Protein 4US5 (pdb70)

Solvent-accessible surface area: 48741 Å² total

Sequence (1299 aa):
HVKLSVVEQAPVVEGLTPAHSLQHSIELARLADRLGYERFWVAEHHAEIFNAVPAPEILIARIAAETSGIRVGSGGVLLSLYSPLKVAEVFRTLHALYPDRIDLGIGRANRVKLPVFAALRDDSSDDLWRRLEQLRAYLDPDSGLPFTVSPRPGGPALWLLGASVSSAEAAARRLGLPYAYAHFITPQFTREADTYRAAFVPGPDTPSPRPILSVVVCCAETDDAEAQRVYATHRLFHRRSQGDVRLLPPADLAVAEDKPGPDPLAEESFEWPRYVVGSPDRVRDQLTKADATGAEELGVVSIHDQRDRLRSYRLLAEAFELTPRHHHVKLSVVEQAPVVEGLTPAHSLQHSIELARRLADRLGYERFWVAEHHAEIFNAVPAPEILIARIAAETSGIRVGSGGVLLSLYSPLKVAEVFRTLHALYPDRIDLGIGRANRVKLPVFAALRDDSSDDLWRRLEQLRAYLDPDSGLPFTVSPRPGGPALWLLGASVSSAEAAARLGLPYAYAHFITPQFTREADTYRAAFVPGPDTPSPRPILSVVVCCAETDAEAQRVYATHRLFHRRSQGDVRLLPPADLAVAEDKPGPDPLAEESFEWPRYVVGSPDRVRDQLTKADATGAEELGVVSIHDQRDRLRSYRRLLAEAFELTPRHVKLSVVEQAPVVEGLTPAHSLQHSIELARRLADRLGYERFWVAEHHAEIFNAVPAPEILIARIAAETSGIRVGSGGVLLSLYSPLKVAEVFRTLHALYPDRIDLGIGRANRRVKLPVFAALRDDKEPSSDDLWRRLEQQLRAYLDPDSGLPFTVSPRPGGPALWLLGASVSSAEAAARLGLPYAYAHFITPQFTREADTYRAAFVPGPDTPSPRPILSVVVCCAETDAEAQRVYATHRLFHRRSQGDVRLLPPADLAVAEDKPGPDPLAEESFEWPRYVVGSPDRVRDQLTKADATGAEELGVVSIHDQRDRLRSYRRLLAEAFELTPRHHHHVKLSVVEQAPVVEGLTPAHSLQHSIELARLADRLGYERFWVAEHHAEIFNAVPAPEILIARIAAETSGIRVGSGGVLLSLYSPLKVAEVFRTLHALYPDRIDLGIGRANRVKLPVFAALRDSSDDLWRRLEQQLRAYLDPDSGLPFTVSPRPGGPALWLLGASVSSADAAARLGLPYAYAHFITPDFTREADTYRAAFVPGPDTPSPRPILSVVVCCAETDAEAQRVYATHRLFHRRSQGDVRLLPPADLAVAEDKPGPDPLAEESFEWPRYVVGSPDRVRDQLTKADATGAEELGVVSIHDQRDRLRSYRLLAEAFELTPR

Radius of gyration: 34.64 Å; Cα contacts (8 Å, |Δi|>4): 2895; chains: 4; bounding box: 90×73×79 Å

Organism: NCBI:txid42235

Secondary structure (DSSP, 8-state):
--EEEEEE--B-BTTS-HHHHHHHHHHHHHHHHHHT-SEEEE----S-TTB--S-HHHHHHHHHHT-SSSEEEEEEEEGGGS-HHHHHHHHHHHHHHSTT-EEEEEE--TTS-HHHHHHHH---HHHHHHHHHHHHHHT-TTS--SS--S-----PEEEEEESSHHHHHHHHHHT--EEEETTT-GGGTTT--HHHHH---BTTBSS--EEEEEEEEE-SSHHHHHHHHHHHHHHHH---S---SBPPHHHHHH---SS--TTTS---SS-SEEEE-HHHHHHHHH--TTTT-SEEEEE---SHHHHHHHHHHHHHHTTPPP-/--PPEEEEEE--B-BTT--HHHHHHHHHHHHHHHHHHT-SEEEE----S-TTB--S-HHHHHHHHHHT-SSSEEEEEEEEGGGS-HHHHHHHHHHHHHHSTT-EEEEEE--TTS-HHHHHHHH---HHHHHHHHHHHHHHT-TTS--SS--S-----PEEEEEESSHHHHHHHHHHT--EEEETTT-GGGTTT--HHHHH---BTTBSS--EEEEEEEEE-SSHHHHHHHHHHHHHHHH---S---SBPPHHHHHH---SS--TTTS---SS-SEEEE-HHHHHHHHH--TTTT-SEEEEE----HHHHHHHHHHHHHHTTPPP-/--EEEEEE--B-BTT--HHHHHHHHHHHHHHHHHHT-SEEEE----S-TTB--S-HHHHHHHHHHS-SSSEEEEEEEEGGGS-HHHHHHHHHHHHHHSTT-EEEEEE--TTS-HHHHHHHHT-----HHHHHHHHHHHHHHT-TTS--SS--S-----PEEEEEESSHHHHHHHHHHT--EEEETTT-GGGTTT--HHHHH----SS--S--EEEEEEEEE-SSHHHHHHHHHHHHHHHH---S---SBPPHHHHHH---SS--TTTS---SS-SEEEE-HHHHHHHHH--TTTT-SEEEEE---SHHHHHHHHHHHHHHTTPPP-/---PPEEEEEE--B-BTTS-HHHHHHHHHHHHHHHHHHT-SEEEE----S-TTB--S-HHHHHHHHHHT-SSSEEEEEEEEGGGS-HHHHHHHHHHHHHHSTT-EEEEEE--TTS-HHHHHHHH-----HHHHHHHHHHHT-TTS--SS--S-----PEEEEEESSHHHHHHHHHHT--EEEETTT-GGGTTT--HHHHH----SS--S--EEEEEEEEE-SSHHHHHHHHHHHHHHHH---S---PBPPHHHHHH---SS--HHHH---SS-SEEEE-HHHHHHHHH--TTTT-SEEEEE---SHHHHHHHHHHHHHHTTPPP-

CATH classification: 3.20.20.30

Nearest PDB structures (foldseek):
  8cbb-assembly1_A  TM=7.358E-01  e=5.057E-17  Enhygromyxa salina
  8cbb-assembly2_D  TM=7.488E-01  e=1.595E-16  Enhygromyxa salina
  8cbb-assembly1_B  TM=7.468E-01  e=2.749E-16  Enhygromyxa salina
  4uwm-assembly1_B  TM=7.286E-01  e=1.687E-15  Pseudomonas putida
  1xkj-assembly1_A  TM=7.117E-01  e=2.907E-15  Vibrio harveyi

Foldseek 3Di:
DFAAEAEAQQFDFPPGALVVSLVLLLVLLLLCLQLFHAAYAYEADPPARGGNHNDRLVSQLVSLVSHDHHAYEHLAAALVLDQLLVLLLSQQVSCVVRPPRYAHEYEHCVPPDDVVSVVSNVVDPVVSLVSVVVNVLLNDQPNPDPDHRPPDPDTHAYEYEDADLVSLLSCQVAQHAYEYECLVRVACLLVVCSNQVSHDHHVVRRHHAYEYEAEEQEAAFFVVQVLQCLQVQVCVQCVVVNRDGRYASVVSVVCVDDGDRPQVVDDHPARSHHTGYLVRSLVRVVVVVSNVHNYYHYYYGRDSVSVSNRVSSNSVSVVRDGD/DLAFAAEAEQQQFFFPPGALVVSLVLLLVLLLLCQQLFHAAYAYEADPPARGGNHNDRLVSQLVSLVSHDHHAYEHPAAQLVLDQLLVVLLSQQVSCVVRPPRYAHEYEHCVPPDDVVSCVSNVPDDVVVLVSVVVNVLLNDQPNPDPDHRPPDPDTHAYEYEDADLSSLLSCQVAQHAYEYECLVRVQCLLVVCSNQVSHDHHDVHRHHAYEYEAEEQEDAFFVVQVLQCLQVQVCVQCCVVNRDYRYASVVSVVCVDDGDRPQVPDDHPARSHHTGYLVRSSVRVSVVVSNVHNYYHYYYGNDSVSVSNRVSSNSVSSVRDGD/DFAAEAEQQQFFFPPGALVVSLVLLLVLLLLCQQLFHAAYAYEADPPARGGNHNDRLVSQLVNLVSHDHHAYEHLAAALLLDQLLVVLLSFQVSCVVRPPRYAHEYEHCQPPDDVVSCVSNPPDDGDPVVVLVSVVVNVLLNDQPNPDPDHRPPDPDGHAYEYEDADLVSLLSCQVQQHAYEYECLVRVQCLLVVCSNQVSHDHHDPNRHHAYEYEAEEQEDAFLVVQVLQCLQVQVCVQCVVVNRDGRYARVVSVVCVDDGDRPQVVDDGPARSHHTGYLVRSLVRVVVVVSNVHNYYHYYYGNDSVSVSNRVVSNSVSVVRDGD/DLQAFAAEAEQQQFDFPPGALVVSLVLLLVLLQLCLQLFHAAYAYEADPPARGGNHNDRLVSQLVSLVSHDHHAYEHLAAALQLDQLLVVLLSQQVSCVVRPPRYAHEYEHCVPPDDVVSVVSNCPDDCVLVSVVVNVLLNDQPNPDPDHRPPDPDGHAYEYEDADLVSLLSCQVQQHAYEYECLVRVACLLVVCSNQVSHDHDPVRRHHAYEYEAEEQEDAFFVVQVLQCLQVQVCVQCVVVNRDGRYASVVSVVCVDDGDRPQVVDDHPARSHHTGYLVRSSVRVSVVVSNVHNYYHYYYGRDSVSVSNRVVSNSVSSVRDGD

InterPro domains:
  IPR011251 Luciferase-like domain [PF00296] (13-301)
  IPR019949 N-acetyl-S-alkylcysteine monooxygenase-like [TIGR03558] (3-328)
  IPR036661 Luciferase-like domain superfamily [G3DSA:3.20.20.30] (1-334)
  IPR036661 Luciferase-like domain superfamily [SSF51679] (1-327)
  IPR050766 Bacterial Luciferase Oxidoreductase [PTHR30137] (1-329)

B-factor: mean 32.46, std 13.6, range [13.82, 97.77]

Structure (mmCIF, N/CA/C/O backbone):
data_4US5
#
_entry.id   4US5
#
_cell.length_a   85.005
_cell.length_b   102.902
_cell.length_c   160.697
_cell.angle_alpha   90.00
_cell.angle_beta   90.00
_cell.angle_gamma   90.00
#
_symmetry.space_group_name_H-M   'P 21 21 21'
#
loop_
_entity.id
_entity.type
_entity.pdbx_description
1 polymer 'LUCIFERASE-LIKE MONOOXYGENASE'
2 polymer 'LUCIFERASE-LIKE MONOOXYGENASE'
3 non-polymer 'SODIUM ION'
4 non-polymer '4-(2-HYDROXYETHYL)-1-PIPERAZINE ETHANESULFONIC ACID'
5 non-polymer 'CHLORIDE ION'
6 non-polymer beta-D-glucopyranose
7 non-polymer 1-ETHOXY-2-(2-ETHOXYETHOXY)ETHANE
8 water water
#
loop_
_atom_site.group_PDB
_atom_site.id
_atom_site.type_symbol
_atom_site.label_atom_id
_atom_site.label_alt_id
_atom_site.label_comp_id
_atom_site.label_asym_id
_atom_site.label_entity_id
_atom_site.label_seq_id
_atom_site.pdbx_PDB_ins_code
_atom_site.Cartn_x
_atom_site.Cartn_y
_atom_site.Cartn_z
_atom_site.occupancy
_atom_site.B_iso_or_equiv
_atom_site.auth_seq_id
_atom_site.auth_comp_id
_atom_site.auth_asym_id
_atom_site.auth_atom_id
_atom_site.pdbx_PDB_model_num
ATOM 1 N N . HIS A 1 4 ? -14.049 -4.630 -73.323 1.00 45.84 0 HIS A N 1
ATOM 2 C CA . HIS A 1 4 ? -13.293 -3.346 -73.094 1.00 47.69 0 HIS A CA 1
ATOM 3 C C . HIS A 1 4 ? -12.398 -3.445 -71.851 1.00 39.96 0 HIS A C 1
ATOM 4 O O . HIS A 1 4 ? -12.641 -4.223 -70.919 1.00 35.49 0 HIS A O 1
ATOM 11 N N . VAL A 1 5 ? -11.434 -2.542 -71.811 1.00 34.58 1 VAL A N 1
ATOM 12 C CA . VAL A 1 5 ? -10.668 -2.326 -70.636 1.00 33.21 1 VAL A CA 1
ATOM 13 C C . VAL A 1 5 ? -11.612 -1.802 -69.503 1.00 27.12 1 VAL A C 1
ATOM 14 O O . VAL A 1 5 ? -12.523 -1.018 -69.765 1.00 28.18 1 VAL A O 1
ATOM 18 N N . LYS A 1 6 ? -11.323 -2.195 -68.273 1.00 23.27 2 LYS A N 1
ATOM 19 C CA . LYS A 1 6 ? -11.933 -1.602 -67.091 1.00 22.88 2 LYS A CA 1
ATOM 20 C C . LYS A 1 6 ? -11.367 -0.214 -66.762 1.00 22.72 2 LYS A C 1
ATOM 21 O O . LYS A 1 6 ? -10.283 0.155 -67.210 1.00 22.24 2 LYS A O 1
ATOM 27 N N . LEU A 1 7 ? -12.139 0.572 -66.012 1.00 21.27 3 LEU A N 1
ATOM 28 C CA . LEU A 1 7 ? -11.743 1.936 -65.643 1.00 19.86 3 LEU A CA 1
ATOM 29 C C . LEU A 1 7 ? -11.707 2.066 -64.140 1.00 20.76 3 LEU A C 1
ATOM 30 O O . LEU A 1 7 ? -12.606 1.563 -63.443 1.00 21.83 3 LEU A O 1
ATOM 35 N N . SER A 1 8 ? -10.724 2.822 -63.667 1.00 17.56 4 SER A N 1
ATOM 36 C CA . SER A 1 8 ? -10.594 3.164 -62.269 1.00 16.50 4 SER A CA 1
ATOM 37 C C . SER A 1 8 ? -10.243 4.645 -62.140 1.00 18.66 4 SER A C 1
ATOM 38 O O . SER A 1 8 ? -10.044 5.340 -63.155 1.00 17.08 4 SER A O 1
ATOM 41 N N . VAL A 1 9 ? -10.215 5.139 -60.899 1.00 17.40 5 VAL A N 1
ATOM 42 C CA . VAL A 1 9 ? -9.950 6.549 -60.644 1.00 17.45 5 VAL A CA 1
ATOM 43 C C . VAL A 1 9 ? -8.700 6.634 -59.761 1.00 16.22 5 VAL A C 1
ATOM 44 O O . VAL A 1 9 ? -8.560 5.878 -58.821 1.00 17.36 5 VAL A O 1
ATOM 48 N N . VAL A 1 10 ? -7.806 7.540 -60.105 1.00 16.45 6 VAL A N 1
ATOM 49 C CA . VAL A 1 10 ? -6.653 7.854 -59.294 1.00 16.96 6 VAL A CA 1
ATOM 50 C C . VAL A 1 10 ? -6.785 9.346 -58.995 1.00 17.68 6 VAL A C 1
ATOM 51 O O . VAL A 1 10 ? -6.819 10.192 -59.908 1.00 19.83 6 VAL A O 1
ATOM 55 N N . GLU A 1 11 ? -6.927 9.654 -57.717 1.00 17.96 7 GLU A N 1
ATOM 56 C CA . GLU A 1 11 ? -7.300 10.999 -57.241 1.00 19.00 7 GLU A CA 1
ATOM 57 C C . GLU A 1 11 ? -6.190 11.640 -56.428 1.00 21.01 7 GLU A C 1
ATOM 58 O O . GLU A 1 11 ? -5.844 11.156 -55.341 1.00 20.47 7 GLU A O 1
ATOM 64 N N . GLN A 1 12 ? -5.626 12.730 -56.941 1.00 21.28 8 GLN A N 1
ATOM 65 C CA . GLN A 1 12 ? -4.621 13.473 -56.224 1.00 22.50 8 GLN A CA 1
ATOM 66 C C . GLN A 1 12 ? -5.219 14.673 -55.508 1.00 23.23 8 GLN A C 1
ATOM 67 O O . GLN A 1 12 ? -4.526 15.369 -54.751 1.00 25.41 8 GLN A O 1
ATOM 73 N N . ALA A 1 13 ? -6.491 14.928 -55.755 1.00 21.65 9 ALA A N 1
ATOM 74 C CA . ALA A 1 13 ? -7.222 15.990 -55.087 1.00 20.86 9 ALA A CA 1
ATOM 75 C C . ALA A 1 13 ? -6.615 17.369 -55.334 1.00 20.92 9 ALA A C 1
ATOM 76 O O . ALA A 1 13 ? -6.188 18.081 -54.416 1.00 18.98 9 ALA A O 1
ATOM 78 N N . PRO A 1 14 ? -6.594 17.770 -56.592 1.00 21.71 10 PRO A N 1
ATOM 79 C CA . PRO A 1 14 ? -6.100 19.098 -56.880 1.00 21.76 10 PRO A CA 1
ATOM 80 C C . PRO A 1 14 ? -6.912 20.229 -56.230 1.00 20.38 10 PRO A C 1
ATOM 81 O O . PRO A 1 14 ? -8.109 20.094 -55.994 1.00 21.29 10 PRO A O 1
ATOM 85 N N . VAL A 1 15 ? -6.215 21.312 -55.901 1.00 20.96 11 VAL A N 1
ATOM 86 C CA . VAL A 1 15 ? -6.837 22.508 -55.349 1.00 20.66 11 VAL A CA 1
ATOM 87 C C . VAL A 1 15 ? -6.892 23.557 -56.447 1.00 19.22 11 VAL A C 1
ATOM 88 O O . VAL A 1 15 ? -5.884 23.817 -57.114 1.00 18.16 11 VAL A O 1
ATOM 92 N N . VAL A 1 16 ? -8.071 24.089 -56.655 1.00 21.14 12 VAL A N 1
ATOM 93 C CA . VAL A 1 16 ? -8.340 24.854 -57.851 1.00 22.92 12 VAL A CA 1
ATOM 94 C C . VAL A 1 16 ? -8.603 26.312 -57.491 1.00 22.22 12 VAL A C 1
ATOM 95 O O . VAL A 1 16 ? -9.083 26.645 -56.385 1.00 21.74 12 VAL A O 1
ATOM 99 N N . GLU A 1 17 ? -8.287 27.189 -58.434 1.00 22.83 13 GLU A N 1
ATOM 100 C CA . GLU A 1 17 ? -8.407 28.629 -58.192 1.00 24.07 13 GLU A CA 1
ATOM 101 C C . GLU A 1 17 ? -9.811 28.987 -57.781 1.00 21.23 13 GLU A C 1
ATOM 102 O O . GLU A 1 17 ? -10.775 28.611 -58.430 1.00 25.21 13 GLU A O 1
ATOM 108 N N . GLY A 1 18 ? -9.925 29.752 -56.706 1.00 23.25 14 GLY A N 1
ATOM 109 C CA . GLY A 1 18 ? -11.203 30.150 -56.182 1.00 23.65 14 GLY A CA 1
ATOM 110 C C . GLY A 1 18 ? -11.678 29.334 -54.989 1.00 25.88 14 GLY A C 1
ATOM 111 O O . GLY A 1 18 ? -12.580 29.755 -54.265 1.00 26.92 14 GLY A O 1
ATOM 112 N N . LEU A 1 19 ? -11.128 28.139 -54.821 1.00 24.42 15 LEU A N 1
ATOM 113 C CA . LEU A 1 19 ? -11.604 27.212 -53.809 1.00 25.21 15 LEU A CA 1
ATOM 114 C C . LEU A 1 19 ? -10.479 26.880 -52.869 1.00 23.44 15 LEU A C 1
ATOM 115 O O . LEU A 1 19 ? -9.403 27.465 -52.954 1.00 25.21 15 LEU A O 1
ATOM 120 N N . THR A 1 20 ? -10.715 25.927 -51.982 1.00 25.25 16 THR A N 1
ATOM 121 C CA . THR A 1 20 ? -9.799 25.599 -50.899 1.00 24.22 16 THR A CA 1
ATOM 122 C C . THR A 1 20 ? -9.554 24.083 -50.869 1.00 23.90 16 THR A C 1
ATOM 123 O O . THR A 1 20 ? -10.279 23.315 -51.492 1.00 21.28 16 THR A O 1
ATOM 127 N N . PRO A 1 21 ? -8.559 23.657 -50.102 1.00 23.10 17 PRO A N 1
ATOM 128 C CA . PRO A 1 21 ? -8.327 22.202 -49.954 1.00 22.28 17 PRO A CA 1
ATOM 129 C C . PRO A 1 21 ? -9.522 21.448 -49.444 1.00 20.11 17 PRO A C 1
ATOM 130 O O . PRO A 1 21 ? -9.741 20.280 -49.826 1.00 19.38 17 PRO A O 1
ATOM 134 N N . ALA A 1 22 ? -10.336 22.062 -48.590 1.00 21.19 18 ALA A N 1
ATOM 135 C CA . ALA A 1 22 ? -11.550 21.395 -48.110 1.00 19.83 18 ALA A CA 1
ATOM 136 C C . ALA A 1 22 ? -12.548 21.089 -49.239 1.00 20.09 18 ALA A C 1
ATOM 137 O O . ALA A 1 22 ? -13.243 20.063 -49.222 1.00 18.10 18 ALA A O 1
ATOM 139 N N . HIS A 1 23 ? -12.666 22.016 -50.202 1.00 19.87 19 HIS A N 1
ATOM 140 C CA . HIS A 1 23 ? -13.483 21.762 -51.372 1.00 20.13 19 HIS A CA 1
ATOM 141 C C . HIS A 1 23 ? -12.957 20.530 -52.127 1.00 18.43 19 HIS A C 1
ATOM 142 O O . HIS A 1 23 ? -13.732 19.710 -52.590 1.00 22.05 19 HIS A O 1
ATOM 149 N N . SER A 1 24 ? -11.648 20.439 -52.254 1.00 19.90 20 SER A N 1
ATOM 150 C CA . SER A 1 24 ? -11.024 19.377 -52.989 1.00 20.25 20 SER A CA 1
ATOM 151 C C . SER A 1 24 ? -11.437 18.026 -52.396 1.00 18.92 20 SER A C 1
ATOM 152 O O . SER A 1 24 ? -11.740 17.076 -53.118 1.00 19.45 20 SER A O 1
ATOM 155 N N . LEU A 1 25 ? -11.392 17.934 -51.063 1.00 19.75 21 LEU A N 1
ATOM 156 C CA . LEU A 1 25 ? -11.690 16.697 -50.398 1.00 18.53 21 LEU A CA 1
ATOM 157 C C . LEU A 1 25 ? -13.145 16.322 -50.599 1.00 19.46 21 LEU A C 1
ATOM 158 O O . LEU A 1 25 ? -13.465 15.154 -50.817 1.00 17.45 21 LEU A O 1
ATOM 163 N N . GLN A 1 26 ? -14.042 17.302 -50.471 1.00 18.77 22 GLN A N 1
ATOM 164 C CA . GLN A 1 26 ? -15.424 17.063 -50.695 1.00 20.13 22 GLN A CA 1
ATOM 165 C C . GLN A 1 26 ? -15.669 16.610 -52.154 1.00 19.00 22 GLN A C 1
ATOM 166 O O . GLN A 1 26 ? -16.444 15.679 -52.421 1.00 18.42 22 GLN A O 1
ATOM 172 N N . HIS A 1 27 ? -14.983 17.261 -53.078 1.00 17.88 23 HIS A N 1
ATOM 173 C CA . HIS A 1 27 ? -15.107 16.884 -54.474 1.00 18.13 23 HIS A CA 1
ATOM 174 C C . HIS A 1 27 ? -14.564 15.453 -54.739 1.00 17.92 23 HIS A C 1
ATOM 175 O O . HIS A 1 27 ? -15.105 14.745 -55.588 1.00 18.77 23 HIS A O 1
ATOM 182 N N . SER A 1 28 ? -13.563 15.013 -53.974 1.00 17.28 24 SER A N 1
ATOM 183 C CA . SER A 1 28 ? -13.096 13.621 -54.033 1.00 17.93 24 SER A CA 1
ATOM 184 C C . SER A 1 28 ? -14.179 12.645 -53.666 1.00 17.85 24 SER A C 1
ATOM 185 O O . SER A 1 28 ? -14.362 11.601 -54.302 1.00 16.32 24 SER A O 1
ATOM 188 N N . ILE A 1 29 ? -14.881 12.952 -52.573 1.00 17.90 25 ILE A N 1
ATOM 189 C CA . ILE A 1 29 ? -15.927 12.096 -52.114 1.00 18.39 25 ILE A CA 1
ATOM 190 C C . ILE A 1 29 ? -17.022 11.993 -53.170 1.00 17.17 25 ILE A C 1
ATOM 191 O O . ILE A 1 29 ? -17.554 10.901 -53.440 1.00 17.51 25 ILE A O 1
ATOM 196 N N . GLU A 1 30 ? -17.407 13.146 -53.702 1.00 17.64 26 GLU A N 1
ATOM 197 C CA . GLU A 1 30 ? -18.436 13.199 -54.767 1.00 20.40 26 GLU A CA 1
ATOM 198 C C . GLU A 1 30 ? -18.065 12.367 -55.976 1.00 19.35 26 GLU A C 1
ATOM 199 O O . GLU A 1 30 ? -18.891 11.617 -56.509 1.00 18.63 26 GLU A O 1
ATOM 205 N N . LEU A 1 31 ? -16.791 12.445 -56.370 1.00 18.40 27 LEU A N 1
ATOM 206 C CA . LEU A 1 31 ? -16.313 11.669 -57.501 1.00 18.06 27 LEU A CA 1
ATOM 207 C C . LEU A 1 31 ? -16.325 10.176 -57.192 1.00 17.08 27 LEU A C 1
ATOM 208 O O . LEU A 1 31 ? -16.675 9.375 -58.040 1.00 17.45 27 LEU A O 1
ATOM 213 N N . ALA A 1 32 ? -15.944 9.797 -55.978 1.00 16.68 28 ALA A N 1
ATOM 214 C CA . ALA A 1 32 ? -15.912 8.426 -55.583 1.00 16.63 28 ALA A CA 1
ATOM 215 C C . ALA A 1 32 ? -17.306 7.811 -55.568 1.00 16.08 28 ALA A C 1
ATOM 216 O O . ALA A 1 32 ? -17.479 6.710 -56.018 1.00 16.11 28 ALA A O 1
ATOM 218 N N . ARG A 1 33 ? -18.309 8.577 -55.110 1.00 17.76 29 ARG A N 1
ATOM 219 C CA . ARG A 1 33 ? -19.684 8.103 -55.118 1.00 19.51 29 ARG A CA 1
ATOM 220 C C . ARG A 1 33 ? -20.174 7.899 -56.556 1.00 18.44 29 ARG A C 1
ATOM 221 O O . ARG A 1 33 ? -20.759 6.866 -56.877 1.00 19.41 29 ARG A O 1
ATOM 229 N N . LEU A 1 34 ? -19.861 8.848 -57.413 1.00 19.54 30 LEU A N 1
ATOM 230 C CA . LEU A 1 34 ? -20.221 8.725 -58.844 1.00 20.61 30 LEU A CA 1
ATOM 231 C C . LEU A 1 34 ? -19.527 7.519 -59.470 1.00 19.95 30 LEU A C 1
ATOM 232 O O . LEU A 1 34 ? -20.164 6.699 -60.134 1.00 20.13 30 LEU A O 1
ATOM 237 N N . ALA A 1 35 ? -18.224 7.388 -59.234 1.00 18.52 31 ALA A N 1
ATOM 238 C CA . ALA A 1 35 ? -17.463 6.282 -59.747 1.00 17.82 31 ALA A CA 1
ATOM 239 C C . ALA A 1 35 ? -17.975 4.931 -59.252 1.00 18.07 31 ALA A C 1
ATOM 240 O O . ALA A 1 35 ? -18.005 3.925 -59.995 1.00 19.82 31 ALA A O 1
ATOM 242 N N . ASP A 1 36 ? -18.369 4.874 -57.991 1.00 16.09 32 ASP A N 1
ATOM 243 C CA . ASP A 1 36 ? -18.982 3.677 -57.440 1.00 17.89 32 ASP A CA 1
ATOM 244 C C . ASP A 1 36 ? -20.254 3.337 -58.243 1.00 17.95 32 ASP A C 1
ATOM 245 O O . ASP A 1 36 ? -20.420 2.195 -58.710 1.00 18.58 32 ASP A O 1
ATOM 250 N N . ARG A 1 37 ? -21.139 4.316 -58.397 1.00 20.85 33 ARG A N 1
ATOM 251 C CA . ARG A 1 37 ? -22.421 4.119 -59.118 1.00 23.92 33 ARG A CA 1
ATOM 252 C C . ARG A 1 37 ? -22.209 3.730 -60.552 1.00 22.26 33 ARG A C 1
ATOM 253 O O . ARG A 1 37 ? -22.937 2.909 -61.085 1.00 22.00 33 ARG A O 1
ATOM 261 N N . LEU A 1 38 ? -21.188 4.311 -61.188 1.00 20.40 34 LEU A N 1
ATOM 262 C CA . LEU A 1 38 ? -20.974 4.081 -62.623 1.00 20.34 34 LEU A CA 1
ATOM 263 C C . LEU A 1 38 ? -20.285 2.795 -62.978 1.00 20.24 34 LEU A C 1
ATOM 264 O O . LEU A 1 38 ? -20.276 2.399 -64.138 1.00 22.82 34 LEU A O 1
ATOM 269 N N . GLY A 1 39 ? -19.681 2.120 -62.009 1.00 19.79 35 GLY A N 1
ATOM 270 C CA . GLY A 1 39 ? -19.025 0.855 -62.247 1.00 20.28 35 GLY A CA 1
ATOM 271 C C . GLY A 1 39 ? -17.499 0.882 -62.419 1.00 19.51 35 GLY A C 1
ATOM 272 O O . GLY A 1 39 ? -16.923 -0.031 -62.967 1.00 18.79 35 GLY A O 1
ATOM 273 N N . TYR A 1 40 ? -16.833 1.931 -61.939 1.00 17.94 36 TYR A N 1
ATOM 274 C CA . TYR A 1 40 ? -15.370 1.942 -61.889 1.00 18.14 36 TYR A CA 1
ATOM 275 C C . TYR A 1 40 ? -14.896 0.877 -60.917 1.00 20.71 36 TYR A C 1
ATOM 276 O O . TYR A 1 40 ? -15.590 0.549 -59.947 1.00 19.91 36 TYR A O 1
ATOM 285 N N . GLU A 1 41 ? -13.732 0.297 -61.192 1.00 18.67 37 GLU A N 1
ATOM 286 C CA . GLU A 1 41 ? -13.231 -0.836 -60.447 1.00 19.69 37 GLU A CA 1
ATOM 287 C C . GLU A 1 41 ? -12.661 -0.472 -59.062 1.00 20.00 37 GLU A C 1
ATOM 288 O O . GLU A 1 41 ? -12.971 -1.138 -58.064 1.00 16.72 37 GLU A O 1
ATOM 294 N N . ARG A 1 42 ? -11.782 0.530 -59.039 1.00 18.28 38 ARG A N 1
ATOM 295 C CA . ARG A 1 42 ? -11.146 1.017 -57.809 1.00 17.13 38 ARG A CA 1
ATOM 296 C C . ARG A 1 42 ? -10.975 2.524 -57.828 1.00 17.42 38 ARG A C 1
ATOM 297 O O . ARG A 1 42 ? -10.957 3.170 -58.881 1.00 16.96 38 ARG A O 1
ATOM 305 N N . PHE A 1 43 ? -10.845 3.090 -56.623 1.00 16.79 39 PHE A N 1
ATOM 306 C CA . PHE A 1 43 ? -10.663 4.518 -56.446 1.00 15.91 39 PHE A CA 1
ATOM 307 C C . PHE A 1 43 ? -9.439 4.663 -55.573 1.00 15.45 39 PHE A C 1
ATOM 308 O O . PHE A 1 43 ? -9.408 4.190 -54.426 1.00 15.59 39 PHE A O 1
ATOM 316 N N . TRP A 1 44 ? -8.371 5.185 -56.139 1.00 15.51 40 TRP A N 1
ATOM 317 C CA . TRP A 1 44 ? -7.137 5.342 -55.414 1.00 17.65 40 TRP A CA 1
ATOM 318 C C . TRP A 1 44 ? -6.875 6.794 -55.066 1.00 17.25 40 TRP A C 1
ATOM 319 O O . TRP A 1 44 ? -7.189 7.690 -55.842 1.00 18.91 40 TRP A O 1
ATOM 330 N N . VAL A 1 45 ? -6.264 7.004 -53.899 1.00 17.53 41 VAL A N 1
ATOM 331 C CA . VAL A 1 45 ? -5.930 8.352 -53.430 1.00 17.23 41 VAL A CA 1
ATOM 332 C C . VAL A 1 45 ? -4.406 8.455 -53.368 1.00 16.11 41 VAL A C 1
ATOM 333 O O . VAL A 1 45 ? -3.747 7.626 -52.734 1.00 15.60 41 VAL A O 1
ATOM 337 N N . ALA A 1 46 ? -3.858 9.508 -53.982 1.00 17.90 42 ALA A N 1
ATOM 338 C CA . ALA A 1 46 ? -2.421 9.712 -54.065 1.00 18.77 42 ALA A CA 1
ATOM 339 C C . ALA A 1 46 ? -1.923 10.523 -52.866 1.00 21.39 42 ALA A C 1
ATOM 340 O O . ALA A 1 46 ? -2.692 11.121 -52.165 1.00 27.42 42 ALA A O 1
ATOM 342 N N . GLU A 1 47 ? -0.638 10.441 -52.603 1.00 19.43 43 GLU A N 1
ATOM 343 C CA . GLU A 1 47 ? -0.032 11.159 -51.494 1.00 18.11 43 GLU A CA 1
ATOM 344 C C . GLU A 1 47 ? 0.874 12.273 -52.069 1.00 19.36 43 GLU A C 1
ATOM 345 O O . GLU A 1 47 ? 1.784 11.986 -52.825 1.00 18.89 43 GLU A O 1
ATOM 351 N N . HIS A 1 48 ? 0.574 13.513 -51.717 1.00 18.73 44 HIS A N 1
ATOM 352 C CA . HIS A 1 48 ? 1.367 14.682 -52.112 1.00 19.35 44 HIS A CA 1
ATOM 353 C C . HIS A 1 48 ? 1.564 15.614 -50.913 1.00 19.49 44 HIS A C 1
ATOM 354 O O . HIS A 1 48 ? 0.598 15.965 -50.231 1.00 17.42 44 HIS A O 1
ATOM 361 N N . HIS A 1 49 ? 2.824 15.983 -50.664 1.00 20.03 45 HIS A N 1
ATOM 362 C CA . HIS A 1 49 ? 3.201 16.757 -49.506 1.00 20.55 45 HIS A CA 1
ATOM 363 C C . HIS A 1 49 ? 3.607 18.192 -49.895 1.00 22.04 45 HIS A C 1
ATOM 364 O O . HIS A 1 49 ? 4.306 18.398 -50.872 1.00 23.28 45 HIS A O 1
ATOM 371 N N . ALA A 1 50 ? 3.170 19.149 -49.092 1.00 22.39 46 ALA A N 1
ATOM 372 C CA . ALA A 1 50 ? 3.654 20.532 -49.143 1.00 24.11 46 ALA A CA 1
ATOM 373 C C . ALA A 1 50 ? 3.460 21.201 -50.507 1.00 24.55 46 ALA A C 1
ATOM 374 O O . ALA A 1 50 ? 4.294 21.981 -50.961 1.00 26.58 46 ALA A O 1
ATOM 376 N N . GLU A 1 51 ? 2.365 20.862 -51.164 1.00 25.08 47 GLU A N 1
ATOM 377 C CA . GLU A 1 51 ? 1.994 21.426 -52.463 1.00 27.60 47 GLU A CA 1
ATOM 378 C C . GLU A 1 51 ? 0.667 22.114 -52.257 1.00 27.89 47 GLU A C 1
ATOM 379 O O . GLU A 1 51 ? -0.313 21.465 -51.864 1.00 29.45 47 GLU A O 1
ATOM 385 N N . ILE A 1 52 ? 0.612 23.430 -52.505 1.00 25.57 48 ILE A N 1
ATOM 386 C CA . ILE A 1 52 ? -0.649 24.138 -52.337 1.00 24.34 48 ILE A CA 1
ATOM 387 C C . ILE A 1 52 ? -1.694 23.644 -53.318 1.00 22.31 48 ILE A C 1
ATOM 388 O O . ILE A 1 52 ? -2.881 23.798 -53.087 1.00 23.88 48 ILE A O 1
ATOM 393 N N . PHE A 1 53 ? -1.253 23.024 -54.411 1.00 24.42 49 PHE A N 1
ATOM 394 C CA . PHE A 1 53 ? -2.198 22.604 -55.445 1.00 23.37 49 PHE A CA 1
ATOM 395 C C . PHE A 1 53 ? -2.687 21.150 -55.336 1.00 22.64 49 PHE A C 1
ATOM 396 O O . PHE A 1 53 ? -3.440 20.749 -56.182 1.00 21.71 49 PHE A O 1
ATOM 404 N N . ASN A 1 54 ? -2.256 20.394 -54.317 1.00 20.69 50 ASN A N 1
ATOM 405 C CA . ASN A 1 54 ? -2.757 19.041 -54.058 1.00 20.22 50 ASN A CA 1
ATOM 406 C C . ASN A 1 54 ? -3.127 18.930 -52.566 1.00 21.70 50 ASN A C 1
ATOM 407 O O . ASN A 1 54 ? -2.321 19.274 -51.700 1.00 21.26 50 ASN A O 1
ATOM 412 N N . ALA A 1 55 ? -4.329 18.451 -52.284 1.00 20.12 51 ALA A N 1
ATOM 413 C CA . ALA A 1 55 ? -4.918 18.549 -50.955 1.00 22.00 51 ALA A CA 1
ATOM 414 C C . ALA A 1 55 ? -4.647 17.390 -49.985 1.00 21.49 51 ALA A C 1
ATOM 415 O O . ALA A 1 55 ? -5.017 17.491 -48.817 1.00 22.19 51 ALA A O 1
ATOM 417 N N . VAL A 1 56 ? -4.081 16.282 -50.460 1.00 20.78 52 VAL A N 1
ATOM 418 C CA . VAL A 1 56 ? -4.012 15.064 -49.629 1.00 21.09 52 VAL A CA 1
ATOM 419 C C . VAL A 1 56 ? -2.600 14.555 -49.401 1.00 19.75 52 VAL A C 1
ATOM 420 O O . VAL A 1 56 ? -2.034 13.863 -50.264 1.00 20.54 52 VAL A O 1
ATOM 424 N N . PRO A 1 57 ? -2.039 14.844 -48.217 1.00 19.35 53 PRO A N 1
ATOM 425 C CA . PRO A 1 57 ? -0.778 14.295 -47.831 1.00 20.99 53 PRO A CA 1
ATOM 426 C C . PRO A 1 57 ? -0.930 12.951 -47.130 1.00 19.40 53 PRO A C 1
ATOM 427 O O . PRO A 1 57 ? 0.065 12.256 -46.946 1.00 21.25 53 PRO A O 1
ATOM 431 N N . ALA A 1 58 ? -2.162 12.594 -46.757 1.00 18.19 54 ALA A N 1
ATOM 432 C CA . ALA A 1 58 ? -2.444 11.416 -45.925 1.00 18.04 54 ALA A CA 1
ATOM 433 C C . ALA A 1 58 ? -3.612 10.632 -46.549 1.00 17.56 54 ALA A C 1
ATOM 434 O O . ALA A 1 58 ? -4.762 10.763 -46.122 1.00 15.34 54 ALA A O 1
ATOM 436 N N . PRO A 1 59 ? -3.320 9.879 -47.601 1.00 17.03 55 PRO A N 1
ATOM 437 C CA . PRO A 1 59 ? -4.358 9.166 -48.321 1.00 17.98 55 PRO A CA 1
ATOM 438 C C . PRO A 1 59 ? -5.180 8.244 -47.452 1.00 16.60 55 PRO A C 1
ATOM 439 O O . PRO A 1 59 ? -6.388 8.131 -47.670 1.00 15.68 55 PRO A O 1
ATOM 443 N N . GLU A 1 60 ? -4.554 7.678 -46.426 1.00 15.08 56 GLU A N 1
ATOM 444 C CA . GLU A 1 60 ? -5.224 6.797 -45.507 1.00 15.38 56 GLU A CA 1
ATOM 445 C C . GLU A 1 60 ? -6.466 7.401 -44.818 1.00 15.84 56 GLU A C 1
ATOM 446 O O . GLU A 1 60 ? -7.469 6.703 -44.577 1.00 16.00 56 GLU A O 1
ATOM 452 N N . ILE A 1 61 ? -6.433 8.704 -44.603 1.00 16.25 57 ILE A N 1
ATOM 453 C CA . ILE A 1 61 ? -7.590 9.414 -44.006 1.00 15.24 57 ILE A CA 1
ATOM 454 C C . ILE A 1 61 ? -8.748 9.533 -44.989 1.00 15.63 57 ILE A C 1
ATOM 455 O O . ILE A 1 61 ? -9.908 9.209 -44.653 1.00 14.80 57 ILE A O 1
ATOM 460 N N . LEU A 1 62 ? -8.454 9.897 -46.220 1.00 15.22 58 LEU A N 1
ATOM 461 C CA . LEU A 1 62 ? -9.500 9.986 -47.240 1.00 17.06 58 LEU A CA 1
ATOM 462 C C . LEU A 1 62 ? -10.022 8.606 -47.618 1.00 17.18 58 LEU A C 1
ATOM 463 O O . LEU A 1 62 ? -11.224 8.446 -47.865 1.00 15.63 58 LEU A O 1
ATOM 468 N N . ILE A 1 63 ? -9.144 7.600 -47.638 1.00 16.29 59 ILE A N 1
ATOM 469 C CA . ILE A 1 63 ? -9.568 6.215 -47.872 1.00 15.86 59 ILE A CA 1
ATOM 470 C C . ILE A 1 63 ? -10.596 5.769 -46.803 1.00 16.45 59 ILE A C 1
ATOM 471 O O . ILE A 1 63 ? -11.646 5.184 -47.113 1.00 15.65 59 ILE A O 1
ATOM 476 N N . ALA A 1 64 ? -10.310 6.055 -45.554 1.00 15.06 60 ALA A N 1
ATOM 477 C CA . ALA A 1 64 ? -11.177 5.676 -44.464 1.00 16.02 60 ALA A CA 1
ATOM 478 C C . ALA A 1 64 ? -12.588 6.267 -44.630 1.00 17.14 60 ALA A C 1
ATOM 479 O O . ALA A 1 64 ? -13.593 5.609 -44.362 1.00 15.41 60 ALA A O 1
ATOM 481 N N . ARG A 1 65 ? -12.641 7.519 -45.091 1.00 17.53 61 ARG A N 1
ATOM 482 C CA . ARG A 1 65 ? -13.913 8.177 -45.368 1.00 18.09 61 ARG A CA 1
ATOM 483 C C . ARG A 1 65 ? -14.617 7.658 -46.624 1.00 18.25 61 ARG A C 1
ATOM 484 O O . ARG A 1 65 ? -15.804 7.301 -46.578 1.00 18.77 61 ARG A O 1
ATOM 492 N N . ILE A 1 66 ? -13.878 7.572 -47.727 1.00 16.59 62 ILE A N 1
ATOM 493 C CA . ILE A 1 66 ? -14.468 7.171 -48.999 1.00 16.46 62 ILE A CA 1
ATOM 494 C C . ILE A 1 66 ? -14.985 5.762 -49.005 1.00 16.33 62 ILE A C 1
ATOM 495 O O . ILE A 1 66 ? -16.038 5.510 -49.614 1.00 17.07 62 ILE A O 1
ATOM 500 N N . ALA A 1 67 ? -14.314 4.840 -48.308 1.00 15.71 63 ALA A N 1
ATOM 501 C CA . ALA A 1 67 ? -14.803 3.464 -48.214 1.00 17.71 63 ALA A CA 1
ATOM 502 C C . ALA A 1 67 ? -16.152 3.375 -47.466 1.00 18.14 63 ALA A C 1
ATOM 503 O O . ALA A 1 67 ? -16.952 2.513 -47.760 1.00 17.71 63 ALA A O 1
ATOM 505 N N . ALA A 1 68 ? -16.398 4.296 -46.542 1.00 19.73 64 ALA A N 1
ATOM 506 C CA . ALA A 1 68 ? -17.713 4.390 -45.853 1.00 20.57 64 ALA A CA 1
ATOM 507 C C . ALA A 1 68 ? -18.805 4.955 -46.726 1.00 23.01 64 ALA A C 1
ATOM 508 O O . ALA A 1 68 ? -19.994 4.739 -46.442 1.00 23.44 64 ALA A O 1
ATOM 510 N N . GLU A 1 69 ? -18.422 5.697 -47.770 1.00 20.04 65 GLU A N 1
ATOM 511 C CA . GLU A 1 69 ? -19.363 6.399 -48.669 1.00 19.86 65 GLU A CA 1
ATOM 512 C C . GLU A 1 69 ? -19.723 5.606 -49.918 1.00 19.70 65 GLU A C 1
ATOM 513 O O . GLU A 1 69 ? -20.482 6.097 -50.744 1.00 21.41 65 GLU A O 1
ATOM 519 N N . THR A 1 70 ? -19.117 4.433 -50.072 1.00 19.52 66 THR A N 1
ATOM 520 C CA . THR A 1 70 ? -19.249 3.637 -51.266 1.00 19.33 66 THR A CA 1
ATOM 521 C C . THR A 1 70 ? -19.422 2.194 -50.879 1.00 19.79 66 THR A C 1
ATOM 522 O O . THR A 1 70 ? -19.104 1.779 -49.753 1.00 21.42 66 THR A O 1
ATOM 526 N N . SER A 1 71 ? -19.928 1.378 -51.800 1.00 23.76 67 SER A N 1
ATOM 527 C CA . SER A 1 71 ? -20.236 -0.009 -51.470 1.00 23.59 67 SER A CA 1
ATOM 528 C C . SER A 1 71 ? -19.582 -1.057 -52.380 1.00 22.44 67 SER A C 1
ATOM 529 O O . SER A 1 71 ? -19.179 -2.120 -51.897 1.00 23.31 67 SER A O 1
ATOM 532 N N . GLY A 1 72 ? -19.379 -0.762 -53.667 1.00 20.90 68 GLY A N 1
ATOM 533 C CA . GLY A 1 72 ? -18.793 -1.771 -54.574 1.00 21.71 68 GLY A CA 1
ATOM 534 C C . GLY A 1 72 ? -17.351 -1.519 -55.047 1.00 19.78 68 GLY A C 1
ATOM 535 O O . GLY A 1 72 ? -16.581 -2.427 -55.162 1.00 18.51 68 GLY A O 1
ATOM 536 N N . ILE A 1 73 ? -17.037 -0.277 -55.324 1.00 19.54 69 ILE A N 1
ATOM 537 C CA . ILE A 1 73 ? -15.699 0.122 -55.769 1.00 18.77 69 ILE A CA 1
ATOM 538 C C . ILE A 1 73 ? -14.634 -0.223 -54.689 1.00 18.20 69 ILE A C 1
ATOM 539 O O . ILE A 1 73 ? -14.889 -0.095 -53.509 1.00 19.31 69 ILE A O 1
ATOM 544 N N . ARG A 1 74 ? -13.471 -0.722 -55.104 1.00 16.52 70 ARG A N 1
ATOM 545 C CA . ARG A 1 74 ? -12.382 -0.904 -54.195 1.00 16.52 70 ARG A CA 1
ATOM 546 C C . ARG A 1 74 ? -11.859 0.500 -53.879 1.00 16.68 70 ARG A C 1
ATOM 547 O O . ARG A 1 74 ? -12.032 1.424 -54.682 1.00 17.18 70 ARG A O 1
ATOM 555 N N . VAL A 1 75 ? -11.251 0.658 -52.709 1.00 17.82 71 VAL A N 1
ATOM 556 C CA . VAL A 1 75 ? -10.706 1.941 -52.298 1.00 17.12 71 VAL A CA 1
ATOM 557 C C . VAL A 1 75 ? -9.321 1.714 -51.753 1.00 16.35 71 VAL A C 1
ATOM 558 O O . VAL A 1 75 ? -9.088 0.774 -50.991 1.00 17.53 71 VAL A O 1
ATOM 562 N N . GLY A 1 76 ? -8.396 2.614 -52.087 1.00 16.87 72 GLY A N 1
ATOM 563 C CA . GLY A 1 76 ? -7.067 2.455 -51.588 1.00 16.65 72 GLY A CA 1
ATOM 564 C C . GLY A 1 76 ? -6.108 3.563 -51.901 1.00 15.67 72 GLY A C 1
ATOM 565 O O . GLY A 1 76 ? -6.510 4.640 -52.382 1.00 15.39 72 GLY A O 1
ATOM 566 N N . SER A 1 77 ? -4.833 3.299 -51.599 1.00 15.94 73 SER A N 1
ATOM 567 C CA . SER A 1 77 ? -3.766 4.276 -51.831 1.00 16.61 73 SER A CA 1
ATOM 568 C C . SER A 1 77 ? -3.150 4.074 -53.205 1.00 19.56 73 SER A C 1
ATOM 569 O O . SER A 1 77 ? -2.933 2.913 -53.633 1.00 17.09 73 SER A O 1
ATOM 572 N N . GLY A 1 78 ? -2.875 5.192 -53.879 1.00 18.03 74 GLY A N 1
ATOM 573 C CA . GLY A 1 78 ? -2.146 5.197 -55.158 1.00 19.07 74 GLY A CA 1
ATOM 574 C C . GLY A 1 78 ? -1.234 6.412 -55.279 1.00 20.39 74 GLY A C 1
ATOM 575 O O . GLY A 1 78 ? -1.469 7.258 -56.127 1.00 21.76 74 GLY A O 1
ATOM 576 N N . GLY A 1 79 ? -0.187 6.501 -54.463 1.00 20.77 75 GLY A N 1
ATOM 577 C CA . GLY A 1 79 ? 0.255 5.455 -53.565 1.00 21.84 75 GLY A CA 1
ATOM 578 C C . GLY A 1 79 ? 0.834 6.021 -52.262 1.00 23.49 75 GLY A C 1
ATOM 579 O O . GLY A 1 79 ? 1.208 7.184 -52.200 1.00 28.80 75 GLY A O 1
ATOM 580 N N . VAL A 1 80 ? 0.859 5.210 -51.225 1.00 20.34 76 VAL A N 1
ATOM 581 C CA . VAL A 1 80 ? 1.575 5.536 -50.017 1.00 21.29 76 VAL A CA 1
ATOM 582 C C . VAL A 1 80 ? 3.088 5.575 -50.297 1.00 22.39 76 VAL A C 1
ATOM 583 O O . VAL A 1 80 ? 3.666 4.655 -50.876 1.00 20.71 76 VAL A O 1
ATOM 587 N N . LEU A 1 81 ? 3.727 6.617 -49.798 1.00 20.69 77 LEU A N 1
ATOM 588 C CA . LEU A 1 81 ? 5.186 6.811 -49.999 1.00 20.67 77 LEU A CA 1
ATOM 589 C C . LEU A 1 81 ? 5.939 6.088 -48.917 1.00 18.54 77 LEU A C 1
ATOM 590 O O . LEU A 1 81 ? 6.377 6.654 -47.892 1.00 21.38 77 LEU A O 1
ATOM 595 N N . LEU A 1 82 ? 6.088 4.789 -49.133 1.00 20.55 78 LEU A N 1
ATOM 596 C CA . LEU A 1 82 ? 6.566 3.879 -48.114 1.00 19.30 78 LEU A CA 1
ATOM 597 C C . LEU A 1 82 ? 7.968 4.219 -47.597 1.00 21.49 78 LEU A C 1
ATOM 598 O O . LEU A 1 82 ? 8.301 3.886 -46.450 1.00 21.35 78 LEU A O 1
ATOM 603 N N . SER A 1 83 ? 8.792 4.866 -48.422 1.00 24.02 79 SER A N 1
ATOM 604 C CA . SER A 1 83 ? 10.150 5.251 -47.949 1.00 25.59 79 SER A CA 1
ATOM 605 C C . SER A 1 83 ? 10.115 6.199 -46.784 1.00 25.54 79 SER A C 1
ATOM 606 O O . SER A 1 83 ? 11.124 6.364 -46.117 1.00 25.46 79 SER A O 1
ATOM 609 N N . LEU A 1 84 ? 8.976 6.872 -46.569 1.00 23.16 80 LEU A N 1
ATOM 610 C CA . LEU A 1 84 ? 8.837 7.833 -45.471 1.00 23.74 80 LEU A CA 1
ATOM 611 C C . LEU A 1 84 ? 8.393 7.236 -44.166 1.00 24.11 80 LEU A C 1
ATOM 612 O O . LEU A 1 84 ? 8.384 7.932 -43.142 1.00 23.88 80 LEU A O 1
ATOM 617 N N . TYR A 1 85 ? 7.995 5.971 -44.164 1.00 21.36 81 TYR A N 1
ATOM 618 C CA . TYR A 1 85 ? 7.297 5.406 -43.011 1.00 21.00 81 TYR A CA 1
ATOM 619 C C . TYR A 1 85 ? 7.861 4.054 -42.569 1.00 19.95 81 TYR A C 1
ATOM 620 O O . TYR A 1 85 ? 8.388 3.329 -43.367 1.00 22.14 81 TYR A O 1
ATOM 629 N N . SER A 1 86 ? 7.670 3.725 -41.304 1.00 19.75 82 SER A N 1
ATOM 630 C CA . SER A 1 86 ? 7.857 2.377 -40.814 1.00 21.43 82 SER A CA 1
ATOM 631 C C . SER A 1 86 ? 6.896 1.422 -41.530 1.00 22.87 82 SER A C 1
ATOM 632 O O . SER A 1 86 ? 5.700 1.714 -41.600 1.00 18.00 82 SER A O 1
ATOM 635 N N . PRO A 1 87 ? 7.414 0.336 -42.147 1.00 22.33 83 PRO A N 1
ATOM 636 C CA . PRO A 1 87 ? 6.509 -0.614 -42.771 1.00 22.52 83 PRO A CA 1
ATOM 637 C C . PRO A 1 87 ? 5.508 -1.255 -41.808 1.00 19.31 83 PRO A C 1
ATOM 638 O O . PRO A 1 87 ? 4.426 -1.581 -42.230 1.00 20.29 83 PRO A O 1
ATOM 642 N N . LEU A 1 88 ? 5.835 -1.367 -40.529 1.00 18.59 84 LEU A N 1
ATOM 643 C CA . LEU A 1 88 ? 4.899 -1.830 -39.554 1.00 19.13 84 LEU A CA 1
ATOM 644 C C . LEU A 1 88 ? 3.744 -0.865 -39.377 1.00 17.28 84 LEU A C 1
ATOM 645 O O . LEU A 1 88 ? 2.562 -1.285 -39.299 1.00 17.83 84 LEU A O 1
ATOM 650 N N . LYS A 1 89 ? 4.045 0.412 -39.308 1.00 17.21 85 LYS A N 1
ATOM 651 C CA . LYS A 1 89 ? 2.958 1.430 -39.193 1.00 16.24 85 LYS A CA 1
ATOM 652 C C . LYS A 1 89 ? 2.028 1.388 -40.385 1.00 17.53 85 LYS A C 1
ATOM 653 O O . LYS A 1 89 ? 0.827 1.364 -40.222 1.00 18.20 85 LYS A O 1
ATOM 659 N N . VAL A 1 90 ? 2.581 1.356 -41.588 1.00 18.01 86 VAL A N 1
ATOM 660 C CA . VAL A 1 90 ? 1.766 1.216 -42.788 1.00 17.27 86 VAL A CA 1
ATOM 661 C C . VAL A 1 90 ? 0.876 -0.056 -42.760 1.00 17.64 86 VAL A C 1
ATOM 662 O O . VAL A 1 90 ? -0.314 0.005 -43.055 1.00 16.02 86 VAL A O 1
ATOM 666 N N . ALA A 1 91 ? 1.467 -1.189 -42.377 1.00 17.34 87 ALA A N 1
ATOM 667 C CA . ALA A 1 91 ? 0.725 -2.424 -42.222 1.00 18.45 87 ALA A CA 1
ATOM 668 C C . ALA A 1 91 ? -0.434 -2.294 -41.223 1.00 16.84 87 ALA A C 1
ATOM 669 O O . ALA A 1 91 ? -1.537 -2.725 -41.499 1.00 18.75 87 ALA A O 1
ATOM 671 N N . GLU A 1 92 ? -0.185 -1.671 -40.075 1.00 16.61 88 GLU A N 1
ATOM 672 C CA . GLU A 1 92 ? -1.232 -1.460 -39.095 1.00 16.88 88 GLU A CA 1
ATOM 673 C C . GLU A 1 92 ? -2.371 -0.588 -39.640 1.00 15.79 88 GLU A C 1
ATOM 674 O O . GLU A 1 92 ? -3.538 -0.862 -39.401 1.00 15.60 88 GLU A O 1
ATOM 680 N N . VAL A 1 93 ? -2.004 0.502 -40.283 1.00 15.88 89 VAL A N 1
ATOM 681 C CA . VAL A 1 93 ? -2.983 1.444 -40.824 1.00 15.57 89 VAL A CA 1
ATOM 682 C C . VAL A 1 93 ? -3.884 0.686 -41.804 1.00 18.06 89 VAL A C 1
ATOM 683 O O . VAL A 1 93 ? -5.123 0.783 -41.731 1.00 14.94 89 VAL A O 1
ATOM 687 N N . PHE A 1 94 ? -3.267 -0.093 -42.714 1.00 16.63 90 PHE A N 1
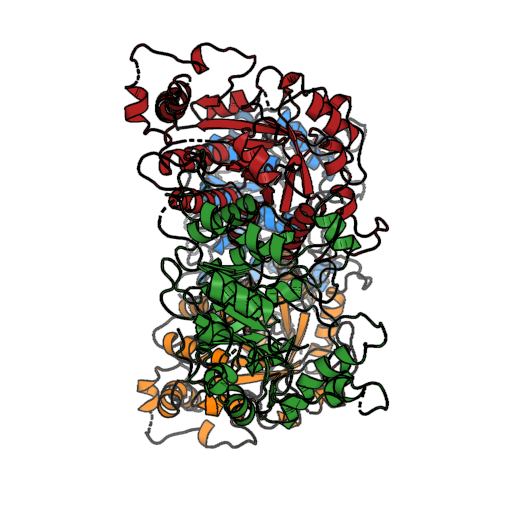ATOM 688 C CA . PHE A 1 94 ? -4.062 -0.747 -43.726 1.00 16.71 90 PHE A CA 1
ATOM 689 C C . PHE A 1 94 ? -4.763 -2.011 -43.237 1.00 16.17 90 PHE A C 1
ATOM 690 O O . PHE A 1 94 ? -5.804 -2.348 -43.761 1.00 16.19 90 PHE A O 1
ATOM 698 N N . ARG A 1 95 ? -4.223 -2.655 -42.201 1.00 16.86 91 ARG A N 1
ATOM 699 C CA . ARG A 1 95 ? -4.992 -3.699 -41.490 1.00 17.92 91 ARG A CA 1
ATOM 700 C C . ARG A 1 95 ? -6.251 -3.118 -40.822 1.00 16.82 91 ARG A C 1
ATOM 701 O O . ARG A 1 95 ? -7.283 -3.762 -40.761 1.00 16.22 91 ARG A O 1
ATOM 709 N N . THR A 1 96 ? -6.128 -1.899 -40.269 1.00 18.12 92 THR A N 1
ATOM 710 C CA . THR A 1 96 ? -7.268 -1.257 -39.634 1.00 16.70 92 THR A CA 1
ATOM 711 C C . THR A 1 96 ? -8.332 -0.969 -40.722 1.00 16.14 92 THR A C 1
ATOM 712 O O . THR A 1 96 ? -9.530 -1.258 -40.539 1.00 18.53 92 THR A O 1
ATOM 716 N N . LEU A 1 97 ? -7.905 -0.438 -41.860 1.00 15.61 93 LEU A N 1
ATOM 717 C CA . LEU A 1 97 ? -8.834 -0.191 -42.979 1.00 14.65 93 LEU A CA 1
ATOM 718 C C . LEU A 1 97 ? -9.511 -1.496 -43.433 1.00 16.56 93 LEU A C 1
ATOM 719 O O . LEU A 1 97 ? -10.713 -1.540 -43.627 1.00 15.68 93 LEU A O 1
ATOM 724 N N . HIS A 1 98 ? -8.713 -2.542 -43.576 1.00 17.07 94 HIS A N 1
ATOM 725 C CA . HIS A 1 98 ? -9.236 -3.869 -43.956 1.00 17.93 94 HIS A CA 1
ATOM 726 C C . HIS A 1 98 ? -10.248 -4.397 -42.924 1.00 18.95 94 HIS A C 1
ATOM 727 O O . HIS A 1 98 ? -11.244 -4.996 -43.310 1.00 18.75 94 HIS A O 1
ATOM 734 N N . ALA A 1 99 ? -10.021 -4.132 -41.637 1.00 18.81 95 ALA A N 1
ATOM 735 C CA . ALA A 1 99 ? -10.946 -4.560 -40.600 1.00 18.59 95 ALA A CA 1
ATOM 736 C C . ALA A 1 99 ? -12.259 -3.822 -40.654 1.00 19.53 95 ALA A C 1
ATOM 737 O O . ALA A 1 99 ? -13.308 -4.400 -40.332 1.00 19.00 95 ALA A O 1
ATOM 739 N N . LEU A 1 100 ? -12.230 -2.544 -41.062 1.00 16.82 96 LEU A N 1
ATOM 740 C CA . LEU A 1 100 ? -13.430 -1.765 -41.290 1.00 17.13 96 LEU A CA 1
ATOM 741 C C . LEU A 1 100 ? -14.149 -2.117 -42.610 1.00 16.57 96 LEU A C 1
ATOM 742 O O . LEU A 1 100 ? -15.384 -2.091 -42.672 1.00 16.87 96 LEU A O 1
ATOM 747 N N . TYR A 1 101 ? -13.366 -2.459 -43.645 1.00 16.15 97 TYR A N 1
ATOM 748 C CA . TYR A 1 101 ? -13.864 -2.567 -45.015 1.00 17.29 97 TYR A CA 1
ATOM 749 C C . TYR A 1 101 ? -13.329 -3.861 -45.646 1.00 18.69 97 TYR A C 1
ATOM 750 O O . TYR A 1 101 ? -12.422 -3.848 -46.521 1.00 18.11 97 TYR A O 1
ATOM 759 N N . PRO A 1 102 ? -13.807 -5.015 -45.142 1.00 18.55 98 PRO A N 1
ATOM 760 C CA . PRO A 1 102 ? -13.179 -6.292 -45.464 1.00 18.95 98 PRO A CA 1
ATOM 761 C C . PRO A 1 102 ? -13.079 -6.580 -46.955 1.00 18.79 98 PRO A C 1
ATOM 762 O O . PRO A 1 102 ? -14.049 -6.454 -47.690 1.00 19.65 98 PRO A O 1
ATOM 766 N N . ASP A 1 103 ? -11.865 -6.853 -47.371 1.00 20.90 99 ASP A N 1
ATOM 767 C CA . ASP A 1 103 ? -11.529 -7.238 -48.746 1.00 23.01 99 ASP A CA 1
ATOM 768 C C . ASP A 1 103 ? -11.833 -6.172 -49.791 1.00 22.77 99 ASP A C 1
ATOM 769 O O . ASP A 1 103 ? -11.992 -6.493 -50.971 1.00 21.64 99 ASP A O 1
ATOM 774 N N . ARG A 1 104 ? -11.859 -4.888 -49.381 1.00 18.47 100 ARG A N 1
ATOM 775 C CA . ARG A 1 104 ? -12.124 -3.783 -50.331 1.00 18.63 100 ARG A CA 1
ATOM 776 C C . ARG A 1 104 ? -10.921 -2.840 -50.513 1.00 18.30 100 ARG A C 1
ATOM 777 O O . ARG A 1 104 ? -10.992 -1.932 -51.333 1.00 18.64 100 ARG A O 1
ATOM 785 N N . ILE A 1 105 ? -9.857 -3.056 -49.729 1.00 17.09 101 ILE A N 1
ATOM 786 C CA . ILE A 1 105 ? -8.761 -2.064 -49.611 1.00 18.33 101 ILE A CA 1
ATOM 787 C C . ILE A 1 105 ? -7.551 -2.470 -50.441 1.00 17.42 101 ILE A C 1
ATOM 788 O O . ILE A 1 105 ? -7.042 -3.608 -50.355 1.00 17.64 101 ILE A O 1
ATOM 793 N N . ASP A 1 106 ? -7.088 -1.512 -51.234 1.00 17.09 102 ASP A N 1
ATOM 794 C CA . ASP A 1 106 ? -5.814 -1.585 -51.926 1.00 17.67 102 ASP A CA 1
ATOM 795 C C . ASP A 1 106 ? -4.751 -0.808 -51.178 1.00 16.78 102 ASP A C 1
ATOM 796 O O . ASP A 1 106 ? -4.955 0.364 -50.838 1.00 20.62 102 ASP A O 1
ATOM 801 N N . LEU A 1 107 ? -3.585 -1.414 -51.020 1.00 16.31 103 LEU A N 1
ATOM 802 C CA . LEU A 1 107 ? -2.412 -0.728 -50.505 1.00 16.05 103 LEU A CA 1
ATOM 803 C C . LEU A 1 107 ? -1.403 -0.520 -51.647 1.00 18.65 103 LEU A C 1
ATOM 804 O O . LEU A 1 107 ? -0.523 -1.352 -51.865 1.00 18.62 103 LEU A O 1
ATOM 809 N N . GLY A 1 108 ? -1.632 0.510 -52.436 1.00 16.06 104 GLY A N 1
ATOM 810 C CA . GLY A 1 108 ? -0.695 0.905 -53.501 1.00 16.78 104 GLY A CA 1
ATOM 811 C C . GLY A 1 108 ? 0.470 1.668 -52.869 1.00 18.00 104 GLY A C 1
ATOM 812 O O . GLY A 1 108 ? 0.269 2.548 -52.033 1.00 18.94 104 GLY A O 1
ATOM 813 N N . ILE A 1 109 ? 1.692 1.323 -53.298 1.00 20.13 105 ILE A N 1
ATOM 814 C CA . ILE A 1 109 ? 2.919 1.855 -52.748 1.00 21.26 105 ILE A CA 1
ATOM 815 C C . ILE A 1 109 ? 3.618 2.572 -53.893 1.00 23.33 105 ILE A C 1
ATOM 816 O O . ILE A 1 109 ? 3.733 2.025 -54.987 1.00 19.69 105 ILE A O 1
ATOM 821 N N . GLY A 1 110 ? 4.039 3.812 -53.657 1.00 25.50 106 GLY A N 1
ATOM 822 C CA . GLY A 1 110 ? 4.746 4.607 -54.673 1.00 26.74 106 GLY A CA 1
ATOM 823 C C . GLY A 1 110 ? 6.070 5.173 -54.177 1.00 26.99 106 GLY A C 1
ATOM 824 O O . GLY A 1 110 ? 6.366 5.151 -52.981 1.00 23.39 106 GLY A O 1
ATOM 825 N N . ARG A 1 111 ? 6.865 5.668 -55.121 1.00 32.70 107 ARG A N 1
ATOM 826 C CA . ARG A 1 111 ? 8.201 6.183 -54.830 1.00 35.35 107 ARG A CA 1
ATOM 827 C C . ARG A 1 111 ? 8.201 7.608 -54.297 1.00 35.44 107 ARG A C 1
ATOM 828 O O . ARG A 1 111 ? 7.421 8.442 -54.747 1.00 32.63 107 ARG A O 1
ATOM 836 N N . ALA A 1 112 ? 9.127 7.893 -53.360 1.00 36.96 108 ALA A N 1
ATOM 837 C CA . ALA A 1 112 ? 9.240 9.221 -52.756 1.00 40.68 108 ALA A CA 1
ATOM 838 C C . ALA A 1 112 ? 10.325 10.097 -53.434 1.00 50.09 108 ALA A C 1
ATOM 839 O O . ALA A 1 112 ? 10.757 11.119 -52.867 1.00 48.29 108 ALA A O 1
ATOM 841 N N . ASN A 1 113 ? 10.748 9.695 -54.631 1.00 50.79 109 ASN A N 1
ATOM 842 C CA . ASN A 1 113 ? 11.832 10.360 -55.345 1.00 54.84 109 ASN A CA 1
ATOM 843 C C . ASN A 1 113 ? 11.488 11.767 -55.833 1.00 61.23 109 ASN A C 1
ATOM 844 O O . ASN A 1 113 ? 12.394 12.522 -56.180 1.00 69.34 109 ASN A O 1
ATOM 849 N N . ARG A 1 114 ? 10.201 12.129 -55.851 1.00 58.66 110 ARG A N 1
ATOM 850 C CA . ARG A 1 114 ? 9.797 13.478 -56.246 1.00 58.78 110 ARG A CA 1
ATOM 851 C C . ARG A 1 114 ? 9.367 14.362 -55.053 1.00 57.28 110 ARG A C 1
ATOM 852 O O . ARG A 1 114 ? 8.977 15.511 -55.240 1.00 58.83 110 ARG A O 1
ATOM 860 N N . VAL A 1 115 ? 9.482 13.836 -53.830 1.00 52.60 111 VAL A N 1
ATOM 861 C CA . VAL A 1 115 ? 9.291 14.651 -52.603 1.00 51.89 111 VAL A CA 1
ATOM 862 C C . VAL A 1 115 ? 10.467 15.663 -52.489 1.00 51.58 111 VAL A C 1
ATOM 863 O O . VAL A 1 115 ? 11.615 15.268 -52.653 1.00 53.16 111 VAL A O 1
ATOM 867 N N . LYS A 1 116 ? 10.179 16.939 -52.208 1.00 45.94 112 LYS A N 1
ATOM 868 C CA . LYS A 1 116 ? 11.242 17.951 -52.003 1.00 48.37 112 LYS A CA 1
ATOM 869 C C . LYS A 1 116 ? 12.099 17.603 -50.781 1.00 43.56 112 LYS A C 1
ATOM 870 O O . LYS A 1 116 ? 11.590 17.082 -49.793 1.00 37.33 112 LYS A O 1
ATOM 876 N N . LEU A 1 117 ? 13.404 17.875 -50.855 1.00 40.34 113 LEU A N 1
ATOM 877 C CA . LEU A 1 117 ? 14.363 17.326 -49.871 1.00 40.87 113 LEU A CA 1
ATOM 878 C C . LEU A 1 117 ? 14.134 17.766 -48.406 1.00 37.46 113 LEU A C 1
ATOM 879 O O . LEU A 1 117 ? 14.138 16.936 -47.514 1.00 37.57 113 LEU A O 1
ATOM 884 N N . PRO A 1 118 ? 13.885 19.059 -48.165 1.00 35.36 114 PRO A N 1
ATOM 885 C CA . PRO A 1 118 ? 13.608 19.478 -46.796 1.00 35.37 114 PRO A CA 1
ATOM 886 C C . PRO A 1 118 ? 12.322 18.845 -46.216 1.00 33.90 114 PRO A C 1
ATOM 887 O O . PRO A 1 118 ? 12.260 18.518 -45.016 1.00 29.92 114 PRO A O 1
ATOM 891 N N . VAL A 1 119 ? 11.315 18.671 -47.071 1.00 31.75 115 VAL A N 1
ATOM 892 C CA . VAL A 1 119 ? 10.081 18.021 -46.663 1.00 29.88 115 VAL A CA 1
ATOM 893 C C . VAL A 1 119 ? 10.318 16.558 -46.356 1.00 26.45 115 VAL A C 1
ATOM 894 O O . VAL A 1 119 ? 9.902 16.066 -45.312 1.00 29.35 115 VAL A O 1
ATOM 898 N N . PHE A 1 120 ? 10.987 15.859 -47.260 1.00 26.66 116 PHE A N 1
ATOM 899 C CA . PHE A 1 120 ? 11.385 14.473 -47.061 1.00 31.45 116 PHE A CA 1
ATOM 900 C C . PHE A 1 120 ? 12.121 14.307 -45.746 1.00 31.94 116 PHE A C 1
ATOM 901 O O . PHE A 1 120 ? 11.852 13.386 -44.983 1.00 27.81 116 PHE A O 1
ATOM 909 N N . ALA A 1 121 ? 13.100 15.175 -45.493 1.00 32.77 117 ALA A N 1
ATOM 910 C CA . ALA A 1 121 ? 13.871 15.089 -44.256 1.00 30.55 117 ALA A CA 1
ATOM 911 C C . ALA A 1 121 ? 12.948 15.218 -43.020 1.00 30.40 117 ALA A C 1
ATOM 912 O O . ALA A 1 121 ? 13.084 14.465 -42.046 1.00 30.42 117 ALA A O 1
ATOM 914 N N . ALA A 1 122 ? 12.041 16.206 -43.054 1.00 26.63 118 ALA A N 1
ATOM 915 C CA . ALA A 1 122 ? 11.093 16.432 -41.935 1.00 26.63 118 ALA A CA 1
ATOM 916 C C . ALA A 1 122 ? 10.110 15.253 -41.734 1.00 28.13 118 ALA A C 1
ATOM 917 O O . ALA A 1 122 ? 9.712 14.925 -40.600 1.00 27.29 118 ALA A O 1
ATOM 919 N N . LEU A 1 123 ? 9.739 14.589 -42.825 1.00 27.01 119 LEU A N 1
ATOM 920 C CA . LEU A 1 123 ? 8.830 13.429 -42.719 1.00 27.42 119 LEU A CA 1
ATOM 921 C C . LEU A 1 123 ? 9.559 12.221 -42.172 1.00 31.75 119 LEU A C 1
ATOM 922 O O . LEU A 1 123 ? 9.009 11.457 -41.391 1.00 32.81 119 LEU A O 1
ATOM 927 N N . ARG A 1 124 ? 10.818 12.074 -42.558 1.00 32.27 120 ARG A N 1
ATOM 928 C CA . ARG A 1 124 ? 11.636 10.988 -42.065 1.00 40.01 120 ARG A CA 1
ATOM 929 C C . ARG A 1 124 ? 11.947 11.045 -40.578 1.00 44.36 120 ARG A C 1
ATOM 930 O O . ARG A 1 124 ? 12.049 10.004 -39.960 1.00 46.45 120 ARG A O 1
ATOM 938 N N . ASP A 1 125 ? 12.138 12.241 -40.017 1.00 48.93 121 ASP A N 1
ATOM 939 C CA . ASP A 1 125 ? 12.312 12.398 -38.555 1.00 57.45 121 ASP A CA 1
ATOM 940 C C . ASP A 1 125 ? 13.568 11.683 -37.991 1.00 66.66 121 ASP A C 1
ATOM 941 O O . ASP A 1 125 ? 13.454 10.624 -37.373 1.00 64.81 121 ASP A O 1
ATOM 946 N N . ASP A 1 126 ? 14.752 12.256 -38.238 1.00 79.86 122 ASP A N 1
ATOM 947 C CA . ASP A 1 126 ? 15.999 11.878 -37.508 1.00 87.36 122 ASP A CA 1
ATOM 948 C C . ASP A 1 126 ? 17.090 12.935 -37.727 1.00 85.94 122 ASP A C 1
ATOM 949 O O . ASP A 1 126 ? 18.251 12.609 -37.953 1.00 80.23 122 ASP A O 1
ATOM 954 N N . SER A 1 133 ? 17.748 5.061 -51.296 1.00 85.89 129 SER A N 1
ATOM 955 C CA . SER A 1 133 ? 18.174 4.291 -52.448 1.00 81.80 129 SER A CA 1
ATOM 956 C C . SER A 1 133 ? 16.979 3.564 -53.084 1.00 83.26 129 SER A C 1
ATOM 957 O O . SER A 1 133 ? 15.985 3.239 -52.411 1.00 88.12 129 SER A O 1
ATOM 960 N N . SER A 1 134 ? 17.049 3.342 -54.394 1.00 79.52 130 SER A N 1
ATOM 961 C CA . SER A 1 134 ? 15.971 2.610 -55.080 1.00 70.71 130 SER A CA 1
ATOM 962 C C . SER A 1 134 ? 15.746 1.258 -54.417 1.00 65.52 130 SER A C 1
ATOM 963 O O . SER A 1 134 ? 14.630 0.810 -54.352 1.00 64.11 130 SER A O 1
ATOM 966 N N . ASP A 1 135 ? 16.817 0.625 -53.930 1.00 61.73 131 ASP A N 1
ATOM 967 C CA . ASP A 1 135 ? 16.737 -0.705 -53.304 1.00 58.25 131 ASP A CA 1
ATOM 968 C C . ASP A 1 13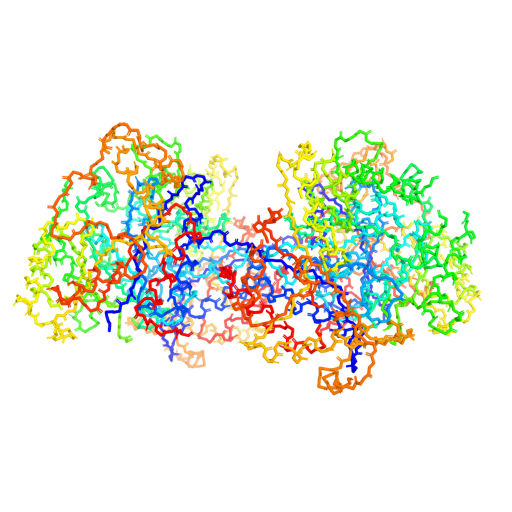5 ? 16.138 -0.694 -51.892 1.00 49.21 131 ASP A C 1
ATOM 969 O O . ASP A 1 135 ? 15.604 -1.694 -51.451 1.00 50.40 131 ASP A O 1
ATOM 974 N N . ASP A 1 136 ? 16.263 0.418 -51.172 1.00 42.23 132 ASP A N 1
ATOM 975 C CA . ASP A 1 136 ? 15.654 0.550 -49.851 1.00 40.35 132 ASP A CA 1
ATOM 976 C C . ASP A 1 136 ? 14.119 0.375 -49.930 1.00 36.48 132 ASP A C 1
ATOM 977 O O . ASP A 1 136 ? 13.505 -0.252 -49.063 1.00 36.85 132 ASP A O 1
ATOM 982 N N . LEU A 1 137 ? 13.502 0.950 -50.947 1.00 32.47 133 LEU A N 1
ATOM 983 C CA . LEU A 1 137 ? 12.047 0.809 -51.111 1.00 32.07 133 LEU A CA 1
ATOM 984 C C . LEU A 1 137 ? 11.648 -0.649 -51.260 1.00 34.99 133 LEU A C 1
ATOM 985 O O . LEU A 1 137 ? 10.721 -1.110 -50.581 1.00 28.83 133 LEU A O 1
ATOM 990 N N . TRP A 1 138 ? 12.382 -1.410 -52.078 1.00 37.45 134 TRP A N 1
ATOM 991 C CA . TRP A 1 138 ? 12.026 -2.825 -52.304 1.00 39.07 134 TRP A CA 1
ATOM 992 C C . TRP A 1 138 ? 12.207 -3.642 -51.041 1.00 36.81 134 TRP A C 1
ATOM 993 O O . TRP A 1 138 ? 11.444 -4.566 -50.786 1.00 38.55 134 TRP A O 1
ATOM 1004 N N . ARG A 1 139 ? 13.207 -3.297 -50.250 1.00 35.55 135 ARG A N 1
ATOM 1005 C CA . ARG A 1 139 ? 13.381 -3.896 -48.932 1.00 38.43 135 ARG A CA 1
ATOM 1006 C C . ARG A 1 139 ? 12.212 -3.573 -47.989 1.00 38.20 135 ARG A C 1
ATOM 1007 O O . ARG A 1 139 ? 11.736 -4.452 -47.263 1.00 33.95 135 ARG A O 1
ATOM 1015 N N . ARG A 1 140 ? 11.813 -2.304 -47.937 1.00 32.10 136 ARG A N 1
ATOM 1016 C CA . ARG A 1 140 ? 10.649 -1.910 -47.128 1.00 29.83 136 ARG A CA 1
ATOM 1017 C C . ARG A 1 140 ? 9.416 -2.660 -47.579 1.00 27.07 136 ARG A C 1
ATOM 1018 O O . ARG A 1 140 ? 8.584 -3.066 -46.771 1.00 28.96 136 ARG A O 1
ATOM 1026 N N . LEU A 1 141 ? 9.290 -2.823 -48.874 1.00 28.14 137 LEU A N 1
ATOM 1027 C CA . LEU A 1 141 ? 8.142 -3.487 -49.475 1.00 31.30 137 LEU A CA 1
ATOM 1028 C C . LEU A 1 141 ? 8.071 -4.958 -49.076 1.00 32.64 137 LEU A C 1
ATOM 1029 O O . LEU A 1 141 ? 7.009 -5.485 -48.771 1.00 28.36 137 LEU A O 1
ATOM 1034 N N . GLU A 1 142 ? 9.225 -5.600 -48.996 1.00 34.39 138 GLU A N 1
ATOM 1035 C CA . GLU A 1 142 ? 9.291 -6.955 -48.496 1.00 35.08 138 GLU A CA 1
ATOM 1036 C C . GLU A 1 142 ? 9.026 -7.030 -46.992 1.00 31.73 138 GLU A C 1
ATOM 1037 O O . GLU A 1 142 ? 8.303 -7.917 -46.530 1.00 33.22 138 GLU A O 1
ATOM 1043 N N . GLN A 1 143 ? 9.514 -6.068 -46.231 1.00 27.87 139 GLN A N 1
ATOM 1044 C CA . GLN A 1 143 ? 9.160 -5.975 -44.814 1.00 29.41 139 GLN A CA 1
ATOM 1045 C C . GLN A 1 143 ? 7.625 -5.799 -44.636 1.00 24.71 139 GLN A C 1
ATOM 1046 O O . GLN A 1 143 ? 7.026 -6.390 -43.737 1.00 22.93 139 GLN A O 1
ATOM 1052 N N . LEU A 1 144 ? 7.041 -4.923 -45.431 1.00 24.97 140 LEU A N 1
ATOM 1053 C CA . LEU A 1 144 ? 5.591 -4.658 -45.367 1.00 23.23 140 LEU A CA 1
ATOM 1054 C C . LEU A 1 144 ? 4.818 -5.937 -45.649 1.00 24.81 140 LEU A C 1
ATOM 1055 O O . LEU A 1 144 ? 3.921 -6.307 -44.919 1.00 23.31 140 LEU A O 1
ATOM 1060 N N . ARG A 1 145 ? 5.224 -6.650 -46.691 1.00 25.51 141 ARG A N 1
ATOM 1061 C CA . ARG A 1 145 ? 4.578 -7.904 -47.018 1.00 27.87 141 ARG A CA 1
ATOM 1062 C C . ARG A 1 145 ? 4.683 -8.915 -45.874 1.00 26.77 141 ARG A C 1
ATOM 1063 O O . ARG A 1 145 ? 3.712 -9.618 -45.568 1.00 28.25 141 ARG A O 1
ATOM 1071 N N . ALA A 1 146 ? 5.828 -8.951 -45.199 1.00 27.48 142 ALA A N 1
ATOM 1072 C CA . ALA A 1 146 ? 6.024 -9.827 -44.071 1.00 27.47 142 ALA A CA 1
ATOM 1073 C C . ALA A 1 146 ? 5.131 -9.423 -42.895 1.00 30.34 142 ALA A C 1
ATOM 1074 O O . ALA A 1 146 ? 4.562 -10.270 -42.210 1.00 29.80 142 ALA A O 1
ATOM 1076 N N . TYR A 1 147 ? 4.973 -8.131 -42.666 1.00 26.02 143 TYR A N 1
ATOM 1077 C CA . TYR A 1 147 ? 4.103 -7.706 -41.559 1.00 26.03 143 TYR A CA 1
ATOM 1078 C C . TYR A 1 147 ? 2.639 -8.047 -41.859 1.00 25.22 143 TYR A C 1
ATOM 1079 O O . TYR A 1 147 ? 1.872 -8.338 -40.941 1.00 29.36 143 TYR A O 1
ATOM 1088 N N . LEU A 1 148 ? 2.274 -8.030 -43.128 1.00 22.75 144 LEU A N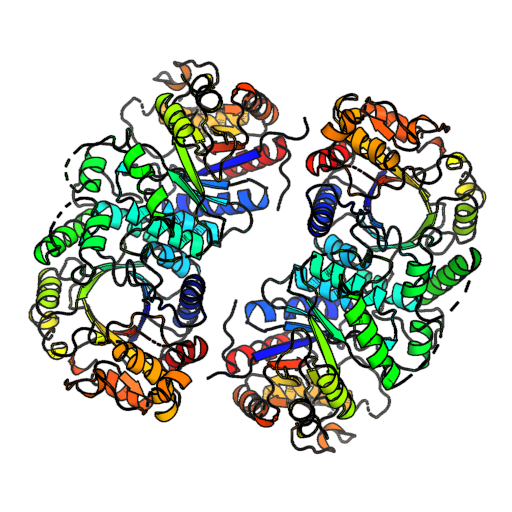 1
ATOM 1089 C CA . LEU A 1 148 ? 0.926 -8.388 -43.559 1.00 22.64 144 LEU A CA 1
ATOM 1090 C C . LEU A 1 148 ? 0.688 -9.913 -43.594 1.00 27.61 144 LEU A C 1
ATOM 1091 O O . LEU A 1 148 ? -0.422 -10.348 -43.838 1.00 26.52 144 LEU A O 1
ATOM 1096 N N . ASP A 1 149 ? 1.727 -10.700 -43.317 1.00 28.15 145 ASP A N 1
ATOM 1097 C CA . ASP A 1 149 ? 1.602 -12.172 -43.198 1.00 29.63 145 ASP A CA 1
ATOM 1098 C C . ASP A 1 149 ? 1.677 -12.599 -41.728 1.00 29.75 145 ASP A C 1
ATOM 1099 O O . ASP A 1 149 ? 2.750 -12.569 -41.110 1.00 34.29 145 ASP A O 1
ATOM 1104 N N . PRO A 1 150 ? 0.542 -12.981 -41.132 1.00 37.12 146 PRO A N 1
ATOM 1105 C CA . PRO A 1 150 ? 0.548 -13.312 -39.701 1.00 36.18 146 PRO A CA 1
ATOM 1106 C C . PRO A 1 150 ? 1.280 -14.633 -39.353 1.00 41.12 146 PRO A C 1
ATOM 1107 O O . PRO A 1 150 ? 1.472 -14.932 -38.175 1.00 42.31 146 PRO A O 1
ATOM 1111 N N . ASP A 1 151 ? 1.699 -15.392 -40.366 1.00 42.14 147 ASP A N 1
ATOM 1112 C CA . ASP A 1 151 ? 2.501 -16.626 -40.142 1.00 46.73 147 ASP A CA 1
ATOM 1113 C C . ASP A 1 151 ? 3.992 -16.418 -40.338 1.00 47.94 147 ASP A C 1
ATOM 1114 O O . ASP A 1 151 ? 4.711 -17.382 -40.535 1.00 46.30 147 ASP A O 1
ATOM 1119 N N . SER A 1 152 ? 4.453 -15.180 -40.356 1.00 45.69 148 SER A N 1
ATOM 1120 C CA . SER A 1 152 ? 5.830 -14.924 -40.764 1.00 49.60 148 SER A CA 1
ATOM 1121 C C . SER A 1 152 ? 6.843 -15.139 -39.608 1.00 50.57 148 SER A C 1
ATOM 1122 O O . SER A 1 152 ? 8.037 -14.980 -39.805 1.00 47.32 148 SER A O 1
ATOM 1125 N N . GLY A 1 153 ? 6.353 -15.500 -38.417 1.00 47.21 149 GLY A N 1
ATOM 1126 C CA . GLY A 1 153 ? 7.224 -15.859 -37.292 1.00 44.99 149 GLY A CA 1
ATOM 1127 C C . GLY A 1 153 ? 7.797 -14.672 -36.534 1.00 45.48 149 GLY A C 1
ATOM 1128 O O . GLY A 1 153 ? 8.833 -14.778 -35.908 1.00 46.46 149 GLY A O 1
ATOM 1129 N N . LEU A 1 154 ? 7.107 -13.539 -36.581 1.00 44.28 150 LEU A N 1
ATOM 1130 C CA . LEU A 1 154 ? 7.538 -12.354 -35.852 1.00 41.42 150 LEU A CA 1
ATOM 1131 C C . LEU A 1 154 ? 7.284 -12.541 -34.361 1.00 38.95 150 LEU A C 1
ATOM 1132 O O . LEU A 1 154 ? 6.351 -13.220 -33.982 1.00 38.99 150 LEU A O 1
ATOM 1137 N N . PRO A 1 155 ? 8.104 -11.925 -33.516 1.00 39.04 151 PRO A N 1
ATOM 1138 C CA . PRO A 1 155 ? 7.883 -12.037 -32.074 1.00 44.03 151 PRO A CA 1
ATOM 1139 C C . PRO A 1 155 ? 6.616 -11.310 -31.534 1.00 44.97 151 PRO A C 1
ATOM 1140 O O . PRO A 1 155 ? 6.333 -11.392 -30.341 1.00 47.24 151 PRO A O 1
ATOM 1144 N N . PHE A 1 156 ? 5.871 -10.613 -32.390 1.00 39.74 152 PHE A N 1
ATOM 1145 C CA . PHE A 1 156 ? 4.656 -9.917 -31.939 1.00 36.58 152 PHE A CA 1
ATOM 1146 C C . PHE A 1 156 ? 3.593 -9.940 -33.041 1.00 36.30 152 PHE A C 1
ATOM 1147 O O . PHE A 1 156 ? 3.894 -10.271 -34.176 1.00 32.69 152 PHE A O 1
ATOM 1155 N N . THR A 1 157 ? 2.353 -9.594 -32.683 1.00 33.83 153 THR A N 1
ATOM 1156 C CA . THR A 1 157 ? 1.233 -9.561 -33.641 1.00 34.40 153 THR A CA 1
ATOM 1157 C C . THR A 1 157 ? 1.021 -8.183 -34.250 1.00 31.39 153 THR A C 1
ATOM 1158 O O . THR A 1 157 ? 1.356 -7.158 -33.658 1.00 31.77 153 THR A O 1
ATOM 1162 N N . VAL A 1 158 ? 0.545 -8.169 -35.487 1.00 27.32 154 VAL A N 1
ATOM 1163 C CA . VAL A 1 158 ? 0.245 -6.937 -36.164 1.00 27.45 154 VAL A CA 1
ATOM 1164 C C . VAL A 1 158 ? -1.266 -6.705 -36.053 1.00 27.35 154 VAL A C 1
ATOM 1165 O O . VAL A 1 158 ? -2.067 -7.333 -36.753 1.00 27.53 154 VAL A O 1
ATOM 1169 N N . SER A 1 159 ? -1.649 -5.794 -35.160 1.00 24.91 155 SER A N 1
ATOM 1170 C CA . SER A 1 159 ? -3.065 -5.481 -34.944 1.00 25.09 155 SER A CA 1
ATOM 1171 C C . SER A 1 159 ? -3.648 -4.593 -36.009 1.00 22.61 155 SER A C 1
ATOM 1172 O O . SER A 1 159 ? -2.939 -3.806 -36.630 1.00 26.30 155 SER A O 1
ATOM 1175 N N . PRO A 1 160 ? -4.958 -4.704 -36.252 1.00 19.39 156 PRO A N 1
ATOM 1176 C CA . PRO A 1 160 ? -5.902 -5.741 -35.810 1.00 18.22 156 PRO A CA 1
ATOM 1177 C C . PRO A 1 160 ? -5.831 -6.946 -36.753 1.00 20.18 156 PRO A C 1
ATOM 1178 O O . PRO A 1 160 ? -5.809 -6.772 -37.977 1.00 21.01 156 PRO A O 1
ATOM 1182 N N . ARG A 1 161 ? -5.758 -8.144 -36.182 1.00 20.25 157 ARG A N 1
ATOM 1183 C CA . ARG A 1 161 ? -5.710 -9.359 -36.976 1.00 23.07 157 ARG A CA 1
ATOM 1184 C C . ARG A 1 161 ? -7.110 -9.689 -37.496 1.00 20.40 157 ARG A C 1
ATOM 1185 O O . ARG A 1 161 ? -8.054 -9.692 -36.744 1.00 20.47 157 ARG A O 1
ATOM 1201 N N . PR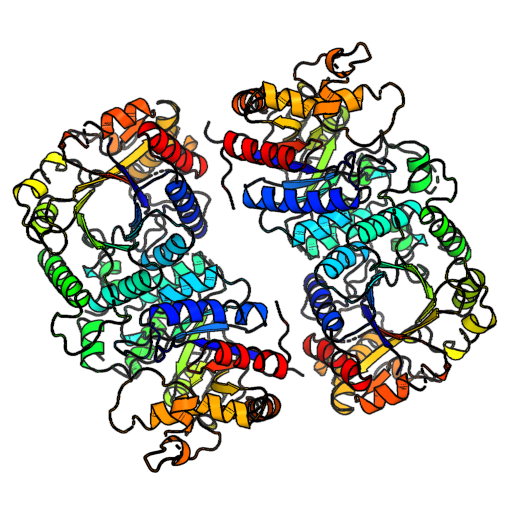O A 1 163 ? -8.818 -12.322 -40.968 1.00 20.42 159 PRO A N 1
ATOM 1202 C CA . PRO A 1 163 ? -8.477 -13.074 -42.181 1.00 22.93 159 PRO A CA 1
ATOM 1203 C C . PRO A 1 163 ? -8.261 -12.168 -43.407 1.00 23.41 159 PRO A C 1
ATOM 1204 O O . PRO A 1 163 ? -8.981 -11.183 -43.582 1.00 24.39 159 PRO A O 1
ATOM 1208 N N . GLY A 1 164 ? -7.318 -12.557 -44.257 1.00 22.96 160 GLY A N 1
ATOM 1209 C CA . GLY A 1 164 ? -7.023 -11.821 -45.495 1.00 23.17 160 GLY A CA 1
ATOM 1210 C C . GLY A 1 164 ? -6.331 -10.507 -45.171 1.00 23.26 160 GLY A C 1
ATOM 1211 O O . GLY A 1 164 ? -5.781 -10.310 -44.063 1.00 21.12 160 GLY A O 1
ATOM 1212 N N . GLY A 1 165 ? -6.359 -9.586 -46.120 1.00 21.63 161 GLY A N 1
ATOM 1213 C CA . GLY A 1 165 ? -5.626 -8.332 -45.909 1.00 21.52 161 GLY A CA 1
ATOM 1214 C C . GLY A 1 165 ? -5.756 -7.438 -47.126 1.00 20.25 161 GLY A C 1
ATOM 1215 O O . GLY A 1 165 ? -6.417 -7.797 -48.095 1.00 18.70 161 GLY A O 1
ATOM 1216 N N . PRO A 1 166 ? -5.215 -6.219 -47.028 1.00 20.57 162 PRO A N 1
ATOM 1217 C CA . PRO A 1 166 ? -5.241 -5.315 -48.147 1.00 19.68 162 PRO A CA 1
ATOM 1218 C C . PRO A 1 166 ? -4.429 -5.859 -49.310 1.00 21.49 162 PRO A C 1
ATOM 1219 O O . PRO A 1 166 ? -3.437 -6.539 -49.077 1.00 22.27 162 PRO A O 1
ATOM 1223 N N . ALA A 1 167 ? -4.816 -5.499 -50.531 1.00 21.88 163 ALA A N 1
ATOM 1224 C CA . ALA A 1 167 ? -4.138 -5.927 -51.745 1.00 21.88 163 ALA A CA 1
ATOM 1225 C C . ALA A 1 167 ? -2.974 -4.972 -52.052 1.00 23.21 163 ALA A C 1
ATOM 1226 O O . ALA A 1 167 ? -3.184 -3.785 -52.310 1.00 22.63 163 ALA A O 1
ATOM 1228 N N . LEU A 1 168 ? -1.763 -5.532 -52.078 1.00 21.98 164 LEU A N 1
ATOM 1229 C CA . LEU A 1 168 ? -0.571 -4.777 -52.314 1.00 22.63 164 LEU A CA 1
ATOM 1230 C C . LEU A 1 168 ? -0.389 -4.491 -53.812 1.00 20.89 164 LEU A C 1
ATOM 1231 O O . LEU A 1 168 ? -0.471 -5.410 -54.645 1.00 21.89 164 LEU A O 1
ATOM 1236 N N . TRP A 1 169 ? -0.177 -3.227 -54.159 1.00 17.62 165 TRP A N 1
ATOM 1237 C CA . TRP A 1 169 ? 0.129 -2.804 -55.524 1.00 18.43 165 TRP A CA 1
ATOM 1238 C C . TRP A 1 169 ? 1.408 -1.966 -55.536 1.00 20.67 165 TRP A C 1
ATOM 1239 O O . TRP A 1 169 ? 1.647 -1.158 -54.621 1.00 19.92 165 TRP A O 1
ATOM 1250 N N . LEU A 1 170 ? 2.189 -2.081 -56.605 1.00 21.02 166 LEU A N 1
ATOM 1251 C CA . LEU A 1 170 ? 3.328 -1.199 -56.808 1.00 19.91 166 LEU A CA 1
ATOM 1252 C C . LEU A 1 170 ? 3.048 -0.241 -57.928 1.00 19.61 166 LEU A C 1
ATOM 1253 O O . LEU A 1 170 ? 2.633 -0.646 -59.049 1.00 20.87 166 LEU A O 1
ATOM 1258 N N . LEU A 1 171 ? 3.216 1.042 -57.645 1.00 19.07 167 LEU A N 1
ATOM 1259 C CA . LEU A 1 171 ? 3.035 2.082 -58.634 1.00 19.45 167 LEU A CA 1
ATOM 1260 C C . LEU A 1 171 ? 4.403 2.522 -59.062 1.00 19.26 167 LEU A C 1
ATOM 1261 O O . LEU A 1 171 ? 5.274 2.733 -58.228 1.00 20.68 167 LEU A O 1
ATOM 1266 N N . GLY A 1 172 ? 4.597 2.642 -60.359 1.00 22.06 168 GLY A N 1
ATOM 1267 C CA . GLY A 1 172 ? 5.892 3.105 -60.886 1.00 23.46 168 GLY A CA 1
ATOM 1268 C C . GLY A 1 172 ? 5.767 3.990 -62.094 1.00 23.51 168 GLY A C 1
ATOM 1269 O O . GLY A 1 172 ? 4.710 4.101 -62.720 1.00 21.96 168 GLY A O 1
ATOM 1270 N N . ALA A 1 173 ? 6.878 4.647 -62.417 1.00 24.43 169 ALA A N 1
ATOM 1271 C CA . ALA A 1 173 ? 6.980 5.486 -63.582 1.00 24.63 169 ALA A CA 1
ATOM 1272 C C . ALA A 1 173 ? 8.385 5.330 -64.203 1.00 27.73 169 ALA A C 1
ATOM 1273 O O . ALA A 1 173 ? 8.974 6.309 -64.657 1.00 26.17 169 ALA A O 1
ATOM 1275 N N . SER A 1 174 ? 8.866 4.089 -64.218 1.00 27.46 170 SER A N 1
ATOM 1276 C CA . SER A 1 174 ? 10.207 3.746 -64.694 1.00 28.54 170 SER A CA 1
ATOM 1277 C C . SER A 1 174 ? 10.259 2.290 -65.088 1.00 27.98 170 SER A C 1
ATOM 1278 O O . SER A 1 174 ? 9.505 1.457 -64.579 1.00 24.46 170 SER A O 1
ATOM 1281 N N . VAL A 1 175 ? 11.165 1.961 -65.997 1.00 27.85 171 VAL A N 1
ATOM 1282 C CA . VAL A 1 175 ? 11.398 0.550 -66.347 1.00 28.91 171 VAL A CA 1
ATOM 1283 C C . VAL A 1 175 ? 11.906 -0.238 -65.149 1.00 26.54 171 VAL A C 1
ATOM 1284 O O . VAL A 1 175 ? 11.519 -1.392 -64.941 1.00 30.36 171 VAL A O 1
ATOM 1288 N N . SER A 1 176 ? 12.760 0.372 -64.336 1.00 28.58 172 SER A N 1
ATOM 1289 C CA . SER A 1 176 ? 13.289 -0.335 -63.160 1.00 28.63 172 SER A CA 1
ATOM 1290 C C . SER A 1 176 ? 12.176 -0.731 -62.157 1.00 29.56 172 SER A C 1
ATOM 1291 O O . SER A 1 176 ? 12.207 -1.815 -61.595 1.00 30.19 172 SER A O 1
ATOM 1294 N N . SER A 1 177 ? 11.157 0.117 -61.987 1.00 28.63 173 SER A N 1
ATOM 1295 C CA . SER A 1 177 ? 10.027 -0.237 -61.113 1.00 25.41 173 SER A CA 1
ATOM 1296 C C . SER A 1 177 ? 9.245 -1.413 -61.668 1.00 22.43 173 SER A C 1
ATOM 1297 O O . SER A 1 177 ? 8.795 -2.279 -60.909 1.00 24.48 173 SER A O 1
ATOM 1300 N N . ALA A 1 178 ? 9.122 -1.472 -62.986 1.00 22.29 174 ALA A N 1
ATOM 1301 C CA . ALA A 1 178 ? 8.437 -2.563 -63.652 1.00 24.60 174 ALA A CA 1
ATOM 1302 C C . ALA A 1 178 ? 9.190 -3.883 -63.463 1.00 26.74 174 ALA A C 1
ATOM 1303 O O . ALA A 1 178 ? 8.577 -4.939 -63.247 1.00 26.68 174 ALA A O 1
ATOM 1305 N N . GLU A 1 179 ? 10.525 -3.812 -63.508 1.00 32.31 175 GLU A N 1
ATOM 1306 C CA . GLU A 1 179 ? 11.391 -4.979 -63.186 1.00 33.71 175 GLU A CA 1
ATOM 1307 C C . GLU A 1 179 ? 11.213 -5.457 -61.749 1.00 31.77 175 GLU A C 1
ATOM 1308 O O . GLU A 1 179 ? 11.133 -6.667 -61.488 1.00 31.19 175 GLU A O 1
ATOM 1314 N N . ALA A 1 180 ? 11.142 -4.516 -60.816 1.00 31.29 176 ALA A N 1
ATOM 1315 C CA . ALA A 1 180 ? 10.944 -4.844 -59.414 1.00 26.81 176 ALA A CA 1
ATOM 1316 C C . ALA A 1 180 ? 9.591 -5.483 -59.185 1.00 28.92 176 ALA A C 1
ATOM 1317 O O . ALA A 1 180 ? 9.491 -6.508 -58.484 1.00 29.26 176 ALA A O 1
ATOM 1319 N N . ALA A 1 181 ? 8.546 -4.905 -59.771 1.00 28.53 177 ALA A N 1
ATOM 1320 C CA . ALA A 1 181 ? 7.201 -5.463 -59.636 1.00 28.38 177 ALA A CA 1
ATOM 1321 C C . ALA A 1 181 ? 7.146 -6.880 -60.200 1.00 27.13 177 ALA A C 1
ATOM 1322 O O . ALA A 1 181 ? 6.515 -7.766 -59.629 1.00 27.33 177 ALA A O 1
ATOM 1324 N N . ALA A 1 182 ? 7.787 -7.068 -61.342 1.00 28.61 178 ALA A N 1
ATOM 1325 C CA . ALA A 1 182 ? 7.870 -8.406 -61.969 1.00 29.38 178 ALA A CA 1
ATOM 1326 C C . ALA A 1 182 ? 8.574 -9.390 -61.071 1.00 27.17 178 ALA A C 1
ATOM 1327 O O . ALA A 1 182 ? 8.054 -10.479 -60.793 1.00 29.52 178 ALA A O 1
ATOM 1329 N N . ARG A 1 183 ? 9.730 -8.981 -60.575 1.00 32.49 179 ARG A N 1
ATOM 1330 C CA A ARG A 1 183 ? 10.556 -9.816 -59.707 0.50 36.16 179 ARG A CA 1
ATOM 1331 C CA B ARG A 1 183 ? 10.559 -9.816 -59.702 0.50 35.91 179 ARG A CA 1
ATOM 1332 C C . ARG A 1 183 ? 9.781 -10.242 -58.459 1.00 38.04 179 ARG A C 1
ATOM 1333 O O . ARG A 1 183 ? 9.854 -11.398 -58.031 1.00 35.78 179 ARG A O 1
ATOM 1348 N N . LEU A 1 184 ? 9.023 -9.308 -57.886 1.00 32.18 180 LEU A N 1
ATOM 1349 C CA . LEU A 1 184 ? 8.296 -9.560 -56.633 1.00 32.62 180 LEU A CA 1
ATOM 1350 C C . LEU A 1 184 ? 6.898 -10.165 -56.834 1.00 32.28 180 LEU A C 1
ATOM 1351 O O . LEU A 1 184 ? 6.223 -10.514 -55.867 1.00 34.16 180 LEU A O 1
ATOM 1356 N N . GLY A 1 185 ? 6.465 -10.308 -58.086 1.00 32.15 181 GLY A N 1
ATOM 1357 C CA . GLY A 1 185 ? 5.142 -10.880 -58.373 1.00 29.80 181 GLY A CA 1
ATOM 1358 C C . GLY A 1 185 ? 4.008 -9.973 -57.902 1.00 30.67 181 GLY A C 1
ATOM 1359 O O . GLY A 1 185 ? 2.983 -10.443 -57.442 1.00 31.29 181 GLY A O 1
ATOM 1360 N N . LEU A 1 186 ? 4.202 -8.666 -58.049 1.00 28.84 182 LEU A N 1
ATOM 1361 C CA . LEU A 1 186 ? 3.190 -7.702 -57.609 1.00 26.61 182 LEU A CA 1
ATOM 1362 C C . LEU A 1 186 ? 2.360 -7.182 -58.754 1.00 23.41 182 LEU A C 1
ATOM 1363 O O . LEU A 1 186 ? 2.888 -6.921 -59.835 1.00 23.25 182 LEU A O 1
ATOM 1368 N N . PRO A 1 187 ? 1.069 -6.938 -58.505 1.00 21.39 183 PRO A N 1
ATOM 1369 C CA . PRO A 1 187 ? 0.315 -6.081 -59.402 1.00 22.58 183 PRO A CA 1
ATOM 1370 C C . PRO A 1 187 ? 0.992 -4.729 -59.557 1.00 21.27 183 PRO A C 1
ATOM 1371 O O . PRO A 1 187 ? 1.624 -4.249 -58.621 1.00 20.42 183 PRO A O 1
ATOM 1375 N N . TYR A 1 188 ? 0.863 -4.130 -60.736 1.00 22.56 184 TYR A N 1
ATOM 1376 C CA . TYR A 1 188 ? 1.700 -3.007 -61.116 1.00 22.05 184 TYR A CA 1
ATOM 1377 C C . TYR A 1 188 ? 0.885 -1.993 -61.851 1.00 19.67 184 TYR A C 1
ATOM 1378 O O . TYR A 1 188 ? 0.156 -2.351 -62.774 1.00 19.74 184 TYR A O 1
ATOM 1387 N N . ALA A 1 189 ? 1.027 -0.733 -61.451 1.00 20.78 185 ALA A N 1
ATOM 1388 C CA . ALA A 1 189 ? 0.376 0.380 -62.121 1.00 20.77 185 ALA A CA 1
ATOM 1389 C C . ALA A 1 189 ? 1.420 1.396 -62.624 1.00 19.11 185 ALA A C 1
ATOM 1390 O O . ALA A 1 189 ? 2.172 1.933 -61.833 1.00 21.81 185 ALA A O 1
ATOM 1392 N N . TYR A 1 190 ? 1.488 1.574 -63.945 1.00 20.78 186 TYR A N 1
ATOM 1393 C CA . TYR A 1 190 ? 2.457 2.439 -64.583 1.00 20.01 186 TYR A CA 1
ATOM 1394 C C . TYR A 1 190 ? 1.871 3.789 -64.909 1.00 18.53 186 TYR A C 1
ATOM 1395 O O . TYR A 1 190 ? 0.854 3.883 -65.594 1.00 19.16 186 TYR A O 1
ATOM 1404 N N . ALA A 1 191 ? 2.536 4.835 -64.417 1.00 20.05 187 ALA A N 1
ATOM 1405 C CA . ALA A 1 191 ? 2.106 6.223 -64.637 1.00 20.51 187 ALA A CA 1
ATOM 1406 C C . ALA A 1 191 ? 2.544 6.761 -65.975 1.00 22.44 187 ALA A C 1
ATOM 1407 O O . ALA A 1 191 ? 3.582 7.443 -66.093 1.00 22.00 187 ALA A O 1
ATOM 1409 N N . HIS A 1 192 ? 1.779 6.426 -67.017 1.00 19.94 188 HIS A N 1
ATOM 1410 C CA . HIS A 1 192 ? 2.060 6.883 -68.353 1.00 20.30 188 HIS A CA 1
ATOM 1411 C C . HIS A 1 192 ? 2.161 8.432 -68.397 1.00 20.94 188 HIS A C 1
ATOM 1412 O O . HIS A 1 192 ? 2.996 8.993 -69.122 1.00 23.37 188 HIS A O 1
ATOM 1419 N N . PHE A 1 193 ? 1.304 9.104 -67.617 1.00 22.13 189 PHE A N 1
ATOM 1420 C CA . PHE A 1 193 ? 1.234 10.554 -67.642 1.00 21.72 189 PHE A CA 1
ATOM 1421 C C . PHE A 1 193 ? 2.476 11.190 -67.021 1.00 21.66 189 PHE A C 1
ATOM 1422 O O . PHE A 1 193 ? 2.693 12.382 -67.196 1.00 22.46 189 PHE A O 1
ATOM 1430 N N . ILE A 1 194 ? 3.229 10.406 -66.266 1.00 22.10 190 ILE A N 1
ATOM 1431 C CA . ILE A 1 194 ? 4.467 10.876 -65.658 1.00 24.10 190 ILE A CA 1
ATOM 1432 C C . ILE A 1 194 ? 5.652 10.615 -66.600 1.00 24.68 190 ILE A C 1
ATOM 1433 O O . ILE A 1 194 ? 6.487 11.513 -66.821 1.00 21.69 190 ILE A O 1
ATOM 1438 N N . THR A 1 195 ? 5.748 9.391 -67.122 1.00 22.94 191 THR A N 1
ATOM 1439 C CA . THR A 1 195 ? 6.908 8.981 -67.921 1.00 24.52 191 THR A CA 1
ATOM 1440 C C . THR A 1 195 ? 6.456 8.331 -69.237 1.00 20.98 191 THR A C 1
ATOM 1441 O O . THR A 1 195 ? 6.587 7.123 -69.424 1.00 25.03 191 THR A O 1
ATOM 1445 N N . PRO A 1 196 ? 5.860 9.124 -70.114 1.00 23.07 192 PRO A N 1
ATOM 1446 C CA . PRO A 1 196 ? 5.288 8.585 -71.347 1.00 24.29 192 PRO A CA 1
ATOM 1447 C C . PRO A 1 196 ? 6.359 8.071 -72.327 1.00 27.16 192 PRO A C 1
ATOM 1448 O O . PRO A 1 196 ? 6.037 7.343 -73.236 1.00 29.54 192 PRO A O 1
ATOM 1452 N N . GLN A 1 197 ? 7.613 8.434 -72.112 1.00 27.67 193 GLN A N 1
ATOM 1453 C CA . GLN A 1 197 ? 8.680 7.983 -73.005 1.00 31.26 193 GLN A CA 1
ATOM 1454 C C . GLN A 1 197 ? 8.975 6.478 -72.865 1.00 32.35 193 GLN A C 1
ATOM 1455 O O . GLN A 1 197 ? 9.448 5.873 -73.804 1.00 32.35 193 GLN A O 1
ATOM 146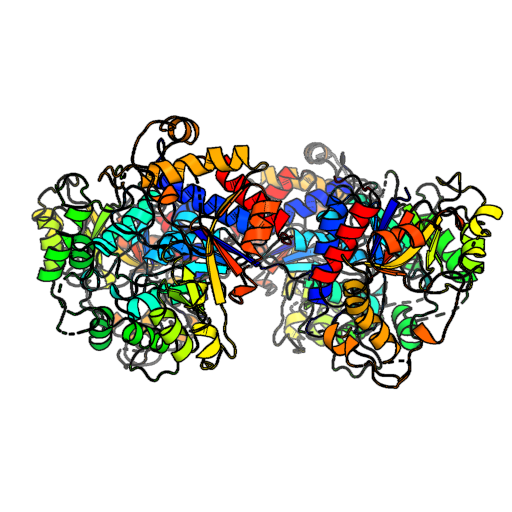1 N N . PHE A 1 198 ? 8.638 5.868 -71.717 1.00 30.17 194 PHE A N 1
ATOM 1462 C CA . PHE A 1 198 ? 8.950 4.471 -71.478 1.00 29.57 194 PHE A CA 1
ATOM 1463 C C . PHE A 1 198 ? 7.740 3.545 -71.238 1.00 26.99 194 PHE A C 1
ATOM 1464 O O . PHE A 1 198 ? 7.922 2.413 -70.837 1.00 28.32 194 PHE A O 1
ATOM 1472 N N . THR A 1 199 ? 6.535 4.029 -71.511 1.00 27.09 195 THR A N 1
ATOM 1473 C CA . THR A 1 199 ? 5.329 3.269 -71.216 1.00 26.08 195 THR A CA 1
ATOM 1474 C C . THR A 1 199 ? 5.342 1.873 -71.872 1.00 26.26 195 THR A C 1
ATOM 1475 O O . THR A 1 199 ? 5.184 0.872 -71.217 1.00 25.25 195 THR A O 1
ATOM 1479 N N . ARG A 1 200 ? 5.564 1.828 -73.176 1.00 28.37 196 ARG A N 1
ATOM 1480 C CA . ARG A 1 200 ? 5.585 0.549 -73.876 1.00 28.05 196 ARG A CA 1
ATOM 1481 C C . ARG A 1 200 ? 6.648 -0.392 -73.300 1.00 26.42 196 ARG A C 1
ATOM 1482 O O . ARG A 1 200 ? 6.363 -1.550 -73.000 1.00 31.99 196 ARG A O 1
ATOM 1490 N N . GLU A 1 201 ? 7.874 0.089 -73.146 1.00 29.26 197 GLU A N 1
ATOM 1491 C CA . GLU A 1 201 ? 8.970 -0.775 -72.660 1.00 30.11 197 GLU A CA 1
ATOM 1492 C C . GLU A 1 201 ? 8.695 -1.266 -71.240 1.00 32.82 197 GLU A C 1
ATOM 1493 O O . GLU A 1 201 ? 8.891 -2.452 -70.925 1.00 29.97 197 GLU A O 1
ATOM 1499 N N . ALA A 1 202 ? 8.243 -0.355 -70.377 1.00 30.58 198 ALA A N 1
ATOM 1500 C CA . ALA A 1 202 ? 7.942 -0.719 -68.986 1.00 27.75 198 ALA A CA 1
ATOM 1501 C C . ALA A 1 202 ? 6.879 -1.811 -68.897 1.00 25.04 198 ALA A C 1
ATOM 1502 O O . ALA A 1 202 ? 7.047 -2.762 -68.171 1.00 25.18 198 ALA A O 1
ATOM 1512 N N . ASP A 1 204 ? 5.881 -3.867 -71.294 1.00 29.69 200 ASP A N 1
ATOM 1513 C CA . ASP A 1 204 ? 6.473 -5.103 -71.897 1.00 34.67 200 ASP A CA 1
ATOM 1514 C C . ASP A 1 204 ? 7.359 -5.848 -70.908 1.00 31.19 200 ASP A C 1
ATOM 1515 O O . ASP A 1 204 ? 7.219 -7.054 -70.713 1.00 33.04 200 ASP A O 1
ATOM 1520 N N . THR A 1 205 ? 8.243 -5.103 -70.246 1.00 32.47 201 THR A N 1
ATOM 1521 C CA . THR A 1 205 ? 9.175 -5.646 -69.267 1.00 30.78 201 THR A CA 1
ATOM 1522 C C . THR A 1 205 ? 8.471 -6.295 -68.074 1.00 32.41 201 THR A C 1
ATOM 1523 O O . THR A 1 205 ? 8.860 -7.389 -67.623 1.00 32.22 201 THR A O 1
ATOM 1527 N N . TYR A 1 206 ? 7.449 -5.613 -67.546 1.00 28.68 202 TYR A N 1
ATOM 1528 C CA . TYR A 1 206 ? 6.668 -6.160 -66.430 1.00 26.93 202 TYR A CA 1
ATOM 1529 C C . TYR A 1 206 ? 6.134 -7.556 -66.777 1.00 27.50 202 TYR A C 1
ATOM 1530 O O . TYR A 1 206 ? 6.275 -8.497 -65.995 1.00 29.78 202 TYR A O 1
ATOM 1539 N N . ARG A 1 207 ? 5.507 -7.657 -67.947 1.00 31.46 203 ARG A N 1
ATOM 1540 C CA . ARG A 1 207 ? 4.911 -8.904 -68.394 1.00 33.10 203 ARG A CA 1
ATOM 1541 C C . ARG A 1 207 ? 5.963 -9.977 -68.692 1.00 33.63 203 ARG A C 1
ATOM 1542 O O . ARG A 1 207 ? 5.820 -11.104 -68.258 1.00 33.36 203 ARG A O 1
ATOM 1550 N N . ALA A 1 208 ? 7.026 -9.598 -69.381 1.00 35.50 204 ALA A N 1
ATOM 1551 C CA . ALA A 1 208 ? 8.081 -10.555 -69.770 1.00 37.42 204 ALA A CA 1
ATOM 1552 C C . ALA A 1 208 ? 8.829 -11.127 -68.568 1.00 36.74 204 ALA A C 1
ATOM 1553 O O . ALA A 1 208 ? 9.052 -12.337 -68.487 1.00 38.22 204 ALA A O 1
ATOM 1555 N N . ALA A 1 209 ? 9.196 -10.266 -67.623 1.00 35.13 205 ALA A N 1
ATOM 1556 C CA . ALA A 1 209 ? 9.979 -10.674 -66.454 1.00 32.97 205 ALA A CA 1
ATOM 1557 C C . ALA A 1 209 ? 9.134 -11.223 -65.273 1.00 33.85 205 ALA A C 1
ATOM 1558 O O . ALA A 1 209 ? 9.678 -11.644 -64.251 1.00 31.08 205 ALA A O 1
ATOM 1560 N N . PHE A 1 210 ? 7.814 -11.242 -65.415 1.00 32.15 206 PHE A N 1
ATOM 1561 C CA . PHE A 1 210 ? 6.945 -11.540 -64.277 1.00 31.71 206 PHE A CA 1
ATOM 1562 C C . PHE A 1 210 ? 7.216 -12.893 -63.640 1.00 33.81 206 PHE A C 1
ATOM 1563 O O . PHE A 1 210 ? 7.246 -13.922 -64.327 1.00 34.63 206 PHE A O 1
ATOM 1571 N N . VAL A 1 211 ? 7.399 -12.889 -62.328 1.00 32.05 207 VAL A N 1
ATOM 1572 C CA . VAL A 1 211 ? 7.514 -14.111 -61.530 1.00 35.17 207 VAL A CA 1
ATOM 1573 C C . VAL A 1 211 ? 6.334 -14.175 -60.569 1.00 34.24 207 VAL A C 1
ATOM 1574 O O . VAL A 1 211 ? 6.225 -13.327 -59.705 1.00 36.91 207 VAL A O 1
ATOM 1578 N N . PRO A 1 212 ? 5.467 -15.190 -60.704 1.00 34.80 208 PRO A N 1
ATOM 1579 C CA . PRO A 1 212 ? 4.296 -15.322 -59.843 1.00 34.21 208 PRO A CA 1
ATOM 1580 C C . PRO A 1 212 ? 4.595 -15.170 -58.362 1.00 39.41 208 PRO A C 1
ATOM 1581 O O . PRO A 1 212 ? 5.623 -15.654 -57.884 1.00 42.38 208 PRO A O 1
ATOM 1585 N N . GLY A 1 213 ? 3.752 -14.400 -57.674 1.00 39.08 209 GLY A N 1
ATOM 1586 C CA . GLY A 1 213 ? 3.889 -14.180 -56.248 1.00 41.27 209 GLY A CA 1
ATOM 1587 C C . GLY A 1 213 ? 2.679 -14.623 -55.489 1.00 44.10 209 GLY A C 1
ATOM 1588 O O . GLY A 1 213 ? 1.703 -15.081 -56.091 1.00 41.53 209 GLY A O 1
ATOM 1589 N N . PRO A 1 214 ? 2.718 -14.462 -54.147 1.00 51.39 210 PRO A N 1
ATOM 1590 C CA . PRO A 1 214 ? 1.540 -14.670 -53.287 1.00 51.00 210 PRO A CA 1
ATOM 1591 C C . PRO A 1 214 ? 0.309 -13.999 -53.881 1.00 47.48 210 PRO A C 1
ATOM 1592 O O . PRO A 1 214 ? 0.334 -12.806 -54.191 1.00 43.60 210 PRO A O 1
ATOM 1596 N N . ASP A 1 215 ? -0.736 -14.791 -54.077 1.00 50.11 211 ASP A N 1
ATOM 1597 C CA . ASP A 1 215 ? -2.009 -14.346 -54.577 1.00 51.73 211 ASP A CA 1
ATOM 1598 C C . ASP A 1 215 ? -1.972 -13.701 -55.950 1.00 50.06 211 ASP A C 1
ATOM 1599 O O . ASP A 1 215 ? -3.001 -13.221 -56.411 1.00 50.07 211 ASP A O 1
ATOM 1604 N N . THR A 1 216 ? -0.810 -13.687 -56.613 1.00 45.02 212 THR A N 1
ATOM 1605 C CA . THR A 1 216 ? -0.720 -13.112 -57.949 1.00 41.36 212 THR A CA 1
ATOM 1606 C C . THR A 1 216 ? -0.056 -14.050 -58.970 1.00 38.28 212 THR A C 1
ATOM 1607 O O . THR A 1 216 ? 1.148 -13.954 -59.222 1.00 39.87 212 THR A O 1
ATOM 1611 N N . PRO A 1 217 ? -0.842 -14.983 -59.542 1.00 39.54 213 PRO A N 1
ATOM 1612 C CA . PRO A 1 217 ? -0.262 -16.002 -60.422 1.00 39.00 213 PRO A CA 1
ATOM 1613 C C . PRO A 1 217 ? 0.115 -15.482 -61.791 1.00 38.21 213 PRO A C 1
ATOM 1614 O O . PRO A 1 217 ? 0.952 -16.090 -62.466 1.00 39.44 213 PRO A O 1
ATOM 1618 N N . SER A 1 218 ? -0.478 -14.361 -62.193 1.00 37.57 214 SER A N 1
ATOM 1619 C CA . SER A 1 218 ? -0.227 -13.752 -63.512 1.00 37.03 214 SER A CA 1
ATOM 1620 C C . SER A 1 218 ? 0.003 -12.247 -63.382 1.00 34.05 214 SER A C 1
ATOM 1621 O O . SER A 1 218 ? -0.420 -11.666 -62.387 1.00 31.97 214 SER A O 1
ATOM 1624 N N . PRO A 1 219 ? 0.668 -11.627 -64.386 1.00 31.58 215 PRO A N 1
ATOM 1625 C CA . PRO A 1 219 ? 0.810 -10.172 -64.368 1.00 32.23 215 PRO A CA 1
ATOM 1626 C C . PRO A 1 219 ? -0.543 -9.502 -64.226 1.00 32.71 215 PRO A C 1
ATOM 1627 O O . PRO A 1 219 ? -1.532 -9.972 -64.779 1.00 29.41 215 PRO A O 1
ATOM 1631 N N . ARG A 1 220 ? -0.591 -8.419 -63.454 1.00 31.45 216 ARG A N 1
ATOM 1632 C CA . ARG A 1 220 ? -1.808 -7.662 -63.301 1.00 29.30 216 ARG A CA 1
ATOM 1633 C C . ARG A 1 220 ? -1.489 -6.188 -63.561 1.00 27.59 216 ARG A C 1
ATOM 1634 O O . ARG A 1 220 ? -1.186 -5.457 -62.625 1.00 28.05 216 ARG A O 1
ATOM 1642 N N . PRO A 1 221 ? -1.431 -5.790 -64.833 1.00 30.06 217 PRO A N 1
ATOM 1643 C CA . PRO A 1 221 ? -1.020 -4.429 -65.177 1.00 27.93 217 PRO A CA 1
ATOM 1644 C C . PRO A 1 221 ? -2.176 -3.443 -65.252 1.00 26.06 217 PRO A C 1
ATOM 1645 O O . PRO A 1 221 ? -3.223 -3.724 -65.866 1.00 26.31 217 PRO A O 1
ATOM 1649 N N . ILE A 1 222 ? -1.950 -2.255 -64.681 1.00 24.33 218 ILE A N 1
ATOM 1650 C CA . ILE A 1 222 ? -2.833 -1.113 -64.815 1.00 22.92 218 ILE A CA 1
ATOM 1651 C C . ILE A 1 222 ? -2.039 -0.014 -65.461 1.00 20.76 218 ILE A C 1
ATOM 1652 O O . ILE A 1 222 ? -0.837 0.168 -65.148 1.00 20.48 218 ILE A O 1
ATOM 1657 N N . LEU A 1 223 ? -2.677 0.726 -66.340 1.00 18.66 219 LEU A N 1
ATOM 1658 C CA . LEU A 1 223 ? -2.063 1.910 -66.913 1.00 22.73 219 LEU A CA 1
ATOM 1659 C C . LEU A 1 223 ? -2.730 3.153 -66.328 1.00 21.53 219 LEU A C 1
ATOM 1660 O O . LEU A 1 223 ? -3.933 3.357 -66.528 1.00 22.92 219 LEU A O 1
ATOM 1665 N N . SER A 1 224 ? -1.948 3.997 -65.622 1.00 21.86 220 SER A N 1
ATOM 1666 C CA . SER A 1 224 ? -2.477 5.270 -65.151 1.00 21.20 220 SER A CA 1
ATOM 1667 C C . SER A 1 224 ? -2.287 6.369 -66.189 1.00 20.14 220 SER A C 1
ATOM 1668 O O . SER A 1 224 ? -1.180 6.592 -66.648 1.00 19.48 220 SER A O 1
ATOM 1671 N N . VAL A 1 225 ? -3.374 7.088 -66.475 1.00 19.36 221 VAL A N 1
ATOM 1672 C CA . VAL A 1 225 ? -3.447 8.037 -67.537 1.00 17.90 221 VAL A CA 1
ATOM 1673 C C . VAL A 1 225 ? -4.242 9.247 -67.073 1.00 16.69 221 VAL A C 1
ATOM 1674 O O . VAL A 1 225 ? -5.231 9.109 -66.360 1.00 19.62 221 VAL A O 1
ATOM 1678 N N . VAL A 1 226 ? -3.824 10.412 -67.512 1.00 16.74 222 VAL A N 1
ATOM 1679 C CA . VAL A 1 226 ? -4.621 11.617 -67.445 1.00 17.65 222 VAL A CA 1
ATOM 1680 C C . VAL A 1 226 ? -5.543 11.639 -68.629 1.00 20.51 222 VAL A C 1
ATOM 1681 O O . VAL A 1 226 ? -5.122 11.441 -69.780 1.00 20.49 222 VAL A O 1
ATOM 1685 N N . VAL A 1 227 ? -6.817 11.863 -68.351 1.00 19.69 223 VAL A N 1
ATOM 1686 C CA . VAL A 1 227 ? -7.801 12.040 -69.398 1.00 20.06 223 VAL A CA 1
ATOM 1687 C C . VAL A 1 227 ? -8.581 13.299 -69.157 1.00 21.06 223 VAL A C 1
ATOM 1688 O O . VAL A 1 227 ? -8.990 13.586 -68.026 1.00 19.14 223 VAL A O 1
ATOM 1692 N N . CYS A 1 228 ? -8.836 14.037 -70.239 1.00 20.75 224 CYS A N 1
ATOM 1693 C CA . CYS A 1 228 ? -9.715 15.168 -70.241 1.00 22.23 224 CYS A CA 1
ATOM 1694 C C . CYS A 1 228 ? -10.753 14.993 -71.357 1.00 24.52 224 CYS A C 1
ATOM 1695 O O . CYS A 1 228 ? -10.451 15.213 -72.542 1.00 22.25 224 CYS A O 1
ATOM 1698 N N . CYS A 1 229 ? -11.937 14.521 -70.984 1.00 22.65 225 CYS A N 1
ATOM 1699 C CA . CYS A 1 229 ? -12.980 14.154 -71.932 1.00 21.77 225 CYS A CA 1
ATOM 1700 C C . CYS A 1 229 ? -14.187 15.088 -71.793 1.00 25.02 225 CYS A C 1
ATOM 1701 O O . CYS A 1 229 ? -14.579 15.469 -70.680 1.00 25.40 225 CYS A O 1
ATOM 1704 N N . ALA A 1 230 ? -14.757 15.494 -72.918 1.00 23.58 226 ALA A N 1
ATOM 1705 C CA . ALA A 1 230 ? -15.977 16.296 -72.919 1.00 24.53 226 ALA A CA 1
ATOM 1706 C C . ALA A 1 230 ? -16.767 15.880 -74.135 1.00 25.95 226 ALA A C 1
ATOM 1707 O O . ALA A 1 230 ? -16.269 15.088 -74.944 1.00 24.78 226 ALA A O 1
ATOM 1709 N N . GLU A 1 231 ? -17.975 16.401 -74.274 1.00 27.26 227 GLU A N 1
ATOM 1710 C CA . GLU A 1 231 ? -18.890 15.932 -75.331 1.00 30.33 227 GLU A CA 1
ATOM 1711 C C . GLU A 1 231 ? -18.321 16.126 -76.737 1.00 29.68 227 GLU A C 1
ATOM 1712 O O . GLU A 1 231 ? -18.521 15.292 -77.593 1.00 28.19 227 GLU A O 1
ATOM 1718 N N . THR A 1 232 ? -17.602 17.227 -76.951 1.00 27.26 228 THR A N 1
ATOM 1719 C CA . THR A 1 232 ? -16.982 17.514 -78.269 1.00 29.05 228 THR A CA 1
ATOM 1720 C C . THR A 1 232 ? -15.492 17.807 -78.076 1.00 28.16 228 THR A C 1
ATOM 1721 O O . THR A 1 232 ? -15.070 18.136 -76.971 1.00 24.94 228 THR A O 1
ATOM 1725 N N A ASP A 1 233 ? -14.704 17.636 -79.139 0.50 27.36 229 ASP A N 1
ATOM 1726 N N B ASP A 1 233 ? -14.701 17.657 -79.143 0.50 28.19 229 ASP A N 1
ATOM 1727 C CA A ASP A 1 233 ? -13.271 17.947 -79.092 0.50 27.35 229 ASP A CA 1
ATOM 1728 C CA B ASP A 1 233 ? -13.262 17.997 -79.094 0.50 28.70 229 ASP A CA 1
ATOM 1729 C C A ASP A 1 233 ? -13.052 19.405 -78.646 0.50 27.53 229 ASP A C 1
ATOM 1730 C C B ASP A 1 233 ? -13.062 19.414 -78.622 0.50 28.30 229 ASP A C 1
ATOM 1731 O O A ASP A 1 233 ? -12.112 19.680 -77.903 0.50 28.10 229 ASP A O 1
ATOM 1732 O O B ASP A 1 233 ? -12.113 19.686 -77.896 0.50 28.80 229 ASP A O 1
ATOM 1741 N N . ALA A 1 234 ? -13.912 20.333 -79.091 1.00 27.31 230 ALA A N 1
ATOM 1742 C CA . ALA A 1 234 ? -13.739 21.761 -78.773 1.00 26.58 230 ALA A CA 1
ATOM 1743 C C . ALA A 1 234 ? -13.943 21.998 -77.276 1.00 26.65 230 ALA A C 1
ATOM 1744 O O . ALA A 1 234 ? -13.199 22.740 -76.656 1.00 25.02 230 ALA A O 1
ATOM 1746 N N . GLU A 1 235 ? -14.953 21.358 -76.713 1.00 28.43 231 GLU A N 1
ATOM 1747 C CA . GLU A 1 235 ? -15.178 21.509 -75.275 1.00 31.34 231 GLU A CA 1
ATOM 1748 C C . GLU A 1 235 ? -14.036 20.844 -74.502 1.00 25.87 231 GLU A C 1
ATOM 1749 O O . GLU A 1 235 ? -13.570 21.383 -73.487 1.00 27.27 231 GLU A O 1
ATOM 1755 N N . ALA A 1 236 ? -13.548 19.709 -74.981 1.00 24.44 232 ALA A N 1
ATOM 1756 C CA . ALA A 1 236 ? -12.436 19.028 -74.309 1.00 23.94 232 ALA A CA 1
ATOM 1757 C C . ALA A 1 236 ? -11.206 19.925 -74.273 1.00 25.37 232 ALA A C 1
ATOM 1758 O O . ALA A 1 236 ? -10.492 19.961 -73.286 1.00 23.89 232 ALA A O 1
ATOM 1760 N N . GLN A 1 237 ? -10.941 20.617 -75.383 1.00 24.13 233 GLN A N 1
ATOM 1761 C CA . GLN A 1 237 ? -9.753 21.463 -75.466 1.00 25.17 233 GLN A CA 1
ATOM 1762 C C . GLN A 1 237 ? -9.856 22.607 -74.504 1.00 23.13 233 GLN A C 1
ATOM 1763 O O . GLN A 1 237 ? -8.844 23.013 -73.924 1.00 26.64 233 GLN A O 1
ATOM 1769 N N . ARG A 1 238 ? -11.056 23.133 -74.334 1.00 21.67 234 ARG A N 1
ATOM 1770 C CA . ARG A 1 238 ? -11.271 24.236 -73.408 1.00 24.75 234 ARG A CA 1
ATOM 1771 C C . ARG A 1 238 ? -10.947 23.770 -71.968 1.00 23.76 234 ARG A C 1
ATOM 1772 O O . ARG A 1 238 ? -10.202 24.422 -71.252 1.00 24.60 234 ARG A O 1
ATOM 1780 N N . VAL A 1 239 ? -11.463 22.616 -71.602 1.00 23.80 235 VAL A N 1
ATOM 1781 C CA . VAL A 1 239 ? -11.241 22.072 -70.248 1.00 22.62 235 VAL A CA 1
ATOM 1782 C C . VAL A 1 239 ? -9.744 21.772 -70.038 1.00 23.72 235 VAL A C 1
ATOM 1783 O O . VAL A 1 239 ? -9.204 22.003 -68.966 1.00 24.99 235 VAL A O 1
ATOM 1787 N N . TYR A 1 240 ? -9.067 21.333 -71.104 1.00 21.04 236 TYR A N 1
ATOM 1788 C CA . TYR A 1 240 ? -7.653 20.950 -71.080 1.00 20.93 236 TYR A CA 1
ATOM 1789 C C . TYR A 1 240 ? -6.724 22.161 -70.923 1.00 20.49 236 TYR A C 1
ATOM 1790 O O . TYR A 1 240 ? -5.603 22.012 -70.459 1.00 21.64 236 TYR A O 1
ATOM 1799 N N . ALA A 1 241 ? -7.211 23.339 -71.259 1.00 22.26 237 ALA A N 1
ATOM 1800 C CA . ALA A 1 241 ? -6.380 24.551 -71.213 1.00 22.02 237 ALA A CA 1
ATOM 1801 C C . ALA A 1 241 ? -5.842 24.815 -69.795 1.00 21.30 237 ALA A C 1
ATOM 1802 O O . ALA A 1 241 ? -4.737 25.295 -69.626 1.00 23.32 237 ALA A O 1
ATOM 1804 N N . THR A 1 242 ? -6.645 24.503 -68.803 1.00 22.52 238 THR A N 1
ATOM 1805 C CA . THR A 1 242 ? -6.212 24.558 -67.385 1.00 24.48 238 THR A CA 1
ATOM 1806 C C . THR A 1 242 ? -4.896 23.861 -67.205 1.00 21.83 238 THR A C 1
ATOM 1807 O O . THR A 1 242 ? -3.951 24.399 -66.597 1.00 20.28 238 THR A O 1
ATOM 1811 N N . HIS A 1 243 ? -4.833 22.632 -67.683 1.00 21.48 239 HIS A N 1
ATOM 1812 C CA . HIS A 1 243 ? -3.642 21.834 -67.502 1.00 23.09 239 HIS A CA 1
ATOM 1813 C C . HIS A 1 243 ? -2.460 22.410 -68.281 1.00 21.41 239 HIS A C 1
ATOM 1814 O O . HIS A 1 243 ? -1.296 22.385 -67.827 1.00 24.16 239 HIS A O 1
ATOM 1821 N N . ARG A 1 244 ? -2.738 22.825 -69.498 1.00 21.73 240 ARG A N 1
ATOM 1822 C CA . ARG A 1 244 ? -1.711 23.398 -70.336 1.00 21.42 240 ARG A CA 1
ATOM 1823 C C . ARG A 1 244 ? -1.067 24.613 -69.644 1.00 20.09 240 ARG A C 1
ATOM 1824 O O . ARG A 1 244 ? 0.174 24.762 -69.625 1.00 24.66 240 ARG A O 1
ATOM 1832 N N . LEU A 1 245 ? -1.910 25.476 -69.093 1.00 22.01 241 LEU A N 1
ATOM 1833 C CA . LEU A 1 245 ? -1.443 26.712 -68.453 1.00 22.08 241 LEU A CA 1
ATOM 1834 C C . LEU A 1 245 ? -0.710 26.386 -67.165 1.00 24.66 241 LEU A C 1
ATOM 1835 O O . LEU A 1 245 ? 0.268 27.054 -66.799 1.00 24.35 241 LEU A O 1
ATOM 1840 N N . PHE A 1 246 ? -1.152 25.346 -66.479 1.00 23.44 242 PHE A N 1
ATOM 1841 C CA . PHE A 1 246 ? -0.493 24.940 -65.250 1.00 24.22 242 PHE A CA 1
ATOM 1842 C C . PHE A 1 246 ? 0.938 24.580 -65.556 1.00 24.80 242 PHE A C 1
ATOM 1843 O O . PHE A 1 246 ? 1.848 24.981 -64.843 1.00 24.29 242 PHE A O 1
ATOM 1851 N N . HIS A 1 247 ? 1.159 23.897 -66.687 1.00 22.86 243 HIS A N 1
ATOM 1852 C CA . HIS A 1 247 ? 2.490 23.557 -67.072 1.00 23.69 243 HIS A CA 1
ATOM 1853 C C . HIS A 1 247 ? 3.329 24.766 -67.525 1.00 23.62 243 HIS A C 1
ATOM 1854 O O . HIS A 1 247 ? 4.493 24.856 -67.174 1.00 25.72 243 HIS A O 1
ATOM 1861 N N . ARG A 1 248 ? 2.724 25.678 -68.273 1.00 24.47 244 ARG A N 1
ATOM 1862 C CA . ARG A 1 248 ? 3.418 26.935 -68.624 1.00 26.17 244 ARG A CA 1
ATOM 1863 C C . ARG A 1 248 ? 3.894 27.660 -67.362 1.00 27.01 244 ARG A C 1
ATOM 1864 O O . ARG A 1 248 ? 5.093 28.057 -67.246 1.00 27.78 244 ARG A O 1
ATOM 1872 N N . ARG A 1 249 ? 2.974 27.809 -66.409 1.00 25.70 245 ARG A N 1
ATOM 1873 C CA . ARG A 1 249 ? 3.270 28.528 -65.171 1.00 26.36 245 ARG A CA 1
ATOM 1874 C C . ARG A 1 249 ? 4.358 27.846 -64.368 1.00 25.93 245 ARG A C 1
ATOM 1875 O O . ARG A 1 249 ? 5.287 28.496 -63.895 1.00 25.30 245 ARG A O 1
ATOM 1891 N N . SER A 1 251 ? 6.711 25.924 -65.415 1.00 26.11 247 SER A N 1
ATOM 1892 C CA . SER A 1 251 ? 8.001 26.039 -66.078 1.00 27.09 247 SER A CA 1
ATOM 1893 C C . SER A 1 251 ? 8.658 27.403 -65.809 1.00 26.08 247 SER A C 1
ATOM 1894 O O . SER A 1 251 ? 9.859 27.544 -65.971 1.00 28.27 247 SER A O 1
ATOM 1897 N N . GLN A 1 252 ? 7.859 28.383 -65.404 1.00 28.05 248 GLN A N 1
ATOM 1898 C CA . GLN A 1 252 ? 8.341 29.743 -65.100 1.00 28.61 248 GLN A CA 1
ATOM 1899 C C . GLN A 1 252 ? 8.508 29.998 -63.581 1.00 28.27 248 GLN A C 1
ATOM 1900 O O . GLN A 1 252 ? 8.786 31.133 -63.158 1.00 28.30 248 GLN A O 1
ATOM 1906 N N . GLY A 1 253 ? 8.320 28.960 -62.778 1.00 26.24 249 GLY A N 1
ATOM 1907 C CA . GLY A 1 253 ? 8.379 29.068 -61.327 1.00 25.40 249 GLY A CA 1
ATOM 1908 C C . GLY A 1 253 ? 7.181 29.759 -60.718 1.00 25.16 249 GLY A C 1
ATOM 1909 O O . GLY A 1 253 ? 7.227 30.211 -59.557 1.00 24.78 249 GLY A O 1
ATOM 1910 N N . ASP A 1 254 ? 6.079 29.777 -61.454 1.00 23.98 250 ASP A N 1
ATOM 1911 C CA . ASP A 1 254 ? 4.842 30.380 -61.020 1.00 23.16 250 ASP A CA 1
ATOM 1912 C C . ASP A 1 254 ? 3.954 29.254 -60.468 1.00 25.18 250 ASP A C 1
ATOM 1913 O O . ASP A 1 254 ? 3.320 28.526 -61.234 1.00 24.33 250 ASP A O 1
ATOM 1918 N N . VAL A 1 255 ? 3.928 29.123 -59.142 1.00 24.69 251 VAL A N 1
ATOM 1919 C CA . VAL A 1 255 ? 3.240 28.018 -58.453 1.00 26.21 251 VAL A CA 1
ATOM 1920 C C . VAL A 1 255 ? 1.924 28.485 -57.877 1.00 25.24 251 VAL A C 1
ATOM 1921 O O . VAL A 1 255 ? 1.875 29.182 -56.854 1.00 26.12 251 VAL A O 1
ATOM 1925 N N . ARG A 1 256 ? 0.844 28.117 -58.538 1.00 23.98 252 ARG A N 1
ATOM 1926 C CA . ARG A 1 256 ? -0.474 28.508 -58.106 1.00 24.99 252 ARG A CA 1
ATOM 1927 C C . ARG A 1 256 ? -1.456 27.391 -58.244 1.00 24.49 252 ARG A C 1
ATOM 1928 O O . ARG A 1 256 ? -1.132 26.327 -58.794 1.00 27.24 252 ARG A O 1
ATOM 1936 N N . LEU A 1 257 ? -2.673 27.633 -57.766 1.00 24.07 253 LEU A N 1
ATOM 1937 C CA . LEU A 1 257 ? -3.752 26.675 -57.867 1.00 24.50 253 LEU A CA 1
ATOM 1938 C C . LEU A 1 257 ? -4.142 26.479 -59.339 1.00 26.75 253 LEU A C 1
ATOM 1939 O O . LEU A 1 257 ? -3.784 27.295 -60.211 1.00 24.67 253 LEU A O 1
ATOM 1944 N N . LEU A 1 258 ? -4.842 25.383 -59.640 1.00 26.17 254 LEU A N 1
ATOM 1945 C CA . LEU A 1 258 ? -5.258 25.123 -61.037 1.00 24.58 254 LEU A CA 1
ATOM 1946 C C . LEU A 1 258 ? -6.096 26.274 -61.557 1.00 22.47 254 LEU A C 1
ATOM 1947 O O . LEU A 1 258 ? -7.083 26.673 -60.917 1.00 22.29 254 LEU A O 1
ATOM 1952 N N . PRO A 1 259 ? -5.744 26.809 -62.740 1.00 22.60 255 PRO A N 1
ATOM 1953 C CA . PRO A 1 259 ? -6.494 27.968 -63.226 1.00 23.25 255 PRO A CA 1
ATOM 1954 C C . PRO A 1 259 ? -7.832 27.619 -63.902 1.00 24.34 255 PRO A C 1
ATOM 1955 O O . PRO A 1 259 ? -7.979 26.531 -64.466 1.00 25.61 255 PRO A O 1
ATOM 1959 N N . PRO A 1 260 ? -8.763 28.591 -63.941 1.00 26.82 256 PRO A N 1
ATOM 1960 C CA . PRO A 1 260 ? -10.039 28.349 -64.609 1.00 26.85 256 PRO A CA 1
ATOM 1961 C C . PRO A 1 260 ? -9.854 28.199 -66.118 1.00 25.00 256 PRO A C 1
ATOM 1962 O O . PRO A 1 260 ? -8.931 28.777 -66.691 1.00 24.77 256 PRO A O 1
ATOM 1966 N N . ALA A 1 261 ? -10.744 27.442 -66.738 1.00 26.12 257 ALA A N 1
ATOM 1967 C CA . ALA A 1 261 ? -10.572 27.012 -68.135 1.00 27.48 257 ALA A CA 1
ATOM 1968 C C . ALA A 1 261 ? -10.576 28.199 -69.124 1.00 28.09 257 ALA A C 1
ATOM 1969 O O . ALA A 1 261 ? -9.696 28.310 -69.959 1.00 29.48 257 ALA A O 1
ATOM 1971 N N . ASP A 1 262 ? -11.541 29.088 -68.986 1.00 30.97 258 ASP A N 1
ATOM 1972 C CA . ASP A 1 262 ? -11.664 30.222 -69.926 1.00 34.98 258 ASP A CA 1
ATOM 1973 C C . ASP A 1 262 ? -10.474 31.175 -69.856 1.00 34.47 258 ASP A C 1
ATOM 1974 O O . ASP A 1 262 ? -9.906 31.545 -70.883 1.00 29.71 258 ASP A O 1
ATOM 1979 N N . LEU A 1 263 ? -10.041 31.513 -68.649 1.00 34.15 259 LEU A N 1
ATOM 1980 C CA . LEU A 1 263 ? -8.797 32.258 -68.460 1.00 31.75 259 LEU A CA 1
ATOM 1981 C C . LEU A 1 263 ? -7.623 31.537 -69.098 1.00 31.97 259 LEU A C 1
ATOM 1982 O O . LEU A 1 263 ? -6.779 32.154 -69.741 1.00 31.52 259 LEU A O 1
ATOM 1987 N N . ALA A 1 264 ? -7.540 30.225 -68.884 1.00 26.61 260 ALA A N 1
ATOM 1988 C CA . ALA A 1 264 ? -6.444 29.453 -69.429 1.00 26.51 260 ALA A CA 1
ATOM 1989 C C . ALA A 1 264 ? -6.455 29.439 -70.943 1.00 25.76 260 ALA A C 1
ATOM 1990 O O . ALA A 1 264 ? -5.410 29.507 -71.570 1.00 27.29 260 ALA A O 1
ATOM 1992 N N . VAL A 1 265 ? -7.639 29.341 -71.539 1.00 27.99 261 VAL A N 1
ATOM 1993 C CA . VAL A 1 265 ? -7.727 29.348 -73.007 1.00 30.82 261 VAL A CA 1
ATOM 1994 C C . VAL A 1 265 ? -7.074 30.664 -73.520 1.00 31.46 261 VAL A C 1
ATOM 1995 O O . VAL A 1 265 ? -6.209 30.636 -74.404 1.00 32.95 261 VAL A O 1
ATOM 1999 N N . ALA A 1 266 ? -7.480 31.785 -72.925 1.00 30.71 262 ALA A N 1
ATOM 2000 C CA . ALA A 1 266 ? -6.966 33.123 -73.300 1.00 33.91 262 ALA A CA 1
ATOM 2001 C C . ALA A 1 266 ? -5.462 33.217 -73.148 1.00 34.73 262 ALA A C 1
ATOM 2002 O O . ALA A 1 266 ? -4.779 33.658 -74.063 1.00 33.85 262 ALA A O 1
ATOM 2004 N N . GLU A 1 267 ? -4.939 32.745 -72.012 1.00 31.79 263 GLU A N 1
ATOM 2005 C CA . GLU A 1 267 ? -3.502 32.763 -71.776 1.00 33.11 263 GLU A CA 1
ATOM 2006 C C . GLU A 1 267 ? -2.716 31.914 -72.774 1.00 32.41 263 GLU A C 1
ATOM 2007 O O . GLU A 1 267 ? -1.659 32.340 -73.251 1.00 33.89 263 GLU A O 1
ATOM 2021 N N . ASP A 1 269 ? -3.429 31.170 -75.769 1.00 36.81 265 ASP A N 1
ATOM 2022 C CA . ASP A 1 269 ? -3.433 31.804 -77.113 1.00 41.83 265 ASP A CA 1
ATOM 2023 C C . ASP A 1 269 ? -2.342 32.877 -77.250 1.00 44.67 265 ASP A C 1
ATOM 2024 O O . ASP A 1 269 ? -2.044 33.300 -78.363 1.00 45.92 265 ASP A O 1
ATOM 2029 N N . LYS A 1 270 ? -1.754 33.311 -76.133 1.00 41.59 266 LYS A N 1
ATOM 2030 C CA . LYS A 1 270 ? -0.657 34.261 -76.180 1.00 42.99 266 LYS A CA 1
ATOM 2031 C C . LYS A 1 270 ? 0.677 33.528 -76.263 1.00 45.60 266 LYS A C 1
ATOM 2032 O O . LYS A 1 270 ? 0.787 32.375 -75.826 1.00 40.96 266 LYS A O 1
ATOM 2038 N N . PRO A 1 271 ? 1.699 34.187 -76.836 1.00 45.02 267 PRO A N 1
ATOM 2039 C CA . PRO A 1 271 ? 3.025 33.595 -76.930 1.00 43.37 267 PRO A CA 1
ATOM 2040 C C . PRO A 1 271 ? 3.555 33.231 -75.560 1.00 42.33 267 PRO A C 1
ATOM 2041 O O . PRO A 1 271 ? 3.231 33.891 -74.566 1.00 42.00 267 PRO A O 1
ATOM 2045 N N . GLY A 1 272 ? 4.354 32.181 -75.493 1.00 40.35 268 GLY A N 1
ATOM 2046 C CA . GLY A 1 272 ? 4.895 31.751 -74.222 1.00 40.06 268 GLY A CA 1
ATOM 2047 C C . GLY A 1 272 ? 5.201 30.279 -74.183 1.00 38.29 268 GLY A C 1
ATOM 2048 O O . GLY A 1 272 ? 4.951 29.558 -75.151 1.00 37.90 268 GLY A O 1
ATOM 2049 N N . PRO A 1 273 ? 5.798 29.827 -73.083 1.00 38.17 269 PRO A N 1
ATOM 2050 C CA . PRO A 1 273 ? 6.137 28.426 -72.965 1.00 37.38 269 PRO A CA 1
ATOM 2051 C C . PRO A 1 273 ? 4.883 27.558 -73.115 1.00 33.86 269 PRO A C 1
ATOM 2052 O O . PRO A 1 273 ? 3.800 27.932 -72.667 1.00 30.91 269 PRO A O 1
ATOM 2056 N N . ASP A 1 274 ? 5.039 26.461 -73.838 1.00 36.25 270 ASP A N 1
ATOM 2057 C CA . ASP A 1 274 ? 4.029 25.431 -73.897 1.00 32.55 270 ASP A CA 1
ATOM 2058 C C . ASP A 1 274 ? 4.766 24.085 -73.832 1.00 28.98 270 ASP A C 1
ATOM 2059 O O . ASP A 1 274 ? 4.966 23.419 -74.857 1.00 28.88 270 ASP A O 1
ATOM 2064 N N . PRO A 1 275 ? 5.199 23.696 -72.623 1.00 28.76 271 PRO A N 1
ATOM 2065 C CA . PRO A 1 275 ? 5.953 22.473 -72.443 1.00 29.53 271 PRO A CA 1
ATOM 2066 C C . PRO A 1 275 ? 5.246 21.239 -73.037 1.00 28.16 271 PRO A C 1
ATOM 2067 O O . PRO A 1 275 ? 5.899 20.347 -73.559 1.00 28.83 271 PRO A O 1
ATOM 2071 N N . LEU A 1 276 ? 3.924 21.206 -72.956 1.00 28.56 272 LEU A N 1
ATOM 2072 C CA . LEU A 1 276 ? 3.192 20.026 -73.432 1.00 27.79 272 LEU A CA 1
ATOM 2073 C C . LEU A 1 276 ? 3.224 19.940 -74.962 1.00 29.69 272 LEU A C 1
ATOM 2074 O O . LEU A 1 276 ? 3.153 18.854 -75.530 1.00 30.70 272 LEU A O 1
ATOM 2079 N N . ALA A 1 277 ? 3.275 21.096 -75.621 1.00 30.63 273 ALA A N 1
ATOM 2080 C CA . ALA A 1 277 ? 3.364 21.158 -77.105 1.00 30.77 273 ALA A CA 1
ATOM 2081 C C . ALA A 1 277 ? 4.782 20.894 -77.594 1.00 32.38 273 ALA A C 1
ATOM 2082 O O . ALA A 1 277 ? 4.978 20.425 -78.698 1.00 28.75 273 ALA A O 1
ATOM 2084 N N . GLU A 1 278 ? 5.763 21.137 -76.737 1.00 34.92 274 GLU A N 1
ATOM 2085 C CA . GLU A 1 278 ? 7.189 21.089 -77.098 1.00 38.00 274 GLU A CA 1
ATOM 2086 C C . GLU A 1 278 ? 7.780 19.694 -76.902 1.00 39.63 274 GLU A C 1
ATOM 2087 O O . GLU A 1 278 ? 8.968 19.509 -77.095 1.00 44.21 274 GLU A O 1
ATOM 2093 N N . GLU A 1 279 ? 6.950 18.710 -76.521 1.00 36.52 275 GLU A N 1
ATOM 2094 C CA . GLU A 1 279 ? 7.398 17.348 -76.379 1.00 33.06 275 GLU A CA 1
ATOM 2095 C C . GLU A 1 279 ? 6.579 16.400 -77.265 1.00 32.25 275 GLU A C 1
ATOM 2096 O O . GLU A 1 279 ? 5.470 16.715 -77.678 1.00 31.19 275 GLU A O 1
ATOM 2102 N N . SER A 1 280 ? 7.136 15.227 -77.522 1.00 34.73 276 SER A N 1
ATOM 2103 C CA . SER A 1 280 ? 6.488 14.244 -78.373 1.00 35.77 276 SER A CA 1
ATOM 2104 C C . SER A 1 280 ? 6.814 12.819 -77.960 1.00 36.86 276 SER A C 1
ATOM 2105 O O . SER A 1 280 ? 7.979 12.484 -77.719 1.00 39.49 276 SER A O 1
ATOM 2108 N N . PHE A 1 281 ? 5.776 11.981 -77.852 1.00 33.55 277 PHE A N 1
ATOM 2109 C CA . PHE A 1 281 ? 5.939 10.574 -77.476 1.00 29.75 277 PHE A CA 1
ATOM 2110 C C . PHE A 1 281 ? 5.072 9.710 -78.399 1.00 27.08 277 PHE A C 1
ATOM 2111 O O . PHE A 1 281 ? 4.273 10.212 -79.184 1.00 29.63 277 PHE A O 1
ATOM 2119 N N . GLU A 1 282 ? 5.190 8.410 -78.267 1.00 29.33 278 GLU A N 1
ATOM 2120 C CA . GLU A 1 282 ? 4.333 7.504 -79.030 1.00 28.00 278 GLU A CA 1
ATOM 2121 C C . GLU A 1 282 ? 2.871 7.811 -78.766 1.00 27.68 278 GLU A C 1
ATOM 2122 O O . GLU A 1 282 ? 2.057 7.932 -79.699 1.00 26.07 278 GLU A O 1
ATOM 2128 N N . TRP A 1 283 ? 2.525 7.947 -77.482 1.00 28.21 279 TRP A N 1
ATOM 2129 C CA . TRP A 1 283 ? 1.176 8.280 -77.098 1.00 26.20 279 TRP A CA 1
ATOM 2130 C C . TRP A 1 283 ? 1.187 9.639 -76.358 1.00 26.11 279 TRP A C 1
ATOM 2131 O O . TRP A 1 283 ? 2.143 9.954 -75.666 1.00 30.07 279 TRP A O 1
ATOM 2142 N N . PRO A 1 284 ? 0.122 10.408 -76.477 1.00 25.67 280 PRO A N 1
ATOM 2143 C CA . PRO A 1 284 ? 0.118 11.725 -75.844 1.00 25.65 280 PRO A CA 1
ATOM 2144 C C . PRO A 1 284 ? 0.225 11.592 -74.331 1.00 24.10 280 PRO A C 1
ATOM 2145 O O . PRO A 1 284 ? -0.331 10.651 -73.758 1.00 26.37 280 PRO A O 1
ATOM 2149 N N . ARG A 1 285 ? 0.980 12.478 -73.704 1.00 21.35 281 ARG A N 1
ATOM 2150 C CA . ARG A 1 285 ? 1.162 12.421 -72.265 1.00 22.18 281 ARG A CA 1
ATOM 2151 C C . ARG A 1 285 ? -0.214 12.461 -71.577 1.00 19.59 281 ARG A C 1
ATOM 2152 O O . ARG A 1 285 ? -0.472 11.698 -70.651 1.00 23.21 281 ARG A O 1
ATOM 2160 N N . TYR A 1 286 ? -1.036 13.402 -72.003 1.00 21.14 282 TYR A N 1
ATOM 2161 C CA . TYR A 1 286 ? -2.370 13.577 -71.502 1.00 21.60 282 TYR A CA 1
ATOM 2162 C C . TYR A 1 286 ? -3.303 13.297 -72.667 1.00 22.71 282 TYR A C 1
ATOM 2163 O O . TYR A 1 286 ? -3.164 13.900 -73.767 1.00 20.45 282 TYR A O 1
ATOM 2172 N N . VAL A 1 287 ? -4.326 12.488 -72.410 1.00 22.15 283 VAL A N 1
ATOM 2173 C CA . VAL A 1 287 ? -5.291 12.137 -73.424 1.00 21.13 283 VAL A CA 1
ATOM 2174 C C . VAL A 1 287 ? -6.511 13.034 -73.365 1.00 20.95 283 VAL A C 1
ATOM 2175 O O . VAL A 1 287 ? -7.239 13.065 -72.357 1.00 20.98 283 VAL A O 1
ATOM 2179 N N . VAL A 1 288 ? -6.786 13.721 -74.476 1.00 20.78 284 VAL A N 1
ATOM 2180 C CA . VAL A 1 288 ? -7.825 14.755 -74.540 1.00 20.30 284 VAL A CA 1
ATOM 2181 C C . VAL A 1 288 ? -8.741 14.538 -75.726 1.00 22.85 284 VAL A C 1
ATOM 2182 O O . VAL A 1 288 ? -8.264 14.225 -76.825 1.00 20.64 284 VAL A O 1
ATOM 2186 N N . GLY A 1 289 ? -10.034 14.770 -75.541 1.00 22.18 285 GLY A N 1
ATOM 2187 C CA . GLY A 1 289 ? -10.979 14.812 -76.685 1.00 24.20 285 GLY A CA 1
ATOM 2188 C C . GLY A 1 289 ? -12.396 14.384 -76.385 1.00 24.42 285 GLY A C 1
ATOM 2189 O O . GLY A 1 289 ? -12.810 14.233 -75.216 1.00 21.09 285 GLY A O 1
ATOM 2190 N N . SER A 1 290 ? -13.165 14.221 -77.453 1.00 25.04 286 SER A N 1
ATOM 2191 C CA . SER A 1 290 ? -14.508 13.665 -77.382 1.00 26.67 286 SER A CA 1
ATOM 2192 C C . SER A 1 290 ? -14.477 12.241 -76.859 1.00 25.43 286 SER A C 1
ATOM 2193 O O . SER A 1 290 ? -13.418 11.588 -76.849 1.00 24.74 286 SER A O 1
ATOM 2196 N N . PRO A 1 291 ? -15.655 11.695 -76.489 1.00 25.95 287 PRO A N 1
ATOM 2197 C CA . PRO A 1 291 ? -15.674 10.315 -76.000 1.00 25.56 287 PRO A CA 1
ATOM 2198 C C . PRO A 1 291 ? -15.096 9.308 -76.972 1.00 23.67 287 PRO A C 1
ATOM 2199 O O . PRO A 1 291 ? -14.262 8.472 -76.582 1.00 23.36 287 PRO A O 1
ATOM 2203 N N . ASP A 1 292 ? -15.493 9.407 -78.247 1.00 25.49 288 ASP A N 1
ATOM 2204 C CA . ASP A 1 292 ? -14.969 8.497 -79.248 1.00 26.26 288 ASP A CA 1
ATOM 2205 C C . ASP A 1 292 ? -13.458 8.627 -79.428 1.00 23.37 288 ASP A C 1
ATOM 2206 O O . ASP A 1 292 ? -12.787 7.627 -79.517 1.00 24.52 288 ASP A O 1
ATOM 2211 N N . ARG A 1 293 ? -12.938 9.845 -79.477 1.00 24.74 289 ARG A N 1
ATOM 2212 C CA . ARG A 1 293 ? -11.500 10.063 -79.682 1.00 26.98 289 ARG A CA 1
ATOM 2213 C C . ARG A 1 293 ? -10.678 9.505 -78.529 1.00 25.04 289 ARG A C 1
ATOM 2214 O O . ARG A 1 293 ? -9.738 8.750 -78.720 1.00 22.92 289 ARG A O 1
ATOM 2222 N N . VAL A 1 294 ? -11.107 9.813 -77.309 1.00 26.40 290 VAL A N 1
ATOM 2223 C CA . VAL A 1 294 ? -10.417 9.313 -76.148 1.00 27.66 290 VAL A CA 1
ATOM 2224 C C . VAL A 1 294 ? -10.528 7.792 -76.018 1.00 23.06 290 VAL A C 1
ATOM 2225 O O . VAL A 1 294 ? -9.559 7.114 -75.701 1.00 23.05 290 VAL A O 1
ATOM 2229 N N . ARG A 1 295 ? -11.698 7.244 -76.315 1.00 25.27 291 ARG A N 1
ATOM 2230 C CA . ARG A 1 295 ? -11.879 5.807 -76.231 1.00 24.08 291 ARG A CA 1
ATOM 2231 C C . ARG A 1 295 ? -10.914 5.118 -77.161 1.00 23.77 291 ARG A C 1
ATOM 2232 O O . ARG A 1 295 ? -10.232 4.139 -76.793 1.00 24.33 291 ARG A O 1
ATOM 2240 N N . ASP A 1 296 ? -10.865 5.595 -78.410 1.00 26.90 292 ASP A N 1
ATOM 2241 C CA . ASP A 1 296 ? -10.017 4.941 -79.408 1.00 26.81 292 ASP A CA 1
ATOM 2242 C C . ASP A 1 296 ? -8.532 5.019 -79.030 1.00 23.44 292 ASP A C 1
ATOM 2243 O O . ASP A 1 296 ? -7.794 4.025 -79.145 1.00 23.37 292 ASP A O 1
ATOM 2248 N N . GLN A 1 297 ? -8.087 6.198 -78.592 1.00 23.65 293 GLN A N 1
ATOM 2249 C CA . GLN A 1 297 ? -6.695 6.380 -78.180 1.00 22.89 293 GLN A CA 1
ATOM 2250 C C . GLN A 1 297 ? -6.340 5.477 -77.002 1.00 23.26 293 GLN A C 1
ATOM 2251 O O . GLN A 1 297 ? -5.303 4.800 -76.995 1.00 25.05 293 GLN A O 1
ATOM 2257 N N . LEU A 1 298 ? -7.206 5.470 -75.978 1.00 23.41 294 LEU A N 1
ATOM 2258 C CA . LEU A 1 298 ? -6.926 4.684 -74.778 1.00 22.85 294 LEU A CA 1
ATOM 2259 C C . LEU A 1 298 ? -6.951 3.181 -75.065 1.00 25.40 294 LEU A C 1
ATOM 2260 O O . LEU A 1 298 ? -6.157 2.431 -74.507 1.00 26.18 294 LEU A O 1
ATOM 2265 N N . THR A 1 299 ? -7.863 2.749 -75.934 1.00 25.04 295 THR A N 1
ATOM 2266 C CA . THR A 1 299 ? -7.951 1.352 -76.291 1.00 26.56 295 THR A CA 1
ATOM 2267 C C . THR A 1 299 ? -6.665 0.857 -76.997 1.00 25.44 295 THR A C 1
ATOM 2268 O O . THR A 1 299 ? -6.170 -0.222 -76.687 1.00 29.84 295 THR A O 1
ATOM 2272 N N . LYS A 1 300 ? -6.116 1.669 -77.897 1.00 30.22 296 LYS A N 1
ATOM 2273 C CA . LYS A 1 300 ? -4.832 1.358 -78.538 1.00 29.63 296 LYS A CA 1
ATOM 2274 C C . LYS A 1 300 ? -3.747 1.165 -77.491 1.00 29.86 296 LYS A C 1
ATOM 2275 O O . LYS A 1 300 ? -2.951 0.206 -77.542 1.00 30.66 296 LYS A O 1
ATOM 2289 N N . ALA A 1 302 ? -4.140 0.520 -74.222 1.00 25.18 298 ALA A N 1
ATOM 2290 C CA . ALA A 1 302 ? -4.411 -0.690 -73.412 1.00 27.01 298 ALA A CA 1
ATOM 2291 C C . ALA A 1 302 ? -4.052 -1.998 -74.146 1.00 28.17 298 ALA A C 1
ATOM 2292 O O . ALA A 1 302 ? -3.435 -2.898 -73.561 1.00 30.73 298 ALA A O 1
ATOM 2294 N N . ASP A 1 303 ? -4.417 -2.085 -75.421 1.00 31.32 299 ASP A N 1
ATOM 2295 C CA . ASP A 1 303 ? -4.066 -3.259 -76.243 1.00 35.48 299 ASP A CA 1
ATOM 2296 C C . ASP A 1 303 ? -2.544 -3.458 -76.287 1.00 33.85 299 ASP A C 1
ATOM 2297 O O . ASP A 1 303 ? -2.051 -4.573 -76.075 1.00 31.70 299 ASP A O 1
ATOM 2302 N N . ALA A 1 304 ? -1.806 -2.388 -76.560 1.00 33.63 300 ALA A N 1
ATOM 2303 C CA . ALA A 1 304 ? -0.325 -2.464 -76.679 1.00 31.56 300 ALA A CA 1
ATOM 2304 C C . ALA A 1 304 ? 0.384 -2.830 -75.390 1.00 33.48 300 ALA A C 1
ATOM 2305 O O . ALA A 1 304 ? 1.386 -3.572 -75.403 1.00 33.78 300 ALA A O 1
ATOM 2307 N N . THR A 1 305 ? -0.141 -2.357 -74.255 1.00 29.50 301 THR A N 1
ATOM 2308 C CA . THR A 1 305 ? 0.510 -2.567 -72.970 1.00 28.99 301 THR A CA 1
ATOM 2309 C C . THR A 1 305 ? 0.000 -3.797 -72.185 1.00 29.73 301 THR A C 1
ATOM 2310 O O . THR A 1 305 ? 0.563 -4.143 -71.139 1.00 33.68 301 THR A O 1
ATOM 2314 N N . GLY A 1 306 ? -1.091 -4.400 -72.649 1.00 30.88 302 GLY A N 1
ATOM 2315 C CA . GLY A 1 306 ? -1.744 -5.479 -71.904 1.00 34.01 302 GLY A CA 1
ATOM 2316 C C . GLY A 1 306 ? -2.478 -5.018 -70.653 1.00 33.33 302 GLY A C 1
ATOM 2317 O O . GLY A 1 306 ? -2.731 -5.810 -69.742 1.00 34.81 302 GLY A O 1
ATOM 2318 N N . ALA A 1 307 ? -2.826 -3.733 -70.597 1.00 31.38 303 ALA A N 1
ATOM 2319 C CA . ALA A 1 307 ? -3.434 -3.179 -69.388 1.00 31.10 303 ALA A CA 1
ATOM 2320 C C . ALA A 1 307 ? -4.830 -3.752 -69.252 1.00 31.60 303 ALA A C 1
ATOM 2321 O O . ALA A 1 307 ? -5.594 -3.746 -70.203 1.00 30.30 303 ALA A O 1
ATOM 2323 N N . GLU A 1 308 ? -5.162 -4.223 -68.056 1.00 33.21 304 GLU A N 1
ATOM 2324 C CA . GLU A 1 308 ? -6.507 -4.718 -67.749 1.00 36.56 304 GLU A CA 1
ATOM 2325 C C . GLU A 1 308 ? -7.445 -3.556 -67.420 1.00 31.14 304 GLU A C 1
ATOM 2326 O O . GLU A 1 308 ? -8.703 -3.652 -67.486 1.00 26.42 304 GLU A O 1
ATOM 2332 N N . GLU A 1 309 ? -6.847 -2.467 -66.958 1.00 26.51 305 GLU A N 1
ATOM 2333 C CA . GLU A 1 309 ? -7.598 -1.422 -66.356 1.00 23.67 305 GLU A CA 1
ATOM 2334 C C . GLU A 1 309 ? -6.837 -0.097 -66.590 1.00 19.72 305 GLU A C 1
ATOM 2335 O O . GLU A 1 309 ? -5.626 -0.103 -66.674 1.00 20.91 305 GLU A O 1
ATOM 2341 N N . LEU A 1 310 ? -7.569 0.999 -66.746 1.00 20.52 306 LEU A N 1
ATOM 2342 C CA . LEU A 1 310 ? -6.980 2.330 -66.846 1.00 18.97 306 LEU A CA 1
ATOM 2343 C C . LEU A 1 310 ? -7.292 3.050 -65.559 1.00 20.02 306 LEU A C 1
ATOM 2344 O O . LEU A 1 310 ? -8.474 3.196 -65.187 1.00 23.22 306 LEU A O 1
ATOM 2349 N N . GLY A 1 311 ? -6.257 3.563 -64.910 1.00 20.43 307 GLY A N 1
ATOM 2350 C CA . GLY A 1 311 ? -6.406 4.434 -63.727 1.00 19.25 307 GLY A CA 1
ATOM 2351 C C . GLY A 1 311 ? -6.480 5.887 -64.185 1.00 18.33 307 GLY A C 1
ATOM 2352 O O . GLY A 1 311 ? -5.476 6.469 -64.585 1.00 18.26 307 GLY A O 1
ATOM 2353 N N . VAL A 1 312 ? -7.653 6.477 -64.105 1.00 18.00 308 VAL A N 1
ATOM 2354 C CA . VAL A 1 312 ? -7.922 7.732 -64.752 1.00 17.83 308 VAL A CA 1
ATOM 2355 C C . VAL A 1 312 ? -7.729 8.899 -63.807 1.00 18.73 308 VAL A C 1
ATOM 2356 O O . VAL A 1 312 ? -8.476 9.069 -62.824 1.00 18.73 308 VAL A O 1
ATOM 2360 N N . VAL A 1 313 ? -6.725 9.714 -64.145 1.00 17.61 309 VAL A N 1
ATOM 2361 C CA . VAL A 1 313 ? -6.323 10.885 -63.389 1.00 19.48 309 VAL A CA 1
ATOM 2362 C C . VAL A 1 313 ? -6.864 12.104 -64.123 1.00 20.67 309 VAL A C 1
ATOM 2363 O O . VAL A 1 313 ? -7.024 12.070 -65.352 1.00 20.65 309 VAL A O 1
ATOM 2367 N N . SER A 1 314 ? -7.156 13.172 -63.382 1.00 19.99 310 SER A N 1
ATOM 2368 C CA . SER A 1 314 ? -7.626 14.393 -63.983 1.00 21.66 310 SER A CA 1
ATOM 2369 C C . SER A 1 314 ? -7.055 15.640 -63.309 1.00 21.60 310 SER A C 1
ATOM 2370 O O . SER A 1 314 ? -6.769 15.636 -62.094 1.00 19.11 310 SER A O 1
ATOM 2389 N N . ILE A 1 316 ? -8.587 19.025 -63.655 1.00 21.95 312 ILE A N 1
ATOM 2390 C CA . ILE A 1 316 ? -9.683 19.812 -64.214 1.00 20.63 312 ILE A CA 1
ATOM 2391 C C . ILE A 1 316 ? -10.147 20.826 -63.158 1.00 23.63 312 ILE A C 1
ATOM 2392 O O . ILE A 1 316 ? -10.355 20.476 -61.982 1.00 23.05 312 ILE A O 1
ATOM 2397 N N . HIS A 1 317 ? -10.342 22.071 -63.579 1.00 21.78 313 HIS A N 1
ATOM 2398 C CA . HIS A 1 317 ? -10.656 23.151 -62.629 1.00 23.22 313 HIS A CA 1
ATOM 2399 C C . HIS A 1 317 ? -12.031 23.056 -62.025 1.00 23.50 313 HIS A C 1
ATOM 2400 O O . HIS A 1 317 ? -12.215 23.232 -60.811 1.00 24.16 313 HIS A O 1
ATOM 2407 N N . ASP A 1 318 ? -13.023 22.814 -62.863 1.00 24.20 314 ASP A N 1
ATOM 2408 C CA . ASP A 1 318 ? -14.438 22.897 -62.453 1.00 24.45 314 ASP A CA 1
ATOM 2409 C C . ASP A 1 318 ? -15.024 21.524 -62.219 1.00 24.86 314 ASP A C 1
ATOM 2410 O O . ASP A 1 318 ? -14.951 20.663 -63.079 1.00 24.86 314 ASP A O 1
ATOM 2415 N N . GLN A 1 319 ? -15.628 21.328 -61.050 1.00 25.30 315 GLN A N 1
ATOM 2416 C CA . GLN A 1 319 ? -16.140 20.021 -60.664 1.00 23.84 315 GLN A CA 1
ATOM 2417 C C . GLN A 1 319 ? -17.165 19.472 -61.627 1.00 24.52 315 GLN A C 1
ATOM 2418 O O . GLN A 1 319 ? -17.210 18.277 -61.869 1.00 23.50 315 GLN A O 1
ATOM 2424 N N . ARG A 1 320 ? -17.995 20.327 -62.213 1.00 23.32 316 ARG A N 1
ATOM 2425 C CA . ARG A 1 320 ? -18.986 19.799 -63.144 1.00 25.08 316 ARG A CA 1
ATOM 2426 C C . ARG A 1 320 ? -18.343 19.321 -64.443 1.00 23.91 316 ARG A C 1
ATOM 2427 O O . ARG A 1 320 ? -18.783 18.365 -65.008 1.00 21.97 316 ARG A O 1
ATOM 2435 N N . ASP A 1 321 ? -17.298 20.016 -64.892 1.00 24.94 317 ASP A N 1
ATOM 2436 C CA . ASP A 1 321 ? -16.505 19.537 -66.040 1.00 20.81 317 ASP A CA 1
ATOM 2437 C C . ASP A 1 321 ? -15.824 18.199 -65.711 1.00 18.85 317 ASP A C 1
ATOM 2438 O O . ASP A 1 321 ? -15.776 17.283 -66.527 1.00 19.16 317 ASP A O 1
ATOM 2443 N N . ARG A 1 322 ? -15.300 18.095 -64.495 1.00 18.80 318 ARG A N 1
ATOM 2444 C CA . ARG A 1 322 ? -14.633 16.899 -64.077 1.00 18.87 318 ARG A CA 1
ATOM 2445 C C . ARG A 1 322 ? -15.564 15.680 -63.996 1.00 19.85 318 ARG A C 1
ATOM 2446 O O . ARG A 1 322 ? -15.256 14.603 -64.549 1.00 19.13 318 ARG A O 1
ATOM 2454 N N . LEU A 1 323 ? -16.677 15.818 -63.307 1.00 19.98 319 LEU A N 1
ATOM 2455 C CA . LEU A 1 323 ? -17.644 14.725 -63.232 1.00 21.23 319 LEU A CA 1
ATOM 2456 C C . LEU A 1 323 ? -18.106 14.295 -64.628 1.00 20.55 319 LEU A C 1
ATOM 2457 O O . LEU A 1 323 ? -18.257 13.135 -64.898 1.00 21.48 319 LEU A O 1
ATOM 2462 N N . ARG A 1 324 ? -18.351 15.272 -65.482 1.00 23.95 320 ARG A N 1
ATOM 2463 C CA . ARG A 1 324 ? -18.746 15.011 -66.845 1.00 24.73 320 ARG A CA 1
ATOM 2464 C C . ARG A 1 324 ? -17.748 14.109 -67.571 1.00 22.96 320 ARG A C 1
ATOM 2465 O O . ARG A 1 324 ? -18.146 13.165 -68.259 1.00 22.70 320 ARG A O 1
ATOM 2473 N N . SER A 1 325 ? -16.465 14.415 -67.431 1.00 21.40 321 SER A N 1
ATOM 2474 C CA . SER A 1 325 ? -15.413 13.649 -68.044 1.00 20.25 321 SER A CA 1
ATOM 2475 C C . SER A 1 325 ? -15.522 12.188 -67.628 1.00 22.47 321 SER A C 1
ATOM 2476 O O . SER A 1 325 ? -15.528 11.281 -68.472 1.00 20.96 321 SER A O 1
ATOM 2479 N N . TYR A 1 326 ? -15.650 11.940 -66.326 1.00 19.36 322 TYR A N 1
ATOM 2480 C CA . TYR A 1 326 ? -15.731 10.580 -65.838 1.00 18.74 322 TYR A CA 1
ATOM 2481 C C . TYR A 1 326 ? -17.041 9.877 -66.240 1.00 18.48 322 TYR A C 1
ATOM 2482 O O . TYR A 1 326 ? -17.056 8.681 -66.454 1.00 17.51 322 TYR A O 1
ATOM 2491 N N . ARG A 1 327 ? -18.141 10.641 -66.331 1.00 19.80 323 ARG A N 1
ATOM 2492 C CA . ARG A 1 327 ? -19.421 10.095 -66.775 1.00 22.00 323 ARG A CA 1
ATOM 2493 C C . ARG A 1 327 ? -19.347 9.672 -68.245 1.00 21.81 323 ARG A C 1
ATOM 2494 O O . ARG A 1 327 ? -19.734 8.568 -68.618 1.00 22.39 323 ARG A O 1
ATOM 2502 N N . LEU A 1 328 ? -18.784 10.537 -69.060 1.00 19.84 324 LEU A N 1
ATOM 2503 C CA . LEU A 1 328 ? -18.624 10.224 -70.498 1.00 21.31 324 LEU A CA 1
ATOM 2504 C C . LEU A 1 328 ? -17.734 9.021 -70.721 1.00 21.30 324 LEU A C 1
ATOM 2505 O O . LEU A 1 328 ? -17.996 8.195 -71.607 1.00 23.51 324 LEU A O 1
ATOM 2510 N N . LEU A 1 329 ? -16.676 8.886 -69.910 1.00 21.35 325 LEU A N 1
ATOM 2511 C CA . LEU A 1 329 ? -15.756 7.775 -70.060 1.00 21.05 325 LEU A CA 1
ATOM 2512 C C . LEU A 1 329 ? -16.439 6.434 -69.718 1.00 20.71 325 LEU A C 1
ATOM 2513 O O . LEU A 1 329 ? -16.219 5.439 -70.383 1.00 21.44 325 LEU A O 1
ATOM 2518 N N . ALA A 1 330 ? -17.231 6.426 -68.638 1.00 20.61 326 ALA A N 1
ATOM 2519 C CA . ALA A 1 330 ? -17.931 5.218 -68.230 1.00 20.73 326 ALA A CA 1
ATOM 2520 C C . ALA A 1 330 ? -18.843 4.732 -69.377 1.00 21.75 326 ALA A C 1
ATOM 2521 O O . ALA A 1 330 ? -18.930 3.547 -69.637 1.00 23.86 326 ALA A O 1
ATOM 2523 N N . GLU A 1 331 ? -19.555 5.660 -69.982 1.00 23.67 327 GLU A N 1
ATOM 2524 C CA . GLU A 1 331 ? -20.440 5.360 -71.134 1.00 26.58 327 GLU A CA 1
ATOM 2525 C C . GLU A 1 331 ? -19.621 4.855 -72.331 1.00 25.09 327 GLU A C 1
ATOM 2526 O O . GLU A 1 331 ? -19.929 3.829 -72.930 1.00 24.11 327 GLU A O 1
ATOM 2532 N N . ALA A 1 332 ? -18.521 5.540 -72.630 1.00 23.74 328 ALA A N 1
ATOM 2533 C CA . ALA A 1 332 ? -17.681 5.144 -73.765 1.00 24.97 328 ALA A CA 1
ATOM 2534 C C . ALA A 1 332 ? -17.079 3.761 -73.600 1.00 24.93 328 ALA A C 1
ATOM 2535 O O . ALA A 1 332 ? -16.930 3.019 -74.581 1.00 24.69 328 ALA A O 1
ATOM 2537 N N . PHE A 1 333 ? -16.761 3.376 -72.365 1.00 24.04 329 PHE A N 1
ATOM 2538 C CA . PHE A 1 333 ? -16.199 2.083 -72.103 1.00 23.42 329 PHE A CA 1
ATOM 2539 C C . PHE A 1 333 ? -17.241 1.032 -71.662 1.00 22.69 329 PHE A C 1
ATOM 2540 O O . PHE A 1 333 ? -16.881 -0.052 -71.212 1.00 26.97 329 PHE A O 1
ATOM 2548 N N . GLU A 1 334 ? -18.504 1.380 -71.781 1.00 26.27 330 GLU A N 1
ATOM 2549 C CA . GLU A 1 334 ? -19.605 0.447 -71.538 1.00 29.84 330 GLU A CA 1
ATOM 2550 C C . GLU A 1 334 ? -19.560 -0.133 -70.132 1.00 28.53 330 GLU A C 1
ATOM 2551 O O . GLU A 1 334 ? -19.796 -1.329 -69.920 1.00 24.55 330 GLU A O 1
ATOM 2557 N N . LEU A 1 335 ? -19.227 0.706 -69.160 1.00 27.24 331 LEU A N 1
ATOM 2558 C CA . LEU A 1 335 ? -19.209 0.242 -67.780 1.00 26.20 331 LEU A CA 1
ATOM 2559 C C . LEU A 1 335 ? -20.630 -0.128 -67.356 1.00 22.99 331 LEU A C 1
ATOM 2560 O O . LEU A 1 335 ? -21.571 0.592 -67.651 1.00 23.43 331 LEU A O 1
ATOM 2565 N N . THR A 1 336 ? -20.749 -1.194 -66.586 1.00 25.59 332 THR A N 1
ATOM 2566 C CA . THR A 1 336 ? -22.041 -1.568 -66.017 1.00 27.41 332 THR A CA 1
ATOM 2567 C C . THR A 1 336 ? -22.267 -0.844 -64.682 1.00 25.18 332 THR A C 1
ATOM 2568 O O . THR A 1 336 ? -21.499 -1.032 -63.754 1.00 26.00 332 THR A O 1
ATOM 2572 N N . PRO A 1 337 ? -23.303 -0.025 -64.605 1.00 25.36 333 PRO A N 1
ATOM 2573 C CA . PRO A 1 337 ? -23.527 0.667 -63.333 1.00 27.07 333 PRO A CA 1
ATOM 2574 C C . PRO A 1 337 ? -23.875 -0.289 -62.217 1.00 28.40 333 PRO A C 1
ATOM 2575 O O . PRO A 1 337 ? -24.385 -1.373 -62.463 1.00 27.24 333 PRO A O 1
ATOM 2579 N N . ARG A 1 338 ? -23.599 0.119 -60.993 1.00 27.29 334 ARG A N 1
ATOM 2580 C CA . ARG A 1 338 ? -23.887 -0.721 -59.848 1.00 29.80 334 ARG A CA 1
ATOM 2581 C C . ARG A 1 338 ? -25.314 -0.446 -59.409 1.00 33.85 334 ARG A C 1
ATOM 2582 O O . ARG A 1 338 ? -25.874 -1.288 -58.730 1.00 41.54 334 ARG A O 1
ATOM 2590 N N . HIS B 1 2 ? -27.327 22.216 -11.574 1.00 59.68 -2 HIS B N 1
ATOM 2591 C CA . HIS B 1 2 ? -25.950 22.684 -11.317 1.00 54.46 -2 HIS B CA 1
ATOM 2592 C C . HIS B 1 2 ? -25.061 22.336 -12.502 1.00 51.69 -2 HIS B C 1
ATOM 2593 O O . HIS B 1 2 ? -25.401 21.517 -13.362 1.00 39.43 -2 HIS B O 1
ATOM 2600 N N . HIS B 1 3 ? -23.922 23.006 -12.536 1.00 47.05 -1 HIS B N 1
ATOM 2601 C CA . HIS B 1 3 ? -22.887 22.717 -13.483 1.00 42.70 -1 HIS B CA 1
ATOM 2602 C C . HIS B 1 3 ? -22.202 21.401 -13.151 1.00 37.12 -1 HIS B C 1
ATOM 2603 O O . HIS B 1 3 ? -21.114 21.408 -12.614 1.00 40.85 -1 HIS B O 1
ATOM 2610 N N . HIS B 1 4 ? -22.910 20.278 -13.396 1.00 31.01 0 HIS B N 1
ATOM 2611 C CA . HIS B 1 4 ? -22.347 18.934 -13.242 1.00 34.04 0 HIS B CA 1
ATOM 2612 C C . HIS B 1 4 ? -21.127 18.895 -14.120 1.00 30.36 0 HIS B C 1
ATOM 2613 O O . HIS B 1 4 ? -20.962 19.679 -15.064 1.00 27.00 0 HIS B O 1
ATOM 2620 N N . VAL B 1 5 ? -20.288 17.934 -13.840 1.00 33.90 1 VAL B N 1
ATOM 2621 C CA . VAL B 1 5 ? -19.229 17.675 -14.750 1.00 30.12 1 VAL B CA 1
ATOM 2622 C C . VAL B 1 5 ? -19.795 17.168 -16.109 1.00 26.44 1 VAL B C 1
ATOM 2623 O O . VAL B 1 5 ? -20.794 16.470 -16.161 1.00 27.42 1 VAL B O 1
ATOM 2627 N N . LYS B 1 6 ? -19.159 17.577 -17.199 1.00 23.47 2 LYS B N 1
ATOM 2628 C CA . LYS B 1 6 ? -19.462 17.079 -18.521 1.00 23.08 2 LYS B CA 1
ATOM 2629 C C . LYS B 1 6 ? -18.877 15.666 -18.699 1.00 18.30 2 LYS B C 1
ATOM 2630 O O . LYS B 1 6 ? -17.971 15.270 -17.975 1.00 18.84 2 LYS B O 1
ATOM 2636 N N . LEU B 1 7 ? -19.415 14.923 -19.655 1.00 17.57 3 LEU B N 1
ATOM 2637 C CA . LEU B 1 7 ? -18.963 13.553 -19.924 1.00 17.23 3 LEU B CA 1
ATOM 2638 C C . LEU B 1 7 ? -18.466 13.412 -21.345 1.00 18.20 3 LEU B C 1
ATOM 2639 O O . LEU B 1 7 ? -19.026 14.001 -22.272 1.00 18.23 3 LEU B O 1
ATOM 2644 N N . SER B 1 8 ? -17.394 12.643 -21.494 1.00 16.89 4 SER B N 1
ATOM 2645 C CA . SER B 1 8 ? -16.795 12.336 -22.771 1.00 17.61 4 SER B CA 1
ATOM 2646 C C . SER B 1 8 ? -16.441 10.834 -22.780 1.00 17.22 4 SER B C 1
ATOM 2647 O O . SER B 1 8 ? -16.616 10.124 -21.764 1.00 16.38 4 SER B O 1
ATOM 2650 N N . VAL B 1 9 ? -16.050 10.323 -23.947 1.00 16.33 5 VAL B N 1
ATOM 2651 C CA . VAL B 1 9 ? -15.765 8.879 -24.117 1.00 16.21 5 VAL B CA 1
ATOM 2652 C C . VAL B 1 9 ? -14.311 8.737 -24.572 1.00 15.95 5 VAL B C 1
ATOM 2653 O O . VAL B 1 9 ? -13.860 9.495 -25.411 1.00 17.71 5 VAL B O 1
ATOM 2657 N N . VAL B 1 10 ? -13.583 7.821 -23.936 1.00 15.62 6 VAL B N 1
ATOM 2658 C CA . VAL B 1 10 ? -12.257 7.411 -24.370 1.00 16.40 6 VAL B CA 1
ATOM 2659 C C . VAL B 1 10 ? -12.353 5.938 -24.704 1.00 16.32 6 VAL B C 1
ATOM 2660 O O . VAL B 1 10 ? -12.688 5.108 -23.837 1.00 16.76 6 VAL B O 1
ATOM 2664 N N . GLU B 1 11 ? -12.088 5.615 -25.968 1.00 14.93 7 GLU B N 1
ATOM 2665 C CA . GLU B 1 11 ? -12.347 4.329 -26.530 1.00 17.23 7 GLU B CA 1
ATOM 2666 C C . GLU B 1 11 ? -11.030 3.656 -26.940 1.00 16.55 7 GLU B C 1
ATOM 2667 O O . GLU B 1 11 ? -10.360 4.098 -27.867 1.00 18.68 7 GLU B O 1
ATOM 2673 N N . GLN B 1 12 ? -10.681 2.578 -26.251 1.00 17.38 8 GLN B N 1
ATOM 2674 C CA . GLN B 1 12 ? -9.524 1.772 -26.638 1.00 19.38 8 GLN B CA 1
ATOM 2675 C C . GLN B 1 12 ? -9.906 0.565 -27.514 1.00 20.47 8 GLN B C 1
ATOM 2676 O O . GLN B 1 12 ? -9.049 -0.123 -28.042 1.00 21.12 8 GLN B O 1
ATOM 2682 N N . ALA B 1 13 ? -11.212 0.384 -27.720 1.00 18.21 9 ALA B N 1
ATOM 2683 C CA . ALA B 1 13 ? -11.733 -0.679 -28.600 1.00 18.30 9 ALA B CA 1
ATOM 2684 C C . ALA B 1 13 ? -11.288 -2.076 -28.164 1.00 17.31 9 ALA B C 1
ATOM 2685 O O . ALA B 1 13 ? -10.601 -2.787 -28.895 1.00 17.90 9 ALA B O 1
ATOM 2687 N N . PRO B 1 14 ? -11.710 -2.476 -26.969 1.00 17.67 10 PRO B N 1
ATOM 2688 C CA . PRO B 1 14 ? -11.304 -3.794 -26.515 1.00 17.45 10 PRO B CA 1
ATOM 2689 C C . PRO B 1 14 ? -11.883 -4.896 -27.397 1.00 16.79 10 PRO B C 1
ATOM 2690 O O . PRO B 1 14 ? -12.949 -4.741 -27.980 1.00 16.45 10 PRO B O 1
ATOM 2694 N N . VAL B 1 15 ? -11.146 -5.989 -27.505 1.00 17.50 11 VAL B N 1
ATOM 2695 C CA . VAL B 1 15 ? -11.618 -7.170 -28.226 1.00 16.52 11 VAL B CA 1
ATOM 2696 C C . VAL B 1 15 ? -12.072 -8.170 -27.180 1.00 16.94 11 VAL B C 1
ATOM 2697 O O . VAL B 1 15 ? -11.335 -8.475 -26.213 1.00 18.57 11 VAL B O 1
ATOM 2701 N N . VAL B 1 16 ? -13.289 -8.663 -27.343 1.00 16.43 12 VAL B N 1
ATOM 2702 C CA . VAL B 1 16 ? -13.946 -9.403 -26.267 1.00 17.55 12 VAL B CA 1
ATOM 2703 C C . VAL B 1 16 ? -14.162 -10.883 -26.703 1.00 18.75 12 VAL B C 1
ATOM 2704 O O . VAL B 1 16 ? -14.274 -11.195 -27.878 1.00 20.45 12 VAL B O 1
ATOM 2708 N N . GLU B 1 17 ? -14.137 -11.762 -25.720 1.00 20.65 13 GLU B N 1
ATOM 2709 C CA . GLU B 1 17 ? -14.254 -13.199 -25.973 1.00 20.49 13 GLU B CA 1
ATOM 2710 C C . GLU B 1 17 ? -15.496 -13.525 -26.770 1.00 20.31 13 GLU B C 1
ATOM 2711 O O . GLU B 1 17 ? -16.600 -13.085 -26.454 1.00 20.76 13 GLU B O 1
ATOM 2717 N N . GLY B 1 18 ? -15.300 -14.274 -27.847 1.00 21.74 14 GLY B N 1
ATOM 2718 C CA . GLY B 1 18 ? -16.372 -14.602 -28.751 1.00 23.05 14 GLY B CA 1
ATOM 2719 C C . GLY B 1 18 ? -16.449 -13.765 -30.000 1.00 22.60 14 GLY B C 1
ATOM 2720 O O . GLY B 1 18 ? -17.098 -14.159 -30.958 1.00 21.56 14 GLY B O 1
ATOM 2721 N N . LEU B 1 19 ? -15.813 -12.575 -29.982 1.00 21.87 15 LEU B N 1
ATOM 2722 C CA . LEU B 1 19 ? -15.885 -11.653 -31.096 1.00 20.26 15 LEU B CA 1
ATOM 2723 C C . LEU B 1 19 ? -14.494 -11.425 -31.659 1.00 20.29 15 LEU B C 1
ATOM 2724 O O . LEU B 1 19 ? -13.533 -12.049 -31.234 1.00 22.42 15 LEU B O 1
ATOM 2729 N N . THR B 1 20 ? -14.407 -10.512 -32.620 1.00 22.27 16 THR B N 1
ATOM 2730 C CA . THR B 1 20 ? -13.194 -10.228 -33.356 1.00 21.50 16 THR B CA 1
ATOM 2731 C C . THR B 1 20 ? -12.891 -8.739 -33.309 1.00 19.51 16 THR B C 1
ATOM 2732 O O . THR B 1 20 ? -13.753 -7.918 -32.957 1.00 16.74 16 THR B O 1
ATOM 2736 N N . PRO B 1 21 ? -11.670 -8.367 -33.694 1.00 19.88 17 PRO B N 1
ATOM 2737 C CA . PRO B 1 21 ? -11.353 -6.919 -33.785 1.00 19.35 17 PRO B CA 1
ATOM 2738 C C . PRO B 1 21 ? -12.308 -6.105 -34.684 1.00 20.15 17 PRO B C 1
ATOM 2739 O O . PRO B 1 21 ? -12.598 -4.945 -34.383 1.00 18.35 17 PRO B O 1
ATOM 2743 N N . ALA B 1 22 ? -12.844 -6.720 -35.748 1.00 18.86 18 ALA B N 1
ATOM 2744 C CA . ALA B 1 22 ? -13.801 -6.025 -36.592 1.00 19.74 18 ALA B CA 1
ATOM 2745 C C . ALA B 1 22 ? -15.102 -5.676 -35.839 1.00 18.83 18 ALA B C 1
ATOM 2746 O O . ALA B 1 22 ? -15.695 -4.629 -36.056 1.00 16.93 18 ALA B O 1
ATOM 2748 N N . HIS B 1 23 ? -15.520 -6.544 -34.936 1.00 17.95 19 HIS B N 1
ATOM 2749 C CA . HIS B 1 23 ? -16.688 -6.238 -34.087 1.00 18.25 19 HIS B CA 1
ATOM 2750 C C . HIS B 1 23 ? -16.398 -5.053 -33.193 1.00 16.31 19 HIS B C 1
ATOM 2751 O O . HIS B 1 23 ? -17.263 -4.196 -33.005 1.00 17.23 19 HIS B O 1
ATOM 2758 N N . SER B 1 24 ? -15.187 -5.018 -32.631 1.00 15.70 20 SER B N 1
ATOM 2759 C CA . SER B 1 24 ? -14.776 -3.939 -31.754 1.00 16.53 20 SER B CA 1
ATOM 2760 C C . SER B 1 24 ? -14.893 -2.621 -32.460 1.00 16.40 20 SER B C 1
ATOM 2761 O O . SER B 1 24 ? -15.420 -1.627 -31.900 1.00 16.02 20 SER B O 1
ATOM 2764 N N . LEU B 1 25 ? -14.403 -2.562 -33.706 1.00 17.58 21 LEU B N 1
ATOM 2765 C CA . LEU B 1 25 ? -14.496 -1.321 -34.471 1.00 16.32 21 LEU B CA 1
ATOM 2766 C C . LEU B 1 25 ? -15.937 -0.891 -34.733 1.00 15.98 21 LEU B C 1
ATOM 2767 O O . LEU B 1 25 ? -16.282 0.289 -34.624 1.00 15.36 21 LEU B O 1
ATOM 2772 N N . GLN B 1 26 ? -16.780 -1.840 -35.131 1.00 17.50 22 GLN B N 1
ATOM 2773 C CA . GLN B 1 26 ? -18.184 -1.554 -35.366 1.00 18.90 22 GLN B CA 1
ATOM 2774 C C . GLN B 1 26 ? -18.843 -1.070 -34.072 1.00 16.52 22 GLN B C 1
ATOM 2775 O O . GLN B 1 26 ? -19.634 -0.123 -34.065 1.00 17.19 22 GLN B O 1
ATOM 2781 N N . HIS B 1 27 ? -18.496 -1.710 -32.976 1.00 17.58 23 HIS B N 1
ATOM 2782 C CA . HIS B 1 27 ? -19.031 -1.275 -31.677 1.00 17.58 23 HIS B CA 1
ATOM 2783 C C . HIS B 1 27 ? -18.586 0.108 -31.280 1.00 16.93 23 HIS B C 1
ATOM 2784 O O . HIS B 1 27 ? -19.344 0.838 -30.603 1.00 18.33 23 HIS B O 1
ATOM 2791 N N . SER B 1 28 ? -17.396 0.516 -31.720 1.00 17.50 24 SER B N 1
ATOM 2792 C CA . SER B 1 28 ? -16.889 1.887 -31.450 1.00 16.02 24 SER B CA 1
ATOM 2793 C C . SER B 1 28 ? -17.714 2.887 -32.128 1.00 15.81 24 SER B C 1
ATOM 2794 O O . SER B 1 28 ? -18.103 3.919 -31.559 1.00 14.58 24 SER B O 1
ATOM 2797 N N . ILE B 1 29 ? -18.047 2.598 -33.373 1.00 16.11 25 ILE B N 1
ATOM 2798 C CA . ILE B 1 29 ? -18.917 3.489 -34.133 1.00 17.19 25 ILE B CA 1
ATOM 2799 C C . ILE B 1 29 ? -20.311 3.633 -33.517 1.00 16.58 25 ILE B C 1
ATOM 2800 O O . ILE B 1 29 ? -20.834 4.750 -33.386 1.00 16.88 25 ILE B O 1
ATOM 2805 N N . GLU B 1 30 ? -20.887 2.507 -33.103 1.00 17.45 26 GLU B N 1
ATOM 2806 C CA . GLU B 1 30 ? -22.168 2.498 -32.443 1.00 19.17 26 GLU B CA 1
ATOM 2807 C C . GLU B 1 30 ? -22.154 3.316 -31.141 1.00 17.11 26 GLU B C 1
ATOM 2808 O O . GLU B 1 30 ? -23.061 4.143 -30.874 1.00 16.39 26 GLU B O 1
ATOM 2814 N N . LEU B 1 31 ? -21.101 3.158 -30.377 1.00 16.36 27 LEU B N 1
ATOM 2815 C CA . LEU B 1 31 ? -20.960 3.923 -29.131 1.00 15.69 27 LEU B CA 1
ATOM 2816 C C . LEU B 1 31 ? -20.804 5.399 -29.413 1.00 15.90 27 LEU B C 1
ATOM 2817 O O . LEU B 1 31 ? -21.395 6.240 -28.722 1.00 16.88 27 LEU B O 1
ATOM 2822 N N . ALA B 1 32 ? -20.034 5.752 -30.437 1.00 15.34 28 ALA B N 1
ATOM 2823 C CA . ALA B 1 32 ? -19.862 7.146 -30.796 1.00 16.32 28 ALA B CA 1
ATOM 2824 C C . ALA B 1 32 ? -21.180 7.816 -31.247 1.00 18.14 28 ALA B C 1
ATOM 2825 O O . ALA B 1 32 ? -21.444 8.932 -30.886 1.00 17.66 28 ALA B O 1
ATOM 2827 N N A ARG B 1 33 ? -21.973 7.108 -32.042 0.50 19.74 29 ARG B N 1
ATOM 2828 N N B ARG B 1 33 ? -21.975 7.104 -32.043 0.50 18.86 29 ARG B N 1
ATOM 2829 C CA A ARG B 1 33 ? -23.288 7.619 -32.452 0.50 20.23 29 ARG B CA 1
ATOM 2830 C CA B ARG B 1 33 ? -23.302 7.605 -32.460 0.50 18.77 29 ARG B CA 1
ATOM 2831 C C A ARG B 1 33 ? -24.188 7.847 -31.222 0.50 19.39 29 ARG B C 1
ATOM 2832 C C B ARG B 1 33 ? -24.199 7.840 -31.225 0.50 18.54 29 ARG B C 1
ATOM 2833 O O A ARG B 1 33 ? -24.827 8.897 -31.086 0.50 18.47 29 ARG B O 1
ATOM 2834 O O B ARG B 1 33 ? -24.828 8.898 -31.080 0.50 17.68 29 ARG B O 1
ATOM 2849 N N . LEU B 1 34 ? -24.161 6.903 -30.292 1.00 18.71 30 LEU B N 1
ATOM 2850 C CA . LEU B 1 34 ? -24.924 7.060 -29.033 1.00 20.69 30 LEU B CA 1
ATOM 2851 C C . LEU B 1 34 ? -24.443 8.255 -28.243 1.00 19.69 30 LEU B C 1
ATOM 2852 O O . LEU B 1 34 ? -25.245 9.103 -27.812 1.00 19.16 30 LEU B O 1
ATOM 2857 N N . ALA B 1 35 ? -23.125 8.345 -28.075 1.00 19.55 31 ALA B N 1
ATOM 2858 C CA . ALA B 1 35 ? -22.534 9.435 -27.335 1.00 19.73 31 ALA B CA 1
ATOM 2859 C C . ALA B 1 35 ? -22.833 10.777 -27.970 1.00 18.46 31 ALA B C 1
ATOM 2860 O O . ALA B 1 35 ? -23.089 11.781 -27.274 1.00 18.20 31 ALA B O 1
ATOM 2862 N N . ASP B 1 36 ? -22.842 10.820 -29.302 1.00 18.35 32 ASP B N 1
ATOM 2863 C CA . ASP B 1 36 ? -23.208 12.028 -30.008 1.00 18.37 32 ASP B CA 1
ATOM 2864 C C . ASP B 1 36 ? -24.656 12.422 -29.647 1.00 18.51 32 ASP B C 1
ATOM 2865 O O . ASP B 1 36 ? -24.907 13.576 -29.230 1.00 19.97 32 ASP B O 1
ATOM 2870 N N . ARG B 1 37 ? -25.572 11.495 -29.787 1.00 19.81 33 ARG B N 1
ATOM 2871 C CA . ARG B 1 37 ? -27.013 11.755 -29.510 1.00 21.73 33 ARG B CA 1
ATOM 2872 C C . ARG B 1 37 ? -27.254 12.152 -28.060 1.00 22.72 33 ARG B C 1
ATOM 2873 O O . ARG B 1 37 ? -28.092 12.991 -27.793 1.00 21.97 33 ARG B O 1
ATOM 2881 N N . LEU B 1 38 ? -26.530 11.537 -27.136 1.00 21.81 34 LEU B N 1
ATOM 2882 C CA . LEU B 1 38 ? -26.763 11.764 -25.700 1.00 21.19 34 LEU B CA 1
ATOM 2883 C C . LEU B 1 38 ? -26.165 13.039 -25.138 1.00 21.38 34 LEU B C 1
ATOM 2884 O O . LEU B 1 38 ? -26.519 13.434 -24.034 1.00 24.67 34 LEU B O 1
ATOM 2889 N N . GLY B 1 39 ? -25.263 13.665 -25.853 1.00 17.83 35 GLY B N 1
ATOM 2890 C CA . GLY B 1 39 ? -24.659 14.920 -25.438 1.00 19.38 35 GLY B CA 1
ATOM 2891 C C . GLY B 1 39 ? -23.300 14.817 -24.791 1.00 18.88 35 GLY B C 1
ATOM 2892 O O . GLY B 1 39 ? -22.881 15.713 -24.076 1.00 19.61 35 GLY B O 1
ATOM 2893 N N . TYR B 1 40 ? -22.580 13.716 -25.033 1.00 19.93 36 TYR B N 1
ATOM 2894 C CA . TYR B 1 40 ? -21.163 13.682 -24.633 1.00 17.56 36 TYR B CA 1
ATOM 2895 C C . TYR B 1 40 ? -20.375 14.753 -25.394 1.00 18.32 36 TYR B C 1
ATOM 2896 O O . TYR B 1 40 ? -20.697 15.087 -26.546 1.00 17.73 36 TYR B O 1
ATOM 2905 N N . GLU B 1 41 ? -19.341 15.289 -24.770 1.00 18.07 37 GLU B N 1
ATOM 2906 C CA . GLU B 1 41 ? -18.561 16.395 -25.335 1.00 19.41 37 GLU B CA 1
ATOM 2907 C C . GLU B 1 41 ? -17.620 15.977 -26.456 1.00 19.45 37 GLU B C 1
ATOM 2908 O O . GLU B 1 41 ? -17.556 16.644 -27.491 1.00 16.37 37 GLU B O 1
ATOM 2914 N N . ARG B 1 42 ? -16.852 14.901 -26.219 1.00 17.60 38 ARG B N 1
ATOM 2915 C CA . ARG B 1 42 ? -15.855 14.406 -27.180 1.00 17.35 38 ARG B CA 1
ATOM 2916 C C . ARG B 1 42 ? -15.743 12.893 -27.109 1.00 15.71 38 ARG B C 1
ATOM 2917 O O . ARG B 1 42 ? -16.078 12.271 -26.097 1.00 16.22 38 ARG B O 1
ATOM 2925 N N . PHE B 1 43 ? -15.245 12.321 -28.189 1.00 15.86 39 PHE B N 1
ATOM 2926 C CA . PHE B 1 43 ? -15.051 10.889 -28.312 1.00 15.24 39 PHE B CA 1
ATOM 2927 C C . PHE B 1 43 ? -13.598 10.721 -28.746 1.00 15.44 39 PHE B C 1
ATOM 2928 O O . PHE B 1 43 ? -13.221 11.134 -29.852 1.00 15.09 39 PHE B O 1
ATOM 2936 N N . TRP B 1 44 ? -12.781 10.148 -27.875 1.00 14.36 40 TRP B N 1
ATOM 2937 C CA . TRP B 1 44 ? -11.401 9.927 -28.191 1.00 14.55 40 TRP B CA 1
ATOM 2938 C C . TRP B 1 44 ? -11.118 8.474 -28.471 1.00 13.82 40 TRP B C 1
ATOM 2939 O O . TRP B 1 44 ? -11.671 7.588 -27.815 1.00 14.70 40 TRP B O 1
ATOM 2950 N N . VAL B 1 45 ? -10.196 8.229 -29.387 1.00 14.68 41 VAL B N 1
ATOM 2951 C CA . VAL B 1 45 ? -9.763 6.878 -29.733 1.00 14.77 41 VAL B CA 1
ATOM 2952 C C . VAL B 1 45 ? -8.289 6.726 -29.309 1.00 14.06 41 VAL B C 1
ATOM 2953 O O . VAL B 1 45 ? -7.445 7.539 -29.723 1.00 15.15 41 VAL B O 1
ATOM 2957 N N . ALA B 1 46 ? -7.986 5.667 -28.557 1.00 16.05 42 ALA B N 1
ATOM 2958 C CA . ALA B 1 46 ? -6.649 5.415 -28.017 1.00 17.35 42 ALA B CA 1
ATOM 2959 C C . ALA B 1 46 ? -5.827 4.589 -29.012 1.00 19.54 42 ALA B C 1
ATOM 2960 O O . ALA B 1 46 ? -6.369 3.990 -29.935 1.00 26.90 42 ALA B O 1
ATOM 2962 N N . GLU B 1 47 ? -4.519 4.625 -28.874 1.00 16.75 43 GLU B N 1
ATOM 2963 C CA . GLU B 1 47 ? -3.620 3.895 -29.734 1.00 17.35 43 GLU B CA 1
ATOM 2964 C C . GLU B 1 47 ? -3.002 2.773 -28.937 1.00 18.52 43 GLU B C 1
ATOM 2965 O O . GLU B 1 47 ? -2.316 3.024 -27.927 1.00 18.16 43 GLU B O 1
ATOM 2971 N N . HIS B 1 48 ? -3.188 1.547 -29.403 1.00 20.19 44 HIS B N 1
ATOM 2972 C CA . HIS B 1 48 ? -2.567 0.341 -28.785 1.00 20.26 44 HIS B CA 1
ATOM 2973 C C . HIS B 1 48 ? -2.014 -0.555 -29.868 1.00 19.28 44 HIS B C 1
ATOM 2974 O O . HIS B 1 48 ? -2.736 -0.918 -30.812 1.00 19.95 44 HIS B O 1
ATOM 2981 N N . HIS B 1 49 ? -0.769 -0.990 -29.689 1.00 19.64 45 HIS B N 1
ATOM 2982 C CA . HIS B 1 49 ? -0.067 -1.796 -30.689 1.00 19.21 45 HIS B CA 1
ATOM 2983 C C . HIS B 1 49 ? 0.154 -3.247 -30.190 1.00 20.85 45 HIS B C 1
ATOM 2984 O O . HIS B 1 49 ? 0.479 -3.479 -29.023 1.00 22.38 45 HIS B O 1
ATOM 2991 N N . ALA B 1 50 ? -0.034 -4.197 -31.091 1.00 23.19 46 ALA B N 1
ATOM 2992 C CA . ALA B 1 50 ? 0.352 -5.599 -30.853 1.00 24.45 46 ALA B CA 1
ATOM 2993 C C . ALA B 1 50 ? -0.276 -6.222 -29.591 1.00 26.43 46 ALA B C 1
ATOM 2994 O O . ALA B 1 50 ? 0.338 -7.028 -28.908 1.00 27.26 46 ALA B O 1
ATOM 2996 N N . GLU B 1 51 ? -1.525 -5.850 -29.295 1.00 26.31 47 GLU B N 1
ATOM 2997 C CA . GLU B 1 51 ? -2.286 -6.408 -28.184 1.00 27.68 47 GLU B CA 1
ATOM 2998 C C . GLU B 1 51 ? -3.527 -7.070 -28.781 1.00 29.01 47 GLU B C 1
ATOM 2999 O O . GLU B 1 51 ? -4.301 -6.409 -29.494 1.00 27.09 47 GLU B O 1
ATOM 3005 N N . ILE B 1 52 ? -3.712 -8.372 -28.539 1.00 28.26 48 ILE B N 1
ATOM 3006 C CA . ILE B 1 52 ? -4.871 -9.054 -29.094 1.00 25.59 48 ILE B CA 1
ATOM 3007 C C . ILE B 1 52 ? -6.150 -8.484 -28.505 1.00 23.18 48 ILE B C 1
ATOM 3008 O O . ILE B 1 52 ? -7.221 -8.645 -29.087 1.00 19.73 48 ILE B O 1
ATOM 3013 N N . PHE B 1 53 ? -6.054 -7.836 -27.350 1.00 21.01 49 PHE B N 1
ATOM 3014 C CA . PHE B 1 53 ? -7.270 -7.423 -26.655 1.00 20.08 49 PHE B CA 1
ATOM 3015 C C . PHE B 1 53 ? -7.626 -5.946 -26.911 1.00 20.14 49 PHE B C 1
ATOM 3016 O O . PHE B 1 53 ? -8.610 -5.492 -26.361 1.00 16.74 49 PHE B O 1
ATOM 3024 N N . ASN B 1 54 ? -6.866 -5.247 -27.753 1.00 18.06 50 ASN B N 1
ATOM 3025 C CA . ASN B 1 54 ? -7.244 -3.884 -28.181 1.00 20.08 50 ASN B CA 1
ATOM 3026 C C . ASN B 1 54 ? -7.132 -3.800 -29.698 1.00 20.05 50 ASN B C 1
ATOM 3027 O O . ASN B 1 54 ? -6.097 -4.170 -30.274 1.00 19.45 50 ASN B O 1
ATOM 3032 N N . ALA B 1 55 ? -8.153 -3.246 -30.342 1.00 18.35 51 ALA B N 1
ATOM 3033 C CA . ALA B 1 55 ? -8.308 -3.344 -31.815 1.00 17.67 51 ALA B CA 1
ATOM 3034 C C . ALA B 1 55 ? -7.723 -2.195 -32.668 1.00 18.60 51 ALA B C 1
ATOM 3035 O O . ALA B 1 55 ? -7.715 -2.300 -33.883 1.00 20.07 51 ALA B O 1
ATOM 3037 N N . VAL B 1 56 ? -7.288 -1.102 -32.051 1.00 17.07 52 VAL B N 1
ATOM 3038 C CA . VAL B 1 56 ? -6.938 0.092 -32.802 1.00 16.95 52 VAL B CA 1
ATOM 3039 C C . VAL B 1 56 ? -5.507 0.555 -32.554 1.00 16.75 52 VAL B C 1
ATOM 3040 O O . VAL B 1 56 ? -5.221 1.252 -31.564 1.00 17.67 52 VAL B O 1
ATOM 3044 N N . PRO B 1 57 ? -4.612 0.213 -33.480 1.00 19.02 53 PRO B N 1
ATOM 3045 C CA . PRO B 1 57 ? -3.263 0.751 -33.457 1.00 19.61 53 PRO B CA 1
ATOM 3046 C C . PRO B 1 57 ? -3.161 2.101 -34.165 1.00 18.76 53 PRO B C 1
ATOM 3047 O O . PRO B 1 57 ? -2.104 2.776 -34.046 1.00 18.66 53 PRO B O 1
ATOM 3051 N N . ALA B 1 58 ? -4.186 2.457 -34.958 1.00 17.64 54 ALA B N 1
ATOM 3052 C CA . ALA B 1 58 ? -4.177 3.648 -35.820 1.00 18.31 54 ALA B CA 1
ATOM 3053 C C . ALA B 1 58 ? -5.454 4.469 -35.588 1.00 17.38 54 ALA B C 1
ATOM 3054 O O . ALA B 1 58 ? -6.412 4.385 -36.352 1.00 16.42 54 ALA B O 1
ATOM 3056 N N . PRO B 1 59 ? -5.492 5.214 -34.476 1.00 15.65 55 PRO B N 1
ATOM 3057 C CA . PRO B 1 59 ? -6.694 5.952 -34.120 1.00 16.60 55 PRO B CA 1
ATOM 3058 C C . PRO B 1 59 ? -7.159 6.866 -35.205 1.00 15.40 55 PRO B C 1
ATOM 3059 O O . PRO B 1 59 ? -8.373 7.065 -35.368 1.00 15.37 55 PRO B O 1
ATOM 3063 N N . GLU B 1 60 ? -6.239 7.430 -35.968 1.00 15.42 56 GLU B N 1
ATOM 3064 C CA . GLU B 1 60 ? -6.580 8.381 -37.031 1.00 15.68 56 GLU B CA 1
ATOM 3065 C C . GLU B 1 60 ? -7.548 7.800 -38.057 1.00 16.14 56 GLU B C 1
ATOM 3066 O O . GLU B 1 60 ? -8.394 8.515 -38.629 1.00 14.43 56 GLU B O 1
ATOM 3072 N N . ILE B 1 61 ? -7.469 6.491 -38.269 1.00 15.00 57 ILE B N 1
ATOM 3073 C CA . ILE B 1 61 ? -8.378 5.819 -39.229 1.00 16.06 57 ILE B CA 1
ATOM 3074 C C . ILE B 1 61 ? -9.789 5.727 -38.658 1.00 16.04 57 ILE B C 1
ATOM 3075 O O . ILE B 1 61 ? -10.781 6.066 -39.351 1.00 15.64 57 ILE B O 1
ATOM 3080 N N . LEU B 1 62 ? -9.908 5.350 -37.391 1.00 16.03 58 LEU B N 1
ATOM 3081 C CA . LEU B 1 62 ? -11.215 5.314 -36.761 1.00 16.37 58 LEU B CA 1
ATOM 3082 C C . LEU B 1 62 ? -11.816 6.730 -36.552 1.00 15.97 58 LEU B C 1
ATOM 3083 O O . LEU B 1 62 ? -13.003 6.915 -36.685 1.00 15.26 58 LEU B O 1
ATOM 3088 N N . ILE B 1 63 ? -10.965 7.721 -36.262 1.00 15.44 59 ILE B N 1
ATOM 3089 C CA . ILE B 1 63 ? -11.393 9.102 -36.185 1.00 14.86 59 ILE B CA 1
ATOM 3090 C C . ILE B 1 63 ? -12.002 9.561 -37.504 1.00 16.19 59 ILE B C 1
ATOM 3091 O O . ILE B 1 63 ? -13.092 10.171 -37.539 1.00 16.52 59 ILE B O 1
ATOM 3096 N N . ALA B 1 64 ? -11.341 9.263 -38.593 1.00 14.65 60 ALA B N 1
ATOM 3097 C CA . ALA B 1 64 ? -11.829 9.666 -39.911 1.00 16.25 60 ALA B CA 1
ATOM 3098 C C . ALA B 1 64 ? -13.231 9.106 -40.176 1.00 16.17 60 ALA B C 1
ATOM 3099 O O . ALA B 1 64 ? -14.085 9.774 -40.777 1.00 18.94 60 ALA B O 1
ATOM 3101 N N . ARG B 1 65 ? -13.470 7.884 -39.734 1.00 16.22 61 ARG B N 1
ATOM 3102 C CA . ARG B 1 65 ? -14.777 7.266 -39.905 1.00 15.00 61 ARG B CA 1
ATOM 3103 C C . ARG B 1 65 ? -15.811 7.827 -38.942 1.00 16.38 61 ARG B C 1
ATOM 3104 O O . ARG B 1 65 ? -16.916 8.178 -39.335 1.00 16.74 61 ARG B O 1
ATOM 3112 N N . ILE B 1 66 ? -15.459 7.868 -37.664 1.00 14.73 62 ILE B N 1
ATOM 3113 C CA . ILE B 1 66 ? -16.425 8.267 -36.640 1.00 15.21 62 ILE B CA 1
ATOM 3114 C C . ILE B 1 66 ? -16.877 9.711 -36.786 1.00 15.62 62 ILE B C 1
ATOM 3115 O O . ILE B 1 66 ? -18.044 10.005 -36.541 1.00 16.33 62 ILE B O 1
ATOM 3120 N N . ALA B 1 67 ? -15.988 10.598 -37.229 1.00 15.95 63 ALA B N 1
ATOM 3121 C CA . ALA B 1 67 ? -16.388 11.992 -37.489 1.00 13.97 63 ALA B CA 1
ATOM 3122 C C . ALA B 1 67 ? -17.418 12.093 -38.604 1.00 17.54 63 ALA B C 1
ATOM 3123 O O . ALA B 1 67 ? -18.273 12.996 -38.591 1.00 15.84 63 ALA B O 1
ATOM 3125 N N . ALA B 1 68 ? -17.373 11.177 -39.556 1.00 16.82 64 ALA B N 1
ATOM 3126 C CA . ALA B 1 68 ? -18.409 11.123 -40.626 1.00 18.77 64 ALA B CA 1
ATOM 3127 C C . ALA B 1 68 ? -19.751 10.578 -40.154 1.00 20.95 64 ALA B C 1
ATOM 3128 O O . ALA B 1 68 ? -20.769 10.775 -40.812 1.00 21.74 64 ALA B O 1
ATOM 3130 N N . GLU B 1 69 ? -19.742 9.848 -39.036 1.00 19.81 65 GLU B N 1
ATOM 3131 C CA . GLU B 1 69 ? -20.937 9.181 -38.491 1.00 20.25 65 GLU B CA 1
ATOM 3132 C C . GLU B 1 69 ? -21.631 10.006 -37.397 1.00 19.14 65 GLU B C 1
ATOM 3133 O O . GLU B 1 69 ? -22.644 9.569 -36.868 1.00 20.66 65 GLU B O 1
ATOM 3139 N N . THR B 1 70 ? -21.072 11.168 -37.064 1.00 20.37 66 THR B N 1
ATOM 3140 C CA . THR B 1 70 ? -21.525 11.985 -35.955 1.00 20.06 66 THR B CA 1
ATOM 3141 C C . THR B 1 70 ? -21.539 13.436 -36.375 1.00 20.69 66 THR B C 1
ATOM 3142 O O . THR B 1 70 ? -20.916 13.817 -37.355 1.00 19.63 66 THR B O 1
ATOM 3146 N N . SER B 1 71 ? -22.271 14.263 -35.632 1.00 22.96 67 SER B N 1
ATOM 3147 C CA . SER B 1 71 ? -22.428 15.657 -36.011 1.00 24.57 67 SER B CA 1
ATOM 3148 C C . SER B 1 71 ? -21.961 16.646 -35.007 1.00 22.55 67 SER B C 1
ATOM 3149 O O . SER B 1 71 ? -21.442 17.688 -35.383 1.00 27.11 67 SER B O 1
ATOM 3152 N N . GLY B 1 72 ? -22.239 16.405 -33.732 1.00 21.36 68 GLY B N 1
ATOM 3153 C CA . GLY B 1 72 ? -21.955 17.427 -32.703 1.00 20.98 68 GLY B CA 1
ATOM 3154 C C . GLY B 1 72 ? -20.757 17.147 -31.798 1.00 19.42 68 GLY B C 1
ATOM 3155 O O . GLY B 1 72 ? -20.036 18.039 -31.425 1.00 20.58 68 GLY B O 1
ATOM 3156 N N . ILE B 1 73 ? -20.590 15.901 -31.432 1.00 19.95 69 ILE B N 1
ATOM 3157 C CA . ILE B 1 73 ? -19.467 15.485 -30.570 1.00 18.01 69 ILE B CA 1
ATOM 3158 C C . ILE B 1 73 ? -18.148 15.795 -31.247 1.00 18.62 69 ILE B C 1
ATOM 3159 O O . ILE B 1 73 ? -17.995 15.609 -32.455 1.00 20.93 69 ILE B O 1
ATOM 3164 N N . ARG B 1 74 ? -17.167 16.246 -30.479 1.00 18.10 70 ARG B N 1
ATOM 3165 C CA . ARG B 1 74 ? -15.815 16.349 -30.981 1.00 16.70 70 ARG B CA 1
ATOM 3166 C C . ARG B 1 74 ? -15.230 14.919 -31.089 1.00 16.76 70 ARG B C 1
ATOM 3167 O O . ARG B 1 74 ? -15.696 14.007 -30.408 1.00 15.97 70 ARG B O 1
ATOM 3175 N N . VAL B 1 75 ? -14.331 14.726 -32.037 1.00 16.59 71 VAL B N 1
ATOM 3176 C CA . VAL B 1 75 ? -13.713 13.401 -32.267 1.00 16.05 71 VAL B CA 1
ATOM 3177 C C . VAL B 1 75 ? -12.253 13.576 -32.388 1.00 16.42 71 VAL B C 1
ATOM 3178 O O . VAL B 1 75 ? -11.754 14.543 -33.015 1.00 16.03 71 VAL B O 1
ATOM 3182 N N . GLY B 1 76 ? -11.486 12.680 -31.769 1.00 16.27 72 GLY B N 1
ATOM 3183 C CA . GLY B 1 76 ? -10.057 12.806 -31.824 1.00 15.76 72 GLY B CA 1
ATOM 3184 C C . GLY B 1 76 ? -9.295 11.652 -31.223 1.00 16.20 72 GLY B C 1
ATOM 3185 O O . GLY B 1 76 ? -9.879 10.594 -30.903 1.00 14.95 72 GLY B O 1
ATOM 3186 N N . SER B 1 77 ? -7.992 11.850 -31.109 1.00 15.78 73 SER B N 1
ATOM 3187 C CA . SER B 1 77 ? -7.086 10.878 -30.553 1.00 16.42 73 SER B CA 1
ATOM 3188 C C . SER B 1 77 ? -6.886 11.064 -29.070 1.00 18.02 73 SER B C 1
ATOM 3189 O O . SER B 1 77 ? -6.798 12.202 -28.586 1.00 16.74 73 SER B O 1
ATOM 3192 N N . GLY B 1 78 ? -6.878 9.946 -28.345 1.00 17.90 74 GLY B N 1
ATOM 3193 C CA . GLY B 1 78 ? -6.612 9.932 -26.888 1.00 17.43 74 GLY B CA 1
ATOM 3194 C C . GLY B 1 78 ? -5.801 8.709 -26.474 1.00 19.49 74 GLY B C 1
ATOM 3195 O O . GLY B 1 78 ? -6.322 7.846 -25.776 1.00 21.40 74 GLY B O 1
ATOM 3196 N N . GLY B 1 79 ? -4.563 8.580 -26.931 1.00 18.57 75 GLY B N 1
ATOM 3197 C CA . GLY B 1 79 ? -3.846 9.611 -27.676 1.00 18.32 75 GLY B CA 1
ATOM 3198 C C . GLY B 1 79 ? -2.919 9.026 -28.739 1.00 21.43 75 GLY B C 1
ATOM 3199 O O . GLY B 1 79 ? -2.556 7.840 -28.683 1.00 26.13 75 GLY B O 1
ATOM 3200 N N . VAL B 1 80 ? -2.498 9.852 -29.686 1.00 20.12 76 VAL B N 1
ATOM 3201 C CA . VAL B 1 80 ? -1.460 9.474 -30.619 1.00 18.32 76 VAL B CA 1
ATOM 3202 C C . VAL B 1 80 ? -0.106 9.389 -29.905 1.00 19.93 76 VAL B C 1
ATOM 3203 O O . VAL B 1 80 ? 0.283 10.286 -29.187 1.00 18.94 76 VAL B O 1
ATOM 3207 N N . LEU B 1 81 ? 0.607 8.300 -30.141 1.00 19.45 77 LEU B N 1
ATOM 3208 C CA . LEU B 1 81 ? 1.931 8.078 -29.511 1.00 19.30 77 LEU B CA 1
ATOM 3209 C C . LEU B 1 81 ? 3.039 8.792 -30.306 1.00 18.38 77 LEU B C 1
ATOM 3210 O O . LEU B 1 81 ? 3.727 8.215 -31.159 1.00 18.43 77 LEU B O 1
ATOM 3215 N N . LEU B 1 82 ? 3.151 10.085 -30.047 1.00 20.80 78 LEU B N 1
ATOM 3216 C CA . LEU B 1 82 ? 3.912 10.994 -30.880 1.00 20.65 78 LEU B CA 1
ATOM 3217 C C . LEU B 1 82 ? 5.400 10.631 -30.938 1.00 21.63 78 LEU B C 1
ATOM 3218 O O . LEU B 1 82 ? 6.063 10.937 -31.926 1.00 22.14 78 LEU B O 1
ATOM 3223 N N . SER B 1 83 ? 5.897 9.933 -29.918 1.00 22.47 79 SER B N 1
ATOM 3224 C CA . SER B 1 83 ? 7.300 9.527 -29.920 1.00 25.87 79 SER B CA 1
ATOM 3225 C C . SER B 1 83 ? 7.626 8.588 -31.042 1.00 25.73 79 SER B C 1
ATOM 3226 O O . SER B 1 83 ? 8.785 8.396 -31.349 1.00 25.07 79 SER B O 1
ATOM 3229 N N . LEU B 1 84 ? 6.592 7.976 -31.643 1.00 22.60 80 LEU B N 1
ATOM 3230 C CA . LEU B 1 84 ? 6.796 6.998 -32.689 1.00 21.05 80 LEU B CA 1
ATOM 3231 C C . LEU B 1 84 ? 6.818 7.593 -34.084 1.00 20.78 80 LEU B C 1
ATOM 3232 O O . LEU B 1 84 ? 7.117 6.885 -35.033 1.00 20.23 80 LEU B O 1
ATOM 3237 N N . TYR B 1 85 ? 6.423 8.860 -34.217 1.00 18.40 81 TYR B N 1
ATOM 3238 C CA . TYR B 1 85 ? 6.140 9.440 -35.498 1.00 20.32 81 TYR B CA 1
ATOM 3239 C C . TYR B 1 85 ? 6.850 10.764 -35.731 1.00 20.13 81 TYR B C 1
ATOM 3240 O O . TYR B 1 85 ? 7.127 11.486 -34.809 1.00 22.96 81 TYR B O 1
ATOM 3249 N N . SER B 1 86 ? 7.042 11.098 -37.000 1.00 19.31 82 SER B N 1
ATOM 3250 C CA . SER B 1 86 ? 7.404 12.463 -37.374 1.00 21.57 82 SER B CA 1
ATOM 3251 C C . SER B 1 86 ? 6.302 13.410 -36.949 1.00 20.44 82 SER B C 1
ATOM 3252 O O . SER B 1 86 ? 5.160 13.193 -37.289 1.00 18.86 82 SER B O 1
ATOM 3255 N N . PRO B 1 87 ? 6.649 14.502 -36.226 1.00 20.68 83 PRO B N 1
ATOM 3256 C CA . PRO B 1 87 ? 5.631 15.491 -35.924 1.00 19.82 83 PRO B CA 1
ATOM 3257 C C . PRO B 1 87 ? 4.981 16.134 -37.154 1.00 19.19 83 PRO B C 1
ATOM 3258 O O . PRO B 1 87 ? 3.830 16.510 -37.091 1.00 20.82 83 PRO B O 1
ATOM 3262 N N . LEU B 1 88 ? 5.690 16.206 -38.282 1.00 19.09 84 LEU B N 1
ATOM 3263 C CA . LEU B 1 88 ? 5.101 16.735 -39.489 1.00 18.11 84 LEU B CA 1
ATOM 3264 C C . LEU B 1 88 ? 4.018 15.796 -40.032 1.00 17.67 84 LEU B C 1
ATOM 3265 O O . LEU B 1 88 ? 2.965 16.231 -40.452 1.00 17.94 84 LEU B O 1
ATOM 3270 N N . LYS B 1 89 ? 4.321 14.517 -40.043 1.00 19.21 85 LYS B N 1
ATOM 3271 C CA . LYS B 1 89 ? 3.326 13.519 -40.459 1.00 18.21 85 LYS B CA 1
ATOM 3272 C C . LYS B 1 89 ? 2.083 13.615 -39.621 1.00 16.71 85 LYS B C 1
ATOM 3273 O O . LYS B 1 89 ? 0.974 13.642 -40.142 1.00 18.68 85 LYS B O 1
ATOM 3279 N N . VAL B 1 90 ? 2.228 13.640 -38.313 1.00 17.93 86 VAL B N 1
ATOM 3280 C CA . VAL B 1 90 ? 1.068 13.783 -37.451 1.00 17.02 86 VAL B CA 1
ATOM 3281 C C . VAL B 1 90 ? 0.266 15.061 -37.755 1.00 18.78 86 VAL B C 1
ATOM 3282 O O . VAL B 1 90 ? -0.970 15.043 -37.796 1.00 16.29 86 VAL B O 1
ATOM 3286 N N . ALA B 1 91 ? 0.974 16.174 -37.919 1.00 19.37 87 ALA B N 1
ATOM 3287 C CA . ALA B 1 91 ? 0.342 17.436 -38.260 1.00 18.52 87 ALA B CA 1
ATOM 3288 C C . ALA B 1 91 ? -0.456 17.335 -39.557 1.00 18.65 87 ALA B C 1
ATOM 3289 O O . ALA B 1 91 ? -1.584 17.795 -39.626 1.00 16.98 87 ALA B O 1
ATOM 3291 N N . GLU B 1 92 ? 0.132 16.729 -40.569 1.00 17.33 88 GLU B N 1
ATOM 3292 C CA . GLU B 1 92 ? -0.547 16.540 -41.852 1.00 18.62 88 GLU B CA 1
ATOM 3293 C C . GLU B 1 92 ? -1.819 15.685 -41.712 1.00 18.24 88 GLU B C 1
ATOM 3294 O O . GLU B 1 92 ? -2.862 16.006 -42.253 1.00 17.86 88 GLU B O 1
ATOM 3300 N N . VAL B 1 93 ? -1.697 14.587 -40.987 1.00 17.08 89 VAL B N 1
ATOM 3301 C CA . VAL B 1 93 ? -2.846 13.696 -40.767 1.00 17.54 89 VAL B CA 1
ATOM 3302 C C . VAL B 1 93 ? -3.998 14.472 -40.119 1.00 18.65 89 VAL B C 1
ATOM 3303 O O . VAL B 1 93 ? -5.146 14.389 -40.552 1.00 16.48 89 VAL B O 1
ATOM 3307 N N . PHE B 1 94 ? -3.691 15.226 -39.076 1.00 16.59 90 PHE B N 1
ATOM 3308 C CA . PHE B 1 94 ? -4.728 15.881 -38.336 1.00 16.12 90 PHE B CA 1
ATOM 3309 C C . PHE B 1 94 ? -5.220 17.142 -39.017 1.00 18.20 90 PHE B C 1
ATOM 3310 O O . PHE B 1 94 ? -6.364 17.511 -38.836 1.00 21.52 90 PHE B O 1
ATOM 3318 N N . ARG B 1 95 ? -4.371 17.784 -39.833 1.00 19.05 91 ARG B N 1
ATOM 3319 C CA . ARG B 1 95 ? -4.851 18.831 -40.716 1.00 19.41 91 ARG B CA 1
ATOM 3320 C C . ARG B 1 95 ? -5.841 18.292 -41.761 1.00 19.64 91 ARG B C 1
ATOM 3321 O O . ARG B 1 95 ? -6.783 18.985 -42.132 1.00 19.19 91 ARG B O 1
ATOM 3329 N N . THR B 1 96 ? -5.579 17.100 -42.271 1.00 18.09 92 THR B N 1
ATOM 3330 C CA . THR B 1 96 ? -6.489 16.467 -43.229 1.00 17.99 92 THR B CA 1
ATOM 3331 C C . THR B 1 96 ? -7.840 16.188 -42.544 1.00 16.94 92 THR B C 1
ATOM 3332 O O . THR B 1 96 ? -8.906 16.532 -43.069 1.00 15.95 92 THR B O 1
ATOM 3336 N N . LEU B 1 97 ? -7.807 15.692 -41.308 1.00 16.25 93 LEU B N 1
ATOM 3337 C CA . LEU B 1 97 ? -9.032 15.490 -40.548 1.00 17.09 93 LEU B CA 1
ATOM 3338 C C . LEU B 1 97 ? -9.768 16.793 -40.347 1.00 17.10 93 LEU B C 1
ATOM 3339 O O . LEU B 1 97 ? -10.980 16.858 -40.524 1.00 17.02 93 LEU B O 1
ATOM 3344 N N . HIS B 1 98 ? -9.019 17.836 -39.976 1.00 17.11 94 HIS B N 1
ATOM 3345 C CA . HIS B 1 98 ? -9.617 19.159 -39.750 1.00 17.58 94 HIS B CA 1
ATOM 3346 C C . HIS B 1 98 ? -10.248 19.689 -41.037 1.00 17.97 94 HIS B C 1
ATOM 3347 O O . HIS B 1 98 ? -11.302 20.314 -40.992 1.00 18.63 94 HIS B O 1
ATOM 3354 N N . ALA B 1 99 ? -9.632 19.410 -42.180 1.00 17.70 95 ALA B N 1
ATOM 3355 C CA . ALA B 1 99 ? -10.163 19.894 -43.458 1.00 19.25 95 ALA B CA 1
ATOM 3356 C C . ALA B 1 99 ? -11.452 19.167 -43.839 1.00 18.78 95 ALA B C 1
ATOM 3357 O O . ALA B 1 99 ? -12.349 19.764 -44.441 1.00 18.28 95 ALA B O 1
ATOM 3359 N N . LEU B 1 100 ? -11.596 17.903 -43.403 1.00 18.26 96 LEU B N 1
ATOM 3360 C CA . LEU B 1 100 ? -12.827 17.145 -43.568 1.00 16.48 96 LEU B CA 1
ATOM 3361 C C . LEU B 1 100 ? -13.901 17.537 -42.538 1.00 19.01 96 LEU B C 1
ATOM 3362 O O . LEU B 1 100 ? -15.093 17.510 -42.852 1.00 16.36 96 LEU B O 1
ATOM 3367 N N . TYR B 1 101 ? -13.472 17.885 -41.306 1.00 17.32 97 TYR B N 1
ATOM 3368 C CA . TYR B 1 101 ? -14.376 17.994 -40.162 1.00 18.85 97 TYR B CA 1
ATOM 3369 C C . TYR B 1 101 ? -14.030 19.279 -39.387 1.00 20.92 97 TYR B C 1
ATOM 3370 O O . TYR B 1 101 ? -13.435 19.242 -38.305 1.00 20.74 97 TYR B O 1
ATOM 3379 N N . PRO B 1 102 ? -14.301 20.435 -40.010 1.00 20.53 98 PRO B N 1
ATOM 3380 C CA . PRO B 1 102 ? -13.787 21.669 -39.512 1.00 21.01 98 PRO B CA 1
ATOM 3381 C C . PRO B 1 102 ? -14.127 21.936 -38.052 1.00 19.10 98 PRO B C 1
ATOM 3382 O O . PRO B 1 102 ? -15.268 21.897 -37.653 1.00 18.83 98 PRO B O 1
ATOM 3386 N N . ASP B 1 103 ? -13.081 22.214 -37.307 1.00 20.28 99 ASP B N 1
ATOM 3387 C CA . ASP B 1 103 ? -13.136 22.605 -35.899 1.00 22.62 99 ASP B CA 1
ATOM 3388 C C . ASP B 1 103 ? -13.795 21.541 -35.008 1.00 21.56 99 ASP B C 1
ATOM 3389 O O . ASP B 1 103 ? -14.290 21.869 -33.914 1.00 22.29 99 ASP B O 1
ATOM 3394 N N . ARG B 1 104 ? -13.772 20.275 -35.430 1.00 20.35 100 ARG B N 1
ATOM 3395 C CA . ARG B 1 104 ? -14.297 19.191 -34.609 1.00 19.53 100 ARG B CA 1
ATOM 3396 C C . ARG B 1 104 ? -13.227 18.237 -34.043 1.00 18.13 100 ARG B C 1
ATOM 3397 O O . ARG B 1 104 ? -13.575 17.300 -33.284 1.00 18.67 100 ARG B O 1
ATOM 3405 N N . ILE B 1 105 ? -11.970 18.427 -34.416 1.00 17.74 101 ILE B N 1
ATOM 3406 C CA . ILE B 1 105 ? -10.949 17.383 -34.216 1.00 17.12 101 ILE B CA 1
ATOM 3407 C C . ILE B 1 105 ? -10.032 17.724 -33.042 1.00 17.57 101 ILE B C 1
ATOM 3408 O O . ILE B 1 105 ? -9.488 18.841 -32.947 1.00 18.31 101 ILE B O 1
ATOM 3413 N N . ASP B 1 106 ? -9.858 16.753 -32.154 1.00 17.50 102 ASP B N 1
ATOM 3414 C CA . ASP B 1 106 ? -8.884 16.819 -31.079 1.00 17.59 102 ASP B CA 1
ATOM 3415 C C . ASP B 1 106 ? -7.657 15.974 -31.452 1.00 16.78 102 ASP B C 1
ATOM 3416 O O . ASP B 1 106 ? -7.783 14.821 -31.841 1.00 17.96 102 ASP B O 1
ATOM 3421 N N . LEU B 1 107 ? -6.471 16.543 -31.265 1.00 16.84 103 LEU B N 1
ATOM 3422 C CA . LEU B 1 107 ? -5.254 15.818 -31.347 1.00 17.97 103 LEU B CA 1
ATOM 3423 C C . LEU B 1 107 ? -4.683 15.619 -29.938 1.00 18.98 103 LEU B C 1
ATOM 3424 O O . LEU B 1 107 ? -3.854 16.422 -29.467 1.00 18.99 103 LEU B O 1
ATOM 3429 N N . GLY B 1 108 ? -5.152 14.584 -29.262 1.00 16.45 104 GLY B N 1
ATOM 3430 C CA . GLY B 1 108 ? -4.588 14.172 -27.996 1.00 16.92 104 GLY B CA 1
ATOM 3431 C C . GLY B 1 108 ? -3.320 13.367 -28.221 1.00 18.21 104 GLY B C 1
ATOM 3432 O O . GLY B 1 108 ? -3.274 12.504 -29.107 1.00 19.01 104 GLY B O 1
ATOM 3433 N N . ILE B 1 109 ? -2.300 13.675 -27.434 1.00 16.71 105 ILE B N 1
ATOM 3434 C CA . ILE B 1 109 ? -0.958 13.088 -27.557 1.00 18.99 105 ILE B CA 1
ATOM 3435 C C . ILE B 1 109 ? -0.669 12.358 -26.273 1.00 21.07 105 ILE B C 1
ATOM 3436 O O . ILE B 1 109 ? -0.888 12.902 -25.203 1.00 21.49 105 ILE B O 1
ATOM 3441 N N . GLY B 1 110 ? -0.217 11.123 -26.387 1.00 21.99 106 GLY B N 1
ATOM 3442 C CA . GLY B 1 110 ? 0.101 10.304 -25.227 1.00 25.70 106 GLY B CA 1
ATOM 3443 C C . GLY B 1 110 ? 1.499 9.714 -25.276 1.00 25.66 106 GLY B C 1
ATOM 3444 O O . GLY B 1 110 ? 2.142 9.712 -26.328 1.00 23.28 106 GLY B O 1
ATOM 3445 N N . ARG B 1 111 ? 1.950 9.212 -24.126 1.00 28.99 107 ARG B N 1
ATOM 3446 C CA . ARG B 1 111 ? 3.297 8.618 -23.991 1.00 32.84 107 ARG B CA 1
ATOM 3447 C C . ARG B 1 111 ? 3.382 7.204 -24.540 1.00 33.34 107 ARG B C 1
ATOM 3448 O O . ARG B 1 111 ? 2.486 6.403 -24.333 1.00 33.52 107 ARG B O 1
ATOM 3456 N N . ALA B 1 112 ? 4.558 6.874 -25.108 1.00 37.50 108 ALA B N 1
ATOM 3457 C CA . ALA B 1 112 ? 4.825 5.558 -25.661 1.00 36.54 108 ALA B CA 1
ATOM 3458 C C . ALA B 1 112 ? 5.620 4.659 -24.681 1.00 43.10 108 ALA B C 1
ATOM 3459 O O . ALA B 1 112 ? 6.167 3.616 -25.086 1.00 40.68 108 ALA B O 1
ATOM 3461 N N . ASN B 1 113 ? 5.642 5.046 -23.403 1.00 42.07 109 ASN B N 1
ATOM 3462 C CA . ASN B 1 113 ? 6.396 4.321 -22.374 1.00 49.39 109 ASN B CA 1
ATOM 3463 C C . ASN B 1 113 ? 5.866 2.919 -22.057 1.00 53.36 109 ASN B C 1
ATOM 3464 O O . ASN B 1 113 ? 6.568 2.134 -21.424 1.00 62.47 109 ASN B O 1
ATOM 3469 N N . ARG B 1 114 ? 4.635 2.607 -22.468 1.00 51.01 110 ARG B N 1
ATOM 3470 C CA . ARG B 1 114 ? 4.067 1.276 -22.233 1.00 52.42 110 ARG B CA 1
ATOM 3471 C C . ARG B 1 114 ? 4.028 0.412 -23.505 1.00 51.51 110 ARG B C 1
ATOM 3472 O O . ARG B 1 114 ? 3.575 -0.722 -23.462 1.00 46.09 110 ARG B O 1
ATOM 3480 N N . VAL B 1 115 ? 4.557 0.937 -24.618 1.00 48.28 111 VAL B N 1
ATOM 3481 C CA . VAL B 1 115 ? 4.738 0.134 -25.850 1.00 44.37 111 VAL B CA 1
ATOM 3482 C C . VAL B 1 115 ? 5.856 -0.902 -25.595 1.00 44.10 111 VAL B C 1
ATOM 3483 O O . VAL B 1 115 ? 6.897 -0.546 -25.048 1.00 44.93 111 VAL B O 1
ATOM 3487 N N . LYS B 1 116 ? 5.634 -2.174 -25.961 1.00 43.29 112 LYS B N 1
ATOM 3488 C CA . LYS B 1 116 ? 6.670 -3.213 -25.800 1.00 42.15 112 LYS B CA 1
ATOM 3489 C C . LYS B 1 116 ? 7.890 -2.887 -26.664 1.00 38.93 112 LYS B C 1
ATOM 3490 O O . LYS B 1 116 ? 7.757 -2.357 -27.771 1.00 37.19 112 LYS B O 1
ATOM 3496 N N . LEU B 1 117 ? 9.095 -3.199 -26.171 1.00 39.30 113 LEU B N 1
ATOM 3497 C CA . LEU B 1 117 ? 10.332 -2.683 -26.798 1.00 37.71 113 LEU B CA 1
ATOM 3498 C C . LEU B 1 117 ? 10.564 -3.118 -28.257 1.00 32.93 113 LEU B C 1
ATOM 3499 O O . LEU B 1 117 ? 10.898 -2.292 -29.098 1.00 33.34 113 LEU B O 1
ATOM 3504 N N . PRO B 1 118 ? 10.365 -4.404 -28.577 1.00 31.20 114 PRO B N 1
ATOM 3505 C CA . PRO B 1 118 ? 10.544 -4.807 -29.969 1.00 30.14 114 PRO B CA 1
ATOM 3506 C C . PRO B 1 118 ? 9.548 -4.119 -30.916 1.00 27.15 114 PRO B C 1
ATOM 3507 O O . PRO B 1 118 ? 9.875 -3.816 -32.078 1.00 30.15 114 PRO B O 1
ATOM 3511 N N . VAL B 1 119 ? 8.332 -3.902 -30.425 1.00 27.51 115 VAL B N 1
ATOM 3512 C CA . VAL B 1 119 ? 7.305 -3.249 -31.209 1.00 28.60 115 VAL B CA 1
ATOM 3513 C C . VAL B 1 119 ? 7.672 -1.795 -31.418 1.00 25.22 115 VAL B C 1
ATOM 3514 O O . VAL B 1 119 ? 7.616 -1.296 -32.529 1.00 27.69 115 VAL B O 1
ATOM 3518 N N . PHE B 1 120 ? 8.053 -1.120 -30.333 1.00 26.88 116 PHE B N 1
ATOM 3519 C CA . PHE B 1 120 ? 8.520 0.257 -30.389 1.00 29.85 116 PHE B CA 1
ATOM 3520 C C . PHE B 1 120 ? 9.640 0.392 -31.418 1.00 30.79 116 PHE B C 1
ATOM 3521 O O . PHE B 1 120 ? 9.651 1.321 -32.221 1.00 28.40 116 PHE B O 1
ATOM 3529 N N . ALA B 1 121 ? 10.620 -0.513 -31.360 1.00 29.21 117 ALA B N 1
ATOM 3530 C CA . ALA B 1 121 ? 11.771 -0.436 -32.261 1.00 26.38 117 ALA B CA 1
ATOM 3531 C C . ALA B 1 121 ? 11.325 -0.568 -33.726 1.00 26.97 117 ALA B C 1
ATOM 3532 O O . ALA B 1 121 ? 11.778 0.179 -34.585 1.00 28.21 117 ALA B O 1
ATOM 3534 N N . ALA B 1 122 ? 10.407 -1.508 -33.992 1.00 25.63 118 ALA B N 1
ATOM 3535 C CA . ALA B 1 122 ? 9.842 -1.700 -35.337 1.00 25.23 118 ALA B CA 1
ATOM 3536 C C . ALA B 1 122 ? 9.011 -0.473 -35.830 1.00 25.40 118 ALA B C 1
ATOM 3537 O O . ALA B 1 122 ? 9.028 -0.141 -37.010 1.00 25.98 118 ALA B O 1
ATOM 3539 N N . LEU B 1 123 ? 8.285 0.176 -34.917 1.00 25.97 119 LEU B N 1
ATOM 3540 C CA . LEU B 1 123 ? 7.475 1.341 -35.311 1.00 25.80 119 LEU B CA 1
ATOM 3541 C C . LEU B 1 123 ? 8.386 2.514 -35.598 1.00 28.57 119 LEU B C 1
ATOM 3542 O O . LEU B 1 123 ? 8.140 3.287 -36.539 1.00 29.99 119 LEU B O 1
ATOM 3547 N N . ARG B 1 124 ? 9.468 2.624 -34.830 1.00 29.47 120 ARG B N 1
ATOM 3548 C CA . ARG B 1 124 ? 10.429 3.699 -35.036 1.00 36.47 120 ARG B CA 1
ATOM 3549 C C . ARG B 1 124 ? 11.209 3.569 -36.307 1.00 36.22 120 ARG B C 1
ATOM 3550 O O . ARG B 1 124 ? 11.489 4.577 -36.970 1.00 39.02 120 ARG B O 1
ATOM 3558 N N . ASP B 1 125 ? 11.641 2.353 -36.602 1.00 37.66 121 ASP B N 1
ATOM 3559 C CA . ASP B 1 125 ? 12.330 2.064 -37.854 1.00 45.51 121 ASP B CA 1
ATOM 3560 C C . ASP B 1 125 ? 13.569 2.977 -37.958 1.00 52.69 121 ASP B C 1
ATOM 3561 O O . ASP B 1 125 ? 13.671 3.800 -38.888 1.00 56.19 121 ASP B O 1
ATOM 3566 N N . ASP B 1 126 ? 14.505 2.805 -37.009 1.00 61.46 122 ASP B N 1
ATOM 3567 C CA . ASP B 1 126 ? 15.412 3.893 -36.533 1.00 64.68 122 ASP B CA 1
ATOM 3568 C C . ASP B 1 126 ? 14.658 4.989 -35.722 1.00 65.11 122 ASP B C 1
ATOM 3569 O O . ASP B 1 126 ? 15.016 6.181 -35.696 1.00 60.20 122 ASP B O 1
ATOM 3574 N N . SER B 1 133 ? 12.412 8.730 -24.398 1.00 79.55 129 SER B N 1
ATOM 3575 C CA . SER B 1 133 ? 12.982 9.749 -23.508 1.00 82.38 129 SER B CA 1
ATOM 3576 C C . SER B 1 133 ? 11.925 10.717 -23.009 1.00 85.01 129 SER B C 1
ATOM 3577 O O . SER B 1 133 ? 11.040 11.106 -23.757 1.00 83.95 129 SER B O 1
ATOM 3580 N N . SER B 1 134 ? 12.068 11.156 -21.763 1.00 84.39 130 SER B N 1
ATOM 3581 C CA . SER B 1 134 ? 11.109 12.064 -21.154 1.00 82.19 130 SER B CA 1
ATOM 3582 C C . SER B 1 134 ? 10.964 13.387 -21.922 1.00 74.60 130 SER B C 1
ATOM 3583 O O . SER B 1 134 ? 9.854 13.816 -22.300 1.00 65.87 130 SER B O 1
ATOM 3586 N N . ASP B 1 135 ? 12.107 14.027 -22.121 1.00 69.81 131 ASP B N 1
ATOM 3587 C CA . ASP B 1 135 ? 12.181 15.332 -22.761 1.00 62.36 131 ASP B CA 1
ATOM 3588 C C . ASP B 1 135 ? 11.990 15.284 -24.278 1.00 51.51 131 ASP B C 1
ATOM 3589 O O . ASP B 1 135 ? 11.595 16.280 -24.869 1.00 41.89 131 ASP B O 1
ATOM 3594 N N . ASP B 1 136 ? 12.282 14.149 -24.908 1.00 45.01 132 ASP B N 1
ATOM 3595 C CA . ASP B 1 136 ? 12.081 14.034 -26.354 1.00 41.41 132 ASP B CA 1
ATOM 3596 C C . ASP B 1 136 ? 10.600 14.289 -26.742 1.00 34.06 132 ASP B C 1
ATOM 3597 O O . ASP B 1 136 ? 10.303 14.923 -27.765 1.00 33.54 132 ASP B O 1
ATOM 3602 N N . LEU B 1 137 ? 9.677 13.746 -25.963 1.00 33.90 133 LEU B N 1
ATOM 3603 C CA . LEU B 1 137 ? 8.249 13.914 -26.279 1.00 31.90 133 LEU B CA 1
ATOM 3604 C C . LEU B 1 137 ? 7.892 15.380 -26.261 1.00 34.21 133 LEU B C 1
ATOM 3605 O O . LEU B 1 137 ? 7.224 15.870 -27.179 1.00 31.68 133 LEU B O 1
ATOM 3610 N N . TRP B 1 138 ? 8.375 16.110 -25.248 1.00 34.68 134 TRP B N 1
ATOM 3611 C CA . TRP B 1 138 ? 8.009 17.526 -25.122 1.00 39.94 134 TRP B CA 1
ATOM 3612 C C . TRP B 1 138 ? 8.601 18.359 -26.248 1.00 36.51 134 TRP B C 1
ATOM 3613 O O . TRP B 1 138 ? 7.955 19.297 -26.737 1.00 37.65 134 TRP B O 1
ATOM 3624 N N . ARG B 1 139 ? 9.777 17.972 -26.720 1.00 33.54 135 ARG B N 1
ATOM 3625 C CA . ARG B 1 139 ? 10.359 18.563 -27.914 1.00 36.36 135 ARG B CA 1
ATOM 3626 C C . ARG B 1 139 ? 9.524 18.290 -29.183 1.00 35.50 135 ARG B C 1
ATOM 3627 O O . ARG B 1 139 ? 9.308 19.182 -30.000 1.00 30.56 135 ARG B O 1
ATOM 3635 N N . ARG B 1 140 ? 9.101 17.050 -29.350 1.00 28.33 136 ARG B N 1
ATOM 3636 C CA . ARG B 1 140 ? 8.230 16.678 -30.492 1.00 28.02 136 ARG B CA 1
ATOM 3637 C C . ARG B 1 140 ? 6.925 17.437 -30.447 1.00 25.28 136 ARG B C 1
ATOM 3638 O O . ARG B 1 140 ? 6.405 17.883 -31.458 1.00 26.14 136 ARG B O 1
ATOM 3646 N N . LEU B 1 141 ? 6.415 17.611 -29.250 1.00 25.88 137 LEU B N 1
ATOM 3647 C CA . LEU B 1 141 ? 5.184 18.314 -29.042 1.00 29.04 137 LEU B CA 1
ATOM 3648 C C . LEU B 1 141 ? 5.306 19.801 -29.444 1.00 32.45 137 LEU B C 1
ATOM 3649 O O . LEU B 1 141 ? 4.390 20.367 -30.036 1.00 28.75 137 LEU B O 1
ATOM 3654 N N . GLU B 1 142 ? 6.445 20.407 -29.153 1.00 32.98 138 GLU B N 1
ATOM 3655 C CA . GLU B 1 142 ? 6.736 21.768 -29.628 1.00 35.82 138 GLU B CA 1
ATOM 3656 C C . GLU B 1 142 ? 6.849 21.816 -31.138 1.00 31.54 138 GLU B C 1
ATOM 3657 O O . GLU B 1 142 ? 6.378 22.745 -31.776 1.00 30.44 138 GLU B O 1
ATOM 3663 N N . GLN B 1 143 ? 7.535 20.836 -31.707 1.00 28.61 139 GLN B N 1
ATOM 3664 C CA . GLN B 1 143 ? 7.651 20.749 -33.158 1.00 29.26 139 GLN B CA 1
ATOM 3665 C C . GLN B 1 143 ? 6.271 20.618 -33.812 1.00 26.42 139 GLN B C 1
ATOM 3666 O O . GLN B 1 143 ? 5.985 21.238 -34.828 1.00 25.77 139 GLN B O 1
ATOM 3672 N N . LEU B 1 144 ? 5.429 19.778 -33.229 1.00 24.82 140 LEU B N 1
ATOM 3673 C CA . LEU B 1 144 ? 4.058 19.577 -33.738 1.00 23.51 140 LEU B CA 1
ATOM 3674 C C . LEU B 1 144 ? 3.306 20.892 -33.713 1.00 23.54 140 LEU B C 1
ATOM 3675 O O . LEU B 1 144 ? 2.651 21.254 -34.665 1.00 23.43 140 LEU B O 1
ATOM 3680 N N . ARG B 1 145 ? 3.357 21.587 -32.578 1.00 27.00 141 ARG B N 1
ATOM 3681 C CA . ARG B 1 145 ? 2.652 22.873 -32.434 1.00 30.23 141 ARG B CA 1
ATOM 3682 C C . ARG B 1 145 ? 3.144 23.870 -33.490 1.00 26.90 141 ARG B C 1
ATOM 3683 O O . ARG B 1 145 ? 2.340 24.575 -34.086 1.00 30.41 141 ARG B O 1
ATOM 3691 N N . ALA B 1 146 ? 4.441 23.859 -33.786 1.00 27.36 142 ALA B N 1
ATOM 3692 C CA . ALA B 1 146 ? 5.014 24.722 -34.803 1.00 28.94 142 ALA B CA 1
ATOM 3693 C C . ALA B 1 146 ? 4.528 24.344 -36.198 1.00 29.13 142 ALA B C 1
ATOM 3694 O O . ALA B 1 146 ? 4.205 25.202 -37.008 1.00 28.52 142 ALA B O 1
ATOM 3696 N N . TYR B 1 147 ? 4.437 23.047 -36.484 1.00 26.72 143 TYR B N 1
ATOM 3697 C CA . TYR B 1 147 ? 3.919 22.640 -37.793 1.00 26.11 143 TYR B CA 1
ATOM 3698 C C . TYR B 1 147 ? 2.459 23.013 -37.957 1.00 22.85 143 TYR B C 1
ATOM 3699 O O . TYR B 1 147 ? 2.006 23.312 -39.058 1.00 27.98 143 TYR B O 1
ATOM 3708 N N . LEU B 1 148 ? 1.719 23.022 -36.872 1.00 23.43 144 LEU B N 1
ATOM 3709 C CA . LEU B 1 148 ? 0.320 23.416 -36.897 1.00 23.12 144 LEU B CA 1
ATOM 3710 C C . LEU B 1 148 ? 0.116 24.948 -36.941 1.00 26.56 144 LEU B C 1
ATOM 3711 O O . LEU B 1 148 ? -1.001 25.413 -37.035 1.00 26.15 144 LEU B O 1
ATOM 3716 N N . ASP B 1 149 ? 1.198 25.709 -36.840 1.00 27.39 145 ASP B N 1
ATOM 3717 C CA . ASP B 1 149 ? 1.125 27.194 -36.950 1.00 30.24 145 ASP B CA 1
ATOM 3718 C C . ASP B 1 149 ? 1.626 27.605 -38.311 1.00 28.63 145 ASP B C 1
ATOM 3719 O O . ASP B 1 149 ? 2.835 27.538 -38.587 1.00 33.63 145 ASP B O 1
ATOM 3724 N N . PRO B 1 150 ? 0.708 28.010 -39.206 1.00 31.18 146 PRO B N 1
ATOM 3725 C CA . PRO B 1 150 ? 1.134 28.307 -40.581 1.00 35.82 146 PRO B CA 1
ATOM 3726 C C . PRO B 1 150 ? 2.009 29.582 -40.721 1.00 40.29 146 PRO B C 1
ATOM 3727 O O . PRO B 1 150 ? 2.564 29.833 -41.799 1.00 42.17 146 PRO B O 1
ATOM 3731 N N . ASP B 1 151 ? 2.137 30.363 -39.649 1.00 41.64 147 ASP B N 1
ATOM 3732 C CA . ASP B 1 151 ? 3.003 31.559 -39.679 1.00 48.11 147 ASP B CA 1
ATOM 3733 C C . ASP B 1 151 ? 4.349 31.333 -39.001 1.00 48.28 147 ASP B C 1
ATOM 3734 O O . ASP B 1 151 ? 5.021 32.290 -38.635 1.00 58.80 147 ASP B O 1
ATOM 3739 N N . SER B 1 152 ? 4.759 30.083 -38.832 1.00 45.08 148 SER B N 1
ATOM 3740 C CA . SER B 1 152 ? 5.947 29.794 -38.025 1.00 46.83 148 SER B CA 1
ATOM 3741 C C . SER B 1 152 ? 7.257 29.956 -38.809 1.00 49.21 148 SER B C 1
ATOM 3742 O O . SER B 1 152 ? 8.336 29.788 -38.252 1.00 49.49 148 SER B O 1
ATOM 3745 N N . GLY B 1 153 ? 7.161 30.322 -40.087 1.00 56.02 149 GLY B N 1
ATOM 3746 C CA . GLY B 1 153 ? 8.338 30.667 -40.886 1.00 54.86 149 GLY B CA 1
ATOM 3747 C C . GLY B 1 153 ? 9.096 29.466 -41.415 1.00 55.07 149 GLY B C 1
ATOM 3748 O O . GLY B 1 153 ? 10.288 29.560 -41.712 1.00 56.28 149 GLY B O 1
ATOM 3749 N N . LEU B 1 154 ? 8.403 28.343 -41.578 1.00 50.41 150 LEU B N 1
ATOM 3750 C CA . LEU B 1 154 ? 9.031 27.145 -42.137 1.00 51.86 150 LEU B CA 1
ATOM 3751 C C . LEU B 1 154 ? 9.255 27.315 -43.630 1.00 49.12 150 LEU B C 1
ATOM 3752 O O . LEU B 1 154 ? 8.500 28.013 -44.288 1.00 47.57 150 LEU B O 1
ATOM 3757 N N . PRO B 1 155 ? 10.286 26.656 -44.180 1.00 47.54 151 PRO B N 1
ATOM 3758 C CA . PRO B 1 155 ? 10.530 26.767 -45.621 1.00 47.98 151 PRO B CA 1
ATOM 3759 C C . PRO B 1 155 ? 9.481 26.066 -46.537 1.00 50.51 151 PRO B C 1
ATOM 3760 O O . PRO B 1 155 ? 9.591 26.155 -47.756 1.00 45.94 151 PRO B O 1
ATOM 3764 N N . PHE B 1 156 ? 8.485 25.395 -45.961 1.00 42.78 152 PHE B N 1
ATOM 3765 C CA . PHE B 1 156 ? 7.460 24.723 -46.759 1.00 38.28 152 PHE B CA 1
ATOM 3766 C C . PHE B 1 156 ? 6.116 24.804 -46.055 1.00 39.39 152 PHE B C 1
ATOM 3767 O O . PHE B 1 156 ? 6.059 25.118 -44.867 1.00 44.94 152 PHE B O 1
ATOM 3775 N N . THR B 1 157 ? 5.047 24.506 -46.779 1.00 37.60 153 THR B N 1
ATOM 3776 C CA . THR B 1 157 ? 3.691 24.501 -46.205 1.00 38.55 153 THR B CA 1
ATOM 3777 C C . THR B 1 157 ? 3.283 23.128 -45.674 1.00 36.56 153 THR B C 1
ATOM 3778 O O . THR B 1 157 ? 3.733 22.087 -46.160 1.00 35.43 153 THR B O 1
ATOM 3782 N N . VAL B 1 158 ? 2.409 23.134 -44.683 1.00 34.20 154 VAL B N 1
ATOM 3783 C CA . VAL B 1 158 ? 1.870 21.924 -44.126 1.00 33.25 154 VAL B CA 1
ATOM 3784 C C . VAL B 1 158 ? 0.468 21.736 -44.699 1.00 34.26 154 VAL B C 1
ATOM 3785 O O . VAL B 1 158 ? -0.494 22.402 -44.279 1.00 32.09 154 VAL B O 1
ATOM 3789 N N . SER B 1 159 ? 0.358 20.841 -45.669 1.00 31.48 155 SER B N 1
ATOM 3790 C CA . SER B 1 159 ? -0.906 20.577 -46.318 1.00 28.35 155 SER B CA 1
ATOM 3791 C C . SER B 1 159 ? -1.812 19.718 -45.484 1.00 27.29 155 SER B C 1
ATOM 3792 O O . SER B 1 159 ? -1.354 18.905 -44.684 1.00 31.01 155 SER B O 1
ATOM 3795 N N . PRO B 1 160 ? -3.117 19.861 -45.659 1.00 25.23 156 PRO B N 1
ATOM 3796 C CA . PRO B 1 160 ? -3.823 20.909 -46.355 1.00 23.99 156 PRO B CA 1
ATOM 3797 C C . PRO B 1 160 ? -4.003 22.105 -45.436 1.00 26.13 156 PRO B C 1
ATOM 3798 O O . PRO B 1 160 ? -4.412 21.930 -44.276 1.00 26.54 156 PRO B O 1
ATOM 3802 N N . ARG B 1 161 ? -3.725 23.299 -45.942 1.00 23.98 157 ARG B N 1
ATOM 3803 C CA . ARG B 1 161 ? -3.942 24.532 -45.179 1.00 25.77 157 ARG B CA 1
ATOM 3804 C C . ARG B 1 161 ? -5.403 24.907 -45.126 1.00 23.50 157 ARG B C 1
ATOM 3805 O O . ARG B 1 161 ? -6.082 24.913 -46.140 1.00 23.99 157 ARG B O 1
ATOM 3821 N N . PRO B 1 163 ? -8.020 27.599 -42.347 1.00 24.91 159 PRO B N 1
ATOM 3822 C CA . PRO B 1 163 ? -8.091 28.331 -41.078 1.00 26.24 159 PRO B CA 1
ATOM 3823 C C . PRO B 1 163 ? -8.308 27.389 -39.875 1.00 24.90 159 PRO B C 1
ATOM 3824 O O . PRO B 1 163 ? -9.102 26.449 -39.959 1.00 25.53 159 PRO B O 1
ATOM 3828 N N . GLY B 1 164 ? -7.687 27.738 -38.754 1.00 23.82 160 GLY B N 1
ATOM 3829 C CA . GLY B 1 164 ? -7.842 27.001 -37.526 1.00 22.83 160 GLY B CA 1
ATOM 3830 C C . GLY B 1 164 ? -7.110 25.656 -37.632 1.00 23.20 160 GLY B C 1
ATOM 3831 O O . GLY B 1 164 ? -6.219 25.471 -38.456 1.00 20.48 160 GLY B O 1
ATOM 3832 N N . GLY B 1 165 ? -7.460 24.737 -36.751 1.00 23.43 161 GLY B N 1
ATOM 3833 C CA . GLY B 1 165 ? -6.723 23.485 -36.713 1.00 21.05 161 GLY B CA 1
ATOM 3834 C C . GLY B 1 165 ? -7.254 22.593 -35.634 1.00 19.84 161 GLY B C 1
ATOM 3835 O O . GLY B 1 165 ? -8.156 22.987 -34.885 1.00 19.93 161 GLY B O 1
ATOM 3836 N N . PRO B 1 166 ? -6.685 21.388 -35.528 1.00 19.21 162 PRO B N 1
ATOM 3837 C CA . PRO B 1 166 ? -7.077 20.500 -34.461 1.00 19.66 162 PRO B CA 1
ATOM 3838 C C . PRO B 1 166 ? -6.653 21.040 -33.100 1.00 20.15 162 PRO B C 1
ATOM 3839 O O . PRO B 1 166 ? -5.622 21.674 -33.005 1.00 23.00 162 PRO B O 1
ATOM 3843 N N . ALA B 1 167 ? -7.410 20.699 -32.066 1.00 21.99 163 ALA B N 1
ATOM 3844 C CA . ALA B 1 167 ? -7.106 21.094 -30.702 1.00 20.44 163 ALA B CA 1
ATOM 3845 C C . ALA B 1 167 ? -6.110 20.109 -30.068 1.00 20.94 163 ALA B C 1
ATOM 3846 O O . ALA B 1 167 ? -6.420 18.923 -29.884 1.00 22.47 163 ALA B O 1
ATOM 3848 N N . LEU B 1 168 ? -4.955 20.630 -29.658 1.00 20.98 164 LEU B N 1
ATOM 3849 C CA . LEU B 1 168 ? -3.910 19.831 -29.013 1.00 21.71 164 LEU B CA 1
ATOM 3850 C C . LEU B 1 168 ? -4.231 19.548 -27.547 1.00 22.57 164 LEU B C 1
ATOM 3851 O O . LEU B 1 168 ? -4.474 20.491 -26.760 1.00 21.71 164 LEU B O 1
ATOM 3856 N N . TRP B 1 169 ? -4.159 18.286 -27.148 1.00 17.52 165 TRP B N 1
ATOM 3857 C CA . TRP B 1 169 ? -4.326 17.862 -25.762 1.00 19.42 165 TRP B CA 1
ATOM 3858 C C . TRP B 1 169 ? -3.163 16.963 -25.364 1.00 20.67 165 TRP B C 1
ATOM 3859 O O . TRP B 1 169 ? -2.677 16.154 -26.176 1.00 21.45 165 TRP B O 1
ATOM 3870 N N . LEU B 1 170 ? -2.735 17.056 -24.111 1.00 19.43 166 LEU B N 1
ATOM 3871 C CA . LEU B 1 170 ? -1.736 16.130 -23.587 1.00 18.59 166 LEU B CA 1
ATOM 3872 C C . LEU B 1 170 ? -2.409 15.180 -22.619 1.00 20.67 166 LEU B C 1
ATOM 3873 O O . LEU B 1 170 ? -3.119 15.608 -21.700 1.00 20.64 166 LEU B O 1
ATOM 3878 N N . LEU B 1 171 ? -2.187 13.896 -22.849 1.00 19.31 167 LEU B N 1
ATOM 3879 C CA . LEU B 1 171 ? -2.677 12.853 -21.966 1.00 19.92 167 LEU B CA 1
ATOM 3880 C C . LEU B 1 171 ? -1.527 12.396 -21.129 1.00 19.67 167 LEU B C 1
ATOM 3881 O O . LEU B 1 171 ? -0.430 12.139 -21.648 1.00 20.62 167 LEU B O 1
ATOM 3886 N N . GLY B 1 172 ? -1.769 12.257 -19.837 1.00 19.14 168 GLY B N 1
ATOM 3887 C CA . GLY B 1 172 ? -0.710 11.726 -18.940 1.00 22.00 168 GLY B CA 1
ATOM 3888 C C . GLY B 1 172 ? -1.228 10.839 -17.839 1.00 20.57 168 GLY B C 1
ATOM 3889 O O . GLY B 1 172 ? -2.456 10.781 -17.559 1.00 20.00 168 GLY B O 1
ATOM 3890 N N . ALA B 1 173 ? -0.295 10.170 -17.170 1.00 19.20 169 ALA B N 1
ATOM 3891 C CA . ALA B 1 173 ? -0.598 9.325 -16.039 1.00 20.63 169 ALA B CA 1
ATOM 3892 C C . ALA B 1 173 ? 0.543 9.424 -15.016 1.00 20.23 169 ALA B C 1
ATOM 3893 O O . ALA B 1 173 ? 0.930 8.426 -14.416 1.00 20.48 169 ALA B O 1
ATOM 3895 N N . SER B 1 174 ? 1.027 10.642 -14.837 1.00 20.90 170 SER B N 1
ATOM 3896 C CA . SER B 1 174 ? 2.181 10.934 -13.982 1.00 22.08 170 SER B CA 1
ATOM 3897 C C . SER B 1 174 ? 2.168 12.394 -13.585 1.00 22.85 170 SER B C 1
ATOM 3898 O O . SER B 1 174 ? 1.648 13.246 -14.299 1.00 20.68 170 SER B O 1
ATOM 3901 N N . VAL B 1 175 ? 2.782 12.692 -12.439 1.00 22.00 171 VAL B N 1
ATOM 3902 C CA . VAL B 1 175 ? 2.943 14.085 -12.016 1.00 24.65 171 VAL B CA 1
ATOM 3903 C C . VAL B 1 175 ? 3.827 14.849 -12.992 1.00 22.48 171 VAL B C 1
ATOM 3904 O O . VAL B 1 175 ? 3.559 16.008 -13.314 1.00 22.59 171 VAL B O 1
ATOM 3908 N N . SER B 1 176 ? 4.837 14.178 -13.524 1.00 25.38 172 SER B N 1
ATOM 3909 C CA . SER B 1 176 ? 5.721 14.789 -14.496 1.00 28.24 172 SER B CA 1
ATOM 3910 C C . SER B 1 176 ? 4.973 15.287 -15.749 1.00 25.80 172 SER B C 1
ATOM 3911 O O . SER B 1 176 ? 5.229 16.383 -16.257 1.00 25.37 172 SER B O 1
ATOM 3914 N N . SER B 1 177 ? 4.012 14.505 -16.229 1.00 22.93 173 SER B N 1
ATOM 3915 C CA . SER B 1 177 ? 3.251 14.924 -17.421 1.00 22.13 173 SER B CA 1
ATOM 3916 C C . SER B 1 177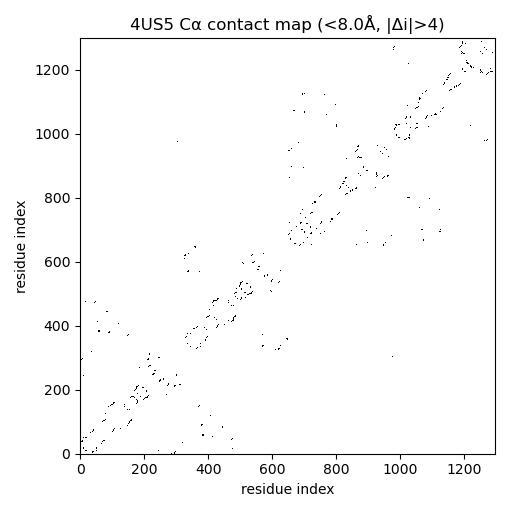 ? 2.422 16.147 -17.127 1.00 19.71 173 SER B C 1
ATOM 3917 O O . SER B 1 177 ? 2.230 17.000 -17.979 1.00 20.90 173 SER B O 1
ATOM 3920 N N . ALA B 1 178 ? 1.882 16.206 -15.916 1.00 22.81 174 ALA B N 1
ATOM 3921 C CA . ALA B 1 178 ? 1.062 17.302 -15.506 1.00 21.40 174 ALA B CA 1
ATOM 3922 C C . ALA B 1 178 ? 1.912 18.610 -15.451 1.00 23.48 174 ALA B C 1
ATOM 3923 O O . ALA B 1 178 ? 1.426 19.671 -15.801 1.00 23.01 174 ALA B O 1
ATOM 3925 N N . GLU B 1 179 ? 3.162 18.488 -14.988 1.00 27.46 175 GLU B N 1
ATOM 3926 C CA . GLU B 1 179 ? 4.129 19.614 -15.000 1.00 28.91 175 GLU B CA 1
ATOM 3927 C C . GLU B 1 179 ? 4.399 20.085 -16.403 1.00 25.85 175 GLU B C 1
ATOM 3928 O O . GLU B 1 179 ? 4.444 21.275 -16.675 1.00 30.04 175 GLU B O 1
ATOM 3934 N N . ALA B 1 180 ? 4.559 19.136 -17.323 1.00 26.83 176 ALA B N 1
ATOM 3935 C CA . ALA B 1 180 ? 4.822 19.480 -18.724 1.00 28.58 176 ALA B CA 1
ATOM 3936 C C . ALA B 1 180 ? 3.630 20.174 -19.373 1.00 26.16 176 ALA B C 1
ATOM 3937 O O . ALA B 1 180 ? 3.779 21.207 -20.016 1.00 29.54 176 ALA B O 1
ATOM 3939 N N . ALA B 1 181 ? 2.425 19.642 -19.138 1.00 24.67 177 ALA B N 1
ATOM 3940 C CA . ALA B 1 181 ? 1.229 20.252 -19.666 1.00 22.23 177 ALA B CA 1
ATOM 3941 C C . ALA B 1 181 ? 1.051 21.650 -19.130 1.00 23.97 177 ALA B C 1
ATOM 3942 O O . ALA B 1 181 ? 0.651 22.572 -19.852 1.00 23.20 177 ALA B O 1
ATOM 3944 N N . ALA B 1 182 ? 1.335 21.819 -17.833 1.00 24.29 178 ALA B N 1
ATOM 3945 C CA . ALA B 1 182 ? 1.277 23.145 -17.203 1.00 23.64 178 ALA B CA 1
ATOM 3946 C C . ALA B 1 182 ? 2.270 24.122 -17.834 1.00 25.30 178 ALA B C 1
ATOM 3947 O O . ALA B 1 182 ? 1.906 25.224 -18.226 1.00 27.15 178 ALA B O 1
ATOM 3949 N N . ARG B 1 183 ? 3.505 23.671 -17.962 1.00 29.43 179 ARG B N 1
ATOM 3950 C CA . ARG B 1 183 ? 4.570 24.464 -18.527 1.00 30.47 179 ARG B CA 1
ATOM 3951 C C . ARG B 1 183 ? 4.208 24.951 -19.924 1.00 32.99 179 ARG B C 1
ATOM 3952 O O . ARG B 1 183 ? 4.496 26.093 -20.301 1.00 28.98 179 ARG B O 1
ATOM 3960 N N . LEU B 1 184 ? 3.588 24.078 -20.704 1.00 29.92 180 LEU B N 1
ATOM 3961 C CA . LEU B 1 184 ? 3.323 24.339 -22.120 1.00 29.24 180 LEU B CA 1
ATOM 3962 C C . LEU B 1 184 ? 1.970 24.986 -22.366 1.00 25.77 180 LEU B C 1
ATOM 3963 O O . LEU B 1 184 ? 1.639 25.342 -23.498 1.00 27.63 180 LEU B O 1
ATOM 3968 N N . GLY B 1 185 ? 1.179 25.123 -21.318 1.00 23.27 181 GLY B N 1
ATOM 3969 C CA . GLY B 1 185 ? -0.126 25.735 -21.422 1.00 23.65 181 GLY B CA 1
ATOM 3970 C C . GLY B 1 185 ? -1.094 24.889 -22.227 1.00 25.44 181 GLY B C 1
ATOM 3971 O O . GLY B 1 185 ? -1.903 25.412 -22.969 1.00 26.60 181 GLY B O 1
ATOM 3972 N N . LEU B 1 186 ? -1.015 23.578 -22.051 1.00 22.89 182 LEU B N 1
ATOM 3973 C CA . LEU B 1 186 ? -1.886 22.673 -22.792 1.00 23.12 182 LEU B CA 1
ATOM 3974 C C . LEU B 1 186 ? -3.043 22.163 -21.980 1.00 20.12 182 LEU B C 1
ATOM 3975 O O . LEU B 1 186 ? -2.886 21.899 -20.781 1.00 19.31 182 LEU B O 1
ATOM 3980 N N . PRO B 1 187 ? -4.188 21.914 -22.645 1.00 19.61 183 PRO B N 1
ATOM 3981 C CA . PRO B 1 187 ? -5.239 21.143 -22.027 1.00 20.70 183 PRO B CA 1
ATOM 3982 C C . PRO B 1 187 ? -4.674 19.752 -21.671 1.00 18.67 183 PRO B C 1
ATOM 3983 O O . PRO B 1 187 ? -3.805 19.254 -22.368 1.00 18.76 183 PRO B O 1
ATOM 3987 N N . TYR B 1 188 ? -5.161 19.167 -20.575 1.00 20.24 184 TYR B N 1
ATOM 3988 C CA . TYR B 1 188 ? -4.550 18.022 -19.988 1.00 18.44 184 TYR B CA 1
ATOM 3989 C C . TYR B 1 188 ? -5.590 17.017 -19.559 1.00 17.43 184 TYR B C 1
ATOM 3990 O O . TYR B 1 188 ? -6.545 17.379 -18.915 1.00 17.38 184 TYR B O 1
ATOM 3999 N N . ALA B 1 189 ? -5.372 15.750 -19.913 1.00 18.12 185 ALA B N 1
ATOM 4000 C CA . ALA B 1 189 ? -6.246 14.680 -19.478 1.00 17.63 185 ALA B CA 1
ATOM 4001 C C . ALA B 1 189 ? -5.438 13.671 -18.685 1.00 16.88 185 ALA B C 1
ATOM 4002 O O . ALA B 1 189 ? -4.496 13.066 -19.198 1.00 18.95 185 ALA B O 1
ATOM 4004 N N . TYR B 1 190 ? -5.794 13.502 -17.418 1.00 16.71 186 TYR B N 1
ATOM 4005 C CA . TYR B 1 190 ? -5.096 12.570 -16.525 1.00 17.45 186 TYR B CA 1
ATOM 4006 C C . TYR B 1 190 ? -5.794 11.239 -16.422 1.00 15.58 186 TYR B C 1
ATOM 4007 O O . TYR B 1 190 ? -6.978 11.164 -16.055 1.00 18.35 186 TYR B O 1
ATOM 4016 N N . ALA B 1 191 ? -5.040 10.175 -16.645 1.00 16.14 187 ALA B N 1
ATOM 4017 C CA . ALA B 1 191 ? -5.563 8.808 -16.523 1.00 17.30 187 ALA B CA 1
ATOM 4018 C C . ALA B 1 191 ? -5.564 8.275 -15.091 1.00 17.11 187 ALA B C 1
ATOM 4019 O O . ALA B 1 191 ? -4.683 7.505 -14.695 1.00 17.71 187 ALA B O 1
ATOM 4021 N N . HIS B 1 192 ? -6.630 8.581 -14.374 1.00 15.30 188 HIS B N 1
ATOM 4022 C CA . HIS B 1 192 ? -6.796 8.123 -13.015 1.00 15.91 188 HIS B CA 1
ATOM 4023 C C . HIS B 1 192 ? -6.778 6.597 -12.937 1.00 17.55 188 HIS B C 1
ATOM 4024 O O . HIS B 1 192 ? -6.205 6.011 -11.989 1.00 18.17 188 HIS B O 1
ATOM 4031 N N . PHE B 1 193 ? -7.363 5.954 -13.943 1.00 17.08 189 PHE B N 1
ATOM 4032 C CA . PHE B 1 193 ? -7.500 4.518 -13.929 1.00 18.31 189 PHE B CA 1
ATOM 4033 C C . PHE B 1 193 ? -6.165 3.824 -14.137 1.00 18.39 189 PHE B C 1
ATOM 4034 O O . PHE B 1 193 ? -6.046 2.627 -13.902 1.00 20.20 189 PHE B O 1
ATOM 4042 N N . ILE B 1 194 ? -5.178 4.567 -14.615 1.00 19.60 190 ILE B N 1
ATOM 4043 C CA . ILE B 1 194 ? -3.820 4.027 -14.823 1.00 20.32 190 ILE B CA 1
ATOM 4044 C C . ILE B 1 194 ? -2.944 4.267 -13.586 1.00 20.53 190 ILE B C 1
ATOM 4045 O O . ILE B 1 194 ? -2.276 3.346 -13.104 1.00 20.39 190 ILE B O 1
ATOM 4050 N N . THR B 1 195 ? -2.963 5.487 -13.063 1.00 20.06 191 THR B N 1
ATOM 4051 C CA . THR B 1 195 ? -2.125 5.869 -11.930 1.00 20.45 191 THR B CA 1
ATOM 4052 C C . THR B 1 195 ? -2.945 6.556 -10.824 1.00 19.81 191 THR B C 1
ATOM 4053 O O . THR B 1 195 ? -2.821 7.762 -10.591 1.00 19.62 191 THR B O 1
ATOM 4057 N N . PRO B 1 196 ? -3.800 5.791 -10.148 1.00 20.69 192 PRO B N 1
ATOM 4058 C CA . PRO B 1 196 ? -4.700 6.362 -9.164 1.00 20.36 192 PRO B CA 1
ATOM 4059 C C . PRO B 1 196 ? -3.963 6.823 -7.895 1.00 21.21 192 PRO B C 1
ATOM 4060 O O . PRO B 1 196 ? -4.508 7.620 -7.148 1.00 23.53 192 PRO B O 1
ATOM 4064 N N . GLN B 1 197 ? -2.730 6.374 -7.697 1.00 23.59 193 GLN B N 1
ATOM 4065 C CA . GLN B 1 197 ? -1.960 6.839 -6.523 1.00 26.24 193 GLN B CA 1
ATOM 4066 C C . GLN B 1 197 ? -1.603 8.333 -6.584 1.00 26.85 193 GLN B C 1
ATOM 4067 O O . GLN B 1 197 ? -1.395 8.937 -5.554 1.00 27.32 193 GLN B O 1
ATOM 4073 N N . PHE B 1 198 ? -1.567 8.939 -7.770 1.00 23.68 194 PHE B N 1
ATOM 4074 C CA . PHE B 1 198 ? -1.138 10.327 -7.909 1.00 24.96 194 PHE B CA 1
ATOM 4075 C C . PHE B 1 198 ? -2.159 11.288 -8.511 1.00 24.47 194 PHE B C 1
ATOM 4076 O O . PHE B 1 198 ? -1.830 12.414 -8.845 1.00 22.27 194 PHE B O 1
ATOM 4084 N N . THR B 1 199 ? -3.405 10.847 -8.641 1.00 21.39 195 THR B N 1
ATOM 4085 C CA . THR B 1 199 ? -4.415 11.669 -9.286 1.00 20.91 195 THR B CA 1
ATOM 4086 C C . THR B 1 199 ? -4.554 13.050 -8.659 1.00 20.29 195 THR B C 1
ATOM 4087 O O . THR B 1 199 ? -4.487 14.068 -9.344 1.00 20.94 195 THR B O 1
ATOM 4091 N N . ARG B 1 200 ? -4.767 13.094 -7.349 1.00 21.41 196 ARG B N 1
ATOM 4092 C CA . ARG B 1 200 ? -4.937 14.370 -6.678 1.00 22.51 196 ARG B CA 1
ATOM 4093 C C . ARG B 1 200 ? -3.722 15.275 -6.855 1.00 21.06 196 ARG B C 1
ATOM 4094 O O . ARG B 1 200 ? -3.858 16.451 -7.237 1.00 22.11 196 ARG B O 1
ATOM 4102 N N . GLU B 1 201 ? -2.542 14.745 -6.636 1.00 22.19 197 GLU B N 1
ATOM 4103 C CA . GLU B 1 201 ? -1.315 15.544 -6.764 1.00 24.27 197 GLU B CA 1
ATOM 4104 C C . GLU B 1 201 ? -1.114 16.049 -8.181 1.00 24.80 197 GLU B C 1
ATOM 4105 O O . GLU B 1 201 ? -0.754 17.221 -8.395 1.00 24.61 197 GLU B O 1
ATOM 4111 N N . ALA B 1 202 ? -1.314 15.167 -9.159 1.00 22.88 198 ALA B N 1
ATOM 4112 C CA . ALA B 1 202 ? -1.133 15.525 -10.556 1.00 21.73 198 ALA B CA 1
ATOM 4113 C C . ALA B 1 202 ? -2.059 16.645 -10.986 1.00 20.92 198 ALA B C 1
ATOM 4114 O O . ALA B 1 202 ? -1.610 17.599 -11.599 1.00 22.42 198 ALA B O 1
ATOM 4124 N N . ASP B 1 204 ? -3.654 18.757 -9.019 1.00 21.97 200 ASP B N 1
ATOM 4125 C CA . ASP B 1 204 ? -3.248 19.980 -8.250 1.00 27.37 200 ASP B CA 1
ATOM 4126 C C . ASP B 1 204 ? -2.063 20.665 -8.919 1.00 24.05 200 ASP B C 1
ATOM 4127 O O . ASP B 1 204 ? -2.083 21.878 -9.116 1.00 25.51 200 ASP B O 1
ATOM 4132 N N . THR B 1 205 ? -1.046 19.880 -9.259 1.00 25.66 201 THR B N 1
ATOM 4133 C CA . THR B 1 205 ? 0.179 20.369 -9.895 1.00 25.95 201 THR B CA 1
ATOM 4134 C C . THR B 1 205 ? -0.078 21.029 -11.232 1.00 28.58 201 THR B C 1
ATOM 4135 O O . THR B 1 205 ? 0.450 22.124 -11.526 1.00 25.86 201 THR B O 1
ATOM 4139 N N . TYR B 1 206 ? -0.919 20.397 -12.050 1.00 27.21 202 TYR B N 1
ATOM 4140 C CA . TYR B 1 206 ? -1.309 20.970 -13.330 1.00 23.00 202 TYR B CA 1
ATOM 4141 C C . TYR B 1 206 ? -1.874 22.380 -13.171 1.00 24.77 202 TYR B C 1
ATOM 4142 O O . TYR B 1 206 ? -1.464 23.316 -13.877 1.00 26.63 202 TYR B O 1
ATOM 4151 N N . ARG B 1 207 ? -2.818 22.524 -12.264 1.00 25.88 203 ARG B N 1
ATOM 4152 C CA . ARG B 1 207 ? -3.469 23.794 -12.017 1.00 25.79 203 ARG B CA 1
ATOM 4153 C C . ARG B 1 207 ? -2.524 24.817 -11.407 1.00 28.39 203 ARG B C 1
ATOM 4154 O O . ARG B 1 207 ? -2.497 25.958 -11.853 1.00 29.65 203 ARG B O 1
ATOM 4162 N N . ALA B 1 208 ? -1.764 24.409 -10.403 1.00 28.76 204 ALA B N 1
ATOM 4163 C CA . ALA B 1 208 ? -0.836 25.335 -9.695 1.00 29.06 204 ALA B CA 1
ATOM 4164 C C . ALA B 1 208 ? 0.292 25.871 -10.598 1.00 32.67 204 ALA B C 1
ATOM 4165 O O . ALA B 1 208 ? 0.563 27.073 -10.604 1.00 32.74 204 ALA B O 1
ATOM 4167 N N . ALA B 1 209 ? 0.912 24.986 -11.374 1.00 29.16 205 ALA B N 1
ATOM 4168 C CA . ALA B 1 209 ? 2.029 25.333 -12.242 1.00 27.94 205 ALA B CA 1
ATOM 4169 C C . ALA B 1 209 ? 1.619 25.903 -13.619 1.00 28.16 205 ALA B C 1
ATOM 4170 O O . ALA B 1 209 ? 2.481 26.271 -14.427 1.00 28.56 205 ALA B O 1
ATOM 4172 N N . PHE B 1 210 ? 0.321 25.985 -13.891 1.00 29.94 206 PHE B N 1
ATOM 4173 C CA . PHE B 1 210 ? -0.140 26.318 -15.237 1.00 31.13 206 PHE B CA 1
ATOM 4174 C C . PHE B 1 210 ? 0.429 27.659 -15.707 1.00 32.78 206 PHE B C 1
ATOM 4175 O O . PHE B 1 210 ? 0.269 28.678 -15.032 1.00 31.24 206 PHE B O 1
ATOM 4183 N N . VAL B 1 211 ? 0.991 27.654 -16.912 1.00 30.94 207 VAL B N 1
ATOM 4184 C CA . VAL B 1 211 ? 1.389 28.866 -17.622 1.00 31.55 207 VAL B CA 1
ATOM 4185 C C . VAL B 1 211 ? 0.559 28.983 -18.902 1.00 32.79 207 VAL B C 1
ATOM 4186 O O . VAL B 1 211 ? 0.670 28.139 -19.773 1.00 31.51 207 VAL B O 1
ATOM 4190 N N . PRO B 1 212 ? -0.254 30.041 -19.020 1.00 34.09 208 PRO B N 1
ATOM 4191 C CA . PRO B 1 212 ? -1.105 30.216 -20.190 1.00 37.42 208 PRO B CA 1
ATOM 4192 C C . PRO B 1 212 ? -0.362 30.012 -21.508 1.00 39.84 208 PRO B C 1
ATOM 4193 O O . PRO B 1 212 ? 0.768 30.468 -21.655 1.00 42.37 208 PRO B O 1
ATOM 4197 N N . GLY B 1 213 ? -0.991 29.286 -22.426 1.00 43.08 209 GLY B N 1
ATOM 4198 C CA . GLY B 1 213 ? -0.462 29.075 -23.775 1.00 46.95 209 GLY B CA 1
ATOM 4199 C C . GLY B 1 213 ? -1.386 29.623 -24.846 1.00 48.50 209 GLY B C 1
ATOM 4200 O O . GLY B 1 213 ? -2.421 30.210 -24.530 1.00 47.23 209 GLY B O 1
ATOM 4201 N N . PRO B 1 214 ? -1.058 29.364 -26.130 1.00 56.31 210 PRO B N 1
ATOM 4202 C CA . PRO B 1 214 ? -1.596 30.167 -27.244 1.00 59.17 210 PRO B CA 1
ATOM 4203 C C . PRO B 1 214 ? -3.120 30.326 -27.266 1.00 54.76 210 PRO B C 1
ATOM 4204 O O . PRO B 1 214 ? -3.623 31.459 -27.318 1.00 58.14 210 PRO B O 1
ATOM 4208 N N . ASP B 1 215 ? -3.840 29.218 -27.211 1.00 50.39 211 ASP B N 1
ATOM 4209 C CA . ASP B 1 215 ? -5.315 29.285 -27.221 1.00 52.30 211 ASP B CA 1
ATOM 4210 C C . ASP B 1 215 ? -5.875 28.862 -25.883 1.00 45.32 211 ASP B C 1
ATOM 4211 O O . ASP B 1 215 ? -7.055 28.590 -25.766 1.00 44.89 211 ASP B O 1
ATOM 4216 N N . THR B 1 216 ? -5.026 28.854 -24.858 1.00 43.36 212 THR B N 1
ATOM 4217 C CA . THR B 1 216 ? -5.402 28.295 -23.579 1.00 37.76 212 THR B CA 1
ATOM 4218 C C . THR B 1 216 ? -5.027 29.210 -22.393 1.00 33.51 212 THR B C 1
ATOM 4219 O O . THR B 1 216 ? -3.983 29.023 -21.769 1.00 31.27 212 THR B O 1
ATOM 4223 N N . PRO B 1 217 ? -5.887 30.195 -22.081 1.00 34.05 213 PRO B N 1
ATOM 4224 C CA . PRO B 1 217 ? -5.568 31.160 -21.021 1.00 34.47 213 PRO B CA 1
ATOM 4225 C C . PRO B 1 217 ? -5.647 30.593 -19.614 1.00 33.26 213 PRO B C 1
ATOM 4226 O O . PRO B 1 217 ? -5.034 31.140 -18.707 1.00 32.28 213 PRO B O 1
ATOM 4230 N N . SER B 1 218 ? -6.426 29.521 -19.435 1.00 34.31 214 SER B N 1
ATOM 4231 C CA . SER B 1 218 ? -6.616 28.908 -18.107 1.00 33.46 214 SER B CA 1
ATOM 4232 C C . SER B 1 218 ? -6.482 27.362 -18.200 1.00 32.30 214 SER B C 1
ATOM 4233 O O . SER B 1 218 ? -6.589 26.794 -19.310 1.00 28.26 214 SER B O 1
ATOM 4236 N N . PRO B 1 219 ? -6.218 26.687 -17.068 1.00 27.91 215 PRO B N 1
ATOM 4237 C CA . PRO B 1 219 ? -6.120 25.221 -17.088 1.00 27.50 215 PRO B CA 1
ATOM 4238 C C . PRO B 1 219 ? -7.381 24.598 -17.665 1.00 26.69 215 PRO B C 1
ATOM 4239 O O . PRO B 1 219 ? -8.478 25.099 -17.447 1.00 26.82 215 PRO B O 1
ATOM 4243 N N . ARG B 1 220 ? -7.222 23.522 -18.430 1.00 25.40 216 ARG B N 1
ATOM 4244 C CA . ARG B 1 220 ? -8.354 22.800 -18.982 1.00 25.80 216 ARG B CA 1
ATOM 4245 C C . ARG B 1 220 ? -8.170 21.305 -18.654 1.00 23.72 216 ARG B C 1
ATOM 4246 O O . ARG B 1 220 ? -7.641 20.568 -19.448 1.00 20.76 216 ARG B O 1
ATOM 4254 N N . PRO B 1 221 ? -8.554 20.896 -17.440 1.00 23.75 217 PRO B N 1
ATOM 4255 C CA . PRO B 1 221 ? -8.333 19.535 -17.000 1.00 21.76 217 PRO B CA 1
ATOM 4256 C C . PRO B 1 221 ? -9.503 18.589 -17.313 1.00 20.03 217 PRO B C 1
ATOM 4257 O O . PRO B 1 221 ? -10.671 18.911 -17.046 1.00 20.33 217 PRO B O 1
ATOM 4261 N N . ILE B 1 222 ? -9.159 17.407 -17.809 1.00 18.55 218 ILE B N 1
ATOM 4262 C CA . ILE B 1 222 ? -10.075 16.289 -17.944 1.00 18.81 218 ILE B CA 1
ATOM 4263 C C . ILE B 1 222 ? -9.545 15.159 -17.060 1.00 17.49 218 ILE B C 1
ATOM 4264 O O . ILE B 1 222 ? -8.332 14.925 -17.009 1.00 18.91 218 ILE B O 1
ATOM 4269 N N . LEU B 1 223 ? -10.442 14.434 -16.413 1.00 16.55 219 LEU B N 1
ATOM 4270 C CA . LEU B 1 223 ? -10.084 13.238 -15.694 1.00 17.60 219 LEU B CA 1
ATOM 4271 C C . LEU B 1 223 ? -10.591 11.994 -16.444 1.00 18.16 219 LEU B C 1
ATOM 4272 O O . LEU B 1 223 ? -11.795 11.865 -16.655 1.00 19.96 219 LEU B O 1
ATOM 4277 N N . SER B 1 224 ? -9.675 11.139 -16.892 1.00 17.27 220 SER B N 1
ATOM 4278 C CA . SER B 1 224 ? -10.052 9.884 -17.523 1.00 17.03 220 SER B CA 1
ATOM 4279 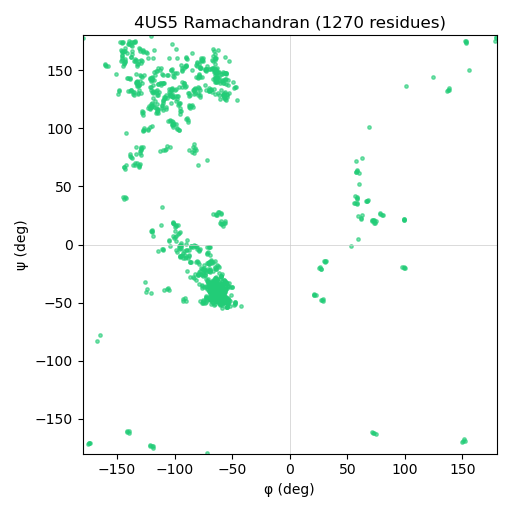C C . SER B 1 224 ? -10.219 8.813 -16.489 1.00 17.31 220 SER B C 1
ATOM 4280 O O . SER B 1 224 ? -9.311 8.566 -15.675 1.00 17.12 220 SER B O 1
ATOM 4283 N N . VAL B 1 225 ? -11.366 8.164 -16.535 1.00 16.04 221 VAL B N 1
ATOM 4284 C CA . VAL B 1 225 ? -11.803 7.218 -15.532 1.00 17.17 221 VAL B CA 1
ATOM 4285 C C . VAL B 1 225 ? -12.442 6.029 -16.223 1.00 17.57 221 VAL B C 1
ATOM 4286 O O . VAL B 1 225 ? -13.154 6.196 -17.202 1.00 17.42 221 VAL B O 1
ATOM 4290 N N . VAL B 1 226 ? -12.201 4.838 -15.683 1.00 17.27 222 VAL B N 1
ATOM 4291 C CA . VAL B 1 226 ? -12.988 3.685 -15.997 1.00 16.79 222 VAL B CA 1
ATOM 4292 C C . VAL B 1 226 ? -14.250 3.693 -15.151 1.00 17.17 222 VAL B C 1
ATOM 4293 O O . VAL B 1 226 ? -14.217 3.921 -13.905 1.00 15.20 222 VAL B O 1
ATOM 4297 N N . VAL B 1 227 ? -15.384 3.499 -15.813 1.00 16.63 223 VAL B N 1
ATOM 4298 C CA . VAL B 1 227 ? -16.643 3.412 -15.117 1.00 17.55 223 VAL B CA 1
ATOM 4299 C C . VAL B 1 227 ? -17.397 2.196 -15.599 1.00 18.86 223 VAL B C 1
ATOM 4300 O O . VAL B 1 227 ? -17.439 1.915 -16.800 1.00 16.88 223 VAL B O 1
ATOM 4304 N N . CYS B 1 228 ? -17.984 1.479 -14.652 1.00 18.61 224 CYS B N 1
ATOM 4305 C CA . CYS B 1 228 ? -18.859 0.364 -14.943 1.00 19.17 224 CYS B CA 1
ATOM 4306 C C . CYS B 1 228 ? -20.177 0.589 -14.206 1.00 17.76 224 CYS B C 1
ATOM 4307 O O . CYS B 1 228 ? -20.275 0.379 -12.984 1.00 19.22 224 CYS B O 1
ATOM 4310 N N . CYS B 1 229 ? -21.167 1.111 -14.934 1.00 18.60 225 CYS B N 1
ATOM 4311 C CA . CYS B 1 229 ? -22.442 1.525 -14.361 1.00 19.28 225 CYS B CA 1
ATOM 4312 C C . CYS B 1 229 ? -23.583 0.608 -14.853 1.00 21.28 225 CYS B C 1
ATOM 4313 O O . CYS B 1 229 ? -23.627 0.206 -16.028 1.00 22.06 225 CYS B O 1
ATOM 4316 N N . ALA B 1 230 ? -24.470 0.223 -13.942 1.00 20.18 226 ALA B N 1
ATOM 4317 C CA . ALA B 1 230 ? -25.671 -0.543 -14.303 1.00 20.07 226 ALA B CA 1
ATOM 4318 C C . ALA B 1 230 ? -26.778 -0.098 -13.360 1.00 21.78 226 ALA B C 1
ATOM 4319 O O . ALA B 1 230 ? -26.537 0.709 -12.479 1.00 22.42 226 ALA B O 1
ATOM 4321 N N . GLU B 1 231 ? -27.994 -0.571 -13.608 1.00 22.86 227 GLU B N 1
ATOM 4322 C CA . GLU B 1 231 ? -29.157 -0.018 -12.913 1.00 27.78 227 GLU B CA 1
ATOM 4323 C C . GLU B 1 231 ? -29.043 -0.195 -11.401 1.00 25.43 227 GLU B C 1
ATOM 4324 O O . GLU B 1 231 ? -29.513 0.634 -10.670 1.00 26.18 227 GLU B O 1
ATOM 4330 N N . THR B 1 232 ? -28.423 -1.283 -10.967 1.00 24.69 228 THR B N 1
ATOM 4331 C CA . THR B 1 232 ? -28.286 -1.594 -9.515 1.00 26.56 228 THR B CA 1
ATOM 4332 C C . THR B 1 232 ? -26.838 -1.939 -9.238 1.00 27.87 228 THR B C 1
ATOM 4333 O O . THR B 1 232 ? -26.112 -2.327 -10.159 1.00 23.74 228 THR B O 1
ATOM 4337 N N . ASP B 1 233 ? -26.414 -1.804 -7.981 1.00 26.05 229 ASP B N 1
ATOM 4338 C CA . ASP B 1 233 ? -25.074 -2.164 -7.574 1.00 26.82 229 ASP B CA 1
ATOM 4339 C C . ASP B 1 233 ? -24.757 -3.619 -7.904 1.00 26.63 229 ASP B C 1
ATOM 4340 O O . ASP B 1 233 ? -23.653 -3.925 -8.322 1.00 26.85 229 ASP B O 1
ATOM 4345 N N . ALA B 1 234 ? -25.736 -4.517 -7.728 1.00 26.42 230 ALA B N 1
ATOM 4346 C CA . ALA B 1 234 ? -25.508 -5.932 -7.989 1.00 25.73 230 ALA B CA 1
ATOM 4347 C C . ALA B 1 234 ? -25.239 -6.167 -9.487 1.00 23.58 230 ALA B C 1
ATOM 4348 O O . ALA B 1 234 ? -24.392 -6.969 -9.844 1.00 29.61 230 ALA B O 1
ATOM 4350 N N . GLU B 1 235 ? -26.031 -5.548 -10.343 1.00 23.61 231 GLU B N 1
ATOM 4351 C CA . GLU B 1 235 ? -25.831 -5.725 -11.783 1.00 23.16 231 GLU B CA 1
ATOM 4352 C C . GLU B 1 235 ? -24.467 -5.088 -12.188 1.00 21.09 231 GLU B C 1
ATOM 4353 O O . GLU B 1 235 ? -23.733 -5.644 -12.991 1.00 20.75 231 GLU B O 1
ATOM 4359 N N . ALA B 1 236 ? -24.149 -3.944 -11.610 1.00 21.43 232 ALA B N 1
ATOM 4360 C CA . ALA B 1 236 ? -22.838 -3.305 -11.894 1.00 21.08 232 ALA B CA 1
ATOM 4361 C C . ALA B 1 236 ? -21.715 -4.243 -11.518 1.00 22.87 232 ALA B C 1
ATOM 4362 O O . ALA B 1 236 ? -20.715 -4.348 -12.254 1.00 19.16 232 ALA B O 1
ATOM 4364 N N . GLN B 1 237 ? -21.826 -4.922 -10.357 1.00 23.11 233 GLN B N 1
ATOM 4365 C CA . GLN B 1 237 ? -20.740 -5.827 -9.926 1.00 23.05 233 GLN B CA 1
ATOM 4366 C C . GLN B 1 237 ? -20.583 -6.994 -10.869 1.00 21.68 233 GLN B C 1
ATOM 4367 O O . GLN B 1 237 ? -19.471 -7.438 -11.137 1.00 22.90 233 GLN B O 1
ATOM 4373 N N . ARG B 1 238 ? -21.697 -7.497 -11.387 1.00 22.62 234 ARG B N 1
ATOM 4374 C CA . ARG B 1 238 ? -21.661 -8.573 -12.361 1.00 23.42 234 ARG B CA 1
ATOM 4375 C C . ARG B 1 238 ? -20.895 -8.120 -13.639 1.00 21.17 234 ARG B C 1
ATOM 4376 O O . ARG B 1 238 ? -19.986 -8.813 -14.105 1.00 24.86 234 ARG B O 1
ATOM 4384 N N . VAL B 1 239 ? -21.273 -6.971 -14.170 1.00 22.19 235 VAL B N 1
ATOM 4385 C CA . VAL B 1 239 ? -20.611 -6.432 -15.401 1.00 20.12 235 VAL B CA 1
ATOM 4386 C C . VAL B 1 239 ? -19.086 -6.176 -15.124 1.00 19.54 235 VAL B C 1
ATOM 4387 O O . VAL B 1 239 ? -18.227 -6.450 -15.973 1.00 18.58 235 VAL B O 1
ATOM 4391 N N . TYR B 1 240 ? -18.762 -5.734 -13.910 1.00 19.05 236 TYR B N 1
ATOM 4392 C CA . TYR B 1 240 ? -17.388 -5.444 -13.493 1.00 19.76 236 TYR B CA 1
ATOM 4393 C C . TYR B 1 240 ? -16.502 -6.685 -13.350 1.00 19.26 236 TYR B C 1
ATOM 4394 O O . TYR B 1 240 ? -15.298 -6.589 -13.421 1.00 19.77 236 TYR B O 1
ATOM 4403 N N . ALA B 1 241 ? -17.113 -7.845 -13.176 1.00 19.70 237 ALA B N 1
ATOM 4404 C CA . ALA B 1 241 ? -16.367 -9.078 -12.978 1.00 19.22 237 ALA B CA 1
ATOM 4405 C C . ALA B 1 241 ? -15.418 -9.392 -14.143 1.00 18.78 237 ALA B C 1
ATOM 4406 O O . ALA B 1 241 ? -14.326 -9.913 -13.945 1.00 21.12 237 ALA B O 1
ATOM 4408 N N . THR B 1 242 ? -15.848 -9.079 -15.363 1.00 21.92 238 THR B N 1
ATOM 4409 C CA . THR B 1 242 ? -14.981 -9.142 -16.538 1.00 19.63 238 THR B CA 1
ATOM 4410 C C . THR B 1 242 ? -13.642 -8.472 -16.308 1.00 20.77 238 THR B C 1
ATOM 4411 O O . THR B 1 242 ? -12.568 -9.051 -16.570 1.00 19.75 238 THR B O 1
ATOM 4415 N N . HIS B 1 243 ? -13.686 -7.251 -15.796 1.00 20.14 239 HIS B N 1
ATOM 4416 C CA . HIS B 1 243 ? -12.475 -6.500 -15.589 1.00 20.20 239 HIS B CA 1
ATOM 4417 C C . HIS B 1 243 ? -11.614 -7.105 -14.473 1.00 19.99 239 HIS B C 1
ATOM 4418 O O . HIS B 1 243 ? -10.388 -7.126 -14.554 1.00 22.69 239 HIS B O 1
ATOM 4425 N N . ARG B 1 244 ? -12.281 -7.503 -13.400 1.00 19.70 240 ARG B N 1
ATOM 4426 C CA . ARG B 1 244 ? -11.617 -8.116 -12.285 1.00 20.53 240 ARG B CA 1
ATOM 4427 C C . ARG B 1 244 ? -10.833 -9.355 -12.755 1.00 20.83 240 ARG B C 1
ATOM 4428 O O . ARG B 1 244 ? -9.663 -9.536 -12.379 1.00 22.04 240 ARG B O 1
ATOM 4436 N N . LEU B 1 245 ? -11.495 -10.203 -13.532 1.00 20.67 241 LEU B N 1
ATOM 4437 C CA . LEU B 1 245 ? -10.868 -11.466 -14.016 1.00 20.85 241 LEU B CA 1
ATOM 4438 C C . LEU B 1 245 ? -9.772 -11.168 -15.014 1.00 21.68 241 LEU B C 1
ATOM 4439 O O . LEU B 1 245 ? -8.743 -11.826 -15.012 1.00 22.59 241 LEU B O 1
ATOM 4444 N N . PHE B 1 246 ? -9.960 -10.119 -15.830 1.00 20.58 242 PHE B N 1
ATOM 4445 C CA . PHE B 1 246 ? -8.906 -9.724 -16.765 1.00 23.33 242 PHE B CA 1
ATOM 4446 C C . PHE B 1 246 ? -7.657 -9.386 -15.983 1.00 24.61 242 PHE B C 1
ATOM 4447 O O . PHE B 1 246 ? -6.555 -9.805 -16.344 1.00 24.99 242 PHE B O 1
ATOM 4455 N N . HIS B 1 247 ? -7.810 -8.708 -14.853 1.00 25.49 243 HIS B N 1
ATOM 4456 C CA . HIS B 1 247 ? -6.634 -8.401 -14.042 1.00 27.76 243 HIS B CA 1
ATOM 4457 C C . HIS B 1 247 ? -5.997 -9.625 -13.382 1.00 26.07 243 HIS B C 1
ATOM 4458 O O . HIS B 1 247 ? -4.793 -9.700 -13.287 1.00 26.43 243 HIS B O 1
ATOM 4465 N N . ARG B 1 248 ? -6.822 -10.529 -12.867 1.00 24.63 244 ARG B N 1
ATOM 4466 C CA . ARG B 1 248 ? -6.301 -11.779 -12.270 1.00 24.53 244 ARG B CA 1
ATOM 4467 C C . ARG B 1 248 ? -5.458 -12.484 -13.310 1.00 26.34 244 ARG B C 1
ATOM 4468 O O . ARG B 1 248 ? -4.330 -12.917 -13.034 1.00 29.45 244 ARG B O 1
ATOM 4476 N N . ARG B 1 249 ? -6.014 -12.589 -14.513 1.00 23.34 245 ARG B N 1
ATOM 4477 C CA . ARG B 1 249 ? -5.379 -13.343 -15.568 1.00 24.83 245 ARG B CA 1
ATOM 4478 C C . ARG B 1 249 ? -4.089 -12.693 -16.016 1.00 25.46 245 ARG B C 1
ATOM 4479 O O . ARG B 1 249 ? -3.084 -13.351 -16.160 1.00 23.27 245 ARG B O 1
ATOM 4495 N N . SER B 1 251 ? -2.186 -10.808 -14.274 1.00 24.19 247 SER B N 1
ATOM 4496 C CA . SER B 1 251 ? -1.183 -10.928 -13.208 1.00 26.07 247 SER B CA 1
ATOM 4497 C C . SER B 1 251 ? -0.488 -12.286 -13.255 1.00 29.99 247 SER B C 1
ATOM 4498 O O . SER B 1 251 ? 0.599 -12.440 -12.723 1.00 31.56 247 SER B O 1
ATOM 4501 N N . GLN B 1 252 ? -1.132 -13.268 -13.901 1.00 32.21 248 GLN B N 1
ATOM 4502 C CA . GLN B 1 252 ? -0.582 -14.632 -14.020 1.00 31.78 248 GLN B CA 1
ATOM 4503 C C . GLN B 1 252 ? 0.049 -14.893 -15.403 1.00 30.62 248 GLN B C 1
ATOM 4504 O O . GLN B 1 252 ? 0.443 -16.025 -15.704 1.00 32.84 248 GLN B O 1
ATOM 4510 N N . GLY B 1 253 ? 0.146 -13.852 -16.226 1.00 27.40 249 GLY B N 1
ATOM 4511 C CA . GLY B 1 253 ? 0.673 -13.955 -17.591 1.00 28.58 249 GLY B CA 1
ATOM 4512 C C . GLY B 1 253 ? -0.278 -14.610 -18.590 1.00 24.92 249 GLY B C 1
ATOM 4513 O O . GLY B 1 253 ? 0.147 -15.060 -19.645 1.00 27.64 249 GLY B O 1
ATOM 4514 N N . ASP B 1 254 ? -1.561 -14.625 -18.247 1.00 26.25 250 ASP B N 1
ATOM 4515 C CA . ASP B 1 254 ? -2.603 -15.241 -19.043 1.00 25.45 250 ASP B CA 1
ATOM 4516 C C . ASP B 1 254 ? -3.241 -14.105 -19.841 1.00 26.67 250 ASP B C 1
ATOM 4517 O O . ASP B 1 254 ? -4.099 -13.372 -19.323 1.00 26.47 250 ASP B O 1
ATOM 4522 N N . VAL B 1 255 ? -2.838 -13.992 -21.102 1.00 26.51 251 VAL B N 1
ATOM 4523 C CA . VAL B 1 255 ? -3.265 -12.897 -21.988 1.00 28.71 251 VAL B CA 1
ATOM 4524 C C . VAL B 1 255 ? -4.340 -13.364 -22.937 1.00 26.98 251 VAL B C 1
ATOM 4525 O O . VAL B 1 255 ? -4.069 -14.073 -23.902 1.00 27.04 251 VAL B O 1
ATOM 4529 N N . ARG B 1 256 ? -5.573 -12.960 -22.668 1.00 26.78 252 ARG B N 1
ATOM 4530 C CA . ARG B 1 256 ? -6.703 -13.345 -23.490 1.00 26.47 252 ARG B CA 1
ATOM 4531 C C . ARG B 1 256 ? -7.660 -12.179 -23.672 1.00 27.26 252 ARG B C 1
ATOM 4532 O O . ARG B 1 256 ? -7.492 -11.125 -23.074 1.00 24.48 252 ARG B O 1
ATOM 4540 N N . LEU B 1 257 ? -8.651 -12.382 -24.523 1.00 24.71 253 LEU B N 1
ATOM 4541 C CA . LEU B 1 257 ? -9.672 -11.410 -24.761 1.00 22.91 253 LEU B CA 1
ATOM 4542 C C . LEU B 1 257 ? -10.486 -11.180 -23.486 1.00 23.27 253 LEU B C 1
ATOM 4543 O O . LEU B 1 257 ? -10.479 -12.015 -22.576 1.00 20.17 253 LEU B O 1
ATOM 4548 N N . LEU B 1 258 ? -11.195 -10.031 -23.413 1.00 20.00 254 LEU B N 1
ATOM 4549 C CA . LEU B 1 258 ? -12.028 -9.760 -22.253 1.00 21.44 254 LEU B CA 1
ATOM 4550 C C . LEU B 1 258 ? -13.042 -10.900 -22.033 1.00 20.72 254 LEU B C 1
ATOM 4551 O O . LEU B 1 258 ? -13.780 -11.267 -22.942 1.00 20.18 254 LEU B O 1
ATOM 4556 N N . PRO B 1 259 ? -13.074 -11.472 -20.803 1.00 21.34 255 PRO B N 1
ATOM 4557 C CA . PRO B 1 259 ? -13.994 -12.599 -20.563 1.00 20.43 255 PRO B CA 1
ATOM 4558 C C . PRO B 1 259 ? -15.470 -12.191 -20.336 1.00 21.75 255 PRO B C 1
ATOM 4559 O O . PRO B 1 259 ? -15.763 -11.071 -19.861 1.00 20.08 255 PRO B O 1
ATOM 4563 N N . PRO B 1 260 ? -16.402 -13.116 -20.610 1.00 22.30 256 PRO B N 1
ATOM 4564 C CA . PRO B 1 260 ? -17.818 -12.805 -20.372 1.00 22.19 256 PRO B CA 1
ATOM 4565 C C . PRO B 1 260 ? -18.102 -12.626 -18.895 1.00 21.37 256 PRO B C 1
ATOM 4566 O O . PRO B 1 260 ? -17.440 -13.256 -18.061 1.00 23.53 256 PRO B O 1
ATOM 4570 N N . ALA B 1 261 ? -19.095 -11.792 -18.586 1.00 21.60 257 ALA B N 1
ATOM 4571 C CA . ALA B 1 261 ? -19.389 -11.407 -17.217 1.00 22.45 257 ALA B CA 1
ATOM 4572 C C . ALA B 1 261 ? -19.726 -12.609 -16.323 1.00 23.87 257 ALA B C 1
ATOM 4573 O O . ALA B 1 261 ? -19.207 -12.730 -15.217 1.00 27.16 257 ALA B O 1
ATOM 4575 N N . ASP B 1 262 ? -20.631 -13.457 -16.777 1.00 26.60 258 ASP B N 1
ATOM 4576 C CA . ASP B 1 262 ? -21.124 -14.567 -15.923 1.00 30.40 258 ASP B CA 1
ATOM 4577 C C . ASP B 1 262 ? -20.019 -15.565 -15.611 1.00 28.68 258 ASP B C 1
ATOM 4578 O O . ASP B 1 262 ? -19.823 -15.947 -14.456 1.00 29.09 258 ASP B O 1
ATOM 4583 N N . LEU B 1 263 ? -19.237 -15.905 -16.610 1.00 29.84 259 LEU B N 1
ATOM 4584 C CA . LEU B 1 263 ? -18.039 -16.711 -16.397 1.00 28.95 259 LEU B CA 1
ATOM 4585 C C . LEU B 1 263 ? -17.093 -16.041 -15.411 1.00 29.09 259 LEU B C 1
ATOM 4586 O O . LEU B 1 263 ? -16.525 -16.690 -14.516 1.00 25.66 259 LEU B O 1
ATOM 4591 N N . ALA B 1 264 ? -16.882 -14.740 -15.590 1.00 23.12 260 ALA B N 1
ATOM 4592 C CA . ALA B 1 264 ? -15.995 -14.009 -14.694 1.00 22.81 260 ALA B CA 1
ATOM 4593 C C . ALA B 1 264 ? -16.505 -13.995 -13.251 1.00 21.39 260 ALA B C 1
ATOM 4594 O O . ALA B 1 264 ? -15.719 -14.087 -12.325 1.00 23.32 260 ALA B O 1
ATOM 4596 N N . VAL B 1 265 ? -17.807 -13.862 -13.061 1.00 25.00 261 VAL B N 1
ATOM 4597 C CA . VAL B 1 265 ? -18.383 -13.852 -11.710 1.00 28.78 261 VAL B CA 1
ATOM 4598 C C . VAL B 1 265 ? -18.012 -15.160 -11.008 1.00 31.51 261 VAL B C 1
ATOM 4599 O O . VAL B 1 265 ? -17.446 -15.142 -9.900 1.00 32.92 261 VAL B O 1
ATOM 4603 N N . ALA B 1 266 ? -18.253 -16.276 -11.698 1.00 34.84 262 ALA B N 1
ATOM 4604 C CA . ALA B 1 266 ? -17.918 -17.617 -11.196 1.00 35.85 262 ALA B CA 1
ATOM 4605 C C . ALA B 1 266 ? -16.453 -17.762 -10.856 1.00 34.05 262 ALA B C 1
ATOM 4606 O O . ALA B 1 266 ? -16.112 -18.217 -9.758 1.00 35.72 262 ALA B O 1
ATOM 4608 N N . GLU B 1 267 ? -15.572 -17.355 -11.767 1.00 30.47 263 GLU B N 1
ATOM 4609 C CA . GLU B 1 267 ? -14.131 -17.410 -11.498 1.00 29.53 263 GLU B CA 1
ATOM 4610 C C . GLU B 1 267 ? -13.696 -16.592 -10.295 1.00 28.94 263 GLU B C 1
ATOM 4611 O O . GLU B 1 267 ? -12.830 -17.022 -9.527 1.00 30.68 263 GLU B O 1
ATOM 4625 N N . ASP B 1 269 ? -15.283 -15.758 -7.719 1.00 35.48 265 ASP B N 1
ATOM 4626 C CA . ASP B 1 269 ? -15.740 -16.361 -6.455 1.00 40.39 265 ASP B CA 1
ATOM 4627 C C . ASP B 1 269 ? -14.783 -17.455 -5.955 1.00 41.24 265 ASP B C 1
ATOM 4628 O O . ASP B 1 269 ? -14.873 -17.871 -4.798 1.00 45.30 265 ASP B O 1
ATOM 4633 N N . LYS B 1 270 ? -13.880 -17.924 -6.812 1.00 41.06 266 LYS B N 1
ATOM 4634 C CA . LYS B 1 270 ? -12.901 -18.917 -6.414 1.00 40.56 266 LYS B CA 1
ATOM 4635 C C . LYS B 1 270 ? -11.640 -18.234 -5.910 1.00 41.57 266 LYS B C 1
ATOM 4636 O O . LYS B 1 270 ? -11.334 -17.113 -6.312 1.00 36.22 266 LYS B O 1
ATOM 4642 N N . PRO B 1 271 ? -10.890 -18.921 -5.032 1.00 43.02 267 PRO B N 1
ATOM 4643 C CA . PRO B 1 271 ? -9.627 -18.392 -4.535 1.00 41.96 267 PRO B CA 1
ATOM 4644 C C . PRO B 1 271 ? -8.662 -18.054 -5.671 1.00 40.22 267 PRO B C 1
ATOM 4645 O O . PRO B 1 271 ? -8.676 -18.717 -6.718 1.00 40.41 267 PRO B O 1
ATOM 4649 N N . GLY B 1 272 ? -7.838 -17.031 -5.475 1.00 35.97 268 GLY B N 1
ATOM 4650 C CA . GLY B 1 272 ? -6.889 -16.623 -6.498 1.00 33.99 268 GLY B CA 1
ATOM 4651 C C . GLY B 1 272 ? -6.522 -15.150 -6.405 1.00 32.55 268 GLY B C 1
ATOM 4652 O O . GLY B 1 272 ? -7.080 -14.421 -5.605 1.00 32.69 268 GLY B O 1
ATOM 4653 N N . PRO B 1 273 ? -5.559 -14.718 -7.218 1.00 33.53 269 PRO B N 1
ATOM 4654 C CA . PRO B 1 273 ? -5.205 -13.316 -7.243 1.00 32.02 269 PRO B CA 1
ATOM 4655 C C . PRO B 1 273 ? -6.428 -12.430 -7.494 1.00 30.92 269 PRO B C 1
ATOM 4656 O O . PRO B 1 273 ? -7.305 -12.765 -8.311 1.00 32.68 269 PRO B O 1
ATOM 4660 N N . ASP B 1 274 ? -6.508 -11.335 -6.748 1.00 30.21 270 ASP B N 1
ATOM 4661 C CA . ASP B 1 274 ? -7.462 -10.264 -7.034 1.00 27.97 270 ASP B CA 1
ATOM 4662 C C . ASP B 1 274 ? -6.701 -8.943 -6.854 1.00 32.46 270 ASP B C 1
ATOM 4663 O O . ASP B 1 274 ? -6.840 -8.276 -5.820 1.00 35.98 270 ASP B O 1
ATOM 4668 N N . PRO B 1 275 ? -5.835 -8.609 -7.825 1.00 29.65 271 PRO B N 1
ATOM 4669 C CA . PRO B 1 275 ? -5.040 -7.393 -7.763 1.00 30.70 271 PRO B CA 1
ATOM 4670 C C . PRO B 1 275 ? -5.879 -6.150 -7.467 1.00 30.71 271 PRO B C 1
ATOM 4671 O O . PRO B 1 275 ? -5.426 -5.287 -6.723 1.00 30.29 271 PRO B O 1
ATOM 4675 N N . LEU B 1 276 ? -7.093 -6.078 -7.997 1.00 29.12 272 LEU B N 1
ATOM 4676 C CA . LEU B 1 276 ? -7.914 -4.883 -7.789 1.00 28.73 272 LEU B CA 1
ATOM 4677 C C . LEU B 1 276 ? -8.408 -4.774 -6.326 1.00 26.76 272 LEU B C 1
ATOM 4678 O O . LEU B 1 276 ? -8.577 -3.673 -5.798 1.00 29.12 272 LEU B O 1
ATOM 4683 N N . ALA B 1 277 ? -8.642 -5.907 -5.693 1.00 25.78 273 ALA B N 1
ATOM 4684 C CA . ALA B 1 277 ? -9.073 -5.923 -4.281 1.00 28.13 273 ALA B CA 1
ATOM 4685 C C . ALA B 1 277 ? -7.895 -5.645 -3.343 1.00 30.95 273 ALA B C 1
ATOM 4686 O O . ALA B 1 277 ? -8.090 -5.186 -2.237 1.00 33.72 273 ALA B O 1
ATOM 4688 N N . GLU B 1 278 ? -6.684 -5.970 -3.787 1.00 34.18 274 GLU B N 1
ATOM 4689 C CA . GLU B 1 278 ? -5.486 -5.993 -2.927 1.00 38.56 274 GLU B CA 1
ATOM 4690 C C . GLU B 1 278 ? -4.779 -4.630 -2.910 1.00 39.42 274 GLU B C 1
ATOM 4691 O O . GLU B 1 278 ? -3.745 -4.480 -2.265 1.00 40.87 274 GLU B O 1
ATOM 4697 N N . GLU B 1 279 ? -5.316 -3.641 -3.632 1.00 34.39 275 GLU B N 1
ATOM 4698 C CA . GLU B 1 279 ? -4.687 -2.341 -3.686 1.00 32.90 275 GLU B CA 1
ATOM 4699 C C . GLU B 1 279 ? -5.667 -1.337 -3.112 1.00 30.15 275 GLU B C 1
ATOM 4700 O O . GLU B 1 279 ? -6.853 -1.623 -2.985 1.00 30.23 275 GLU B O 1
ATOM 4706 N N . SER B 1 280 ? -5.142 -0.187 -2.715 1.00 31.03 276 SER B N 1
ATOM 4707 C CA . SER B 1 280 ? -5.952 0.831 -2.082 1.00 31.99 276 SER B CA 1
ATOM 4708 C C . SER B 1 280 ? -5.434 2.242 -2.369 1.00 29.41 276 SER B C 1
ATOM 4709 O O . SER B 1 280 ? -4.268 2.542 -2.196 1.00 31.26 276 SER B O 1
ATOM 4712 N N . PHE B 1 281 ? -6.334 3.104 -2.804 1.00 28.59 277 PHE B N 1
ATOM 4713 C CA . PHE B 1 281 ? -6.004 4.474 -3.122 1.00 27.87 277 PHE B CA 1
ATOM 4714 C C . PHE B 1 281 ? -7.078 5.356 -2.499 1.00 24.29 277 PHE B C 1
ATOM 4715 O O . PHE B 1 281 ? -8.084 4.877 -2.001 1.00 26.38 277 PHE B O 1
ATOM 4723 N N . GLU B 1 282 ? -6.891 6.655 -2.596 1.00 24.11 278 GLU B N 1
ATOM 4724 C CA . GLU B 1 282 ? -7.912 7.571 -2.131 1.00 24.79 278 GLU B CA 1
ATOM 4725 C C . GLU B 1 282 ? -9.257 7.265 -2.825 1.00 24.24 278 GLU B C 1
ATOM 4726 O O . GLU B 1 282 ? -10.307 7.178 -2.185 1.00 22.34 278 GLU B O 1
ATOM 4732 N N . TRP B 1 283 ? -9.215 7.134 -4.148 1.00 23.44 279 TRP B N 1
ATOM 4733 C CA . TRP B 1 283 ? -10.386 6.849 -4.938 1.00 22.65 279 TRP B CA 1
ATOM 4734 C C . TRP B 1 283 ? -10.224 5.491 -5.600 1.00 23.09 279 TRP B C 1
ATOM 4735 O O . TRP B 1 283 ? -9.111 5.112 -5.961 1.00 24.08 279 TRP B O 1
ATOM 4746 N N . PRO B 1 284 ? -11.344 4.780 -5.835 1.00 21.94 280 PRO B N 1
ATOM 4747 C CA . PRO B 1 284 ? -11.180 3.461 -6.464 1.00 21.92 280 PRO B CA 1
ATOM 4748 C C . PRO B 1 284 ? -10.536 3.601 -7.850 1.00 20.29 280 PRO B C 1
ATOM 4749 O O . PRO B 1 284 ? -10.867 4.533 -8.584 1.00 21.14 280 PRO B O 1
ATOM 4753 N N . ARG B 1 285 ? -9.693 2.657 -8.226 1.00 18.79 281 ARG B N 1
ATOM 4754 C CA . ARG B 1 285 ? -9.076 2.702 -9.539 1.00 18.65 281 ARG B CA 1
ATOM 4755 C C . ARG B 1 285 ? -10.149 2.709 -10.651 1.00 17.07 281 ARG B C 1
ATOM 4756 O O . ARG B 1 285 ? -10.074 3.488 -11.619 1.00 18.42 281 ARG B O 1
ATOM 4764 N N . TYR B 1 286 ? -11.110 1.813 -10.502 1.00 18.38 282 TYR B N 1
ATOM 4765 C CA . TYR B 1 286 ? -12.227 1.683 -11.416 1.00 18.09 282 TYR B CA 1
ATOM 4766 C C . TYR B 1 286 ? -13.507 1.955 -10.629 1.00 17.74 282 TYR B C 1
ATOM 4767 O O . TYR B 1 286 ? -13.710 1.419 -9.528 1.00 19.24 282 TYR B O 1
ATOM 4776 N N . VAL B 1 287 ? -14.362 2.802 -11.185 1.00 17.60 283 VAL B N 1
ATOM 4777 C CA . VAL B 1 287 ? -15.565 3.251 -10.501 1.00 16.77 283 VAL B CA 1
ATOM 4778 C C . VAL B 1 287 ? -16.739 2.423 -10.931 1.00 18.01 283 VAL B C 1
ATOM 4779 O O . VAL B 1 287 ? -17.098 2.407 -12.122 1.00 17.49 283 VAL B O 1
ATOM 4783 N N . VAL B 1 288 ? -17.391 1.775 -9.957 1.00 17.46 284 VAL B N 1
ATOM 4784 C CA . VAL B 1 288 ? -18.416 0.769 -10.239 1.00 20.79 284 VAL B CA 1
ATOM 4785 C C . VAL B 1 288 ? -19.647 1.026 -9.389 1.00 22.39 284 VAL B C 1
ATOM 4786 O O . VAL B 1 288 ? -19.517 1.349 -8.189 1.00 20.97 284 VAL B O 1
ATOM 4790 N N . GLY B 1 289 ? -20.826 0.846 -9.971 1.00 20.80 285 GLY B N 1
ATOM 4791 C CA . GLY B 1 289 ? -22.063 0.856 -9.194 1.00 21.70 285 GLY B CA 1
ATOM 4792 C C . GLY B 1 289 ? -23.297 1.303 -9.921 1.00 22.69 285 GLY B C 1
ATOM 4793 O O . GLY B 1 289 ? -23.312 1.459 -11.160 1.00 20.29 285 GLY B O 1
ATOM 4794 N N . SER B 1 290 ? -24.345 1.555 -9.124 1.00 20.16 286 SER B N 1
ATOM 4795 C CA . SER B 1 290 ? -25.569 2.145 -9.600 1.00 21.42 286 SER B CA 1
ATOM 4796 C C . SER B 1 290 ? -25.329 3.561 -10.085 1.00 20.43 286 SER B C 1
ATOM 4797 O O . SER B 1 290 ? -24.290 4.154 -9.787 1.00 21.75 286 SER B O 1
ATOM 4800 N N . PRO B 1 291 ? -26.288 4.133 -10.853 1.00 20.41 287 PRO B N 1
ATOM 4801 C CA . PRO B 1 291 ? -26.113 5.485 -11.315 1.00 21.86 287 PRO B CA 1
ATOM 4802 C C . PRO B 1 291 ? -25.846 6.488 -10.196 1.00 22.49 287 PRO B C 1
ATOM 4803 O O . PRO B 1 291 ? -24.926 7.310 -10.312 1.00 22.40 287 PRO B O 1
ATOM 4807 N N . ASP B 1 292 ? -26.633 6.435 -9.126 1.00 22.86 288 ASP B N 1
ATOM 4808 C CA . ASP B 1 292 ? -26.421 7.362 -8.000 1.00 25.10 288 ASP B CA 1
ATOM 4809 C C . ASP B 1 292 ? -25.052 7.183 -7.385 1.00 23.95 288 ASP B C 1
ATOM 4810 O O . ASP B 1 292 ? -24.382 8.153 -7.083 1.00 23.02 288 ASP B O 1
ATOM 4815 N N . ARG B 1 293 ? -24.627 5.953 -7.191 1.00 22.22 289 ARG B N 1
ATOM 4816 C CA . ARG B 1 293 ? -23.339 5.701 -6.526 1.00 25.35 289 ARG B CA 1
ATOM 4817 C C . ARG B 1 293 ? -22.182 6.223 -7.386 1.00 22.91 289 ARG B C 1
ATOM 4818 O O . ARG B 1 293 ? -21.297 6.911 -6.884 1.00 19.57 289 ARG B O 1
ATOM 4826 N N . VAL B 1 294 ? -22.198 5.885 -8.674 1.00 21.22 290 VAL B N 1
ATOM 4827 C CA . VAL B 1 294 ? -21.109 6.332 -9.550 1.00 21.43 290 VAL B CA 1
ATOM 4828 C C . VAL B 1 294 ? -21.151 7.850 -9.706 1.00 18.81 290 VAL B C 1
ATOM 4829 O O . VAL B 1 294 ? -20.124 8.479 -9.671 1.00 18.29 290 VAL B O 1
ATOM 4833 N N . ARG B 1 295 ? -22.346 8.441 -9.790 1.00 18.79 291 ARG B N 1
ATOM 4834 C CA . ARG B 1 295 ? -22.472 9.900 -9.930 1.00 19.00 291 ARG B CA 1
ATOM 4835 C C . ARG B 1 295 ? -21.821 10.591 -8.731 1.00 20.31 291 ARG B C 1
ATOM 4836 O O . ARG B 1 295 ? -20.994 11.504 -8.876 1.00 18.99 291 ARG B O 1
ATOM 4844 N N . ASP B 1 296 ? -22.152 10.100 -7.542 1.00 20.83 292 ASP B N 1
ATOM 4845 C CA . ASP B 1 296 ? -21.633 10.735 -6.312 1.00 22.33 292 ASP B CA 1
ATOM 4846 C C . ASP B 1 296 ? -20.120 10.590 -6.218 1.00 20.74 292 ASP B C 1
ATOM 4847 O O . ASP B 1 296 ? -19.410 11.552 -5.893 1.00 21.47 292 ASP B O 1
ATOM 4852 N N . GLN B 1 297 ? -19.610 9.393 -6.491 1.00 20.90 293 GLN B N 1
ATOM 4853 C CA . GLN B 1 297 ? -18.176 9.148 -6.426 1.00 21.06 293 GLN B CA 1
ATOM 4854 C C . GLN B 1 297 ? -17.434 10.021 -7.435 1.00 20.39 293 GLN B C 1
ATOM 4855 O O . GLN B 1 297 ? -16.409 10.647 -7.129 1.00 22.49 293 GLN B O 1
ATOM 4861 N N . LEU B 1 298 ? -17.943 10.054 -8.663 1.00 20.13 294 LEU B N 1
ATOM 4862 C CA . LEU B 1 298 ? -17.259 10.765 -9.725 1.00 20.01 294 LEU B CA 1
ATOM 4863 C C . LEU B 1 298 ? -17.304 12.267 -9.524 1.00 18.70 294 LEU B C 1
ATOM 4864 O O . LEU B 1 298 ? -16.345 12.961 -9.803 1.00 19.13 294 LEU B O 1
ATOM 4869 N N . THR B 1 299 ? -18.409 12.756 -8.976 1.00 21.78 295 THR B N 1
ATOM 4870 C CA . THR B 1 299 ? -18.549 14.177 -8.683 1.00 22.40 295 THR B CA 1
ATOM 4871 C C . THR B 1 299 ? -17.520 14.629 -7.615 1.00 22.94 295 THR B C 1
ATOM 4872 O O . THR B 1 299 ? -16.906 15.688 -7.746 1.00 23.59 295 THR B O 1
ATOM 4876 N N . LYS B 1 300 ? -17.330 13.817 -6.578 1.00 22.24 296 LYS B N 1
ATOM 4877 C CA . LYS B 1 300 ? -16.293 14.093 -5.567 1.00 22.73 296 LYS B CA 1
ATOM 4878 C C . LYS B 1 300 ? -14.941 14.228 -6.243 1.00 23.73 296 LYS B C 1
ATOM 4879 O O . LYS B 1 300 ? -14.151 15.148 -5.937 1.00 23.87 296 LYS B O 1
ATOM 4893 N N . ALA B 1 302 ? -14.230 14.816 -9.455 1.00 22.35 298 ALA B N 1
ATOM 4894 C CA . ALA B 1 302 ? -14.200 16.020 -10.292 1.00 22.56 298 ALA B CA 1
ATOM 4895 C C . ALA B 1 302 ? -14.023 17.333 -9.487 1.00 23.74 298 ALA B C 1
ATOM 4896 O O . ALA B 1 302 ? -13.241 18.196 -9.872 1.00 23.07 298 ALA B O 1
ATOM 4898 N N . ASP B 1 303 ? -14.742 17.458 -8.377 1.00 25.49 299 ASP B N 1
ATOM 4899 C CA . ASP B 1 303 ? -14.628 18.636 -7.516 1.00 26.47 299 ASP B CA 1
ATOM 4900 C C . ASP B 1 303 ? -13.205 18.771 -7.024 1.00 25.75 299 ASP B C 1
ATOM 4901 O O . ASP B 1 303 ? -12.629 19.859 -7.048 1.00 24.47 299 ASP B O 1
ATOM 4906 N N . ALA B 1 304 ? -12.630 17.652 -6.567 1.00 24.62 300 ALA B N 1
ATOM 4907 C CA . ALA B 1 304 ? -11.297 17.673 -5.995 1.00 24.11 300 ALA B CA 1
ATOM 4908 C C . ALA B 1 304 ? -10.204 18.022 -6.996 1.00 23.90 300 ALA B C 1
ATOM 4909 O O . ALA B 1 304 ? -9.223 18.667 -6.644 1.00 25.18 300 ALA B O 1
ATOM 4911 N N . THR B 1 305 ? -10.369 17.560 -8.247 1.00 21.19 301 THR B N 1
ATOM 4912 C CA . THR B 1 305 ? -9.345 17.710 -9.243 1.00 19.60 301 THR B CA 1
ATOM 4913 C C . THR B 1 305 ? -9.532 18.927 -10.135 1.00 20.89 301 THR B C 1
ATOM 4914 O O . THR B 1 305 ? -8.646 19.247 -10.908 1.00 22.28 301 THR B O 1
ATOM 4918 N N . GLY B 1 306 ? -10.691 19.573 -10.051 1.00 20.94 302 GLY B N 1
ATOM 4919 C CA . GLY B 1 306 ? -11.034 20.671 -10.938 1.00 23.01 302 GLY B CA 1
ATOM 4920 C C . GLY B 1 306 ? -11.342 20.207 -12.349 1.00 23.08 302 GLY B C 1
ATOM 4921 O O . GLY B 1 306 ? -11.317 21.001 -13.268 1.00 23.54 302 GLY B O 1
ATOM 4922 N N . ALA B 1 307 ? -11.685 18.933 -12.509 1.00 23.21 303 ALA B N 1
ATOM 4923 C CA . ALA B 1 307 ? -11.966 18.386 -13.836 1.00 22.22 303 ALA B CA 1
ATOM 4924 C C . ALA B 1 307 ? -13.259 19.007 -14.400 1.00 23.95 303 ALA B C 1
ATOM 4925 O O . ALA B 1 307 ? -14.257 19.075 -13.712 1.00 25.77 303 ALA B O 1
ATOM 4927 N N . GLU B 1 308 ? -13.184 19.472 -15.639 1.00 23.59 304 GLU B N 1
ATOM 4928 C CA . GLU B 1 308 ? -14.317 20.007 -16.373 1.00 27.61 304 GLU B CA 1
ATOM 4929 C C . GLU B 1 308 ? -15.158 18.885 -17.026 1.00 22.75 304 GLU B C 1
ATOM 4930 O O . GLU B 1 308 ? -16.374 19.026 -17.232 1.00 20.88 304 GLU B O 1
ATOM 4936 N N . GLU B 1 309 ? -14.479 17.783 -17.352 1.00 23.98 305 GLU B N 1
ATOM 4937 C CA . GLU B 1 309 ? -15.101 16.645 -18.018 1.00 21.40 305 GLU B CA 1
ATOM 4938 C C . GLU B 1 309 ? -14.484 15.396 -17.500 1.00 19.68 305 GLU B C 1
ATOM 4939 O O . GLU B 1 309 ? -13.325 15.383 -17.066 1.00 19.10 305 GLU B O 1
ATOM 4945 N N . LEU B 1 310 ? -15.241 14.314 -17.618 1.00 18.15 306 LEU B N 1
ATOM 4946 C CA . LEU B 1 310 ? -14.758 12.995 -17.329 1.00 18.92 306 LEU B CA 1
ATOM 4947 C C . LEU B 1 310 ? -14.664 12.290 -18.656 1.00 19.32 306 LEU B C 1
ATOM 4948 O O . LEU B 1 310 ? -15.682 12.192 -19.373 1.00 20.54 306 LEU B O 1
ATOM 4953 N N . GLY B 1 311 ? -13.479 11.777 -18.956 1.00 18.79 307 GLY B N 1
ATOM 4954 C CA . GLY B 1 311 ? -13.259 10.886 -20.111 1.00 17.65 307 GLY B CA 1
ATOM 4955 C C . GLY B 1 311 ? -13.511 9.420 -19.714 1.00 16.65 307 GLY B C 1
ATOM 4956 O O . GLY B 1 311 ? -12.735 8.801 -18.983 1.00 16.97 307 GLY B O 1
ATOM 4957 N N . VAL B 1 312 ? -14.632 8.887 -20.144 1.00 15.22 308 VAL B N 1
ATOM 4958 C CA . VAL B 1 312 ? -15.136 7.640 -19.591 1.00 13.93 308 VAL B CA 1
ATOM 4959 C C . VAL B 1 312 ? -14.709 6.472 -20.420 1.00 17.07 308 VAL B C 1
ATOM 4960 O O . VAL B 1 312 ? -15.146 6.305 -21.597 1.00 17.62 308 VAL B O 1
ATOM 4964 N N . VAL B 1 313 ? -13.899 5.639 -19.800 1.00 15.04 309 VAL B N 1
ATOM 4965 C CA . VAL B 1 313 ? -13.322 4.452 -20.399 1.00 16.11 309 VAL B CA 1
ATOM 4966 C C . VAL B 1 313 ? -14.136 3.276 -19.850 1.00 16.24 309 VAL B C 1
ATOM 4967 O O . VAL B 1 313 ? -14.646 3.316 -18.708 1.00 14.88 309 VAL B O 1
ATOM 4971 N N . SER B 1 314 ? -14.245 2.216 -20.645 1.00 17.32 310 SER B N 1
ATOM 4972 C CA . SER B 1 314 ? -14.908 1.010 -20.202 1.00 17.17 310 SER B CA 1
ATOM 4973 C C . SER B 1 314 ? -14.176 -0.263 -20.664 1.00 16.90 310 SER B C 1
ATOM 4974 O O . SER B 1 314 ? -13.514 -0.282 -21.712 1.00 17.19 310 SER B O 1
ATOM 4993 N N . ILE B 1 316 ? -15.881 -3.573 -20.798 1.00 18.11 312 ILE B N 1
ATOM 4994 C CA . ILE B 1 316 ? -17.117 -4.304 -20.622 1.00 17.09 312 ILE B CA 1
ATOM 4995 C C . ILE B 1 316 ? -17.236 -5.313 -21.771 1.00 18.09 312 ILE B C 1
ATOM 4996 O O . ILE B 1 316 ? -17.020 -4.974 -22.940 1.00 18.18 312 ILE B O 1
ATOM 5001 N N . HIS B 1 317 ? -17.568 -6.549 -21.431 1.00 18.23 313 HIS B N 1
ATOM 5002 C CA . HIS B 1 317 ? -17.555 -7.632 -22.412 1.00 18.56 313 HIS B CA 1
ATOM 5003 C C . HIS B 1 317 ? -18.668 -7.457 -23.455 1.00 18.15 313 HIS B C 1
ATOM 5004 O O . HIS B 1 317 ? -18.445 -7.636 -24.654 1.00 18.26 313 HIS B O 1
ATOM 5011 N N . ASP B 1 318 ? -19.879 -7.163 -22.991 1.00 18.26 314 ASP B N 1
ATOM 5012 C CA . ASP B 1 318 ? -21.068 -7.194 -23.825 1.00 19.45 314 ASP B CA 1
ATOM 5013 C C . ASP B 1 318 ? -21.498 -5.819 -24.217 1.00 20.49 314 ASP B C 1
ATOM 5014 O O . ASP B 1 318 ? -21.799 -5.011 -23.380 1.00 18.13 314 ASP B O 1
ATOM 5019 N N . GLN B 1 319 ? -21.563 -5.572 -25.528 1.00 19.50 315 GLN B N 1
ATOM 5020 C CA . GLN B 1 319 ? -21.986 -4.295 -26.052 1.00 19.90 315 GLN B CA 1
ATOM 5021 C C . GLN B 1 319 ? -23.295 -3.788 -25.458 1.00 18.16 315 GLN B C 1
ATOM 5022 O O . GLN B 1 319 ? -23.453 -2.587 -25.263 1.00 20.54 315 GLN B O 1
ATOM 5028 N N . ARG B 1 320 ? -24.247 -4.683 -25.183 1.00 20.23 316 ARG B N 1
ATOM 5029 C CA . ARG B 1 320 ? -25.531 -4.239 -24.641 1.00 18.74 316 ARG B CA 1
ATOM 5030 C C . ARG B 1 320 ? -25.355 -3.688 -23.215 1.00 18.19 316 ARG B C 1
ATOM 5031 O O . ARG B 1 320 ? -25.982 -2.690 -22.840 1.00 19.56 316 ARG B O 1
ATOM 5039 N N . ASP B 1 321 ? -24.519 -4.340 -22.435 1.00 18.82 317 ASP B N 1
ATOM 5040 C CA . ASP B 1 321 ? -24.165 -3.850 -21.109 1.00 18.68 317 ASP B CA 1
ATOM 5041 C C . ASP B 1 321 ? -23.401 -2.510 -21.216 1.00 17.91 317 ASP B C 1
ATOM 5042 O O . ASP B 1 321 ? -23.559 -1.611 -20.387 1.00 19.44 317 ASP B O 1
ATOM 5047 N N . ARG B 1 322 ? -22.528 -2.415 -22.197 1.00 18.54 318 ARG B N 1
ATOM 5048 C CA . ARG B 1 322 ? -21.712 -1.242 -22.345 1.00 17.17 318 ARG B CA 1
ATOM 5049 C C . ARG B 1 322 ? -22.527 -0.012 -22.713 1.00 16.74 318 ARG B C 1
ATOM 5050 O O . ARG B 1 322 ? -22.374 1.044 -22.123 1.00 17.77 318 ARG B O 1
ATOM 5058 N N . LEU B 1 323 ? -23.378 -0.135 -23.735 1.00 17.29 319 LEU B N 1
ATOM 5059 C CA . LEU B 1 323 ? -24.233 0.954 -24.125 1.00 18.23 319 LEU B CA 1
ATOM 5060 C C . LEU B 1 323 ? -25.125 1.416 -22.964 1.00 17.24 319 LEU B C 1
ATOM 5061 O O . LEU B 1 323 ? -25.265 2.619 -22.722 1.00 18.12 319 LEU B O 1
ATOM 5066 N N . ARG B 1 324 ? -25.625 0.454 -22.201 1.00 18.93 320 ARG B N 1
ATOM 5067 C CA . ARG B 1 324 ? -26.416 0.757 -21.000 1.00 21.12 320 ARG B CA 1
ATOM 5068 C C . ARG B 1 324 ? -25.646 1.635 -20.021 1.00 18.28 320 ARG B C 1
ATOM 5069 O O . ARG B 1 324 ? -26.197 2.603 -19.476 1.00 19.07 320 ARG B O 1
ATOM 5077 N N . SER B 1 325 ? -24.400 1.262 -19.768 1.00 19.23 321 SER B N 1
ATOM 5078 C CA . SER B 1 325 ? -23.547 2.017 -18.846 1.00 18.90 321 SER B CA 1
ATOM 5079 C C . SER B 1 325 ? -23.451 3.471 -19.258 1.00 18.46 321 SER B C 1
ATOM 5080 O O . SER B 1 325 ? -23.702 4.378 -18.452 1.00 16.04 321 SER B O 1
ATOM 5083 N N . TYR B 1 326 ? -23.189 3.733 -20.552 1.00 17.25 322 TYR B N 1
ATOM 5084 C CA . TYR B 1 326 ? -23.078 5.073 -21.016 1.00 16.72 322 TYR B CA 1
ATOM 5085 C C . TYR B 1 326 ? -24.405 5.840 -21.030 1.00 17.15 322 TYR B C 1
ATOM 5086 O O . TYR B 1 326 ? -24.418 7.045 -20.833 1.00 18.15 322 TYR B O 1
ATOM 5095 N N . ARG B 1 327 ? -25.509 5.140 -21.329 1.00 17.83 323 ARG B N 1
ATOM 5096 C CA A ARG B 1 327 ? -26.849 5.728 -21.267 0.50 18.60 323 ARG B CA 1
ATOM 5097 C CA B ARG B 1 327 ? -26.857 5.722 -21.285 0.50 19.82 323 ARG B CA 1
ATOM 5098 C C . ARG B 1 327 ? -27.198 6.156 -19.843 1.00 18.58 323 ARG B C 1
ATOM 5099 O O . ARG B 1 327 ? -27.651 7.256 -19.616 1.00 20.47 323 ARG B O 1
ATOM 5114 N N . LEU B 1 328 ? -26.944 5.280 -18.903 1.00 19.16 324 LEU B N 1
ATOM 5115 C CA . LEU B 1 328 ? -27.251 5.564 -17.480 1.00 20.03 324 LEU B CA 1
ATOM 5116 C C . LEU B 1 328 ? -26.416 6.710 -16.953 1.00 19.46 324 LEU B C 1
ATOM 5117 O O . LEU B 1 328 ? -26.916 7.583 -16.222 1.00 19.53 324 LEU B O 1
ATOM 5122 N N . LEU B 1 329 ? -25.151 6.792 -17.391 1.00 18.93 325 LEU B N 1
ATOM 5123 C CA . LEU B 1 329 ? -24.302 7.907 -17.000 1.00 18.86 325 LEU B CA 1
ATOM 5124 C C . LEU B 1 329 ? -24.781 9.265 -17.546 1.00 20.27 325 LEU B C 1
ATOM 5125 O O . LEU B 1 329 ? -24.745 10.273 -16.842 1.00 18.96 325 LEU B O 1
ATOM 5130 N N . ALA B 1 330 ? -25.176 9.299 -18.809 1.00 17.79 326 ALA B N 1
ATOM 5131 C CA . ALA B 1 330 ? -25.684 10.506 -19.385 1.00 17.40 326 ALA B CA 1
ATOM 5132 C C . ALA B 1 330 ? -26.884 11.024 -18.567 1.00 17.71 326 ALA B C 1
ATOM 5133 O O . ALA B 1 330 ? -27.026 12.232 -18.367 1.00 21.52 326 ALA B O 1
ATOM 5135 N N . GLU B 1 331 ? -27.764 10.122 -18.197 1.00 19.30 327 GLU B N 1
ATOM 5136 C CA . GLU B 1 331 ? -28.985 10.477 -17.404 1.00 23.99 327 GLU B CA 1
ATOM 5137 C C . GLU B 1 331 ? -28.560 10.953 -15.989 1.00 23.47 327 GLU B C 1
ATOM 5138 O O . GLU B 1 331 ? -28.979 12.001 -15.524 1.00 22.18 327 GLU B O 1
ATOM 5144 N N . ALA B 1 332 ? -27.630 10.241 -15.378 1.00 21.87 328 ALA B N 1
ATOM 5145 C CA . ALA B 1 332 ? -27.160 10.640 -14.044 1.00 21.86 328 ALA B CA 1
ATOM 5146 C C . ALA B 1 332 ? -26.493 12.006 -14.011 1.00 22.06 328 ALA B C 1
ATOM 5147 O O . ALA B 1 332 ? -26.629 12.747 -13.032 1.00 24.50 328 ALA B O 1
ATOM 5149 N N . PHE B 1 333 ? -25.776 12.370 -15.073 1.00 20.18 329 PHE B N 1
ATOM 5150 C CA . PHE B 1 333 ? -25.130 13.672 -15.164 1.00 20.25 329 PHE B CA 1
ATOM 5151 C C . PHE B 1 333 ? -25.961 14.729 -15.910 1.00 19.78 329 PHE B C 1
ATOM 5152 O O . PHE B 1 333 ? -25.463 15.809 -16.207 1.00 21.18 329 PHE B O 1
ATOM 5160 N N . GLU B 1 334 ? -27.213 14.405 -16.168 1.00 20.32 330 GLU B N 1
ATOM 5161 C CA . GLU B 1 334 ? -28.171 15.366 -16.714 1.00 24.76 330 GLU B CA 1
ATOM 5162 C C . GLU B 1 334 ? -27.715 15.935 -18.051 1.00 21.80 330 GLU B C 1
ATOM 5163 O O . GLU B 1 334 ? -27.831 17.139 -18.311 1.00 23.02 330 GLU B O 1
ATOM 5169 N N . LEU B 1 335 ? -27.132 15.073 -18.879 1.00 21.55 331 LEU B N 1
ATOM 5170 C CA . LEU B 1 335 ? -26.675 15.525 -20.182 1.00 20.49 331 LEU B CA 1
ATOM 5171 C C . LEU B 1 335 ? -27.896 15.971 -21.022 1.00 20.60 331 LEU B C 1
ATOM 5172 O O . LEU B 1 335 ? -28.923 15.298 -21.043 1.00 20.71 331 LEU B O 1
ATOM 5177 N N . THR B 1 336 ? -27.714 17.042 -21.759 1.00 21.51 332 THR B N 1
ATOM 5178 C CA . THR B 1 336 ? -28.696 17.476 -22.753 1.00 23.61 332 THR B CA 1
ATOM 5179 C C . THR B 1 336 ? -28.420 16.746 -24.086 1.00 23.84 332 THR B C 1
ATOM 5180 O O . THR B 1 336 ? -27.354 16.917 -24.668 1.00 24.18 332 THR B O 1
ATOM 5184 N N . PRO B 1 337 ? -29.392 15.955 -24.576 1.00 24.41 333 PRO B N 1
ATOM 5185 C CA . PRO B 1 337 ? -29.223 15.293 -25.868 1.00 24.73 333 PRO B CA 1
ATOM 5186 C C . PRO B 1 337 ? -29.132 16.257 -27.033 1.00 26.40 333 PRO B C 1
ATOM 5187 O O . PRO B 1 337 ? -29.534 17.431 -26.919 1.00 23.43 333 PRO B O 1
ATOM 5191 N N . ARG B 1 338 ? -28.551 15.783 -28.144 1.00 24.78 334 ARG B N 1
ATOM 5192 C CA . ARG B 1 338 ? -28.430 16.571 -29.364 1.00 25.60 334 ARG B CA 1
ATOM 5193 C C . ARG B 1 338 ? -29.588 16.327 -30.307 1.00 24.75 334 ARG B C 1
ATOM 5194 O O . ARG B 1 338 ? -30.265 15.310 -30.191 1.00 32.61 334 ARG B O 1
ATOM 5202 N N . HIS C 1 4 ? -51.773 15.984 -7.494 1.00 61.26 0 HIS C N 1
ATOM 5203 C CA . HIS C 1 4 ? -51.019 17.265 -7.689 1.00 56.95 0 HIS C CA 1
ATOM 5204 C C . HIS C 1 4 ? -51.541 18.039 -8.895 1.00 50.56 0 HIS C C 1
ATOM 5205 O O . HIS C 1 4 ? -52.084 17.482 -9.854 1.00 46.03 0 HIS C O 1
ATOM 5212 N N . VAL C 1 5 ? -51.251 19.322 -8.887 1.00 44.77 1 VAL C N 1
ATOM 5213 C CA . VAL C 1 5 ? -51.427 20.142 -10.044 1.00 42.06 1 VAL C CA 1
ATOM 5214 C C . VAL C 1 5 ? -50.459 19.660 -11.168 1.00 36.44 1 VAL C C 1
ATOM 5215 O O . VAL C 1 5 ? -49.333 19.238 -10.903 1.00 33.21 1 VAL C O 1
ATOM 5219 N N . LYS C 1 6 ? -50.913 19.761 -12.411 1.00 32.99 2 LYS C N 1
ATOM 5220 C CA . LYS C 1 6 ? -50.065 19.492 -13.586 1.00 30.06 2 LYS C CA 1
ATOM 5221 C C . LYS C 1 6 ? -49.123 20.688 -13.850 1.00 27.94 2 LYS C C 1
ATOM 5222 O O . LYS C 1 6 ? -49.373 21.809 -13.391 1.00 25.77 2 LYS C O 1
ATOM 5228 N N . LEU C 1 7 ? -48.032 20.433 -14.550 1.00 23.01 3 LEU C N 1
ATOM 5229 C CA . LEU C 1 7 ? -47.082 21.466 -14.884 1.00 21.24 3 LEU C CA 1
ATOM 5230 C C . LEU C 1 7 ? -46.943 21.623 -16.378 1.00 19.56 3 LEU C C 1
ATOM 5231 O O . LEU C 1 7 ? -46.937 20.627 -17.125 1.00 21.70 3 LEU C O 1
ATOM 5236 N N . SER C 1 8 ? -46.747 22.865 -16.797 1.00 19.87 4 SER C N 1
ATOM 5237 C CA . SER C 1 8 ? -46.525 23.220 -18.177 1.00 19.94 4 SER C CA 1
ATOM 5238 C C . SER C 1 8 ? -45.423 24.259 -18.253 1.00 19.52 4 SER C C 1
ATOM 5239 O O . SER C 1 8 ? -44.938 24.743 -17.217 1.00 19.42 4 SER C O 1
ATOM 5242 N N . VAL C 1 9 ? -44.971 24.577 -19.469 1.00 18.56 5 VAL C N 1
ATOM 5243 C CA . VAL C 1 9 ? -43.905 25.540 -19.685 1.00 17.98 5 VAL C CA 1
ATOM 5244 C C . VAL C 1 9 ? -44.434 26.678 -20.510 1.00 17.34 5 VAL C C 1
ATOM 5245 O O . VAL C 1 9 ? -45.129 26.459 -21.502 1.00 19.28 5 VAL C O 1
ATOM 5249 N N . VAL C 1 10 ? -44.075 27.883 -20.128 1.00 18.65 6 VAL C N 1
ATOM 5250 C CA . VAL C 1 10 ? -44.328 29.075 -20.924 1.00 20.61 6 VAL C CA 1
ATOM 5251 C C . VAL C 1 10 ? -42.992 29.728 -21.170 1.00 21.69 6 VAL C C 1
ATOM 5252 O O . VAL C 1 10 ? -42.271 30.102 -20.226 1.00 22.35 6 VAL C O 1
ATOM 5256 N N . GLU C 1 11 ? -42.630 29.809 -22.447 1.00 21.16 7 GLU C N 1
ATOM 5257 C CA . GLU C 1 11 ? -41.309 30.180 -22.879 1.00 21.38 7 GLU C CA 1
ATOM 5258 C C . GLU C 1 11 ? -41.321 31.510 -23.618 1.00 26.20 7 GLU C C 1
ATOM 5259 O O . GLU C 1 11 ? -41.861 31.608 -24.724 1.00 26.09 7 GLU C O 1
ATOM 5265 N N . GLN C 1 12 ? -40.697 32.524 -23.021 1.00 25.32 8 GLN C N 1
ATOM 5266 C CA . GLN C 1 12 ? -40.516 33.803 -23.689 1.00 27.70 8 GLN C CA 1
ATOM 5267 C C . GLN C 1 12 ? -39.138 33.930 -24.363 1.00 27.72 8 GLN C C 1
ATOM 5268 O O . GLN C 1 12 ? -38.899 34.856 -25.130 1.00 32.80 8 GLN C O 1
ATOM 5274 N N . ALA C 1 13 ? -38.307 32.911 -24.193 1.00 25.13 9 ALA C N 1
ATOM 5275 C CA . ALA C 1 13 ? -37.004 32.821 -24.855 1.00 26.47 9 ALA C CA 1
ATOM 5276 C C . ALA C 1 13 ? -36.137 34.015 -24.537 1.00 26.20 9 ALA C C 1
ATOM 5277 O O . ALA C 1 13 ? -35.728 34.795 -25.430 1.00 26.46 9 ALA C O 1
ATOM 5279 N N . PRO C 1 14 ? -35.814 34.171 -23.263 1.00 24.93 10 PRO C N 1
ATOM 5280 C CA . PRO C 1 14 ? -34.955 35.289 -22.915 1.00 26.78 10 PRO C CA 1
ATOM 5281 C C . PRO C 1 14 ? -33.565 35.184 -23.560 1.00 25.19 10 PRO C C 1
ATOM 5282 O O . PRO C 1 14 ? -33.051 34.069 -23.808 1.00 26.54 10 PRO C O 1
ATOM 5286 N N . VAL C 1 15 ? -32.989 36.330 -23.861 1.00 28.59 11 VAL C N 1
ATOM 5287 C CA . VAL C 1 15 ? -31.608 36.423 -24.377 1.00 28.21 11 VAL C CA 1
ATOM 5288 C C . VAL C 1 15 ? -30.700 36.850 -23.221 1.00 30.59 11 VAL C C 1
ATOM 5289 O O . VAL C 1 15 ? -30.982 37.825 -22.520 1.00 30.12 11 VAL C O 1
ATOM 5293 N N . VAL C 1 16 ? -29.650 36.080 -23.000 1.00 30.20 12 VAL C N 1
ATOM 5294 C CA . VAL C 1 16 ? -28.866 36.196 -21.782 1.00 33.20 12 VAL C CA 1
ATOM 5295 C C . VAL C 1 16 ? -27.471 36.745 -22.105 1.00 34.74 12 VAL C C 1
ATOM 5296 O O . VAL C 1 16 ? -26.930 36.521 -23.198 1.00 33.70 12 VAL C O 1
ATOM 5300 N N . GLU C 1 17 ? -26.890 37.436 -21.129 1.00 36.91 13 GLU C N 1
ATOM 5301 C CA . GLU C 1 17 ? -25.568 38.046 -21.311 1.00 35.88 13 GLU C CA 1
ATOM 5302 C C . GLU C 1 17 ? -24.549 37.022 -21.763 1.00 32.74 13 GLU C C 1
ATOM 5303 O O . GLU C 1 17 ? -24.399 35.958 -21.161 1.00 28.65 13 GLU C O 1
ATOM 5309 N N . GLY C 1 18 ? -23.821 37.363 -22.830 1.00 36.07 14 GLY C N 1
ATOM 5310 C CA . GLY C 1 18 ? -22.814 36.477 -23.379 1.00 35.70 14 GLY C CA 1
ATOM 5311 C C . GLY C 1 18 ? -23.281 35.661 -24.569 1.00 37.65 14 GLY C C 1
ATOM 5312 O O . GLY C 1 18 ? -22.469 35.114 -25.297 1.00 37.49 14 GLY C O 1
ATOM 5313 N N . LEU C 1 19 ? -24.594 35.534 -24.737 1.00 35.61 15 LEU C N 1
ATOM 5314 C CA . LEU C 1 19 ? -25.139 34.690 -25.789 1.00 36.42 15 LEU C CA 1
ATOM 5315 C C . LEU C 1 19 ? -25.974 35.554 -26.736 1.00 32.71 15 LEU C C 1
ATOM 5316 O O . LEU C 1 19 ? -25.997 36.762 -26.602 1.00 30.91 15 LEU C O 1
ATOM 5321 N N . THR C 1 20 ? -26.666 34.899 -27.684 1.00 31.49 16 THR C N 1
ATOM 5322 C CA . THR C 1 20 ? -27.360 35.557 -28.761 1.00 29.94 16 THR C CA 1
ATOM 5323 C C . THR C 1 20 ? -28.772 35.006 -28.863 1.00 29.28 16 THR C C 1
ATOM 5324 O O . THR C 1 20 ? -29.082 33.968 -28.269 1.00 28.61 16 THR C O 1
ATOM 5328 N N . PRO C 1 21 ? -29.624 35.661 -29.660 1.00 27.95 17 PRO C N 1
ATOM 5329 C CA . PRO C 1 21 ? -30.990 35.160 -29.827 1.00 27.30 17 PRO C CA 1
ATOM 5330 C C . PRO C 1 21 ? -31.032 33.761 -30.378 1.00 26.76 17 PRO C C 1
ATOM 5331 O O . PRO C 1 21 ? -31.922 32.995 -30.042 1.00 26.08 17 PRO C O 1
ATOM 5335 N N . ALA C 1 22 ? -30.053 33.396 -31.210 1.00 25.99 18 ALA C N 1
ATOM 5336 C CA . ALA C 1 22 ? -30.013 32.041 -31.745 1.00 26.71 18 ALA C CA 1
ATOM 5337 C C . ALA C 1 22 ? -29.811 30.997 -30.651 1.00 26.46 18 ALA C C 1
ATOM 5338 O O . ALA C 1 22 ? -30.355 29.889 -30.724 1.00 26.01 18 ALA C O 1
ATOM 5340 N N . HIS C 1 23 ? -28.994 31.326 -29.654 1.00 25.59 19 HIS C N 1
ATOM 5341 C CA . HIS C 1 23 ? -28.834 30.438 -28.512 1.00 27.14 19 HIS C CA 1
ATOM 5342 C C . HIS C 1 23 ? -30.147 30.278 -27.761 1.00 22.36 19 HIS C C 1
ATOM 5343 O O . HIS C 1 23 ? -30.487 29.160 -27.364 1.00 27.19 19 HIS C O 1
ATOM 5350 N N . SER C 1 24 ? -30.885 31.370 -27.624 1.00 23.76 20 SER C N 1
ATOM 5351 C CA . SER C 1 24 ? -32.182 31.346 -26.938 1.00 23.96 20 SER C CA 1
ATOM 5352 C C . SER C 1 24 ? -33.134 30.373 -27.603 1.00 22.18 20 SER C C 1
ATOM 5353 O O . SER C 1 24 ? -33.785 29.551 -26.935 1.00 19.69 20 SER C O 1
ATOM 5356 N N . LEU C 1 25 ? -33.174 30.404 -28.945 1.00 21.68 21 LEU C N 1
ATOM 5357 C CA . LEU C 1 25 ? -34.052 29.511 -29.660 1.00 21.60 21 LEU C CA 1
ATOM 5358 C C . LEU C 1 25 ? -33.650 28.051 -29.504 1.00 20.29 21 LEU C C 1
ATOM 5359 O O . LEU C 1 25 ? -34.492 27.170 -29.320 1.00 18.59 21 LEU C O 1
ATOM 5364 N N . GLN C 1 26 ? -32.350 27.764 -29.594 1.00 22.17 22 GLN C N 1
ATOM 5365 C CA . GLN C 1 26 ? -31.878 26.415 -29.403 1.00 20.91 22 GLN C CA 1
ATOM 5366 C C . GLN C 1 26 ? -32.192 25.937 -27.990 1.00 20.46 22 GLN C C 1
ATOM 5367 O O . GLN C 1 26 ? -32.595 24.796 -27.772 1.00 19.67 22 GLN C O 1
ATOM 5373 N N . HIS C 1 27 ? -31.980 26.818 -27.030 1.00 21.47 23 HIS C N 1
ATOM 5374 C CA . HIS C 1 27 ? -32.286 26.474 -25.637 1.00 22.87 23 HIS C CA 1
ATOM 5375 C C . HIS C 1 27 ? -33.763 26.223 -25.414 1.00 21.35 23 HIS C C 1
ATOM 5376 O O . HIS C 1 27 ? -34.130 25.383 -24.607 1.00 21.39 23 HIS C O 1
ATOM 5383 N N . SER C 1 28 ? -34.629 26.894 -26.199 1.00 21.95 24 SER C N 1
ATOM 5384 C CA . SER C 1 28 ? -36.072 26.599 -26.145 1.00 22.12 24 SER C CA 1
ATOM 5385 C C . SER C 1 28 ? -36.373 25.223 -26.567 1.00 21.68 24 SER C C 1
ATOM 5386 O O . SER C 1 28 ? -37.181 24.513 -25.959 1.00 19.05 24 SER C O 1
ATOM 5389 N N . ILE C 1 29 ? -35.766 24.815 -27.687 1.00 21.40 25 ILE C N 1
ATOM 5390 C CA . ILE C 1 29 ? -35.946 23.475 -28.194 1.00 19.77 25 ILE C CA 1
ATOM 5391 C C . ILE C 1 29 ? -35.478 22.422 -27.170 1.00 18.56 25 ILE C C 1
ATOM 5392 O O . ILE C 1 29 ? -36.173 21.417 -26.928 1.00 19.03 25 ILE C O 1
ATOM 5397 N N . GLU C 1 30 ? -34.325 22.673 -26.591 1.00 20.12 26 GLU C N 1
ATOM 5398 C CA . GLU C 1 30 ? -33.774 21.777 -25.556 1.00 21.01 26 GLU C CA 1
ATOM 5399 C C . GLU C 1 30 ? -34.696 21.645 -24.338 1.00 17.97 26 GLU C C 1
ATOM 5400 O O . GLU C 1 30 ? -34.975 20.520 -23.867 1.00 17.55 26 GLU C O 1
ATOM 5406 N N . LEU C 1 31 ? -35.249 22.764 -23.923 1.00 19.52 27 LEU C N 1
ATOM 5407 C CA . LEU C 1 31 ? -36.201 22.737 -22.789 1.00 20.40 27 LEU C CA 1
ATOM 5408 C C . LEU C 1 31 ? -37.460 22.001 -23.148 1.00 21.35 27 LEU C C 1
ATOM 5409 O O . LEU C 1 31 ? -38.015 21.253 -22.361 1.00 20.14 27 LEU C O 1
ATOM 5414 N N . ALA C 1 32 ? -37.947 22.203 -24.369 1.00 20.20 28 ALA C N 1
ATOM 5415 C CA . ALA C 1 32 ? -39.143 21.517 -24.801 1.00 18.92 28 ALA C CA 1
ATOM 5416 C C . ALA C 1 32 ? -38.972 20.028 -24.860 1.00 18.49 28 ALA C C 1
ATOM 5417 O O . ALA C 1 32 ? -39.869 19.280 -24.490 1.00 19.18 28 ALA C O 1
ATOM 5419 N N A ARG C 1 33 ? -37.837 19.567 -25.383 0.50 19.67 29 ARG C N 1
ATOM 5420 N N B ARG C 1 33 ? -37.840 19.576 -25.384 0.50 19.60 29 ARG C N 1
ATOM 5421 C CA A ARG C 1 33 ? -37.547 18.134 -25.417 0.50 21.28 29 ARG C CA 1
ATOM 5422 C CA B ARG C 1 33 ? -37.554 18.155 -25.418 0.50 21.13 29 ARG C CA 1
ATOM 5423 C C A ARG C 1 33 ? -37.526 17.580 -23.980 0.50 19.72 29 ARG C C 1
ATOM 5424 C C B ARG C 1 33 ? -37.534 17.596 -23.984 0.50 19.62 29 ARG C C 1
ATOM 5425 O O A ARG C 1 33 ? -38.097 16.520 -23.696 0.50 22.20 29 ARG C O 1
ATOM 5426 O O B ARG C 1 33 ? -38.101 16.548 -23.712 0.50 21.85 29 ARG C O 1
ATOM 5441 N N . LEU C 1 34 ? -36.889 18.313 -23.087 1.00 20.65 30 LEU C N 1
ATOM 5442 C CA . LEU C 1 34 ? -36.819 17.871 -21.657 1.00 20.15 30 LEU C CA 1
ATOM 5443 C C . LEU C 1 34 ? -38.222 17.804 -21.062 1.00 20.81 30 LEU C C 1
ATOM 5444 O O . LEU C 1 34 ? -38.624 16.819 -20.446 1.00 21.26 30 LEU C O 1
ATOM 5449 N N . ALA C 1 35 ? -39.004 18.860 -21.301 1.00 21.41 31 ALA C N 1
ATOM 5450 C CA . ALA C 1 35 ? -40.361 18.945 -20.783 1.00 18.94 31 ALA C CA 1
ATOM 5451 C C . ALA C 1 35 ? -41.255 17.865 -21.325 1.00 20.25 31 ALA C C 1
ATOM 5452 O O . ALA C 1 35 ? -42.079 17.282 -20.612 1.00 21.54 31 ALA C O 1
ATOM 5454 N N . ASP C 1 36 ? -41.067 17.528 -22.592 1.00 20.66 32 ASP C N 1
ATOM 5455 C CA . ASP C 1 36 ? -41.768 16.422 -23.192 1.00 19.84 32 ASP C CA 1
ATOM 5456 C C . ASP C 1 36 ? -41.428 15.095 -22.449 1.00 20.83 32 ASP C C 1
ATOM 5457 O O . ASP C 1 36 ? -42.329 14.385 -22.003 1.00 21.97 32 ASP C O 1
ATOM 5462 N N . ARG C 1 37 ? -40.142 14.838 -22.288 1.00 25.63 33 ARG C N 1
ATOM 5463 C CA . ARG C 1 37 ? -39.660 13.606 -21.619 1.00 29.01 33 ARG C CA 1
ATOM 5464 C C . ARG C 1 37 ? -40.107 13.532 -20.151 1.00 27.11 33 ARG C C 1
ATOM 5465 O O . ARG C 1 37 ? -40.469 12.464 -19.675 1.00 25.25 33 ARG C O 1
ATOM 5473 N N . LEU C 1 38 ? -40.143 14.682 -19.468 1.00 26.96 34 LEU C N 1
ATOM 5474 C CA . LEU C 1 38 ? -40.496 14.716 -18.036 1.00 24.90 34 LEU C CA 1
ATOM 5475 C C . LEU C 1 38 ? -41.982 14.675 -17.710 1.00 27.83 34 LEU C C 1
ATOM 5476 O O . LEU C 1 38 ? -42.349 14.402 -16.583 1.00 27.88 34 LEU C O 1
ATOM 5481 N N . GLY C 1 39 ? -42.848 14.912 -18.695 1.00 25.21 35 GLY C N 1
ATOM 5482 C CA . GLY C 1 39 ? -44.275 14.815 -18.513 1.00 25.95 35 GLY C CA 1
ATOM 5483 C C . GLY C 1 39 ? -45.008 16.134 -18.290 1.00 23.00 35 GLY C C 1
ATOM 5484 O O . GLY C 1 39 ? -46.113 16.146 -17.789 1.00 21.86 35 GLY C O 1
ATOM 5485 N N . TYR C 1 40 ? -44.412 17.246 -18.711 1.00 21.20 36 TYR C N 1
ATOM 5486 C CA . TYR C 1 40 ? -45.151 18.509 -18.731 1.00 20.71 36 TYR C CA 1
ATOM 5487 C C . TYR C 1 40 ? -46.316 18.429 -19.724 1.00 21.56 36 TYR C C 1
ATOM 5488 O O . TYR C 1 40 ? -46.231 17.694 -20.726 1.00 21.57 36 TYR C O 1
ATOM 5497 N N . GLU C 1 41 ? -47.435 19.116 -19.434 1.00 21.26 37 GLU C N 1
ATOM 5498 C CA . GLU C 1 41 ? -48.640 19.012 -20.275 1.00 22.08 37 GLU C CA 1
ATOM 5499 C C . GLU C 1 41 ? -48.513 19.732 -21.587 1.00 20.28 37 GLU C C 1
ATOM 5500 O O . GLU C 1 41 ? -48.959 19.217 -22.592 1.00 20.95 37 GLU C O 1
ATOM 5506 N N . ARG C 1 42 ? -48.089 20.994 -21.525 1.00 19.26 38 ARG C N 1
ATOM 5507 C CA . ARG C 1 42 ? -47.983 21.850 -22.734 1.00 20.42 38 ARG C CA 1
ATOM 5508 C C . ARG C 1 42 ? -46.779 22.758 -22.657 1.00 18.60 38 ARG C C 1
ATOM 5509 O O . ARG C 1 42 ? -46.259 23.052 -21.568 1.00 19.37 38 ARG C O 1
ATOM 5517 N N . PHE C 1 43 ? -46.329 23.202 -23.824 1.00 18.83 39 PHE C N 1
ATOM 5518 C CA . PHE C 1 43 ? -45.220 24.074 -23.958 1.00 18.72 39 PHE C CA 1
ATOM 5519 C C . PHE C 1 43 ? -45.672 25.241 -24.798 1.00 19.89 39 PHE C C 1
ATOM 5520 O O . PHE C 1 43 ? -46.008 25.071 -25.979 1.00 18.78 39 PHE C O 1
ATOM 5528 N N . TRP C 1 44 ? -45.720 26.419 -24.191 1.00 18.82 40 TRP C N 1
ATOM 5529 C CA . TRP C 1 44 ? -46.212 27.595 -24.890 1.00 19.86 40 TRP C CA 1
ATOM 5530 C C . TRP C 1 44 ? -45.094 28.559 -25.180 1.00 19.25 40 TRP C C 1
ATOM 5531 O O . TRP C 1 44 ? -44.175 28.700 -24.376 1.00 19.70 40 TRP C O 1
ATOM 5542 N N . VAL C 1 45 ? -45.185 29.259 -26.315 1.00 21.00 41 VAL C N 1
ATOM 5543 C CA . VAL C 1 45 ? -44.178 30.235 -26.748 1.00 19.88 41 VAL C CA 1
ATOM 5544 C C . VAL C 1 45 ? -44.831 31.608 -26.803 1.00 20.25 41 VAL C C 1
ATOM 5545 O O . VAL C 1 45 ? -45.887 31.768 -27.431 1.00 18.88 41 VAL C O 1
ATOM 5549 N N . ALA C 1 46 ? -44.253 32.571 -26.075 1.00 20.23 42 ALA C N 1
ATOM 5550 C CA . ALA C 1 46 ? -44.795 33.894 -25.989 1.00 21.74 42 ALA C CA 1
ATOM 5551 C C . ALA C 1 46 ? -44.319 34.763 -27.156 1.00 25.09 42 ALA C C 1
ATOM 5552 O O . ALA C 1 46 ? -43.376 34.431 -27.852 1.00 30.12 42 ALA C O 1
ATOM 5554 N N . GLU C 1 47 ? -44.981 35.887 -27.361 1.00 22.30 43 GLU C N 1
ATOM 5555 C CA . GLU C 1 47 ? -44.661 36.790 -28.453 1.00 22.68 43 GLU C CA 1
ATOM 5556 C C . GLU C 1 47 ? -44.179 38.102 -27.876 1.00 24.40 43 GLU C C 1
ATOM 5557 O O . GLU C 1 47 ? -44.915 38.738 -27.112 1.00 25.59 43 GLU C O 1
ATOM 5563 N N . HIS C 1 48 ? -42.950 38.485 -28.219 1.00 23.01 44 HIS C N 1
ATOM 5564 C CA . HIS C 1 48 ? -42.354 39.738 -27.787 1.00 24.79 44 HIS C CA 1
ATOM 5565 C C . HIS C 1 48 ? -41.646 40.418 -28.945 1.00 28.21 44 HIS C C 1
ATOM 5566 O O . HIS C 1 48 ? -40.830 39.788 -29.633 1.00 26.62 44 HIS C O 1
ATOM 5573 N N . HIS C 1 49 ? -41.954 41.703 -29.147 1.00 27.30 45 HIS C N 1
ATOM 5574 C CA . HIS C 1 49 ? -41.426 42.469 -30.287 1.00 27.90 45 HIS C CA 1
ATOM 5575 C C . HIS C 1 49 ? -40.410 43.532 -29.840 1.00 33.70 45 HIS C C 1
ATOM 5576 O O . HIS C 1 49 ? -40.592 44.183 -28.792 1.00 33.81 45 HIS C O 1
ATOM 5583 N N . ALA C 1 50 ? -39.330 43.668 -30.605 1.00 35.25 46 ALA C N 1
ATOM 5584 C CA . ALA C 1 50 ? -38.368 44.777 -30.433 1.00 36.70 46 ALA C CA 1
ATOM 5585 C C . ALA C 1 50 ? -37.763 44.868 -29.010 1.00 40.16 46 ALA C C 1
ATOM 5586 O O . ALA C 1 50 ? -37.530 45.957 -28.490 1.00 40.41 46 ALA C O 1
ATOM 5588 N N . GLU C 1 51 ? -37.529 43.710 -28.398 1.00 38.46 47 GLU C N 1
ATOM 5589 C CA . GLU C 1 51 ? -36.896 43.607 -27.094 1.00 39.68 47 GLU C CA 1
ATOM 5590 C C . GLU C 1 51 ? -35.634 42.795 -27.298 1.00 40.75 47 GLU C C 1
ATOM 5591 O O . GLU C 1 51 ? -35.693 41.651 -27.751 1.00 35.42 47 GLU C O 1
ATOM 5597 N N . ILE C 1 52 ? -34.478 43.392 -27.011 1.00 37.16 48 ILE C N 1
ATOM 5598 C CA . ILE C 1 52 ? -33.230 42.667 -27.183 1.00 33.54 48 ILE C CA 1
ATOM 5599 C C . ILE C 1 52 ? -33.147 41.491 -26.230 1.00 31.19 48 ILE C C 1
ATOM 5600 O O . ILE C 1 52 ? -32.417 40.559 -26.477 1.00 32.84 48 ILE C O 1
ATOM 5605 N N . PHE C 1 53 ? -33.939 41.508 -25.163 1.00 32.16 49 PHE C N 1
ATOM 5606 C CA . PHE C 1 53 ? -33.854 40.457 -24.155 1.00 31.60 49 PHE C CA 1
ATOM 5607 C C . PHE C 1 53 ? -34.834 39.330 -24.335 1.00 27.90 49 PHE C C 1
ATOM 5608 O O . PHE C 1 53 ? -34.842 38.414 -23.515 1.00 27.80 49 PHE C O 1
ATOM 5616 N N . ASN C 1 54 ? -35.680 39.385 -25.363 1.00 29.00 50 ASN C N 1
ATOM 5617 C CA . ASN C 1 54 ? -36.601 38.253 -25.683 1.00 27.18 50 ASN C CA 1
ATOM 5618 C C . ASN C 1 54 ? -36.508 37.942 -27.190 1.00 26.10 50 ASN C C 1
ATOM 5619 O O . ASN C 1 54 ? -36.586 38.852 -28.021 1.00 28.97 50 ASN C O 1
ATOM 5624 N N . ALA C 1 55 ? -36.330 36.675 -27.530 1.00 24.85 51 ALA C N 1
ATOM 5625 C CA . ALA C 1 55 ? -35.877 36.274 -28.884 1.00 25.04 51 ALA C CA 1
ATOM 5626 C C . ALA C 1 55 ? -36.971 35.964 -29.889 1.00 24.86 51 ALA C C 1
ATOM 5627 O O . ALA C 1 55 ? -36.658 35.739 -31.061 1.00 26.65 51 ALA C O 1
ATOM 5629 N N . VAL C 1 56 ? -38.215 35.835 -29.442 1.00 22.97 52 VAL C N 1
ATOM 5630 C CA . VAL C 1 56 ? -39.285 35.340 -30.311 1.00 22.61 52 VAL C CA 1
ATOM 5631 C C . VAL C 1 56 ? -40.421 36.335 -30.509 1.00 23.06 52 VAL C C 1
ATOM 5632 O O . VAL C 1 56 ? -41.316 36.431 -29.679 1.00 22.58 52 VAL C O 1
ATOM 5636 N N . PRO C 1 57 ? -40.428 37.014 -31.663 1.00 24.61 53 PRO C N 1
ATOM 5637 C CA . PRO C 1 57 ? -41.551 37.832 -32.062 1.00 23.37 53 PRO C CA 1
ATOM 5638 C C . PRO C 1 57 ? -42.596 37.042 -32.785 1.00 24.29 53 PRO C C 1
ATOM 5639 O O . PRO C 1 57 ? -43.694 37.546 -32.987 1.00 29.14 53 PRO C O 1
ATOM 5643 N N . ALA C 1 58 ? -42.243 35.828 -33.243 1.00 22.44 54 ALA C N 1
ATOM 5644 C CA . ALA C 1 58 ? -43.117 34.999 -34.099 1.00 21.98 54 ALA C CA 1
ATOM 5645 C C . ALA C 1 58 ? -43.196 33.597 -33.512 1.00 22.48 54 ALA C C 1
ATOM 5646 O O . ALA C 1 58 ? -42.535 32.674 -33.984 1.00 19.91 54 ALA C O 1
ATOM 5648 N N . PRO C 1 59 ? -44.014 33.428 -32.470 1.00 21.57 55 PRO C N 1
ATOM 5649 C CA . PRO C 1 59 ? -44.118 32.139 -31.798 1.00 20.15 55 PRO C CA 1
ATOM 5650 C C . PRO C 1 59 ? -44.483 31.002 -32.744 1.00 20.01 55 PRO C C 1
ATOM 5651 O O . PRO C 1 59 ? -44.014 29.894 -32.560 1.00 18.98 55 PRO C O 1
ATOM 5655 N N . GLU C 1 60 ? -45.287 31.288 -33.772 1.00 16.53 56 GLU C N 1
ATOM 5656 C CA . GLU C 1 60 ? -45.715 30.286 -34.704 1.00 17.00 56 GLU C CA 1
ATOM 5657 C C . GLU C 1 60 ? -44.560 29.550 -35.399 1.00 17.10 56 GLU C C 1
ATOM 5658 O O . GLU C 1 60 ? -44.647 28.346 -35.695 1.00 18.36 56 GLU C O 1
ATOM 5664 N N . ILE C 1 61 ? -43.446 30.241 -35.583 1.00 17.87 57 ILE C N 1
ATOM 5665 C CA . ILE C 1 61 ? -42.271 29.623 -36.229 1.00 18.88 57 ILE C CA 1
ATOM 5666 C C . ILE C 1 61 ? -41.615 28.625 -35.256 1.00 19.94 57 ILE C C 1
ATOM 5667 O O . ILE C 1 61 ? -41.260 27.506 -35.634 1.00 17.25 57 ILE C O 1
ATOM 5672 N N . LEU C 1 62 ? -41.440 29.043 -34.003 1.00 21.61 58 LEU C N 1
ATOM 5673 C CA . LEU C 1 62 ? -40.852 28.144 -32.988 1.00 21.03 58 LEU C CA 1
ATOM 5674 C C . LEU C 1 62 ? -41.767 26.982 -32.668 1.00 19.88 58 LEU C C 1
ATOM 5675 O O . LEU C 1 62 ? -41.314 25.857 -32.471 1.00 17.55 58 LEU C O 1
ATOM 5680 N N . ILE C 1 63 ? -43.072 27.216 -32.655 1.00 18.35 59 ILE C N 1
ATOM 5681 C CA . ILE C 1 63 ? -44.037 26.159 -32.467 1.00 19.15 59 ILE C CA 1
ATOM 5682 C C . ILE C 1 63 ? -43.891 25.095 -33.565 1.00 16.56 59 ILE C C 1
ATOM 5683 O O . ILE C 1 63 ? -43.904 23.895 -33.306 1.00 17.60 59 ILE C O 1
ATOM 5688 N N . ALA C 1 64 ? -43.787 25.546 -34.803 1.00 17.96 60 ALA C N 1
ATOM 5689 C CA . ALA C 1 64 ? -43.701 24.626 -35.955 1.00 18.39 60 ALA C CA 1
ATOM 5690 C C . ALA C 1 64 ? -42.461 23.692 -35.786 1.00 18.61 60 ALA C C 1
ATOM 5691 O O . ALA C 1 64 ? -42.511 22.505 -36.096 1.00 22.58 60 ALA C O 1
ATOM 5693 N N . ARG C 1 65 ? -41.386 24.256 -35.267 1.00 19.72 61 ARG C N 1
ATOM 5694 C CA . ARG C 1 65 ? -40.161 23.476 -34.990 1.00 19.96 61 ARG C CA 1
ATOM 5695 C C . ARG C 1 65 ? -40.247 22.584 -33.771 1.00 19.92 61 ARG C C 1
ATOM 5696 O O . ARG C 1 65 ? -39.995 21.375 -33.857 1.00 20.44 61 ARG C O 1
ATOM 5704 N N . ILE C 1 66 ? -40.702 23.132 -32.667 1.00 20.14 62 ILE C N 1
ATOM 5705 C CA . ILE C 1 66 ? -40.804 22.351 -31.439 1.00 20.60 62 ILE C CA 1
ATOM 5706 C C . ILE C 1 66 ? -41.755 21.194 -31.497 1.00 20.09 62 ILE C C 1
ATOM 5707 O O . ILE C 1 66 ? -41.491 20.139 -30.900 1.00 21.14 62 ILE C O 1
ATOM 5712 N N . ALA C 1 67 ? -42.880 21.347 -32.179 1.00 20.24 63 ALA C N 1
ATOM 5713 C CA . ALA C 1 67 ? -43.822 20.242 -32.304 1.00 20.33 63 ALA C CA 1
ATOM 5714 C C . ALA C 1 67 ? -43.197 19.047 -33.062 1.00 20.33 63 ALA C C 1
ATOM 5715 O O . ALA C 1 67 ? -43.588 17.916 -32.851 1.00 21.56 63 ALA C O 1
ATOM 5717 N N . ALA C 1 68 ? -42.266 19.337 -33.970 1.00 20.21 64 ALA C N 1
ATOM 5718 C CA . ALA C 1 68 ? -41.548 18.283 -34.719 1.00 22.91 64 ALA C CA 1
ATOM 5719 C C . ALA C 1 68 ? -40.510 17.586 -33.851 1.00 23.97 64 ALA C C 1
ATOM 5720 O O . ALA C 1 68 ? -40.099 16.480 -34.175 1.00 25.74 64 ALA C O 1
ATOM 5722 N N . GLU C 1 69 ? -40.064 18.266 -32.793 1.00 23.08 65 GLU C N 1
ATOM 5723 C CA . GLU C 1 69 ? -39.017 17.771 -31.895 1.00 21.65 65 GLU C CA 1
ATOM 5724 C C . GLU C 1 69 ? -39.559 17.044 -30.667 1.00 22.73 65 GLU C C 1
ATOM 5725 O O . GLU C 1 69 ? -38.771 16.581 -29.855 1.00 24.92 65 GLU C O 1
ATOM 5731 N N . THR C 1 70 ? -40.885 16.956 -30.527 1.00 21.60 66 THR C N 1
ATOM 5732 C CA . THR C 1 70 ? -41.533 16.373 -29.363 1.00 22.99 66 THR C CA 1
ATOM 5733 C C . THR C 1 70 ? -42.686 15.488 -29.804 1.00 25.05 66 THR C C 1
ATOM 5734 O O . THR C 1 70 ? -43.155 15.597 -30.931 1.00 25.04 66 THR C O 1
ATOM 5738 N N . SER C 1 71 ? -43.203 14.680 -28.899 1.00 25.64 67 SER C N 1
ATOM 5739 C CA . SER C 1 71 ? -44.237 13.724 -29.246 1.00 27.20 67 SER C CA 1
ATOM 5740 C C . SER C 1 71 ? -45.488 13.811 -28.425 1.00 27.26 67 SER C C 1
ATOM 5741 O O . SER C 1 71 ? -46.559 13.582 -28.934 1.00 28.55 67 SER C O 1
ATOM 5744 N N . GLY C 1 72 ? -45.354 14.013 -27.114 1.00 26.41 68 GLY C N 1
ATOM 5745 C CA . GLY C 1 72 ? -46.523 13.945 -26.228 1.00 28.23 68 GLY C CA 1
ATOM 5746 C C . GLY C 1 72 ? -47.029 15.300 -25.746 1.00 26.63 68 GLY C C 1
ATOM 5747 O O . GLY C 1 72 ? -48.238 15.497 -25.600 1.00 25.18 68 GLY C O 1
ATOM 5748 N N . ILE C 1 73 ? -46.114 16.200 -25.452 1.00 22.79 69 ILE C N 1
ATOM 5749 C CA . ILE C 1 73 ? -46.453 17.524 -24.922 1.00 22.63 69 ILE C CA 1
ATOM 5750 C C . ILE C 1 73 ? -47.265 18.285 -25.964 1.00 21.81 69 ILE C C 1
ATOM 5751 O O . ILE C 1 73 ? -46.990 18.207 -27.163 1.00 20.68 69 ILE C O 1
ATOM 5756 N N . ARG C 1 74 ? -48.276 18.998 -25.529 1.00 20.40 70 ARG C N 1
ATOM 5757 C CA . ARG C 1 74 ? -48.932 19.965 -26.416 1.00 21.61 70 ARG C CA 1
ATOM 5758 C C . ARG C 1 74 ? -47.993 21.112 -26.671 1.00 20.62 70 ARG C C 1
ATOM 5759 O O . ARG C 1 74 ? -47.124 21.416 -25.852 1.00 22.38 70 ARG C O 1
ATOM 5767 N N . VAL C 1 75 ? -48.109 21.747 -27.836 1.00 20.31 71 VAL C N 1
ATOM 5768 C CA . VAL C 1 75 ? -47.268 22.883 -28.174 1.00 19.75 71 VAL C CA 1
ATOM 5769 C C . VAL C 1 75 ? -48.135 23.993 -28.729 1.00 19.20 71 VAL C C 1
ATOM 5770 O O . VAL C 1 75 ? -49.062 23.736 -29.510 1.00 18.56 71 VAL C O 1
ATOM 5774 N N . GLY C 1 76 ? -47.835 25.223 -28.343 1.00 18.16 72 GLY C N 1
ATOM 5775 C CA . GLY C 1 76 ? -48.656 26.327 -28.814 1.00 18.92 72 GLY C CA 1
ATOM 5776 C C . GLY C 1 76 ? -48.172 27.698 -28.434 1.00 18.62 72 GLY C C 1
ATOM 5777 O O . GLY C 1 76 ? -47.044 27.886 -27.936 1.00 19.67 72 GLY C O 1
ATOM 5778 N N . SER C 1 77 ? -49.026 28.686 -28.701 1.00 16.83 73 SER C N 1
ATOM 5779 C CA . SER C 1 77 ? -48.716 30.074 -28.412 1.00 15.91 73 SER C CA 1
ATOM 5780 C C . SER C 1 77 ? -49.235 30.457 -27.058 1.00 18.09 73 SER C C 1
ATOM 5781 O O . SER C 1 77 ? -50.365 30.065 -26.677 1.00 18.77 73 SER C O 1
ATOM 5784 N N . GLY C 1 78 ? -48.432 31.239 -26.333 1.00 18.86 74 GLY C N 1
ATOM 5785 C CA . GLY C 1 78 ? -48.846 31.819 -25.050 1.00 20.00 74 GLY C CA 1
ATOM 5786 C C . GLY C 1 78 ? -48.274 33.220 -24.867 1.00 21.23 74 GLY C C 1
ATOM 5787 O O . GLY C 1 78 ? -47.427 33.435 -23.992 1.00 23.31 74 GLY C O 1
ATOM 5788 N N . GLY C 1 79 ? -48.694 34.200 -25.672 1.00 21.22 75 GLY C N 1
ATOM 5789 C CA . GLY C 1 79 ? -49.805 34.091 -26.602 1.00 20.47 75 GLY C CA 1
ATOM 5790 C C . GLY C 1 79 ? -49.555 34.915 -27.872 1.00 21.30 75 GLY C C 1
ATOM 5791 O O . GLY C 1 79 ? -48.748 35.842 -27.882 1.00 26.44 75 GLY C O 1
ATOM 5792 N N . VAL C 1 80 ? -50.282 34.594 -28.926 1.00 19.77 76 VAL C N 1
ATOM 5793 C CA . VAL C 1 80 ? -50.311 35.420 -30.116 1.00 21.06 76 VAL C CA 1
ATOM 5794 C C . VAL C 1 80 ? -51.051 36.742 -29.829 1.00 19.98 76 VAL C C 1
ATOM 5795 O O . VAL C 1 80 ? -52.138 36.736 -29.280 1.00 19.83 76 VAL C O 1
ATOM 5799 N N . LEU C 1 81 ? -50.451 37.836 -30.246 1.00 20.93 77 LEU C N 1
ATOM 5800 C CA . LEU C 1 81 ? -51.017 39.179 -30.039 1.00 20.92 77 LEU C CA 1
ATOM 5801 C C . LEU C 1 81 ? -52.010 39.507 -31.142 1.00 20.58 77 LEU C C 1
ATOM 5802 O O . LEU C 1 81 ? -51.692 40.175 -32.152 1.00 22.59 77 LEU C O 1
ATOM 5807 N N . LEU C 1 82 ? -53.202 38.950 -30.977 1.00 21.18 78 LEU C N 1
ATOM 5808 C CA . LEU C 1 82 ? -54.207 38.926 -32.026 1.00 21.15 78 LEU C CA 1
ATOM 5809 C C . LEU C 1 82 ? -54.612 40.331 -32.513 1.00 23.33 78 LEU C C 1
ATOM 5810 O O . LEU C 1 82 ? -55.023 40.483 -33.663 1.00 25.04 78 LEU C O 1
ATOM 5815 N N . SER C 1 83 ? -54.459 41.343 -31.662 1.00 23.06 79 SER C N 1
ATOM 5816 C CA . SER C 1 83 ? -54.780 42.730 -32.085 1.00 23.67 79 SER C CA 1
ATOM 5817 C C . SER C 1 83 ? -53.911 43.222 -33.218 1.00 27.35 79 SER C C 1
ATOM 5818 O O . SER C 1 83 ? -54.268 44.181 -33.863 1.00 24.91 79 SER C O 1
ATOM 5821 N N . LEU C 1 84 ? -52.763 42.564 -33.439 1.00 25.05 80 LEU C N 1
ATOM 5822 C CA . LEU C 1 84 ? -51.848 42.953 -34.488 1.00 24.31 80 LEU C CA 1
ATOM 5823 C C . LEU C 1 84 ? -52.145 42.317 -35.848 1.00 22.00 80 LEU C C 1
ATOM 5824 O O . LEU C 1 84 ? -51.519 42.704 -36.821 1.00 27.90 80 LEU C O 1
ATOM 5829 N N . TYR C 1 85 ? -53.043 41.349 -35.897 1.00 23.28 81 TYR C N 1
ATOM 5830 C CA . TYR C 1 85 ? -53.192 40.471 -37.055 1.00 23.57 81 TYR C CA 1
ATOM 5831 C C . TYR C 1 85 ? -54.607 40.293 -37.519 1.00 25.69 81 TYR C C 1
ATOM 5832 O O . TYR C 1 85 ? -55.530 40.344 -36.738 1.00 24.56 81 TYR C O 1
ATOM 5841 N N . SER C 1 86 ? -54.781 39.995 -38.794 1.00 22.91 82 SER C N 1
ATOM 5842 C CA . SER C 1 86 ? -56.035 39.496 -39.277 1.00 23.28 82 SER C CA 1
ATOM 5843 C C . SER C 1 86 ? -56.381 38.194 -38.566 1.00 24.06 82 SER C C 1
ATOM 5844 O O . SER C 1 86 ? -55.562 37.261 -38.552 1.00 24.68 82 SER C O 1
ATOM 5847 N N . PRO C 1 87 ? -57.616 38.054 -38.081 1.00 24.52 83 PRO C N 1
ATOM 5848 C CA . PRO C 1 87 ? -58.003 36.775 -37.495 1.00 22.76 83 PRO C CA 1
ATOM 5849 C C . PRO C 1 87 ? -58.014 35.591 -38.460 1.00 24.18 83 PRO C C 1
ATOM 5850 O O . PRO C 1 87 ? -57.753 34.470 -38.042 1.00 21.93 83 PRO C O 1
ATOM 5854 N N . LEU C 1 88 ? -58.250 35.842 -39.753 1.00 20.64 84 LEU C N 1
ATOM 5855 C CA . LEU C 1 88 ? -58.170 34.796 -40.715 1.00 21.62 84 LEU C CA 1
ATOM 5856 C C . LEU C 1 88 ? -56.727 34.301 -40.855 1.00 20.02 84 LEU C C 1
ATOM 5857 O O . LEU C 1 88 ? -56.503 33.092 -40.952 1.00 21.75 84 LEU C O 1
ATOM 5862 N N . LYS C 1 89 ? -55.775 35.220 -40.868 1.00 19.92 85 LYS C N 1
ATOM 5863 C CA . LYS C 1 89 ? -54.369 34.840 -40.996 1.00 22.44 85 LYS C CA 1
ATOM 5864 C C . LYS C 1 89 ? -53.966 33.959 -39.828 1.00 23.70 85 LYS C C 1
ATOM 5865 O O . LYS C 1 89 ? -53.360 32.929 -40.010 1.00 17.97 85 LYS C O 1
ATOM 5871 N N . VAL C 1 90 ? -54.311 34.377 -38.625 1.00 22.44 86 VAL C N 1
ATOM 5872 C CA . VAL C 1 90 ? -54.019 33.556 -37.463 1.00 21.65 86 VAL C CA 1
ATOM 5873 C C . VAL C 1 90 ? -54.675 32.183 -37.523 1.00 20.88 86 VAL C C 1
ATOM 5874 O O . VAL C 1 90 ? -54.022 31.152 -37.242 1.00 19.51 86 VAL C O 1
ATOM 5878 N N . ALA C 1 91 ? -55.934 32.123 -37.926 1.00 18.34 87 ALA C N 1
ATOM 5879 C CA . ALA C 1 91 ? -56.619 30.877 -38.114 1.00 17.24 87 ALA C CA 1
ATOM 5880 C C . ALA C 1 91 ? -55.887 29.971 -39.129 1.00 18.66 87 ALA C C 1
ATOM 5881 O O . ALA C 1 91 ? -55.715 28.776 -38.885 1.00 19.72 87 ALA C O 1
ATOM 5883 N N . GLU C 1 92 ? -55.466 30.538 -40.247 1.00 20.55 88 GLU C N 1
ATOM 5884 C CA . GLU C 1 92 ? -54.743 29.763 -41.284 1.00 22.06 88 GLU C CA 1
ATOM 5885 C C . GLU C 1 92 ? -53.403 29.225 -40.764 1.00 20.32 88 GLU C C 1
ATOM 5886 O O . GLU C 1 92 ? -53.065 28.067 -40.975 1.00 21.13 88 GLU C O 1
ATOM 5892 N N . VAL C 1 93 ? -52.667 30.079 -40.093 1.00 21.32 89 VAL C N 1
ATOM 5893 C CA . VAL C 1 93 ? -51.375 29.679 -39.517 1.00 21.91 89 VAL C CA 1
ATOM 5894 C C . VAL C 1 93 ? -51.589 28.486 -38.576 1.00 19.80 89 VAL C C 1
ATOM 5895 O O . VAL C 1 93 ? -50.871 27.466 -38.651 1.00 19.06 89 VAL C O 1
ATOM 5899 N N . PHE C 1 94 ? -52.556 28.597 -37.665 1.00 18.97 90 PHE C N 1
ATOM 5900 C CA . PHE C 1 94 ? -52.744 27.538 -36.697 1.00 19.66 90 PHE C CA 1
ATOM 5901 C C . PHE C 1 94 ? -53.467 26.320 -37.223 1.00 19.38 90 PHE C C 1
ATOM 5902 O O . PHE C 1 94 ? -53.250 25.212 -36.715 1.00 19.85 90 PHE C O 1
ATOM 5910 N N . ARG C 1 95 ? -54.291 26.472 -38.259 1.00 20.44 91 ARG C N 1
ATOM 5911 C CA . ARG C 1 95 ? -54.774 25.308 -38.980 1.00 23.91 91 ARG C CA 1
ATOM 5912 C C . ARG C 1 95 ? -53.623 24.534 -39.675 1.00 19.26 91 ARG C C 1
ATOM 5913 O O . ARG C 1 95 ? -53.680 23.315 -39.787 1.00 20.17 91 ARG C O 1
ATOM 5921 N N . THR C 1 96 ? -52.628 25.259 -40.155 1.00 19.34 92 THR C N 1
ATOM 5922 C CA . THR C 1 96 ? -51.502 24.634 -40.822 1.00 19.77 92 THR C CA 1
ATOM 5923 C C . THR C 1 96 ? -50.712 23.816 -39.765 1.00 19.90 92 THR C C 1
ATOM 5924 O O . THR C 1 96 ? -50.401 22.647 -39.979 1.00 19.74 92 THR C O 1
ATOM 5928 N N . LEU C 1 97 ? -50.506 24.411 -38.608 1.00 20.73 93 LEU C N 1
ATOM 5929 C CA . LEU C 1 97 ? -49.870 23.709 -37.490 1.00 20.18 93 LEU C CA 1
ATOM 5930 C C . LEU C 1 97 ? -50.652 22.474 -37.069 1.00 20.84 93 LEU C C 1
ATOM 5931 O O . LEU C 1 97 ? -50.083 21.379 -36.948 1.00 20.82 93 LEU C O 1
ATOM 5936 N N . HIS C 1 98 ? -51.966 22.604 -36.972 1.00 20.16 94 HIS C N 1
ATOM 5937 C CA . HIS C 1 98 ? -52.841 21.479 -36.671 1.00 19.76 94 HIS C CA 1
ATOM 5938 C C . HIS C 1 98 ? -52.781 20.356 -37.718 1.00 19.58 94 HIS C C 1
ATOM 5939 O O . HIS C 1 98 ? -52.799 19.197 -37.379 1.00 18.92 94 HIS C O 1
ATOM 5946 N N . ALA C 1 99 ? -52.647 20.737 -38.992 1.00 21.87 95 ALA C N 1
ATOM 5947 C CA . ALA C 1 99 ? -52.544 19.777 -40.057 1.00 20.52 95 ALA C CA 1
ATOM 5948 C C . ALA C 1 99 ? -51.231 19.012 -40.015 1.00 21.80 95 ALA C C 1
ATOM 5949 O O . ALA C 1 99 ? -51.200 17.811 -40.368 1.00 23.22 95 ALA C O 1
ATOM 5951 N N . LEU C 1 100 ? -50.171 19.669 -39.557 1.00 21.10 96 LEU C N 1
ATOM 5952 C CA . LEU C 1 100 ? -48.892 19.010 -39.309 1.00 21.97 96 LEU C CA 1
ATOM 5953 C C . LEU C 1 100 ? -48.857 18.164 -38.026 1.00 23.09 96 LEU C C 1
ATOM 5954 O O . LEU C 1 100 ? -48.197 17.126 -37.988 1.00 21.36 96 LEU C O 1
ATOM 5959 N N . TYR C 1 101 ? -49.557 18.632 -36.982 1.00 22.36 97 TYR C N 1
ATOM 5960 C CA . TYR C 1 101 ? -49.422 18.103 -35.635 1.00 21.63 97 TYR C CA 1
ATOM 5961 C C . TYR C 1 101 ? -50.832 17.905 -35.053 1.00 23.38 97 TYR C C 1
ATOM 5962 O O . TYR C 1 101 ? -51.278 18.656 -34.166 1.00 23.51 97 TYR C O 1
ATOM 5971 N N . PRO C 1 102 ? -51.563 16.930 -35.581 1.00 21.15 98 PRO C N 1
ATOM 5972 C CA . PRO C 1 102 ? -52.984 16.801 -35.297 1.00 24.75 98 PRO C CA 1
ATOM 5973 C C . PRO C 1 102 ? -53.323 16.713 -33.815 1.00 24.73 98 PRO C C 1
ATOM 5974 O O . PRO C 1 102 ? -52.770 15.912 -33.084 1.00 24.08 98 PRO C O 1
ATOM 5978 N N . ASP C 1 103 ? -54.190 17.620 -33.392 1.00 25.30 99 ASP C N 1
ATOM 5979 C CA . ASP C 1 103 ? -54.709 17.688 -32.039 1.00 25.66 99 ASP C CA 1
ATOM 5980 C C . ASP C 1 103 ? -53.654 17.935 -30.968 1.00 24.64 99 ASP C C 1
ATOM 5981 O O . ASP C 1 103 ? -53.899 17.649 -29.801 1.00 24.96 99 ASP C O 1
ATOM 5986 N N . ARG C 1 104 ? -52.505 18.501 -31.341 1.00 22.86 100 ARG C N 1
ATOM 5987 C CA . ARG C 1 104 ? -51.474 18.851 -30.362 1.00 22.26 100 ARG C CA 1
ATOM 5988 C C . ARG C 1 104 ? -51.270 20.362 -30.131 1.00 20.88 100 ARG C C 1
ATOM 5989 O O . ARG C 1 104 ? -50.462 20.750 -29.292 1.00 20.99 100 ARG C O 1
ATOM 5997 N N . ILE C 1 105 ? -51.981 21.209 -30.877 1.00 20.31 101 ILE C N 1
ATOM 5998 C CA . ILE C 1 105 ? -51.651 22.623 -30.946 1.00 18.76 101 ILE C CA 1
ATOM 5999 C C . ILE C 1 105 ? -52.604 23.465 -30.111 1.00 20.91 101 ILE C C 1
ATOM 6000 O O . ILE C 1 105 ? -53.845 23.331 -30.214 1.00 19.91 101 ILE C O 1
ATOM 6005 N N . ASP C 1 106 ? -52.021 24.357 -29.333 1.00 19.66 102 ASP C N 1
ATOM 6006 C CA . ASP C 1 106 ? -52.767 25.376 -28.576 1.00 19.58 102 ASP C CA 1
ATOM 6007 C C . ASP C 1 106 ? -52.616 26.705 -29.241 1.00 20.75 102 ASP C C 1
ATOM 6008 O O . ASP C 1 106 ? -51.492 27.144 -29.561 1.00 20.81 102 ASP C O 1
ATOM 6013 N N . LEU C 1 107 ? -53.726 27.419 -29.395 1.00 20.33 103 LEU C N 1
ATOM 6014 C CA . LEU C 1 107 ? -53.677 28.796 -29.859 1.00 20.53 103 LEU C CA 1
ATOM 6015 C C . LEU C 1 107 ? -54.063 29.717 -28.695 1.00 21.28 103 LEU C C 1
ATOM 6016 O O . LEU C 1 107 ? -55.231 30.073 -28.520 1.00 21.33 103 LEU C O 1
ATOM 6021 N N . GLY C 1 108 ? -53.100 29.990 -27.829 1.00 20.80 104 GLY C N 1
ATOM 6022 C CA . GLY C 1 108 ? -53.247 30.993 -26.817 1.00 19.75 104 GLY C CA 1
ATOM 6023 C C . GLY C 1 108 ? -53.164 32.387 -27.405 1.00 21.36 104 GLY C C 1
ATOM 6024 O O . GLY C 1 108 ? -52.284 32.693 -28.228 1.00 19.03 104 GLY C O 1
ATOM 6025 N N . ILE C 1 109 ? -54.059 33.260 -26.950 1.00 19.52 105 ILE C N 1
ATOM 6026 C CA . ILE C 1 109 ? -54.190 34.628 -27.457 1.00 21.03 105 ILE C CA 1
ATOM 6027 C C . ILE C 1 109 ? -53.946 35.567 -26.304 1.00 21.32 105 ILE C C 1
ATOM 6028 O O . ILE C 1 109 ? -54.510 35.368 -25.221 1.00 23.11 105 ILE C O 1
ATOM 6033 N N . GLY C 1 110 ? -53.096 36.553 -26.523 1.00 23.00 106 GLY C N 1
ATOM 6034 C CA . GLY C 1 110 ? -52.790 37.517 -25.494 1.00 24.97 106 GLY C CA 1
ATOM 6035 C C . GLY C 1 110 ? -53.031 38.947 -25.935 1.00 24.11 106 GLY C C 1
ATOM 6036 O O . GLY C 1 110 ? -53.117 39.243 -27.130 1.00 23.58 106 GLY C O 1
ATOM 6037 N N . ARG C 1 111 ? -53.057 39.848 -24.958 1.00 25.45 107 ARG C N 1
ATOM 6038 C CA . ARG C 1 111 ? -53.205 41.309 -25.209 1.00 29.77 107 ARG C CA 1
ATOM 6039 C C . ARG C 1 111 ? -51.949 42.006 -25.657 1.00 26.65 107 ARG C C 1
ATOM 6040 O O . ARG C 1 111 ? -50.864 41.704 -25.176 1.00 26.96 107 ARG C O 1
ATOM 6048 N N . ALA C 1 112 ? -52.124 43.019 -26.512 1.00 27.80 108 ALA C N 1
ATOM 6049 C CA . ALA C 1 112 ? -51.022 43.784 -27.069 1.00 27.13 108 ALA C CA 1
ATOM 6050 C C . ALA C 1 112 ? -50.833 45.107 -26.323 1.00 34.36 108 ALA C C 1
ATOM 6051 O O . ALA C 1 112 ? -50.122 45.998 -26.813 1.00 29.05 108 ALA C O 1
ATOM 6053 N N . ASN C 1 113 ? -51.443 45.219 -25.139 1.00 34.56 109 ASN C N 1
ATOM 6054 C CA . ASN C 1 113 ? -51.401 46.454 -24.353 1.00 39.80 109 ASN C CA 1
ATOM 6055 C C . ASN C 1 113 ? -50.017 46.804 -23.783 1.00 40.21 109 ASN C C 1
ATOM 6056 O O . ASN C 1 113 ? -49.813 47.917 -23.342 1.00 41.85 109 ASN C O 1
ATOM 6061 N N . ARG C 1 114 ? -49.068 45.869 -23.808 1.00 41.27 110 ARG C N 1
ATOM 6062 C CA A ARG C 1 114 ? -47.703 46.172 -23.372 0.50 41.64 110 ARG C CA 1
ATOM 6063 C CA B ARG C 1 114 ? -47.692 46.145 -23.367 0.50 40.54 110 ARG C CA 1
ATOM 6064 C C . ARG C 1 114 ? -46.698 46.289 -24.533 1.00 42.13 110 ARG C C 1
ATOM 6065 O O . ARG C 1 114 ? -45.507 46.495 -24.312 1.00 41.23 110 ARG C O 1
ATOM 6080 N N . VAL C 1 115 ? -47.189 46.195 -25.777 1.00 37.41 111 VAL C N 1
ATOM 6081 C CA . VAL C 1 115 ? -46.362 46.478 -26.958 1.00 36.54 111 VAL C CA 1
ATOM 6082 C C . VAL C 1 115 ? -46.101 48.002 -26.988 1.00 41.14 111 VAL C C 1
ATOM 6083 O O . VAL C 1 115 ? -47.026 48.781 -26.779 1.00 41.67 111 VAL C O 1
ATOM 6087 N N . LYS C 1 116 ? -44.859 48.420 -27.236 1.00 39.76 112 LYS C N 1
ATOM 6088 C CA . LYS C 1 116 ? -44.532 49.858 -27.322 1.00 41.10 112 LYS C CA 1
ATOM 6089 C C . LYS C 1 116 ? -45.259 50.484 -28.517 1.00 39.83 112 LYS C C 1
ATOM 6090 O O . LYS C 1 116 ? -45.412 49.850 -29.557 1.00 36.53 112 LYS C O 1
ATOM 6096 N N . LEU C 1 117 ? -45.710 51.726 -28.369 1.00 39.42 113 LEU C N 1
ATOM 6097 C CA . LEU C 1 117 ? -46.617 52.328 -29.349 1.00 41.54 113 LEU C CA 1
ATOM 6098 C C . LEU C 1 117 ? -46.061 52.436 -30.781 1.00 37.68 113 LEU C C 1
ATOM 6099 O O . LEU C 1 117 ? -46.755 52.095 -31.737 1.00 37.92 113 LEU C O 1
ATOM 6104 N N . PRO C 1 118 ? -44.820 52.904 -30.942 1.00 37.07 114 PRO C N 1
ATOM 6105 C CA . PRO C 1 118 ? -44.260 52.958 -32.309 1.00 39.60 114 PRO C CA 1
ATOM 6106 C C . PRO C 1 118 ? -44.136 51.575 -32.975 1.00 38.49 114 PRO C C 1
ATOM 6107 O O . PRO C 1 118 ? -44.333 51.439 -34.196 1.00 34.15 114 PRO C O 1
ATOM 6111 N N . VAL C 1 119 ? -43.840 50.560 -32.167 1.00 37.86 115 VAL C N 1
ATOM 6112 C CA . VAL C 1 119 ? -43.757 49.194 -32.658 1.00 35.76 115 VAL C CA 1
ATOM 6113 C C . VAL C 1 119 ? -45.132 48.687 -33.041 1.00 34.74 115 VAL C C 1
ATOM 6114 O O . VAL C 1 119 ? -45.306 48.141 -34.119 1.00 35.19 115 VAL C O 1
ATOM 6118 N N . PHE C 1 120 ? -46.107 48.900 -32.153 1.00 37.22 116 PHE C N 1
ATOM 6119 C CA . PHE C 1 120 ? -47.501 48.537 -32.414 1.00 39.15 116 PHE C CA 1
ATOM 6120 C C . PHE C 1 120 ? -47.967 49.164 -33.724 1.00 37.56 116 PHE C C 1
ATOM 6121 O O . PHE C 1 120 ? -48.572 48.499 -34.558 1.00 37.77 116 PHE C O 1
ATOM 6129 N N . ALA C 1 121 ? -47.667 50.446 -33.910 1.00 40.05 117 ALA C N 1
ATOM 6130 C CA . ALA C 1 121 ? -48.073 51.149 -35.123 1.00 40.49 117 ALA C CA 1
ATOM 6131 C C . ALA C 1 121 ? -47.439 50.537 -36.385 1.00 38.63 117 ALA C C 1
ATOM 6132 O O . ALA C 1 121 ? -48.124 50.315 -37.383 1.00 41.86 117 ALA C O 1
ATOM 6134 N N . ALA C 1 122 ? -46.143 50.236 -36.309 1.00 36.18 118 ALA C N 1
ATOM 6135 C CA . ALA C 1 122 ? -45.424 49.580 -37.419 1.00 36.42 118 ALA C CA 1
ATOM 6136 C C . ALA C 1 122 ? -45.936 48.151 -37.726 1.00 35.06 118 ALA C C 1
ATOM 6137 O O . ALA C 1 122 ? -46.002 47.733 -38.880 1.00 38.18 118 ALA C O 1
ATOM 6139 N N . LEU C 1 123 ? -46.328 47.406 -36.695 1.00 35.83 119 LEU C N 1
ATOM 6140 C CA . LEU C 1 123 ? -46.867 46.046 -36.909 1.00 33.88 119 LEU C CA 1
ATOM 6141 C C . LEU C 1 123 ? -48.247 46.097 -37.511 1.00 34.01 119 LEU C C 1
ATOM 6142 O O . LEU C 1 123 ? -48.610 45.259 -38.350 1.00 33.55 119 LEU C O 1
ATOM 6147 N N . ARG C 1 124 ? -49.033 47.083 -37.092 1.00 35.77 120 ARG C N 1
ATOM 6148 C CA . ARG C 1 124 ? -50.358 47.260 -37.637 1.00 40.83 120 ARG C CA 1
ATOM 6149 C C . ARG C 1 124 ? -50.187 47.827 -39.047 1.00 45.06 120 ARG C C 1
ATOM 6150 O O . ARG C 1 124 ? -51.032 47.640 -39.906 1.00 49.46 120 ARG C O 1
ATOM 6158 N N . ASP C 1 125 ? -49.071 48.524 -39.258 1.00 47.28 121 ASP C N 1
ATOM 6159 C CA . ASP C 1 125 ? -48.816 49.254 -40.507 1.00 53.55 121 ASP C CA 1
ATOM 6160 C C . ASP C 1 125 ? -49.933 50.292 -40.807 1.00 59.22 121 ASP C C 1
ATOM 6161 O O . ASP C 1 125 ? -50.743 50.083 -41.694 1.00 62.40 121 ASP C O 1
ATOM 6166 N N . ASP C 1 126 ? -49.966 51.387 -40.041 1.00 68.13 122 ASP C N 1
ATOM 6167 C CA . ASP C 1 126 ? -50.729 52.616 -40.428 1.00 75.59 122 ASP C CA 1
ATOM 6168 C C . ASP C 1 126 ? -50.377 53.814 -39.565 1.00 73.41 122 ASP C C 1
ATOM 6169 O O . ASP C 1 126 ? -49.904 53.646 -38.468 1.00 71.75 122 ASP C O 1
ATOM 6174 N N . LYS C 1 130 ? -53.206 55.079 -33.211 1.00 66.08 126 LYS C N 1
ATOM 6175 C CA . LYS C 1 130 ? -54.328 54.304 -32.717 1.00 68.05 126 LYS C CA 1
ATOM 6176 C C . LYS C 1 130 ? -53.847 53.231 -31.728 1.00 67.36 126 LYS C C 1
ATOM 6177 O O . LYS C 1 130 ? -52.855 52.561 -31.978 1.00 65.39 126 LYS C O 1
ATOM 6183 N N . GLU C 1 131 ? -54.561 53.068 -30.618 1.00 63.63 127 GLU C N 1
ATOM 6184 C CA . GLU C 1 131 ? -54.205 52.059 -29.622 1.00 65.88 127 GLU C CA 1
ATOM 6185 C C . GLU C 1 131 ? -55.042 50.786 -29.789 1.00 55.88 127 GLU C C 1
ATOM 6186 O O . GLU C 1 131 ? -56.081 50.807 -30.454 1.00 54.47 127 GLU C O 1
ATOM 6192 N N . PRO C 1 132 ? -54.564 49.653 -29.224 1.00 49.14 128 PRO C N 1
ATOM 6193 C CA . PRO C 1 132 ? -55.389 48.444 -29.222 1.00 44.95 128 PRO C CA 1
ATOM 6194 C C . PRO C 1 132 ? -56.386 48.559 -28.078 1.00 41.72 128 PRO C C 1
ATOM 6195 O O . PRO C 1 132 ? -56.109 49.262 -27.136 1.00 39.19 128 PRO C O 1
ATOM 6199 N N . SER C 1 133 ? -57.508 47.866 -28.144 1.00 37.26 129 SER C N 1
ATOM 6200 C CA . SER C 1 133 ? -58.452 47.885 -27.057 1.00 36.28 129 SER C CA 1
ATOM 6201 C C . SER C 1 133 ? -58.912 46.463 -26.732 1.00 30.93 129 SER C C 1
ATOM 6202 O O . SER C 1 133 ? -58.969 45.586 -27.594 1.00 29.11 129 SER C O 1
ATOM 6205 N N . SER C 1 134 ? -59.185 46.216 -25.464 1.00 28.27 130 SER C N 1
ATOM 6206 C CA . SER C 1 134 ? -59.725 44.952 -25.037 1.00 28.18 130 SER C CA 1
ATOM 6207 C C . SER C 1 134 ? -60.945 44.576 -25.863 1.00 26.33 130 SER C C 1
ATOM 6208 O O . SER C 1 134 ? -61.133 43.438 -26.282 1.00 24.35 130 SER C O 1
ATOM 6211 N N . ASP C 1 135 ? -61.817 45.559 -26.104 1.00 27.26 131 ASP C N 1
ATOM 6212 C CA . ASP C 1 135 ? -63.093 45.244 -26.755 1.00 25.77 131 ASP C CA 1
ATOM 6213 C C . ASP C 1 135 ? -62.867 44.798 -28.211 1.00 23.41 131 ASP C C 1
ATOM 6214 O O . ASP C 1 135 ? -63.509 43.888 -28.681 1.00 28.18 131 ASP C O 1
ATOM 6219 N N . ASP C 1 136 ? -61.954 45.465 -28.901 1.00 24.91 132 ASP C N 1
ATOM 6220 C CA . ASP C 1 136 ? -61.545 45.070 -30.230 1.00 28.03 132 ASP C CA 1
ATOM 6221 C C . ASP C 1 136 ? -60.939 43.655 -30.198 1.00 26.68 132 ASP C C 1
ATOM 6222 O O . ASP C 1 136 ? -61.194 42.831 -31.064 1.00 26.21 132 ASP C O 1
ATOM 6227 N N . LEU C 1 137 ? -60.135 43.388 -29.187 1.00 26.06 133 LEU C N 1
ATOM 6228 C CA . LEU C 1 137 ? -59.579 42.044 -29.039 1.00 24.81 133 LEU C CA 1
ATOM 6229 C C . LEU C 1 137 ? -60.662 41.002 -28.948 1.00 25.82 133 LEU C C 1
ATOM 6230 O O . LEU C 1 137 ? -60.599 39.968 -29.636 1.00 25.46 133 LEU C O 1
ATOM 6235 N N . TRP C 1 138 ? -61.692 41.234 -28.117 1.00 26.73 134 TRP C N 1
ATOM 6236 C CA . TRP C 1 138 ? -62.734 40.221 -27.951 1.00 27.84 134 TRP C CA 1
ATOM 6237 C C . TRP C 1 138 ? -63.501 40.007 -29.246 1.00 27.04 134 TRP C C 1
ATOM 6238 O O . TRP C 1 138 ? -63.954 38.887 -29.514 1.00 25.89 134 TRP C O 1
ATOM 6249 N N . ARG C 1 139 ? -63.682 41.082 -30.016 1.00 27.74 135 ARG C N 1
ATOM 6250 C CA . ARG C 1 139 ? -64.318 41.004 -31.343 1.00 30.51 135 ARG C CA 1
ATOM 6251 C C . ARG C 1 139 ? -63.447 40.162 -32.320 1.00 23.94 135 ARG C C 1
ATOM 6252 O O . ARG C 1 139 ? -63.947 39.259 -32.995 1.00 23.33 135 ARG C O 1
ATOM 6260 N N . ARG C 1 140 ? -62.148 40.391 -32.291 1.00 26.55 136 ARG C N 1
ATOM 6261 C CA . ARG C 1 140 ? -61.201 39.589 -33.108 1.00 26.02 136 ARG C CA 1
ATOM 6262 C C . ARG C 1 140 ? -61.203 38.124 -32.697 1.00 26.24 136 ARG C C 1
ATOM 6263 O O . ARG C 1 140 ? -61.168 37.221 -33.522 1.00 24.80 136 ARG C O 1
ATOM 6271 N N . LEU C 1 141 ? -61.293 37.903 -31.392 1.00 27.06 137 LEU C N 1
ATOM 6272 C CA . LEU C 1 141 ? -61.335 36.564 -30.842 1.00 25.60 137 LEU C CA 1
ATOM 6273 C C . LEU C 1 141 ? -62.564 35.802 -31.272 1.00 26.47 137 LEU C C 1
ATOM 6274 O O . LEU C 1 141 ? -62.504 34.603 -31.604 1.00 23.61 137 LEU C O 1
ATOM 6279 N N . GLU C 1 142 ? -63.710 36.482 -31.336 1.00 27.82 138 GLU C N 1
ATOM 6280 C CA . GLU C 1 142 ? -64.914 35.843 -31.843 1.00 29.92 138 GLU C CA 1
ATOM 6281 C C . GLU C 1 142 ? -64.798 35.555 -33.350 1.00 24.38 138 GLU C C 1
ATOM 6282 O O . GLU C 1 142 ? -65.251 34.521 -33.820 1.00 25.06 138 GLU C O 1
ATOM 6288 N N A GLN C 1 143 ? -64.209 36.483 -34.100 0.50 25.62 139 GLN C N 1
ATOM 6289 N N B GLN C 1 143 ? -64.206 36.480 -34.092 0.50 26.00 139 GLN C N 1
ATOM 6290 C CA A GLN C 1 143 ? -63.982 36.230 -35.533 0.50 26.24 139 GLN C CA 1
ATOM 6291 C CA B GLN C 1 143 ? -63.953 36.253 -35.522 0.50 26.81 139 GLN C CA 1
ATOM 6292 C C A GLN C 1 143 ? -63.068 35.026 -35.723 0.50 25.37 139 GLN C C 1
ATOM 6293 C C B GLN C 1 143 ? -63.061 35.039 -35.723 0.50 25.71 139 GLN C C 1
ATOM 6294 O O A GLN C 1 143 ? -63.285 34.209 -36.617 0.50 23.87 139 GLN C O 1
ATOM 6295 O O B GLN C 1 143 ? -63.292 34.218 -36.615 0.50 24.12 139 GLN C O 1
ATOM 6306 N N . LEU C 1 144 ? -62.014 34.963 -34.910 1.00 24.64 140 LEU C N 1
ATOM 6307 C CA . LEU C 1 144 ? -61.055 33.812 -34.979 1.00 23.07 140 LEU C CA 1
ATOM 6308 C C . LEU C 1 144 ? -61.772 32.504 -34.703 1.00 22.97 140 LEU C C 1
ATOM 6309 O O . LEU C 1 144 ? -61.625 31.548 -35.443 1.00 25.11 140 LEU C O 1
ATOM 6314 N N . ARG C 1 145 ? -62.600 32.478 -33.676 1.00 24.33 141 ARG C N 1
ATOM 6315 C CA . ARG C 1 145 ? -63.354 31.266 -33.347 1.00 26.15 141 ARG C CA 1
ATOM 6316 C C . ARG C 1 145 ? -64.288 30.841 -34.499 1.00 28.71 141 ARG C C 1
ATOM 6317 O O . ARG C 1 145 ? -64.388 29.654 -34.814 1.00 27.08 141 ARG C O 1
ATOM 6325 N N . ALA C 1 146 ? -64.899 31.818 -35.161 1.00 28.68 142 ALA C N 1
ATOM 6326 C CA . ALA C 1 146 ? -65.769 31.542 -36.287 1.00 28.81 142 ALA C CA 1
ATOM 6327 C C . ALA C 1 146 ? -64.949 30.990 -37.468 1.00 27.03 142 ALA C C 1
ATOM 6328 O O . ALA C 1 146 ? -65.375 30.064 -38.140 1.00 28.33 142 ALA C O 1
ATOM 6330 N N . TYR C 1 147 ? -63.775 31.569 -37.714 1.00 27.97 143 TYR C N 1
ATOM 6331 C CA . TYR C 1 147 ? -62.925 31.063 -38.828 1.00 26.90 143 TYR C CA 1
ATOM 6332 C C . TYR C 1 147 ? -62.480 29.635 -38.545 1.00 27.81 143 TYR C C 1
ATOM 6333 O O . TYR C 1 147 ? -62.307 28.845 -39.468 1.00 30.32 143 TYR C O 1
ATOM 6342 N N . LEU C 1 148 ? -62.294 29.305 -37.266 1.00 27.73 144 LEU C N 1
ATOM 6343 C CA . LEU C 1 148 ? -61.908 27.942 -36.866 1.00 27.76 144 LEU C CA 1
ATOM 6344 C C . LEU C 1 148 ? -63.076 26.962 -36.820 1.00 32.62 144 LEU C C 1
ATOM 6345 O O . LEU C 1 148 ? -62.873 25.782 -36.599 1.00 31.54 144 LEU C O 1
ATOM 6350 N N . ASP C 1 149 ? -64.300 27.439 -37.059 1.00 39.49 145 ASP C N 1
ATOM 6351 C CA . ASP C 1 149 ? -65.463 26.542 -37.141 1.00 40.42 145 ASP C CA 1
ATOM 6352 C C . ASP C 1 149 ? -65.815 26.347 -38.617 1.00 43.84 145 ASP C C 1
ATOM 6353 O O . ASP C 1 149 ? -66.347 27.258 -39.247 1.00 47.56 145 ASP C O 1
ATOM 6358 N N . PRO C 1 150 ? -65.516 25.160 -39.173 1.00 41.86 146 PRO C N 1
ATOM 6359 C CA . PRO C 1 150 ? -65.726 24.983 -40.609 1.00 47.48 146 PRO C CA 1
ATOM 6360 C C . PRO C 1 150 ? -67.221 24.900 -41.027 1.00 49.55 146 PRO C C 1
ATOM 6361 O O . PRO C 1 150 ? -67.516 24.915 -42.212 1.00 57.70 146 PRO C O 1
ATOM 6365 N N . ASP C 1 151 ? -68.133 24.829 -40.061 1.00 56.34 147 ASP C N 1
ATOM 6366 C CA . ASP C 1 151 ? -69.567 24.816 -40.344 1.00 62.78 147 ASP C CA 1
ATOM 6367 C C . ASP C 1 151 ? -70.224 26.187 -40.124 1.00 66.75 147 ASP C C 1
ATOM 6368 O O . ASP C 1 151 ? -71.442 26.273 -40.006 1.00 74.68 147 ASP C O 1
ATOM 6373 N N . SER C 1 152 ? -69.433 27.258 -40.070 1.00 66.73 148 SER C N 1
ATOM 6374 C CA . SER C 1 152 ? -69.966 28.574 -39.690 1.00 67.09 148 SER C CA 1
ATOM 6375 C C . SER C 1 152 ? -70.669 29.296 -40.861 1.00 64.65 148 SER C C 1
ATOM 6376 O O . SER C 1 152 ? -71.178 30.393 -40.681 1.00 63.88 148 SER C O 1
ATOM 6379 N N . GLY C 1 153 ? -70.678 28.683 -42.049 1.00 59.38 149 GLY C N 1
ATOM 6380 C CA . GLY C 1 153 ? -71.392 29.231 -43.202 1.00 51.89 149 GLY C CA 1
ATOM 6381 C C . GLY C 1 153 ? -70.669 30.367 -43.913 1.00 47.75 149 GLY C C 1
ATOM 6382 O O . GLY C 1 153 ? -71.297 31.205 -44.554 1.00 50.44 149 GLY C O 1
ATOM 6383 N N . LEU C 1 154 ? -69.345 30.385 -43.825 1.00 45.20 150 LEU C N 1
ATOM 6384 C CA . LEU C 1 154 ? -68.539 31.441 -44.430 1.00 44.23 150 LEU C CA 1
ATOM 6385 C C . LEU C 1 154 ? -68.514 31.293 -45.946 1.00 38.09 150 LEU C C 1
ATOM 6386 O O . LEU C 1 154 ? -68.574 30.192 -46.444 1.00 37.68 150 LEU C O 1
ATOM 6391 N N . PRO C 1 155 ? -68.392 32.407 -46.677 1.00 39.55 151 PRO C N 1
ATOM 6392 C CA . PRO C 1 155 ? -68.388 32.308 -48.145 1.00 42.28 151 PRO C CA 1
ATOM 6393 C C . PRO C 1 155 ? -67.100 31.699 -48.740 1.00 41.23 151 PRO C C 1
ATOM 6394 O O . PRO C 1 155 ? -67.028 31.509 -49.953 1.00 40.09 151 PRO C O 1
ATOM 6398 N N . PHE C 1 156 ? -66.113 31.359 -47.895 1.00 35.08 152 PHE C N 1
ATOM 6399 C CA . PHE C 1 156 ? -64.892 30.702 -48.378 1.00 37.02 152 PHE C CA 1
ATOM 6400 C C . PHE C 1 156 ? -64.370 29.733 -47.329 1.00 38.27 152 PHE C C 1
ATOM 6401 O O . PHE C 1 156 ? -64.816 29.752 -46.204 1.00 38.05 152 PHE C O 1
ATOM 6409 N N . THR C 1 157 ? -63.425 28.887 -47.720 1.00 36.08 153 THR C N 1
ATOM 6410 C CA . THR C 1 157 ? -62.850 27.910 -46.805 1.00 34.81 153 THR C CA 1
ATOM 6411 C C . THR C 1 157 ? -61.571 28.434 -46.143 1.00 32.02 153 THR C C 1
ATOM 6412 O O . THR C 1 157 ? -60.831 29.262 -46.710 1.00 28.24 153 THR C O 1
ATOM 6416 N N . VAL C 1 158 ? -61.325 27.966 -44.934 1.00 28.94 154 VAL C N 1
ATOM 6417 C CA . VAL C 1 158 ? -60.114 28.327 -44.213 1.00 29.51 154 VAL C CA 1
ATOM 6418 C C . VAL C 1 158 ? -59.112 27.162 -44.323 1.00 28.95 154 VAL C C 1
ATOM 6419 O O . VAL C 1 158 ? -59.292 26.113 -43.723 1.00 29.77 154 VAL C O 1
ATOM 6423 N N . SER C 1 159 ? -58.145 27.323 -45.209 1.00 33.29 155 SER C N 1
ATOM 6424 C CA . SER C 1 159 ? -57.180 26.263 -45.491 1.00 33.14 155 SER C CA 1
ATOM 6425 C C . SER C 1 159 ? -56.125 26.185 -44.424 1.00 29.41 155 SER C C 1
ATOM 6426 O O . SER C 1 159 ? -55.819 27.177 -43.787 1.00 28.32 155 SER C O 1
ATOM 6429 N N . PRO C 1 160 ? -55.561 25.007 -44.233 1.00 26.00 156 PRO C N 1
ATOM 6430 C CA . PRO C 1 160 ? -55.998 23.701 -44.723 1.00 26.33 156 PRO C CA 1
ATOM 6431 C C . PRO C 1 160 ? -57.084 23.118 -43.812 1.00 28.27 156 PRO C C 1
ATOM 6432 O O . PRO C 1 160 ? -56.942 23.148 -42.574 1.00 28.93 156 PRO C O 1
ATOM 6436 N N . ARG C 1 161 ? -58.144 22.590 -44.413 1.00 29.05 157 ARG C N 1
ATOM 6437 C CA . ARG C 1 161 ? -59.222 21.962 -43.663 1.00 29.10 157 ARG C CA 1
ATOM 6438 C C . ARG C 1 161 ? -58.830 20.595 -43.191 1.00 28.63 157 ARG C C 1
ATOM 6439 O O . ARG C 1 161 ? -58.321 19.789 -43.966 1.00 27.52 157 ARG C O 1
ATOM 6455 N N . PRO C 1 163 ? -60.280 17.656 -39.819 1.00 27.05 159 PRO C N 1
ATOM 6456 C CA . PRO C 1 163 ? -61.118 17.505 -38.628 1.00 27.20 159 PRO C CA 1
ATOM 6457 C C . PRO C 1 163 ? -60.447 18.082 -37.380 1.00 29.48 159 PRO C C 1
ATOM 6458 O O . PRO C 1 163 ? -59.224 17.971 -37.222 1.00 28.10 159 PRO C O 1
ATOM 6462 N N . GLY C 1 164 ? -61.247 18.691 -36.510 1.00 26.89 160 GLY C N 1
ATOM 6463 C CA . GLY C 1 164 ? -60.761 19.270 -35.269 1.00 28.89 160 GLY C CA 1
ATOM 6464 C C . GLY C 1 164 ? -60.016 20.564 -35.529 1.00 27.02 160 GLY C C 1
ATOM 6465 O O . GLY C 1 164 ? -60.131 21.173 -36.599 1.00 25.24 160 GLY C O 1
ATOM 6466 N N . GLY C 1 165 ? -59.236 20.996 -34.556 1.00 26.61 161 GLY C N 1
ATOM 6467 C CA . GLY C 1 165 ? -58.521 22.254 -34.719 1.00 25.05 161 GLY C CA 1
ATOM 6468 C C . GLY C 1 165 ? -57.675 22.575 -33.518 1.00 22.73 161 GLY C C 1
ATOM 6469 O O . GLY C 1 165 ? -57.676 21.809 -32.532 1.00 22.11 161 GLY C O 1
ATOM 6470 N N . PRO C 1 166 ? -56.942 23.684 -33.585 1.00 21.69 162 PRO C N 1
ATOM 6471 C CA . PRO C 1 166 ? -56.152 24.085 -32.424 1.00 24.13 162 PRO C CA 1
ATOM 6472 C C . PRO C 1 166 ? -57.041 24.483 -31.269 1.00 25.14 162 PRO C C 1
ATOM 6473 O O . PRO C 1 166 ? -58.130 25.014 -31.486 1.00 24.61 162 PRO C O 1
ATOM 6477 N N . ALA C 1 167 ? -56.547 24.312 -30.057 1.00 23.80 163 ALA C N 1
ATOM 6478 C CA . ALA C 1 167 ? -57.314 24.695 -28.838 1.00 24.59 163 ALA C CA 1
ATOM 6479 C C . ALA C 1 167 ? -57.108 26.150 -28.480 1.00 24.56 163 ALA C C 1
ATOM 6480 O O . ALA C 1 167 ? -55.987 26.575 -28.189 1.00 21.36 163 ALA C O 1
ATOM 6482 N N . LEU C 1 168 ? -58.205 26.912 -28.472 1.00 23.84 164 LEU C N 1
ATOM 6483 C CA . LEU C 1 168 ? -58.162 28.334 -28.193 1.00 24.39 164 LEU C CA 1
ATOM 6484 C C . LEU C 1 168 ? -58.064 28.596 -26.675 1.00 23.64 164 LEU C C 1
ATOM 6485 O O . LEU C 1 168 ? -58.838 28.018 -25.882 1.00 26.25 164 LEU C O 1
ATOM 6490 N N . TRP C 1 169 ? -57.116 29.435 -26.286 1.00 22.46 165 TRP C N 1
ATOM 6491 C CA . TRP C 1 169 ? -56.932 29.836 -24.893 1.00 22.08 165 TRP C CA 1
ATOM 6492 C C . TRP C 1 169 ? -56.840 31.340 -24.847 1.00 20.62 165 TRP C C 1
ATOM 6493 O O . TRP C 1 169 ? -56.225 31.969 -25.728 1.00 20.89 165 TRP C O 1
ATOM 6504 N N . LEU C 1 170 ? -57.355 31.934 -23.777 1.00 20.44 166 LEU C N 1
ATOM 6505 C CA . LEU C 1 170 ? -57.157 33.365 -23.542 1.00 20.06 166 LEU C CA 1
ATOM 6506 C C . LEU C 1 170 ? -56.218 33.560 -22.386 1.00 20.81 166 LEU C C 1
ATOM 6507 O O . LEU C 1 170 ? -56.401 32.954 -21.303 1.00 20.76 166 LEU C O 1
ATOM 6512 N N . LEU C 1 171 ? -55.180 34.349 -22.619 1.00 19.28 167 LEU C N 1
ATOM 6513 C CA . LEU C 1 171 ? -54.214 34.679 -21.607 1.00 19.68 167 LEU C CA 1
ATOM 6514 C C . LEU C 1 171 ? -54.537 36.065 -21.124 1.00 21.98 167 LEU C C 1
ATOM 6515 O O . LEU C 1 171 ? -54.753 36.972 -21.928 1.00 23.23 167 LEU C O 1
ATOM 6520 N N . GLY C 1 172 ? -54.537 36.238 -19.821 1.00 22.52 168 GLY C N 1
ATOM 6521 C CA . GLY C 1 172 ? -54.786 37.550 -19.249 1.00 23.28 168 GLY C CA 1
ATOM 6522 C C . GLY C 1 172 ? -53.983 37.831 -17.999 1.00 23.71 168 GLY C C 1
ATOM 6523 O O . GLY C 1 172 ? -53.374 36.939 -17.396 1.00 22.48 168 GLY C O 1
ATOM 6524 N N . ALA C 1 173 ? -53.985 39.094 -17.621 1.00 23.04 169 ALA C N 1
ATOM 6525 C CA . ALA C 1 173 ? -53.330 39.564 -16.426 1.00 23.30 169 ALA C CA 1
ATOM 6526 C C . ALA C 1 173 ? -54.179 40.691 -15.776 1.00 23.10 169 ALA C C 1
ATOM 6527 O O . ALA C 1 173 ? -53.637 41.692 -15.320 1.00 25.81 169 ALA C O 1
ATOM 6529 N N . SER C 1 174 ? -55.489 40.475 -15.780 1.00 22.04 170 SER C N 1
ATOM 6530 C CA . SER C 1 174 ? -56.476 41.471 -15.322 1.00 25.93 170 SER C CA 1
ATOM 6531 C C . SER C 1 174 ? -57.782 40.778 -14.997 1.00 26.44 170 SER C C 1
ATOM 6532 O O . SER C 1 174 ? -58.096 39.730 -15.543 1.00 25.92 170 SER C O 1
ATOM 6535 N N . VAL C 1 175 ? -58.570 41.384 -14.103 1.00 25.31 171 VAL C N 1
ATOM 6536 C CA . VAL C 1 175 ? -59.883 40.863 -13.797 1.00 26.92 171 VAL C CA 1
ATOM 6537 C C . VAL C 1 175 ? -60.788 40.952 -15.021 1.00 24.46 171 VAL C C 1
ATOM 6538 O O . VAL C 1 175 ? -61.599 40.056 -15.277 1.00 25.43 171 VAL C O 1
ATOM 6542 N N . SER C 1 176 ? -60.661 42.026 -15.788 1.00 27.06 172 SER C N 1
ATOM 6543 C CA . SER C 1 176 ? -61.497 42.189 -16.966 1.00 28.21 172 SER C CA 1
ATOM 6544 C C . SER C 1 176 ? -61.263 41.068 -18.004 1.00 25.63 172 SER C C 1
ATOM 6545 O O . SER C 1 176 ? -62.203 40.551 -18.589 1.00 24.06 172 SER C O 1
ATOM 6548 N N . SER C 1 177 ? -60.014 40.637 -18.185 1.00 28.08 173 SER C N 1
ATOM 6549 C CA . SER C 1 177 ? -59.754 39.498 -19.098 1.00 24.66 173 SER C CA 1
ATOM 6550 C C . SER C 1 177 ? -60.435 38.221 -18.606 1.00 24.47 173 SER C C 1
ATOM 6551 O O . SER C 1 177 ? -60.922 37.418 -19.398 1.00 24.79 173 SER C O 1
ATOM 6554 N N . ALA C 1 178 ? -60.435 38.021 -17.283 1.00 23.98 174 ALA C N 1
ATOM 6555 C CA . ALA C 1 178 ? -61.064 36.871 -16.693 1.00 24.19 174 ALA C CA 1
ATOM 6556 C C . ALA C 1 178 ? -62.578 36.884 -16.931 1.00 25.96 174 ALA C C 1
ATOM 6557 O O . ALA C 1 178 ? -63.186 35.826 -17.181 1.00 25.70 174 ALA C O 1
ATOM 6559 N N . GLU C 1 179 ? -63.183 38.075 -16.850 1.00 29.25 175 GLU C N 1
ATOM 6560 C CA . GLU C 1 179 ? -64.626 38.253 -17.180 1.00 29.91 175 GLU C CA 1
ATOM 6561 C C . GLU C 1 179 ? -64.899 37.909 -18.639 1.00 27.72 175 GLU C C 1
ATOM 6562 O O . GLU C 1 179 ? -65.879 37.263 -18.953 1.00 29.02 175 GLU C O 1
ATOM 6568 N N . ALA C 1 180 ? -64.007 38.348 -19.527 1.00 27.80 176 ALA C N 1
ATOM 6569 C CA . ALA C 1 180 ? -64.160 38.076 -20.953 1.00 27.49 176 ALA C CA 1
ATOM 6570 C C . ALA C 1 180 ? -64.033 36.589 -21.250 1.00 25.54 176 ALA C C 1
ATOM 6571 O O . ALA C 1 180 ? -64.866 36.009 -21.962 1.00 27.19 176 ALA C O 1
ATOM 6573 N N . ALA C 1 181 ? -63.060 35.935 -20.646 1.00 26.79 177 ALA C N 1
ATOM 6574 C CA . ALA C 1 181 ? -62.880 34.485 -20.845 1.00 26.56 177 ALA C CA 1
ATOM 6575 C C . ALA C 1 181 ? -64.097 33.731 -20.340 1.00 26.71 177 ALA C C 1
ATOM 6576 O O . ALA C 1 181 ? -64.535 32.764 -20.939 1.00 26.25 177 ALA C O 1
ATOM 6578 N N . ALA C 1 182 ? -64.605 34.153 -19.187 1.00 32.03 178 ALA C N 1
ATOM 6579 C CA . ALA C 1 182 ? -65.796 33.541 -18.605 1.00 31.72 178 ALA C CA 1
ATOM 6580 C C . ALA C 1 182 ? -66.998 33.715 -19.557 1.00 32.82 178 ALA C C 1
ATOM 6581 O O . ALA C 1 182 ? -67.695 32.758 -19.860 1.00 33.12 178 ALA C O 1
ATOM 6583 N N . ARG C 1 183 ? -67.186 34.949 -20.017 1.00 36.14 179 ARG C N 1
ATOM 6584 C CA . ARG C 1 183 ? -68.309 35.310 -20.893 1.00 38.10 179 ARG C CA 1
ATOM 6585 C C . ARG C 1 183 ? -68.282 34.482 -22.163 1.00 37.76 179 ARG C C 1
ATOM 6586 O O . ARG C 1 183 ? -69.322 33.988 -22.615 1.00 34.07 179 ARG C O 1
ATOM 6594 N N . LEU C 1 184 ? -67.071 34.262 -22.697 1.00 34.97 180 LEU C N 1
ATOM 6595 C CA . LEU C 1 184 ? -66.894 33.549 -23.966 1.00 34.30 180 LEU C CA 1
ATOM 6596 C C . LEU C 1 184 ? -66.759 32.024 -23.824 1.00 31.31 180 LEU C C 1
ATOM 6597 O O . LEU C 1 184 ? -66.723 31.298 -24.811 1.00 33.47 180 LEU C O 1
ATOM 6602 N N . GLY C 1 185 ? -66.711 31.536 -22.597 1.00 30.80 181 GLY C N 1
ATOM 6603 C CA . GLY C 1 185 ? -66.553 30.111 -22.344 1.00 34.51 181 GLY C CA 1
ATOM 6604 C C . GLY C 1 185 ? -65.201 29.575 -22.794 1.00 32.17 181 GLY C C 1
ATOM 6605 O O . GLY C 1 185 ? -65.109 28.445 -23.280 1.00 35.45 181 GLY C O 1
ATOM 6606 N N . LEU C 1 186 ? -64.159 30.374 -22.617 1.00 31.06 182 LEU C N 1
ATOM 6607 C CA . LEU C 1 186 ? -62.805 29.975 -23.021 1.00 28.27 182 LEU C CA 1
ATOM 6608 C C . LEU C 1 186 ? -61.958 29.479 -21.869 1.00 27.30 182 LEU C C 1
ATOM 6609 O O . LEU C 1 186 ? -62.027 30.013 -20.763 1.00 28.09 182 LEU C O 1
ATOM 6614 N N . PRO C 1 187 ? -61.065 28.522 -22.157 1.00 26.02 183 PRO C N 1
ATOM 6615 C CA . PRO C 1 187 ? -59.990 28.229 -21.221 1.00 24.77 183 PRO C CA 1
ATOM 6616 C C . PRO C 1 187 ? -59.164 29.468 -20.981 1.00 22.44 183 PRO C C 1
ATOM 6617 O O . PRO C 1 187 ? -59.018 30.296 -21.883 1.00 23.05 183 PRO C O 1
ATOM 6621 N N . TYR C 1 188 ? -58.642 29.630 -19.778 1.00 22.66 184 TYR C N 1
ATOM 6622 C CA . TYR C 1 188 ? -58.076 30.883 -19.343 1.00 21.90 184 TYR C CA 1
ATOM 6623 C C . TYR C 1 188 ? -56.784 30.648 -18.591 1.00 21.44 184 TYR C C 1
ATOM 6624 O O . TYR C 1 188 ? -56.721 29.788 -17.738 1.00 25.40 184 TYR C O 1
ATOM 6633 N N . ALA C 1 189 ? -55.754 31.409 -18.938 1.00 20.48 185 ALA C N 1
ATOM 6634 C CA . ALA C 1 189 ? -54.486 31.372 -18.235 1.00 21.48 185 ALA C CA 1
ATOM 6635 C C . ALA C 1 189 ? -54.192 32.761 -17.681 1.00 20.33 185 ALA C C 1
ATOM 6636 O O . ALA C 1 189 ? -54.010 33.710 -18.435 1.00 23.24 185 ALA C O 1
ATOM 6638 N N . TYR C 1 190 ? -54.038 32.841 -16.365 1.00 21.68 186 TYR C N 1
ATOM 6639 C CA . TYR C 1 190 ? -53.744 34.099 -15.693 1.00 20.81 186 TYR C CA 1
ATOM 6640 C C . TYR C 1 190 ? -52.285 34.236 -15.359 1.00 21.44 186 TYR C C 1
ATOM 6641 O O . TYR C 1 190 ? -51.712 33.373 -14.687 1.00 20.99 186 TYR C O 1
ATOM 6650 N N . ALA C 1 191 ? -51.695 35.356 -15.776 1.00 20.23 187 ALA C N 1
ATOM 6651 C CA . ALA C 1 191 ? -50.307 35.671 -15.471 1.00 20.04 187 ALA C CA 1
ATOM 6652 C C . ALA C 1 191 ? -50.095 36.279 -14.097 1.00 20.53 187 ALA C C 1
ATOM 6653 O O . ALA C 1 191 ? -49.953 37.508 -13.944 1.00 21.96 187 ALA C O 1
ATOM 6655 N N . HIS C 1 192 ? -50.010 35.415 -13.104 1.00 21.16 188 HIS C N 1
ATOM 6656 C CA . HIS C 1 192 ? -49.750 35.854 -11.748 1.00 21.80 188 HIS C CA 1
ATOM 6657 C C . HIS C 1 192 ? -48.479 36.688 -11.630 1.00 23.61 188 HIS C C 1
ATOM 6658 O O . HIS C 1 192 ? -48.430 37.679 -10.879 1.00 24.63 188 HIS C O 1
ATOM 6665 N N . PHE C 1 193 ? -47.448 36.305 -12.392 1.00 23.14 189 PHE C N 1
ATOM 6666 C CA . PHE C 1 193 ? -46.160 36.980 -12.315 1.00 22.00 189 PHE C CA 1
ATOM 6667 C C . PHE C 1 193 ? -46.212 38.390 -12.903 1.00 23.09 189 PHE C C 1
ATOM 6668 O O . PHE C 1 193 ? -45.299 39.191 -12.673 1.00 23.55 189 PHE C O 1
ATOM 6676 N N . ILE C 1 194 ? -47.253 38.677 -13.680 1.00 23.62 190 ILE C N 1
ATOM 6677 C CA . ILE C 1 194 ? -47.451 40.027 -14.249 1.00 26.96 190 ILE C CA 1
ATOM 6678 C C . ILE C 1 194 ? -48.306 40.914 -13.331 1.00 24.87 190 ILE C C 1
ATOM 6679 O O . ILE C 1 194 ? -47.930 42.039 -13.022 1.00 27.63 190 ILE C O 1
ATOM 6684 N N . THR C 1 195 ? -49.411 40.367 -12.839 1.00 26.42 191 THR C N 1
ATOM 6685 C CA . THR C 1 195 ? -50.367 41.113 -12.022 1.00 24.69 191 THR C CA 1
ATOM 6686 C C . THR C 1 195 ? -50.731 40.337 -10.733 1.00 21.48 191 THR C C 1
ATOM 6687 O O . THR C 1 195 ? -51.852 39.856 -10.575 1.00 23.99 191 THR C O 1
ATOM 6691 N N . PRO C 1 196 ? -49.773 40.203 -9.831 1.00 20.77 192 PRO C N 1
ATOM 6692 C CA . PRO C 1 196 ? -49.974 39.397 -8.641 1.00 23.96 192 PRO C CA 1
ATOM 6693 C C . PRO C 1 196 ? -50.961 40.035 -7.639 1.00 28.35 192 PRO C C 1
ATOM 6694 O O . PRO C 1 196 ? -51.477 39.344 -6.778 1.00 28.52 192 PRO C O 1
ATOM 6698 N N . GLN C 1 197 ? -51.258 41.319 -7.805 1.00 27.49 193 GLN C N 1
ATOM 6699 C CA . GLN C 1 197 ? -52.217 41.979 -6.913 1.00 29.04 193 GLN C CA 1
ATOM 6700 C C . GLN C 1 197 ? -53.658 41.484 -7.100 1.00 30.62 193 GLN C C 1
ATOM 6701 O O . GLN C 1 197 ? -54.451 41.597 -6.190 1.00 30.94 193 GLN C O 1
ATOM 6707 N N . PHE C 1 198 ? -54.002 40.929 -8.271 1.00 27.89 194 PHE C N 1
ATOM 6708 C CA . PHE C 1 198 ? -55.366 40.521 -8.560 1.00 28.82 194 PHE C CA 1
ATOM 6709 C C . PHE C 1 198 ? -55.566 39.038 -8.855 1.00 24.91 194 PHE C C 1
ATOM 6710 O O . PHE C 1 198 ? -56.627 38.628 -9.315 1.00 27.08 194 PHE C O 1
ATOM 6718 N N . THR C 1 199 ? -54.547 38.224 -8.607 1.00 26.27 195 THR C N 1
ATOM 6719 C CA . THR C 1 199 ? -54.609 36.813 -8.968 1.00 25.43 195 THR C CA 1
ATOM 6720 C C . THR C 1 199 ? -55.823 36.114 -8.380 1.00 22.82 195 THR C C 1
ATOM 6721 O O . THR C 1 199 ? -56.595 35.474 -9.086 1.00 24.41 195 THR C O 1
ATOM 6725 N N . ARG C 1 200 ? -55.993 36.216 -7.066 1.00 24.83 196 ARG C N 1
ATOM 6726 C CA . ARG C 1 200 ? -57.132 35.548 -6.420 1.00 23.82 196 ARG C CA 1
ATOM 6727 C C . ARG C 1 200 ? -58.478 36.026 -6.993 1.00 22.74 196 ARG C C 1
ATOM 6728 O O . ARG C 1 200 ? -59.325 35.204 -7.358 1.00 26.29 196 ARG C O 1
ATOM 6736 N N . GLU C 1 201 ? -58.666 37.338 -7.092 1.00 26.08 197 GLU C N 1
ATOM 6737 C CA . GLU C 1 201 ? -59.931 37.885 -7.585 1.00 27.87 197 GLU C CA 1
ATOM 6738 C C . GLU C 1 201 ? -60.194 37.456 -9.033 1.00 25.82 197 GLU C C 1
ATOM 6739 O O . GLU C 1 201 ? -61.312 37.022 -9.384 1.00 28.06 197 GLU C O 1
ATOM 6745 N N . ALA C 1 202 ? -59.148 37.546 -9.865 1.00 25.89 198 ALA C N 1
ATOM 6746 C CA . ALA C 1 202 ? -59.268 37.144 -11.276 1.00 24.54 198 ALA C CA 1
ATOM 6747 C C . ALA C 1 202 ? -59.694 35.697 -11.455 1.00 23.03 198 ALA C C 1
ATOM 6748 O O . ALA C 1 202 ? -60.622 35.406 -12.193 1.00 23.75 198 ALA C O 1
ATOM 6758 N N . ASP C 1 204 ? -61.054 33.705 -9.167 1.00 27.31 200 ASP C N 1
ATOM 6759 C CA . ASP C 1 204 ? -62.414 33.587 -8.603 1.00 29.27 200 ASP C CA 1
ATOM 6760 C C . ASP C 1 204 ? -63.481 34.020 -9.601 1.00 25.95 200 ASP C C 1
ATOM 6761 O O . ASP C 1 204 ? -64.483 33.308 -9.817 1.00 26.05 200 ASP C O 1
ATOM 6766 N N . THR C 1 205 ? -63.247 35.155 -10.227 1.00 28.24 201 THR C N 1
ATOM 6767 C CA . THR C 1 205 ? -64.184 35.748 -11.189 1.00 30.55 201 THR C CA 1
ATOM 6768 C C . THR C 1 205 ? -64.381 34.881 -12.417 1.00 33.61 201 THR C C 1
ATOM 6769 O O . THR C 1 205 ? -65.511 34.677 -12.880 1.00 29.61 201 THR C O 1
ATOM 6773 N N . TYR C 1 206 ? -63.272 34.359 -12.952 1.00 29.93 202 TYR C N 1
ATOM 6774 C CA . TYR C 1 206 ? -63.345 33.440 -14.090 1.00 28.76 202 TYR C CA 1
ATOM 6775 C C . TYR C 1 206 ? -64.276 32.284 -13.810 1.00 28.92 202 TYR C C 1
ATOM 6776 O O . TYR C 1 206 ? -65.150 31.969 -14.620 1.00 30.74 202 TYR C O 1
ATOM 6785 N N . ARG C 1 207 ? -64.073 31.632 -12.665 1.00 30.06 203 ARG C N 1
ATOM 6786 C CA . ARG C 1 207 ? -64.870 30.486 -12.269 1.00 32.96 203 ARG C CA 1
ATOM 6787 C C . ARG C 1 207 ? -66.324 30.845 -11.975 1.00 32.46 203 ARG C C 1
ATOM 6788 O O . ARG C 1 207 ? -67.227 30.164 -12.450 1.00 31.46 203 ARG C O 1
ATOM 6796 N N . ALA C 1 208 ? -66.536 31.923 -11.244 1.00 33.62 204 ALA C N 1
ATOM 6797 C CA . ALA C 1 208 ? -67.906 32.336 -10.873 1.00 37.02 204 ALA C CA 1
ATOM 6798 C C . ALA C 1 208 ? -68.745 32.719 -12.097 1.00 36.26 204 ALA C C 1
ATOM 6799 O O . ALA C 1 208 ? -69.897 32.319 -12.210 1.00 39.80 204 ALA C O 1
ATOM 6801 N N . ALA C 1 209 ? -68.161 33.518 -12.996 1.00 35.53 205 ALA C N 1
ATOM 6802 C CA . ALA C 1 209 ? -68.889 34.072 -14.129 1.00 36.13 205 ALA C CA 1
ATOM 6803 C C . ALA C 1 209 ? -68.939 33.133 -15.340 1.00 40.11 205 ALA C C 1
ATOM 6804 O O . ALA C 1 209 ? -69.538 33.466 -16.363 1.00 40.83 205 ALA C O 1
ATOM 6806 N N . PHE C 1 210 ? -68.303 31.972 -15.240 1.00 41.21 206 PHE C N 1
ATOM 6807 C CA . PHE C 1 210 ? -68.112 31.131 -16.411 1.00 45.41 206 PHE C CA 1
ATOM 6808 C C . PHE C 1 210 ? -69.440 30.753 -17.078 1.00 51.47 206 PHE C C 1
ATOM 6809 O O . PHE C 1 210 ? -70.362 30.286 -16.410 1.00 51.05 206 PHE C O 1
ATOM 6817 N N . VAL C 1 211 ? -69.518 30.978 -18.393 1.00 50.03 207 VAL C N 1
ATOM 6818 C CA . VAL C 1 211 ? -70.648 30.547 -19.220 1.00 50.54 207 VAL C CA 1
ATOM 6819 C C . VAL C 1 211 ? -70.145 29.523 -20.218 1.00 54.13 207 VAL C C 1
ATOM 6820 O O . VAL C 1 211 ? -69.316 29.858 -21.076 1.00 56.12 207 VAL C O 1
ATOM 6824 N N . PRO C 1 212 ? -70.606 28.268 -20.100 1.00 58.71 208 PRO C N 1
ATOM 6825 C CA . PRO C 1 212 ? -70.117 27.213 -20.976 1.00 66.03 208 PRO C CA 1
ATOM 6826 C C . PRO C 1 212 ? -70.088 27.630 -22.444 1.00 73.24 208 PRO C C 1
ATOM 6827 O O . PRO C 1 212 ? -71.008 28.277 -22.930 1.00 78.31 208 PRO C O 1
ATOM 6831 N N . GLY C 1 213 ? -68.993 27.305 -23.121 1.00 85.00 209 GLY C N 1
ATOM 6832 C CA . GLY C 1 213 ? -68.878 27.541 -24.548 1.00 89.51 209 GLY C CA 1
ATOM 6833 C C . GLY C 1 213 ? -69.094 26.185 -25.201 1.00 93.20 209 GLY C C 1
ATOM 6834 O O . GLY C 1 213 ? -69.215 25.178 -24.507 1.00 97.77 209 GLY C O 1
ATOM 6835 N N . PRO C 1 214 ? -69.189 26.149 -26.533 1.00 96.53 210 PRO C N 1
ATOM 6836 C CA . PRO C 1 214 ? -69.647 24.937 -27.253 1.00 95.75 210 PRO C CA 1
ATOM 6837 C C . PRO C 1 214 ? -69.078 23.572 -26.746 1.00 93.07 210 PRO C C 1
ATOM 6838 O O . PRO C 1 214 ? -69.848 22.644 -26.478 1.00 87.50 210 PRO C O 1
ATOM 6842 N N . ASP C 1 215 ? -67.755 23.460 -26.639 1.00 95.29 211 ASP C N 1
ATOM 6843 C CA . ASP C 1 215 ? -67.085 22.233 -26.147 1.00 91.57 211 ASP C CA 1
ATOM 6844 C C . ASP C 1 215 ? -66.244 22.440 -24.848 1.00 87.69 211 ASP C C 1
ATOM 6845 O O . ASP C 1 215 ? -65.546 21.529 -24.383 1.00 89.26 211 ASP C O 1
ATOM 6850 N N . THR C 1 216 ? -66.341 23.627 -24.260 1.00 76.85 212 THR C N 1
ATOM 6851 C CA . THR C 1 216 ? -65.753 23.920 -22.946 1.00 66.45 212 THR C CA 1
ATOM 6852 C C . THR C 1 216 ? -66.908 24.031 -21.935 1.00 61.06 212 THR C C 1
ATOM 6853 O O . THR C 1 216 ? -67.370 25.132 -21.640 1.00 61.11 212 THR C O 1
ATOM 6857 N N . PRO C 1 217 ? -67.391 22.886 -21.426 1.00 53.66 213 PRO C N 1
ATOM 6858 C CA . PRO C 1 217 ? -68.555 22.875 -20.551 1.00 56.85 213 PRO C CA 1
ATOM 6859 C C . PRO C 1 217 ? -68.281 23.406 -19.149 1.00 55.54 213 PRO C C 1
ATOM 6860 O O . PRO C 1 217 ? -69.204 23.826 -18.474 1.00 54.02 213 PRO C O 1
ATOM 6864 N N . SER C 1 218 ? -67.021 23.385 -18.734 1.00 57.18 214 SER C N 1
ATOM 6865 C CA . SER C 1 218 ? -66.624 23.804 -17.397 1.00 55.91 214 SER C CA 1
ATOM 6866 C C . SER C 1 218 ? -65.365 24.722 -17.457 1.00 55.85 214 SER C C 1
ATOM 6867 O O . SER C 1 218 ? -64.617 24.685 -18.445 1.00 54.47 214 SER C O 1
ATOM 6870 N N . PRO C 1 219 ? -65.128 25.549 -16.409 1.00 52.14 215 PRO C N 1
ATOM 6871 C CA . PRO C 1 219 ? -63.923 26.398 -16.408 1.00 46.97 215 PRO C CA 1
ATOM 6872 C C . PRO C 1 219 ? -62.644 25.582 -16.566 1.00 42.21 215 PRO C C 1
ATOM 6873 O O . PRO C 1 219 ? -62.542 24.487 -16.032 1.00 38.43 215 PRO C O 1
ATOM 6877 N N . ARG C 1 220 ? -61.676 26.122 -17.303 1.00 38.97 216 ARG C N 1
ATOM 6878 C CA . ARG C 1 220 ? -60.382 25.452 -17.466 1.00 36.31 216 ARG C CA 1
ATOM 6879 C C . ARG C 1 220 ? -59.262 26.441 -17.140 1.00 33.46 216 ARG C C 1
ATOM 6880 O O . ARG C 1 220 ? -58.770 27.119 -18.044 1.00 31.47 216 ARG C O 1
ATOM 6888 N N . PRO C 1 221 ? -58.914 26.592 -15.841 1.00 29.11 217 PRO C N 1
ATOM 6889 C CA . PRO C 1 221 ? -57.980 27.658 -15.432 1.00 27.84 217 PRO C CA 1
ATOM 6890 C C . PRO C 1 221 ? -56.538 27.165 -15.307 1.00 24.09 217 PRO C C 1
ATOM 6891 O O . PRO C 1 221 ? -56.285 26.084 -14.763 1.00 25.61 217 PRO C O 1
ATOM 6895 N N . ILE C 1 222 ? -55.614 27.957 -15.839 1.00 25.67 218 ILE C N 1
ATOM 6896 C CA . ILE C 1 222 ? -54.174 27.744 -15.684 1.00 24.02 218 ILE C CA 1
ATOM 6897 C C . ILE C 1 222 ? -53.641 28.950 -15.002 1.00 23.09 218 ILE C C 1
ATOM 6898 O O . ILE C 1 222 ? -54.066 30.081 -15.292 1.00 25.06 218 ILE C O 1
ATOM 6903 N N . LEU C 1 223 ? -52.670 28.747 -14.123 1.00 21.56 219 LEU C N 1
ATOM 6904 C CA . LEU C 1 223 ? -51.973 29.832 -13.489 1.00 21.77 219 LEU C CA 1
ATOM 6905 C C . LEU C 1 223 ? -50.560 29.879 -14.026 1.00 25.41 219 LEU C C 1
ATOM 6906 O O . LEU C 1 223 ? -49.792 28.928 -13.833 1.00 27.18 219 LEU C O 1
ATOM 6911 N N . SER C 1 224 ? -50.207 30.970 -14.713 1.00 21.97 220 SER C N 1
ATOM 6912 C CA . SER C 1 224 ? -48.836 31.178 -15.122 1.00 22.73 220 SER C CA 1
ATOM 6913 C C . SER C 1 224 ? -47.995 31.869 -14.043 1.00 21.46 220 SER C C 1
ATOM 6914 O O . SER C 1 224 ? -48.357 32.925 -13.537 1.00 23.24 220 SER C O 1
ATOM 6917 N N . VAL C 1 225 ? -46.861 31.265 -13.749 1.00 20.33 221 VAL C N 1
ATOM 6918 C CA . VAL C 1 225 ? -46.019 31.652 -12.639 1.00 21.68 221 VAL C CA 1
ATOM 6919 C C . VAL C 1 225 ? -44.562 31.605 -13.071 1.00 23.00 221 VAL C C 1
ATOM 6920 O O . VAL C 1 225 ? -44.162 30.692 -13.798 1.00 22.07 221 VAL C O 1
ATOM 6924 N N . VAL C 1 226 ? -43.767 32.549 -12.579 1.00 21.81 222 VAL C N 1
ATOM 6925 C CA . VAL C 1 226 ? -42.316 32.446 -12.614 1.00 23.04 222 VAL C CA 1
ATOM 6926 C C . VAL C 1 226 ? -41.837 31.614 -11.443 1.00 23.39 222 VAL C C 1
ATOM 6927 O O . VAL C 1 226 ? -42.271 31.826 -10.289 1.00 24.70 222 VAL C O 1
ATOM 6931 N N . VAL C 1 227 ? -40.959 30.654 -11.731 1.00 22.32 223 VAL C N 1
ATOM 6932 C CA . VAL C 1 227 ? -40.393 29.816 -10.697 1.00 23.73 223 VAL C CA 1
ATOM 6933 C C . VAL C 1 227 ? -38.901 29.756 -10.885 1.00 26.53 223 VAL C C 1
ATOM 6934 O O . VAL C 1 227 ? -38.416 29.632 -12.011 1.00 26.47 223 VAL C O 1
ATOM 6938 N N . CYS C 1 228 ? -38.176 29.873 -9.782 1.00 27.80 224 CYS C N 1
ATOM 6939 C CA . CYS C 1 228 ? -36.726 29.707 -9.779 1.00 26.72 224 CYS C CA 1
ATOM 6940 C C . CYS C 1 228 ? -36.389 28.688 -8.696 1.00 28.80 224 CYS C C 1
ATOM 6941 O O . CYS C 1 228 ? -36.430 29.006 -7.483 1.00 28.82 224 CYS C O 1
ATOM 6944 N N . CYS C 1 229 ? -36.213 27.442 -9.110 1.00 27.07 225 CYS C N 1
ATOM 6945 C CA . CYS C 1 229 ? -36.044 26.332 -8.197 1.00 28.39 225 CYS C CA 1
ATOM 6946 C C . CYS C 1 229 ? -34.619 25.790 -8.314 1.00 29.55 225 CYS C C 1
ATOM 6947 O O . CYS C 1 229 ? -34.068 25.645 -9.424 1.00 28.56 225 CYS C O 1
ATOM 6950 N N . ALA C 1 230 ? -34.023 25.451 -7.182 1.00 29.00 226 ALA C N 1
ATOM 6951 C CA . ALA C 1 230 ? -32.704 24.774 -7.170 1.00 27.89 226 ALA C CA 1
ATOM 6952 C C . ALA C 1 230 ? -32.700 23.848 -5.952 1.00 31.91 226 ALA C C 1
ATOM 6953 O O . ALA C 1 230 ? -33.658 23.836 -5.192 1.00 28.81 226 ALA C O 1
ATOM 6955 N N . GLU C 1 231 ? -31.654 23.045 -5.814 1.00 32.91 227 GLU C N 1
ATOM 6956 C CA . GLU C 1 231 ? -31.635 21.980 -4.822 1.00 37.18 227 GLU C CA 1
ATOM 6957 C C . GLU C 1 231 ? -31.795 22.503 -3.396 1.00 33.20 227 GLU C C 1
ATOM 6958 O O . GLU C 1 231 ? -32.435 21.863 -2.584 1.00 37.68 227 GLU C O 1
ATOM 6964 N N . THR C 1 232 ? -31.268 23.681 -3.134 1.00 36.55 228 THR C N 1
ATOM 6965 C CA . THR C 1 232 ? -31.356 24.305 -1.806 1.00 38.19 228 THR C CA 1
ATOM 6966 C C . THR C 1 232 ? -31.866 25.731 -1.964 1.00 39.45 228 THR C C 1
ATOM 6967 O O . THR C 1 232 ? -31.708 26.332 -3.035 1.00 33.74 228 THR C O 1
ATOM 6971 N N . ASP C 1 233 ? -32.414 26.297 -0.889 1.00 37.70 229 ASP C N 1
ATOM 6972 C CA . ASP C 1 233 ? -32.848 27.689 -0.879 1.00 37.57 229 ASP C CA 1
ATOM 6973 C C . ASP C 1 233 ? -31.699 28.628 -1.247 1.00 38.53 229 ASP C C 1
ATOM 6974 O O . ASP C 1 233 ? -31.904 29.620 -1.952 1.00 36.51 229 ASP C O 1
ATOM 6979 N N . ALA C 1 234 ? -30.490 28.344 -0.757 1.00 34.98 230 ALA C N 1
ATOM 6980 C CA . ALA C 1 234 ? -29.342 29.228 -1.025 1.00 35.71 230 ALA C CA 1
ATOM 6981 C C . ALA C 1 234 ? -28.976 29.226 -2.509 1.00 32.25 230 ALA C C 1
ATOM 6982 O O . ALA C 1 234 ? -28.680 30.269 -3.081 1.00 33.65 230 ALA C O 1
ATOM 6984 N N . GLU C 1 235 ? -28.957 28.051 -3.120 1.00 30.51 231 GLU C N 1
ATOM 6985 C CA . GLU C 1 235 ? -28.675 27.976 -4.563 1.00 34.36 231 GLU C CA 1
ATOM 6986 C C . GLU C 1 235 ? -29.816 28.653 -5.366 1.00 31.78 231 GLU C C 1
ATOM 6987 O O . GLU C 1 235 ? -29.560 29.368 -6.327 1.00 32.41 231 GLU C O 1
ATOM 6993 N N . ALA C 1 236 ? -31.056 28.487 -4.911 1.00 29.02 232 ALA C N 1
ATOM 6994 C CA . ALA C 1 236 ? -32.194 29.156 -5.577 1.00 29.23 232 ALA C CA 1
ATOM 6995 C C . ALA C 1 236 ? -32.055 30.654 -5.536 1.00 30.87 232 ALA C C 1
ATOM 6996 O O . ALA C 1 236 ? -32.294 31.335 -6.531 1.00 31.49 232 ALA C O 1
ATOM 6998 N N . GLN C 1 237 ? -31.627 31.189 -4.394 1.00 31.37 233 GLN C N 1
ATOM 6999 C CA . GLN C 1 237 ? -31.463 32.635 -4.270 1.00 33.66 233 GLN C CA 1
ATOM 7000 C C . GLN C 1 237 ? -30.385 33.149 -5.192 1.00 30.59 233 GLN C C 1
ATOM 7001 O O . GLN C 1 237 ? -30.493 34.248 -5.733 1.00 30.48 233 GLN C O 1
ATOM 7007 N N . ARG C 1 238 ? -29.321 32.381 -5.336 1.00 31.28 234 ARG C N 1
ATOM 7008 C CA . ARG C 1 238 ? -28.241 32.760 -6.263 1.00 35.05 234 ARG C CA 1
ATOM 7009 C C . ARG C 1 238 ? -28.782 32.865 -7.706 1.00 31.42 234 ARG C C 1
ATOM 7010 O O . ARG C 1 238 ? -28.549 33.856 -8.400 1.00 33.09 234 ARG C O 1
ATOM 7018 N N . VAL C 1 239 ? -29.504 31.843 -8.132 1.00 31.98 235 VAL C N 1
ATOM 7019 C CA . VAL C 1 239 ? -30.039 31.813 -9.509 1.00 31.37 235 VAL C CA 1
ATOM 7020 C C . VAL C 1 239 ? -31.048 32.973 -9.702 1.00 32.45 235 VAL C C 1
ATOM 7021 O O . VAL C 1 239 ? -31.083 33.604 -10.753 1.00 31.18 235 VAL C O 1
ATOM 7025 N N . TYR C 1 240 ? -31.790 33.298 -8.632 1.00 30.50 236 TYR C N 1
ATOM 7026 C CA . TYR C 1 240 ? -32.805 34.354 -8.639 1.00 31.64 236 TYR C CA 1
ATOM 7027 C C . TYR C 1 240 ? -32.213 35.738 -8.751 1.00 31.81 236 TYR C C 1
ATOM 7028 O O . TYR C 1 240 ? -32.882 36.665 -9.196 1.00 32.18 236 TYR C O 1
ATOM 7037 N N . ALA C 1 241 ? -30.942 35.896 -8.363 1.00 33.37 237 ALA C N 1
ATOM 7038 C CA . ALA C 1 241 ? -30.312 37.212 -8.358 1.00 33.89 237 ALA C CA 1
ATOM 7039 C C . ALA C 1 241 ? -30.317 37.870 -9.750 1.00 34.43 237 ALA C C 1
ATOM 7040 O O . ALA C 1 241 ? -30.455 39.083 -9.881 1.00 35.41 237 ALA C O 1
ATOM 7042 N N . THR C 1 242 ? -30.149 37.055 -10.785 1.00 34.26 238 THR C N 1
ATOM 7043 C CA . THR C 1 242 ? -30.298 37.508 -12.179 1.00 35.57 238 THR C CA 1
ATOM 7044 C C . THR C 1 242 ? -31.571 38.309 -12.381 1.00 34.48 238 THR C C 1
ATOM 7045 O O . THR C 1 242 ? -31.563 39.420 -12.930 1.00 41.24 238 THR C O 1
ATOM 7049 N N . HIS C 1 243 ? -32.679 37.753 -11.912 1.00 32.85 239 HIS C N 1
ATOM 7050 C CA . HIS C 1 243 ? -33.964 38.396 -12.098 1.00 34.19 239 HIS C CA 1
ATOM 7051 C C . HIS C 1 243 ? -34.078 39.675 -11.265 1.00 33.74 239 HIS C C 1
ATOM 7052 O O . HIS C 1 243 ? -34.657 40.686 -11.705 1.00 36.18 239 HIS C O 1
ATOM 7059 N N . ARG C 1 244 ? -33.575 39.608 -10.044 1.00 37.73 240 ARG C N 1
ATOM 7060 C CA . ARG C 1 244 ? -33.597 40.757 -9.147 1.00 42.86 240 ARG C CA 1
ATOM 7061 C C . ARG C 1 244 ? -32.841 41.946 -9.756 1.00 44.34 240 ARG C C 1
ATOM 7062 O O . ARG C 1 244 ? -33.343 43.076 -9.774 1.00 47.26 240 ARG C O 1
ATOM 7070 N N . LEU C 1 245 ? -31.660 41.667 -10.300 1.00 46.54 241 LEU C N 1
ATOM 7071 C CA . LEU C 1 245 ? -30.832 42.708 -10.921 1.00 45.61 241 LEU C CA 1
ATOM 7072 C C . LEU C 1 245 ? -31.476 43.210 -12.200 1.00 45.18 241 LEU C C 1
ATOM 7073 O O . LEU C 1 245 ? -31.393 44.395 -12.516 1.00 44.11 241 LEU C O 1
ATOM 7078 N N . PHE C 1 246 ? -32.122 42.315 -12.947 1.00 44.79 242 PHE C N 1
ATOM 7079 C CA . PHE C 1 246 ? -32.805 42.727 -14.163 1.00 42.79 242 PHE C CA 1
ATOM 7080 C C . PHE C 1 246 ? -33.840 43.779 -13.796 1.00 46.03 242 PHE C C 1
ATOM 7081 O O . PHE C 1 246 ? -33.982 44.780 -14.490 1.00 49.93 242 PHE C O 1
ATOM 7089 N N . HIS C 1 247 ? -34.536 43.580 -12.684 1.00 46.31 243 HIS C N 1
ATOM 7090 C CA . HIS C 1 247 ? -35.531 44.561 -12.265 1.00 48.63 243 HIS C CA 1
ATOM 7091 C C . HIS C 1 247 ? -34.919 45.869 -11.788 1.00 48.70 243 HIS C C 1
ATOM 7092 O O . HIS C 1 247 ? -35.451 46.924 -12.078 1.00 49.14 243 HIS C O 1
ATOM 7099 N N . ARG C 1 248 ? -33.817 45.793 -11.042 1.00 53.28 244 ARG C N 1
ATOM 7100 C CA . ARG C 1 248 ? -33.097 47.009 -10.624 1.00 53.48 244 ARG C CA 1
ATOM 7101 C C . ARG C 1 248 ? -32.726 47.826 -11.858 1.00 54.72 244 ARG C C 1
ATOM 7102 O O . ARG C 1 248 ? -32.989 49.027 -11.933 1.00 59.31 244 ARG C O 1
ATOM 7110 N N . ARG C 1 249 ? -32.139 47.145 -12.836 1.00 56.10 245 ARG C N 1
ATOM 7111 C CA . ARG C 1 249 ? -31.682 47.784 -14.052 1.00 56.74 245 ARG C CA 1
ATOM 7112 C C . ARG C 1 249 ? -32.835 48.384 -14.856 1.00 58.67 245 ARG C C 1
ATOM 7113 O O . ARG C 1 249 ? -32.746 49.511 -15.307 1.00 56.52 245 ARG C O 1
ATOM 7129 N N . SER C 1 251 ? -35.676 49.380 -13.759 1.00 70.12 247 SER C N 1
ATOM 7130 C CA . SER C 1 251 ? -36.215 50.541 -13.029 1.00 71.77 247 SER C CA 1
ATOM 7131 C C . SER C 1 251 ? -35.372 51.806 -13.270 1.00 73.62 247 SER C C 1
ATOM 7132 O O . SER C 1 251 ? -35.854 52.913 -13.091 1.00 67.75 247 SER C O 1
ATOM 7135 N N . GLN C 1 252 ? -34.119 51.620 -13.683 1.00 80.25 248 GLN C N 1
ATOM 7136 C CA . GLN C 1 252 ? -33.208 52.732 -13.967 1.00 82.34 248 GLN C CA 1
ATOM 7137 C C . GLN C 1 252 ? -33.101 53.046 -15.475 1.00 81.68 248 GLN C C 1
ATOM 7138 O O . GLN C 1 252 ? -32.282 53.878 -15.881 1.00 89.28 248 GLN C O 1
ATOM 7144 N N . GLY C 1 253 ? -33.928 52.387 -16.290 1.00 77.08 249 GLY C N 1
ATOM 7145 C CA . GLY C 1 253 ? -33.897 52.551 -17.749 1.00 74.55 249 GLY C CA 1
ATOM 7146 C C . GLY C 1 253 ? -32.712 51.867 -18.415 1.00 72.22 249 GLY C C 1
ATOM 7147 O O . GLY C 1 253 ? -32.356 52.191 -19.550 1.00 72.15 249 GLY C O 1
ATOM 7148 N N . ASP C 1 254 ? -32.102 50.924 -17.700 1.00 67.99 250 ASP C N 1
ATOM 7149 C CA . ASP C 1 254 ? -30.939 50.193 -18.168 1.00 61.00 250 ASP C CA 1
ATOM 7150 C C . ASP C 1 254 ? -31.439 48.867 -18.765 1.00 66.13 250 ASP C C 1
ATOM 7151 O O . ASP C 1 254 ? -31.731 47.907 -18.031 1.00 61.01 250 ASP C O 1
ATOM 7156 N N . VAL C 1 255 ? -31.559 48.841 -20.093 1.00 60.91 251 VAL C N 1
ATOM 7157 C CA . VAL C 1 255 ? -32.146 47.711 -20.829 1.00 62.79 251 VAL C CA 1
ATOM 7158 C C . VAL C 1 255 ? -31.043 46.849 -21.431 1.00 63.44 251 VAL C C 1
ATOM 7159 O O . VAL C 1 255 ? -30.391 47.240 -22.406 1.00 63.54 251 VAL C O 1
ATOM 7163 N N . ARG C 1 256 ? -30.797 45.703 -20.808 1.00 56.47 252 ARG C N 1
ATOM 7164 C CA . ARG C 1 256 ? -29.726 44.821 -21.229 1.00 56.75 252 ARG C CA 1
ATOM 7165 C C . ARG C 1 256 ? -30.191 43.383 -21.137 1.00 54.87 252 ARG C C 1
ATOM 7166 O O . ARG C 1 256 ? -31.271 43.088 -20.621 1.00 55.97 252 ARG C O 1
ATOM 7174 N N . LEU C 1 257 ? -29.358 42.488 -21.641 1.00 51.62 253 LEU C N 1
ATOM 7175 C CA . LEU C 1 257 ? -29.624 41.068 -21.578 1.00 43.80 253 LEU C CA 1
ATOM 7176 C C . LEU C 1 257 ? -29.619 40.587 -20.115 1.00 46.11 253 LEU C C 1
ATOM 7177 O O . LEU C 1 257 ? -29.080 41.258 -19.230 1.00 47.17 253 LEU C O 1
ATOM 7182 N N . LEU C 1 258 ? -30.225 39.424 -19.857 1.00 42.11 254 LEU C N 1
ATOM 7183 C CA . LEU C 1 258 ? -30.244 38.875 -18.493 1.00 41.14 254 LEU C CA 1
ATOM 7184 C C . LEU C 1 258 ? -28.811 38.699 -17.954 1.00 38.79 254 LEU C C 1
ATOM 7185 O O . LEU C 1 258 ? -27.976 38.069 -18.613 1.00 35.67 254 LEU C O 1
ATOM 7190 N N . PRO C 1 259 ? -28.530 39.236 -16.750 1.00 39.97 255 PRO C N 1
ATOM 7191 C CA . PRO C 1 259 ? -27.150 39.161 -16.232 1.00 38.29 255 PRO C CA 1
ATOM 7192 C C . PRO C 1 259 ? -26.799 37.822 -15.571 1.00 40.63 255 PRO C C 1
ATOM 7193 O O . PRO C 1 259 ? -27.692 37.101 -15.077 1.00 36.21 255 PRO C O 1
ATOM 7197 N N . PRO C 1 260 ? -25.506 37.472 -15.554 1.00 38.86 256 PRO C N 1
ATOM 7198 C CA . PRO C 1 260 ? -25.099 36.221 -14.917 1.00 40.60 256 PRO C CA 1
ATOM 7199 C C . PRO C 1 260 ? -25.338 36.241 -13.406 1.00 38.44 256 PRO C C 1
ATOM 7200 O O . PRO C 1 260 ? -25.317 37.305 -12.795 1.00 42.01 256 PRO C O 1
ATOM 7204 N N . ALA C 1 261 ? -25.555 35.067 -12.832 1.00 41.48 257 ALA C N 1
ATOM 7205 C CA . ALA C 1 261 ? -26.039 34.944 -11.448 1.00 42.29 257 ALA C CA 1
ATOM 7206 C C . ALA C 1 261 ? -25.038 35.499 -10.434 1.00 46.36 257 ALA C C 1
ATOM 7207 O O . ALA C 1 261 ? -25.400 36.280 -9.565 1.00 41.17 257 ALA C O 1
ATOM 7209 N N . ASP C 1 262 ? -23.779 35.098 -10.552 1.00 44.23 258 ASP C N 1
ATOM 7210 C CA . ASP C 1 262 ? -22.763 35.519 -9.572 1.00 47.14 258 ASP C CA 1
ATOM 7211 C C . ASP C 1 262 ? -22.543 37.022 -9.590 1.00 45.27 258 ASP C C 1
ATOM 7212 O O . ASP C 1 262 ? -22.507 37.652 -8.542 1.00 48.23 258 ASP C O 1
ATOM 7217 N N . LEU C 1 263 ? -22.443 37.601 -10.777 1.00 44.23 259 LEU C N 1
ATOM 7218 C CA . LEU C 1 263 ? -22.377 39.040 -10.916 1.00 47.45 259 LEU C CA 1
ATOM 7219 C C . LEU C 1 263 ? -23.591 39.676 -10.257 1.00 50.83 259 LEU C C 1
ATOM 7220 O O . LEU C 1 263 ? -23.477 40.709 -9.589 1.00 52.17 259 LEU C O 1
ATOM 7225 N N . ALA C 1 264 ? -24.770 39.108 -10.511 1.00 44.04 260 ALA C N 1
ATOM 7226 C CA . ALA C 1 264 ? -26.003 39.669 -9.975 1.00 45.04 260 ALA C CA 1
ATOM 7227 C C . ALA C 1 264 ? -26.042 39.592 -8.446 1.00 42.19 260 ALA C C 1
ATOM 7228 O O . ALA C 1 264 ? -26.494 40.521 -7.808 1.00 37.92 260 ALA C O 1
ATOM 7230 N N . VAL C 1 265 ? -25.552 38.497 -7.876 1.00 42.05 261 VAL C N 1
ATOM 7231 C CA . VAL C 1 265 ? -25.497 38.375 -6.422 1.00 48.15 261 VAL C CA 1
ATOM 7232 C C . VAL C 1 265 ? -24.689 39.543 -5.845 1.00 51.47 261 VAL C C 1
ATOM 7233 O O . VAL C 1 265 ? -25.166 40.263 -4.958 1.00 52.25 261 VAL C O 1
ATOM 7237 N N . ALA C 1 266 ? -23.496 39.759 -6.405 1.00 50.26 262 ALA C N 1
ATOM 7238 C CA . ALA C 1 266 ? -22.602 40.847 -5.980 1.00 50.98 262 ALA C CA 1
ATOM 7239 C C . ALA C 1 266 ? -23.268 42.214 -6.099 1.00 52.43 262 ALA C C 1
ATOM 7240 O O . ALA C 1 266 ? -23.234 43.000 -5.150 1.00 56.62 262 ALA C O 1
ATOM 7242 N N . GLU C 1 267 ? -23.884 42.493 -7.246 1.00 49.17 263 GLU C N 1
ATOM 7243 C CA . GLU C 1 267 ? -24.582 43.769 -7.433 1.00 53.73 263 GLU C CA 1
ATOM 7244 C C . GLU C 1 267 ? -25.708 43.993 -6.424 1.00 54.16 263 GLU C C 1
ATOM 7245 O O . GLU C 1 267 ? -25.890 45.108 -5.943 1.00 55.36 263 GLU C O 1
ATOM 7259 N N . ASP C 1 269 ? -26.107 42.852 -3.487 1.00 58.90 265 ASP C N 1
ATOM 7260 C CA . ASP C 1 269 ? -25.569 43.121 -2.142 1.00 61.25 265 ASP C CA 1
ATOM 7261 C C . ASP C 1 269 ? -25.169 44.595 -1.933 1.00 61.45 265 ASP C C 1
ATOM 7262 O O . ASP C 1 269 ? -24.969 45.023 -0.802 1.00 60.34 265 ASP C O 1
ATOM 7267 N N . LYS C 1 270 ? -25.055 45.363 -3.016 1.00 68.59 266 LYS C N 1
ATOM 7268 C CA . LYS C 1 270 ? -24.758 46.784 -2.911 1.00 68.69 266 LYS C CA 1
ATOM 7269 C C . LYS C 1 270 ? -26.048 47.583 -2.815 1.00 74.73 266 LYS C C 1
ATOM 7270 O O . LYS C 1 270 ? -27.099 47.150 -3.313 1.00 76.33 266 LYS C O 1
ATOM 7276 N N . PRO C 1 271 ? -25.977 48.765 -2.183 1.00 79.06 267 PRO C N 1
ATOM 7277 C CA . PRO C 1 271 ? -27.139 49.652 -2.116 1.00 81.19 267 PRO C CA 1
ATOM 7278 C C . PRO C 1 271 ? -27.702 49.978 -3.506 1.00 79.95 267 PRO C C 1
ATOM 7279 O O . PRO C 1 271 ? -26.952 50.062 -4.479 1.00 71.49 267 PRO C O 1
ATOM 7283 N N . GLY C 1 272 ? -29.015 50.162 -3.592 1.00 76.19 268 GLY C N 1
ATOM 7284 C CA . GLY C 1 272 ? -29.653 50.477 -4.866 1.00 70.39 268 GLY C CA 1
ATOM 7285 C C . GLY C 1 272 ? -31.094 50.029 -4.920 1.00 66.18 268 GLY C C 1
ATOM 7286 O O . GLY C 1 272 ? -31.593 49.392 -3.986 1.00 63.32 268 GLY C O 1
ATOM 7287 N N . PRO C 1 273 ? -31.789 50.375 -6.009 1.00 66.15 269 PRO C N 1
ATOM 7288 C CA . PRO C 1 273 ? -33.171 49.942 -6.146 1.00 66.67 269 PRO C CA 1
ATOM 7289 C C . PRO C 1 273 ? -33.291 48.415 -6.027 1.00 61.25 269 PRO C C 1
ATOM 7290 O O . PRO C 1 273 ? -32.433 47.678 -6.526 1.00 58.44 269 PRO C O 1
ATOM 7294 N N . ASP C 1 274 ? -34.322 47.965 -5.315 1.00 56.69 270 ASP C N 1
ATOM 7295 C CA . ASP C 1 274 ? -34.724 46.560 -5.306 1.00 51.01 270 ASP C CA 1
ATOM 7296 C C . ASP C 1 274 ? -36.247 46.534 -5.380 1.00 47.87 270 ASP C C 1
ATOM 7297 O O . ASP C 1 274 ? -36.943 46.316 -4.370 1.00 46.77 270 ASP C O 1
ATOM 7302 N N . PRO C 1 275 ? -36.783 46.802 -6.582 1.00 45.57 271 PRO C N 1
ATOM 7303 C CA . PRO C 1 275 ? -38.232 46.836 -6.758 1.00 43.36 271 PRO C CA 1
ATOM 7304 C C . PRO C 1 275 ? -38.939 45.575 -6.222 1.00 46.06 271 PRO C C 1
ATOM 7305 O O . PRO C 1 275 ? -40.050 45.662 -5.718 1.00 46.66 271 PRO C O 1
ATOM 7309 N N . LEU C 1 276 ? -38.313 44.410 -6.368 1.00 45.50 272 LEU C N 1
ATOM 7310 C CA . LEU C 1 276 ? -38.972 43.157 -5.991 1.00 45.44 272 LEU C CA 1
ATOM 7311 C C . LEU C 1 276 ? -39.060 43.004 -4.477 1.00 46.93 272 LEU C C 1
ATOM 7312 O O . LEU C 1 276 ? -39.979 42.379 -3.964 1.00 42.31 272 LEU C O 1
ATOM 7317 N N . ALA C 1 277 ? -38.094 43.576 -3.769 1.00 48.11 273 ALA C N 1
ATOM 7318 C CA . ALA C 1 277 ? -38.104 43.551 -2.315 1.00 47.65 273 ALA C CA 1
ATOM 7319 C C . ALA C 1 277 ? -39.160 44.507 -1.747 1.00 44.50 273 ALA C C 1
ATOM 7320 O O . ALA C 1 277 ? -39.652 44.295 -0.658 1.00 43.02 273 ALA C O 1
ATOM 7322 N N . GLU C 1 278 ? -39.517 45.546 -2.489 1.00 49.37 274 GLU C N 1
ATOM 7323 C CA . GLU C 1 278 ? -40.489 46.544 -1.950 1.00 55.89 274 GLU C CA 1
ATOM 7324 C C . GLU C 1 278 ? -41.933 46.037 -1.933 1.00 54.18 274 GLU C C 1
ATOM 7325 O O . GLU C 1 278 ? -42.814 46.639 -1.317 1.00 53.21 274 GLU C O 1
ATOM 7331 N N . GLU C 1 279 ? -42.180 44.986 -2.699 1.00 44.66 275 GLU C N 1
ATOM 7332 C CA . GLU C 1 279 ? -43.539 44.558 -2.999 1.00 38.73 275 GLU C CA 1
ATOM 7333 C C . GLU C 1 279 ? -44.178 43.659 -1.962 1.00 32.81 275 GLU C C 1
ATOM 7334 O O . GLU C 1 279 ? -43.502 42.894 -1.309 1.00 39.64 275 GLU C O 1
ATOM 7340 N N . SER C 1 280 ? -45.502 43.735 -1.840 1.00 35.16 276 SER C N 1
ATOM 7341 C CA . SER C 1 280 ? -46.228 42.942 -0.848 1.00 38.51 276 SER C CA 1
ATOM 7342 C C . SER C 1 280 ? -47.543 42.453 -1.372 1.00 36.97 276 SER C C 1
ATOM 7343 O O . SER C 1 280 ? -48.555 43.143 -1.230 1.00 35.69 276 SER C O 1
ATOM 7346 N N . PHE C 1 281 ? -47.540 41.219 -1.874 1.00 32.10 277 PHE C N 1
ATOM 7347 C CA . PHE C 1 281 ? -48.742 40.600 -2.381 1.00 27.00 277 PHE C CA 1
ATOM 7348 C C . PHE C 1 281 ? -49.047 39.380 -1.564 1.00 24.88 277 PHE C C 1
ATOM 7349 O O . PHE C 1 281 ? -48.211 38.902 -0.797 1.00 26.94 277 PHE C O 1
ATOM 7357 N N . GLU C 1 282 ? -50.239 38.851 -1.739 1.00 25.23 278 GLU C N 1
ATOM 7358 C CA . GLU C 1 282 ? -50.625 37.646 -1.059 1.00 25.06 278 GLU C CA 1
ATOM 7359 C C . GLU C 1 282 ? -49.611 36.537 -1.348 1.00 27.28 278 GLU C C 1
ATOM 7360 O O . GLU C 1 282 ? -49.157 35.838 -0.451 1.00 26.97 278 GLU C O 1
ATOM 7366 N N . TRP C 1 283 ? -49.272 36.396 -2.632 1.00 28.81 279 TRP C N 1
ATOM 7367 C CA . TRP C 1 283 ? -48.309 35.398 -3.066 1.00 27.95 279 TRP C CA 1
ATOM 7368 C C . TRP C 1 283 ? -47.144 36.091 -3.771 1.00 26.46 279 TRP C C 1
ATOM 7369 O O . TRP C 1 283 ? -47.326 37.121 -4.415 1.00 28.96 279 TRP C O 1
ATOM 7380 N N . PRO C 1 284 ? -45.939 35.595 -3.577 1.00 25.96 280 PRO C N 1
ATOM 7381 C CA . PRO C 1 284 ? -44.794 36.262 -4.148 1.00 27.27 280 PRO C CA 1
ATOM 7382 C C . PRO C 1 284 ? -44.908 36.355 -5.668 1.00 25.20 280 PRO C C 1
ATOM 7383 O O . PRO C 1 284 ? -45.392 35.402 -6.309 1.00 25.09 280 PRO C O 1
ATOM 7387 N N . ARG C 1 285 ? -44.487 37.468 -6.226 1.00 26.95 281 ARG C N 1
ATOM 7388 C CA . ARG C 1 285 ? -44.584 37.668 -7.655 1.00 27.49 281 ARG C CA 1
ATOM 7389 C C . ARG C 1 285 ? -43.836 36.558 -8.385 1.00 26.62 281 ARG C C 1
ATOM 7390 O O . ARG C 1 285 ? -44.368 35.973 -9.345 1.00 24.05 281 ARG C O 1
ATOM 7398 N N . TYR C 1 286 ? -42.621 36.297 -7.921 1.00 25.89 282 TYR C N 1
ATOM 7399 C CA . TYR C 1 286 ? -41.782 35.224 -8.424 1.00 25.32 282 TYR C CA 1
ATOM 7400 C C . TYR C 1 286 ? -41.523 34.201 -7.320 1.00 26.89 282 TYR C C 1
ATOM 7401 O O . TYR C 1 286 ? -41.187 34.574 -6.184 1.00 26.27 282 TYR C O 1
ATOM 7410 N N . VAL C 1 287 ? -41.705 32.925 -7.635 1.00 24.30 283 VAL C N 1
ATOM 7411 C CA . VAL C 1 287 ? -41.641 31.873 -6.637 1.00 25.73 283 VAL C CA 1
ATOM 7412 C C . VAL C 1 287 ? -40.256 31.260 -6.675 1.00 27.21 283 VAL C C 1
ATOM 7413 O O . VAL C 1 287 ? -39.862 30.704 -7.696 1.00 25.40 283 VAL C O 1
ATOM 7417 N N . VAL C 1 288 ? -39.551 31.340 -5.540 1.00 24.64 284 VAL C N 1
ATOM 7418 C CA . VAL C 1 288 ? -38.124 30.974 -5.445 1.00 26.33 284 VAL C CA 1
ATOM 7419 C C . VAL C 1 288 ? -37.884 30.048 -4.274 1.00 27.88 284 VAL C C 1
ATOM 7420 O O . VAL C 1 288 ? -38.481 30.239 -3.199 1.00 27.78 284 VAL C O 1
ATOM 7424 N N . GLY C 1 289 ? -37.073 29.025 -4.480 1.00 28.30 285 GLY C N 1
ATOM 7425 C CA . GLY C 1 289 ? -36.623 28.175 -3.372 1.00 31.16 285 GLY C CA 1
ATOM 7426 C C . GLY C 1 289 ? -36.280 26.751 -3.726 1.00 32.34 285 GLY C C 1
ATOM 7427 O O . GLY C 1 289 ? -36.131 26.385 -4.900 1.00 26.33 285 GLY C O 1
ATOM 7428 N N . SER C 1 290 ? -36.095 25.951 -2.679 1.00 30.75 286 SER C N 1
ATOM 7429 C CA . SER C 1 290 ? -35.854 24.525 -2.797 1.00 29.78 286 SER C CA 1
ATOM 7430 C C . SER C 1 290 ? -37.088 23.859 -3.373 1.00 30.30 286 SER C C 1
ATOM 7431 O O . SER C 1 290 ? -38.183 24.466 -3.386 1.00 29.37 286 SER C O 1
ATOM 7434 N N . PRO C 1 291 ? -36.960 22.603 -3.811 1.00 29.54 287 PRO C N 1
ATOM 7435 C CA . PRO C 1 291 ? -38.123 21.899 -4.348 1.00 28.95 287 PRO C CA 1
ATOM 7436 C C . PRO C 1 291 ? -39.321 21.859 -3.398 1.00 31.90 287 PRO C C 1
ATOM 7437 O O . PRO C 1 291 ? -40.447 22.163 -3.805 1.00 28.21 287 PRO C O 1
ATOM 7441 N N . ASP C 1 292 ? -39.078 21.499 -2.144 1.00 31.11 288 ASP C N 1
ATOM 7442 C CA . ASP C 1 292 ? -40.141 21.462 -1.155 1.00 32.18 288 ASP C CA 1
ATOM 7443 C C . ASP C 1 292 ? -40.781 22.834 -0.961 1.00 27.71 288 ASP C C 1
ATOM 7444 O O . ASP C 1 292 ? -41.984 22.922 -0.871 1.00 31.75 288 ASP C O 1
ATOM 7449 N N . ARG C 1 293 ? -39.982 23.886 -0.869 1.00 29.88 289 ARG C N 1
ATOM 7450 C CA . ARG C 1 293 ? -40.534 25.214 -0.612 1.00 32.56 289 ARG C CA 1
ATOM 7451 C C . ARG C 1 293 ? -41.408 25.677 -1.755 1.00 32.09 289 ARG C C 1
ATOM 7452 O O . ARG C 1 293 ? -42.541 26.126 -1.560 1.00 28.87 289 ARG C O 1
ATOM 7460 N N . VAL C 1 294 ? -40.891 25.538 -2.960 1.00 30.02 290 VAL C N 1
ATOM 7461 C CA . VAL C 1 294 ? -41.632 25.916 -4.121 1.00 28.45 290 VAL C CA 1
ATOM 7462 C C . VAL C 1 294 ? -42.878 25.062 -4.311 1.00 27.82 290 VAL C C 1
ATOM 7463 O O . VAL C 1 294 ? -43.943 25.586 -4.642 1.00 28.10 290 VAL C O 1
ATOM 7467 N N . ARG C 1 295 ? -42.775 23.758 -4.080 1.00 23.44 291 ARG C N 1
ATOM 7468 C CA . ARG C 1 295 ? -43.916 22.872 -4.219 1.00 27.20 291 ARG C CA 1
ATOM 7469 C C . ARG C 1 295 ? -45.048 23.325 -3.273 1.00 28.00 291 ARG C C 1
ATOM 7470 O O . ARG C 1 295 ? -46.224 23.446 -3.688 1.00 26.44 291 ARG C O 1
ATOM 7478 N N . ASP C 1 296 ? -44.692 23.591 -2.012 1.00 28.94 292 ASP C N 1
ATOM 7479 C CA . ASP C 1 296 ? -45.702 23.949 -1.007 1.00 29.24 292 ASP C CA 1
ATOM 7480 C C . ASP C 1 296 ? -46.364 25.292 -1.356 1.00 26.11 292 ASP C C 1
ATOM 7481 O O . ASP C 1 296 ? -47.595 25.429 -1.292 1.00 27.13 292 ASP C O 1
ATOM 7486 N N . GLN C 1 297 ? -45.563 26.255 -1.773 1.00 25.10 293 GLN C N 1
ATOM 7487 C CA . GLN C 1 297 ? -46.087 27.569 -2.141 1.00 25.16 293 GLN C CA 1
ATOM 7488 C C . GLN C 1 297 ? -46.989 27.487 -3.349 1.00 25.15 293 GLN C C 1
ATOM 7489 O O . GLN C 1 297 ? -48.115 28.057 -3.369 1.00 24.39 293 GLN C O 1
ATOM 7495 N N . LEU C 1 298 ? -46.529 26.789 -4.380 1.00 25.16 294 LEU C N 1
ATOM 7496 C CA . LEU C 1 298 ? -47.319 26.698 -5.608 1.00 24.58 294 LEU C CA 1
ATOM 7497 C C . LEU C 1 298 ? -48.609 25.919 -5.389 1.00 23.92 294 LEU C C 1
ATOM 7498 O O . LEU C 1 298 ? -49.641 26.243 -5.968 1.00 24.42 294 LEU C O 1
ATOM 7503 N N . THR C 1 299 ? -48.561 24.889 -4.548 1.00 25.72 295 THR C N 1
ATOM 7504 C CA . THR C 1 299 ? -49.769 24.065 -4.260 1.00 27.20 295 THR C CA 1
ATOM 7505 C C . THR C 1 299 ? -50.857 24.902 -3.560 1.00 29.05 295 THR C C 1
ATOM 7506 O O . THR C 1 299 ? -52.026 24.816 -3.916 1.00 27.75 295 THR C O 1
ATOM 7510 N N . LYS C 1 300 ? -50.447 25.767 -2.641 1.00 26.82 296 LYS C N 1
ATOM 7511 C CA . LYS C 1 300 ? -51.376 26.701 -1.984 1.00 31.68 296 LYS C CA 1
ATOM 7512 C C . LYS C 1 300 ? -52.048 27.614 -3.012 1.00 30.32 296 LYS C C 1
ATOM 7513 O O . LYS C 1 300 ? -53.274 27.791 -3.001 1.00 30.89 296 LYS C O 1
ATOM 7527 N N . ALA C 1 302 ? -52.335 27.081 -6.314 1.00 25.59 298 ALA C N 1
ATOM 7528 C CA . ALA C 1 302 ? -53.212 26.280 -7.168 1.00 25.77 298 ALA C CA 1
ATOM 7529 C C . ALA C 1 302 ? -54.535 25.908 -6.495 1.00 26.32 298 ALA C C 1
ATOM 7530 O O . ALA C 1 302 ? -55.617 26.006 -7.101 1.00 26.39 298 ALA C O 1
ATOM 7532 N N . ASP C 1 303 ? -54.469 25.506 -5.228 1.00 28.20 299 ASP C N 1
ATOM 7533 C CA . ASP C 1 303 ? -55.671 25.176 -4.484 1.00 31.03 299 ASP C CA 1
ATOM 7534 C C . ASP C 1 303 ? -56.618 26.398 -4.400 1.00 30.44 299 ASP C C 1
ATOM 7535 O O . ASP C 1 303 ? -57.826 26.267 -4.621 1.00 29.24 299 ASP C O 1
ATOM 7540 N N . ALA C 1 304 ? -56.062 27.562 -4.049 1.00 28.04 300 ALA C N 1
ATOM 7541 C CA . ALA C 1 304 ? -56.863 28.799 -3.887 1.00 28.89 300 ALA C CA 1
ATOM 7542 C C . ALA C 1 304 ? -57.501 29.274 -5.186 1.00 32.58 300 ALA C C 1
ATOM 7543 O O . ALA C 1 304 ? -58.633 29.784 -5.176 1.00 32.68 300 ALA C O 1
ATOM 7545 N N . THR C 1 305 ? -56.795 29.093 -6.315 1.00 29.51 301 THR C N 1
ATOM 7546 C CA . THR C 1 305 ? -57.264 29.602 -7.603 1.00 28.29 301 THR C CA 1
ATOM 7547 C C . THR C 1 305 ? -58.035 28.584 -8.444 1.00 28.65 301 THR C C 1
ATOM 7548 O O . THR C 1 305 ? -58.620 28.949 -9.467 1.00 30.61 301 THR C O 1
ATOM 7552 N N . GLY C 1 306 ? -58.032 27.318 -8.030 1.00 27.72 302 GLY C N 1
ATOM 7553 C CA . GLY C 1 306 ? -58.657 26.250 -8.797 1.00 30.07 302 GLY C CA 1
ATOM 7554 C C . GLY C 1 306 ? -57.866 25.880 -10.051 1.00 29.65 302 GLY C C 1
ATOM 7555 O O . GLY C 1 306 ? -58.416 25.307 -10.990 1.00 30.08 302 GLY C O 1
ATOM 7556 N N . ALA C 1 307 ? -56.583 26.228 -10.072 1.00 28.97 303 ALA C N 1
ATOM 7557 C CA . ALA C 1 307 ? -55.766 26.015 -11.254 1.00 27.80 303 ALA C CA 1
ATOM 7558 C C . ALA C 1 307 ? -55.550 24.518 -11.459 1.00 28.68 303 ALA C C 1
ATOM 7559 O O . ALA C 1 307 ? -55.219 23.822 -10.527 1.00 29.80 303 ALA C O 1
ATOM 7561 N N . GLU C 1 308 ? -55.736 24.062 -12.693 1.00 31.91 304 GLU C N 1
ATOM 7562 C CA . GLU C 1 308 ? -55.488 22.664 -13.087 1.00 34.36 304 GLU C CA 1
ATOM 7563 C C . GLU C 1 308 ? -54.001 22.425 -13.417 1.00 28.95 304 GLU C C 1
ATOM 7564 O O . GLU C 1 308 ? -53.468 21.306 -13.264 1.00 28.31 304 GLU C O 1
ATOM 7570 N N . GLU C 1 309 ? -53.341 23.477 -13.859 1.00 27.01 305 GLU C N 1
ATOM 7571 C CA . GLU C 1 309 ? -51.953 23.422 -14.308 1.00 24.15 305 GLU C CA 1
ATOM 7572 C C . GLU C 1 309 ? -51.309 24.689 -13.918 1.00 20.54 305 GLU C C 1
ATOM 7573 O O . GLU C 1 309 ? -51.963 25.756 -13.869 1.00 18.92 305 GLU C O 1
ATOM 7579 N N . LEU C 1 310 ? -50.011 24.626 -13.746 1.00 19.90 306 LEU C N 1
ATOM 7580 C CA . LEU C 1 310 ? -49.181 25.779 -13.599 1.00 20.56 306 LEU C CA 1
ATOM 7581 C C . LEU C 1 310 ? -48.355 25.907 -14.866 1.00 22.72 306 LEU C C 1
ATOM 7582 O O . LEU C 1 310 ? -47.617 24.959 -15.260 1.00 22.79 306 LEU C O 1
ATOM 7587 N N . GLY C 1 311 ? -48.437 27.066 -15.489 1.00 19.52 307 GLY C N 1
ATOM 7588 C CA . GLY C 1 311 ? -47.574 27.404 -16.613 1.00 20.62 307 GLY C CA 1
ATOM 7589 C C . GLY C 1 311 ? -46.296 28.051 -16.104 1.00 19.72 307 GLY C C 1
ATOM 7590 O O . GLY C 1 311 ? -46.285 29.218 -15.679 1.00 22.73 307 GLY C O 1
ATOM 7591 N N . VAL C 1 312 ? -45.193 27.332 -16.204 1.00 19.11 308 VAL C N 1
ATOM 7592 C CA . VAL C 1 312 ? -43.976 27.745 -15.522 1.00 19.55 308 VAL C CA 1
ATOM 7593 C C . VAL C 1 312 ? -43.053 28.537 -16.434 1.00 19.81 308 VAL C C 1
ATOM 7594 O O . VAL C 1 312 ? -42.472 27.981 -17.396 1.00 19.75 308 VAL C O 1
ATOM 7598 N N . VAL C 1 313 ? -42.838 29.776 -16.031 1.00 18.20 309 VAL C N 1
ATOM 7599 C CA . VAL C 1 313 ? -41.988 30.741 -16.714 1.00 20.82 309 VAL C CA 1
ATOM 7600 C C . VAL C 1 313 ? -40.686 30.797 -15.936 1.00 21.91 309 VAL C C 1
ATOM 7601 O O . VAL C 1 313 ? -40.678 30.640 -14.694 1.00 20.88 309 VAL C O 1
ATOM 7605 N N . SER C 1 314 ? -39.602 31.096 -16.616 1.00 22.33 310 SER C N 1
ATOM 7606 C CA . SER C 1 314 ? -38.306 31.315 -15.969 1.00 24.01 310 SER C CA 1
ATOM 7607 C C . SER C 1 314 ? -37.503 32.446 -16.595 1.00 26.22 310 SER C C 1
ATOM 7608 O O . SER C 1 314 ? -37.640 32.752 -17.812 1.00 26.37 310 SER C O 1
ATOM 7627 N N . ILE C 1 316 ? -33.832 32.807 -16.156 1.00 29.66 312 ILE C N 1
ATOM 7628 C CA . ILE C 1 316 ? -32.610 32.235 -15.605 1.00 28.70 312 ILE C CA 1
ATOM 7629 C C . ILE C 1 316 ? -31.473 32.383 -16.635 1.00 31.14 312 ILE C C 1
ATOM 7630 O O . ILE C 1 316 ? -31.641 32.088 -17.827 1.00 31.15 312 ILE C O 1
ATOM 7635 N N . HIS C 1 317 ? -30.319 32.848 -16.176 1.00 32.73 313 HIS C N 1
ATOM 7636 C CA . HIS C 1 317 ? -29.228 33.182 -17.082 1.00 34.86 313 HIS C CA 1
ATOM 7637 C C . HIS C 1 317 ? -28.581 31.956 -17.732 1.00 32.05 313 HIS C C 1
ATOM 7638 O O . HIS C 1 317 ? -28.333 31.937 -18.950 1.00 32.52 313 HIS C O 1
ATOM 7645 N N . ASP C 1 318 ? -28.313 30.948 -16.928 1.00 32.89 314 ASP C N 1
ATOM 7646 C CA . ASP C 1 318 ? -27.552 29.801 -17.366 1.00 33.10 314 ASP C CA 1
ATOM 7647 C C . ASP C 1 318 ? -28.438 28.602 -17.682 1.00 33.51 314 ASP C C 1
ATOM 7648 O O . ASP C 1 318 ? -29.209 28.164 -16.833 1.00 31.72 314 ASP C O 1
ATOM 7653 N N . GLN C 1 319 ? -28.278 28.035 -18.880 1.00 31.60 315 GLN C N 1
ATOM 7654 C CA . GLN C 1 319 ? -29.135 26.956 -19.334 1.00 29.62 315 GLN C CA 1
ATOM 7655 C C . GLN C 1 319 ? -29.108 25.749 -18.419 1.00 33.48 315 GLN C C 1
ATOM 7656 O O . GLN C 1 319 ? -30.136 25.089 -18.209 1.00 30.23 315 GLN C O 1
ATOM 7662 N N . ARG C 1 320 ? -27.960 25.433 -17.837 1.00 29.77 316 ARG C N 1
ATOM 7663 C CA . ARG C 1 320 ? -27.937 24.271 -16.928 1.00 29.40 316 ARG C CA 1
ATOM 7664 C C . ARG C 1 320 ? -28.719 24.534 -15.616 1.00 26.71 316 ARG C C 1
ATOM 7665 O O . ARG C 1 320 ? -29.331 23.642 -15.103 1.00 32.63 316 ARG C O 1
ATOM 7673 N N . ASP C 1 321 ? -28.662 25.756 -15.116 1.00 27.02 317 ASP C N 1
ATOM 7674 C CA . ASP C 1 321 ? -29.461 26.156 -13.940 1.00 28.14 317 ASP C CA 1
ATOM 7675 C C . ASP C 1 321 ? -30.975 26.119 -14.305 1.00 25.39 317 ASP C C 1
ATOM 7676 O O . ASP C 1 321 ? -31.796 25.673 -13.536 1.00 27.18 317 ASP C O 1
ATOM 7681 N N . ARG C 1 322 ? -31.282 26.513 -15.534 1.00 26.57 318 ARG C N 1
ATOM 7682 C CA . ARG C 1 322 ? -32.674 26.519 -15.998 1.00 27.03 318 ARG C CA 1
ATOM 7683 C C . ARG C 1 322 ? -33.258 25.138 -16.148 1.00 24.68 318 ARG C C 1
ATOM 7684 O O . ARG C 1 322 ? -34.325 24.831 -15.622 1.00 24.66 318 ARG C O 1
ATOM 7692 N N . LEU C 1 323 ? -32.555 24.258 -16.860 1.00 25.45 319 LEU C N 1
ATOM 7693 C CA . LEU C 1 323 ? -32.992 22.906 -16.999 1.00 24.30 319 LEU C CA 1
ATOM 7694 C C . LEU C 1 323 ? -33.156 22.228 -15.635 1.00 25.70 319 LEU C C 1
ATOM 7695 O O . LEU C 1 323 ? -34.120 21.484 -15.404 1.00 21.97 319 LEU C O 1
ATOM 7700 N N . ARG C 1 324 ? -32.213 22.485 -14.742 1.00 24.76 320 ARG C N 1
ATOM 7701 C CA . ARG C 1 324 ? -32.278 21.943 -13.394 1.00 25.64 320 ARG C CA 1
ATOM 7702 C C . ARG C 1 324 ? -33.560 22.348 -12.654 1.00 23.03 320 ARG C C 1
ATOM 7703 O O . ARG C 1 324 ? -34.214 21.502 -12.025 1.00 24.98 320 ARG C O 1
ATOM 7711 N N . SER C 1 325 ? -33.913 23.618 -12.753 1.00 24.18 321 SER C N 1
ATOM 7712 C CA . SER C 1 325 ? -35.162 24.112 -12.151 1.00 23.22 321 SER C CA 1
ATOM 7713 C C . SER C 1 325 ? -36.372 23.323 -12.636 1.00 22.71 321 SER C C 1
ATOM 7714 O O . SER C 1 325 ? -37.159 22.793 -11.830 1.00 21.88 321 SER C O 1
ATOM 7717 N N . TYR C 1 326 ? -36.485 23.128 -13.952 1.00 20.75 322 TYR C N 1
ATOM 7718 C CA . TYR C 1 326 ? -37.610 22.333 -14.499 1.00 20.34 322 TYR C CA 1
ATOM 7719 C C . TYR C 1 326 ? -37.567 20.851 -14.168 1.00 21.91 322 TYR C C 1
ATOM 7720 O O . TYR C 1 326 ? -38.604 20.225 -13.984 1.00 19.56 322 TYR C O 1
ATOM 7729 N N A ARG C 1 327 ? -36.371 20.275 -14.099 0.50 22.05 323 ARG C N 1
ATOM 7730 N N B ARG C 1 327 ? -36.366 20.269 -14.099 0.50 23.06 323 ARG C N 1
ATOM 7731 C CA A ARG C 1 327 ? -36.209 18.898 -13.663 0.50 22.49 323 ARG C CA 1
ATOM 7732 C CA B ARG C 1 327 ? -36.208 18.885 -13.640 0.50 24.15 323 ARG C CA 1
ATOM 7733 C C A ARG C 1 327 ? -36.650 18.713 -12.195 0.50 22.07 323 ARG C C 1
ATOM 7734 C C B ARG C 1 327 ? -36.669 18.718 -12.190 0.50 22.97 323 ARG C C 1
ATOM 7735 O O A ARG C 1 327 ? -37.393 17.796 -11.872 0.50 22.84 323 ARG C O 1
ATOM 7736 O O B ARG C 1 327 ? -37.424 17.804 -11.866 0.50 23.62 323 ARG C O 1
ATOM 7751 N N . LEU C 1 328 ? -36.184 19.588 -11.326 1.00 23.77 324 LEU C N 1
ATOM 7752 C CA . LEU C 1 328 ? -36.546 19.522 -9.895 1.00 26.98 324 LEU C CA 1
ATOM 7753 C C . LEU C 1 328 ? -38.056 19.688 -9.679 1.00 27.48 324 LEU C C 1
ATOM 7754 O O . LEU C 1 328 ? -38.654 18.990 -8.847 1.00 23.87 324 LEU C O 1
ATOM 7759 N N . LEU C 1 329 ? -38.676 20.569 -10.467 1.00 29.30 325 LEU C N 1
ATOM 7760 C CA . LEU C 1 329 ? -40.104 20.774 -10.372 1.00 25.15 325 LEU C CA 1
ATOM 7761 C C . LEU C 1 329 ? -40.875 19.532 -10.773 1.00 24.02 325 LEU C C 1
ATOM 7762 O O . LEU C 1 329 ? -41.882 19.175 -10.137 1.00 22.88 325 LEU C O 1
ATOM 7767 N N . ALA C 1 330 ? -40.453 18.882 -11.860 1.00 23.14 326 ALA C N 1
ATOM 7768 C CA . ALA C 1 330 ? -41.136 17.697 -12.311 1.00 22.79 326 ALA C CA 1
ATOM 7769 C C . ALA C 1 330 ? -41.129 16.617 -11.221 1.00 25.76 326 ALA C C 1
ATOM 7770 O O . ALA C 1 330 ? -42.119 15.925 -11.021 1.00 28.12 326 ALA C O 1
ATOM 7772 N N . GLU C 1 331 ? -39.990 16.461 -10.584 1.00 27.61 327 GLU C N 1
ATOM 7773 C CA . GLU C 1 331 ? -39.827 15.495 -9.476 1.00 31.27 327 GLU C CA 1
ATOM 7774 C C . GLU C 1 331 ? -40.696 15.894 -8.277 1.00 27.02 327 GLU C C 1
ATOM 7775 O O . GLU C 1 331 ? -41.452 15.098 -7.759 1.00 28.57 327 GLU C O 1
ATOM 7781 N N . ALA C 1 332 ? -40.660 17.159 -7.914 1.00 29.22 328 ALA C N 1
ATOM 7782 C CA . ALA C 1 332 ? -41.466 17.634 -6.774 1.00 28.38 328 ALA C CA 1
ATOM 7783 C C . ALA C 1 332 ? -42.968 17.428 -6.991 1.00 32.40 328 ALA C C 1
ATOM 7784 O O . ALA C 1 332 ? -43.700 17.156 -6.038 1.00 30.00 328 ALA C O 1
ATOM 7786 N N . PHE C 1 333 ? -43.437 17.574 -8.235 1.00 28.36 329 PHE C N 1
ATOM 7787 C CA . PHE C 1 333 ? -44.865 17.424 -8.550 1.00 25.01 329 PHE C CA 1
ATOM 7788 C C . PHE C 1 333 ? -45.207 16.038 -9.068 1.00 25.09 329 PHE C C 1
ATOM 7789 O O . PHE C 1 333 ? -46.329 15.789 -9.530 1.00 25.92 329 PHE C O 1
ATOM 7797 N N . GLU C 1 334 ? -44.246 15.125 -8.989 1.00 26.25 330 GLU C N 1
ATOM 7798 C CA . GLU C 1 334 ? -44.494 13.701 -9.292 1.00 29.12 330 GLU C CA 1
ATOM 7799 C C . GLU C 1 334 ? -45.006 13.498 -10.707 1.00 26.47 330 GLU C C 1
ATOM 7800 O O . GLU C 1 334 ? -45.905 12.688 -10.956 1.00 28.39 330 GLU C O 1
ATOM 7806 N N . LEU C 1 335 ? -44.418 14.241 -11.641 1.00 26.29 331 LEU C N 1
ATOM 7807 C CA . LEU C 1 335 ? -44.803 14.094 -13.029 1.00 27.26 331 LEU C CA 1
ATOM 7808 C C . LEU C 1 335 ? -44.441 12.710 -13.539 1.00 30.31 331 LEU C C 1
ATOM 7809 O O . LEU C 1 335 ? -43.365 12.202 -13.221 1.00 26.11 331 LEU C O 1
ATOM 7814 N N . THR C 1 336 ? -45.325 12.125 -14.340 1.00 33.10 332 THR C N 1
ATOM 7815 C CA . THR C 1 336 ? -45.039 10.853 -14.977 1.00 36.76 332 THR C CA 1
ATOM 7816 C C . THR C 1 336 ? -44.251 11.076 -16.266 1.00 35.60 332 THR C C 1
ATOM 7817 O O . THR C 1 336 ? -44.763 11.724 -17.177 1.00 35.79 332 THR C O 1
ATOM 7821 N N . PRO C 1 337 ? -43.014 10.546 -16.355 1.00 39.60 333 PRO C N 1
ATOM 7822 C CA . PRO C 1 337 ? -42.237 10.757 -17.599 1.00 35.76 333 PRO C CA 1
ATOM 7823 C C . PRO C 1 337 ? -42.853 10.019 -18.777 1.00 35.05 333 PRO C C 1
ATOM 7824 O O . PRO C 1 337 ? -43.663 9.121 -18.590 1.00 30.65 333 PRO C O 1
ATOM 7828 N N . ARG C 1 338 ? -42.518 10.462 -19.983 1.00 33.74 334 ARG C N 1
ATOM 7829 C CA . ARG C 1 338 ? -43.065 9.866 -21.205 1.00 34.28 334 ARG C CA 1
ATOM 7830 C C . ARG C 1 338 ? -42.066 8.857 -21.781 1.00 35.96 334 ARG C C 1
ATOM 7831 O O . ARG C 1 338 ? -40.871 8.942 -21.470 1.00 41.47 334 ARG C O 1
ATOM 7839 N N . HIS D 2 1 ? -21.688 24.480 -71.347 1.00 53.04 -3 HIS D N 1
ATOM 7840 C CA . HIS D 2 1 ? -21.582 23.050 -71.807 1.00 54.42 -3 HIS D CA 1
ATOM 7841 C C . HIS D 2 1 ? -21.915 22.036 -70.687 1.00 50.12 -3 HIS D C 1
ATOM 7842 O O . HIS D 2 1 ? -22.993 21.458 -70.702 1.00 51.99 -3 HIS D O 1
ATOM 7849 N N . HIS D 2 2 ? -20.996 21.814 -69.732 1.00 45.62 -2 HIS D N 1
ATOM 7850 C CA . HIS D 2 2 ? -21.259 20.874 -68.590 1.00 44.37 -2 HIS D CA 1
ATOM 7851 C C . HIS D 2 2 ? -22.152 21.527 -67.555 1.00 36.01 -2 HIS D C 1
ATOM 7852 O O . HIS D 2 2 ? -22.769 20.840 -66.716 1.00 34.05 -2 HIS D O 1
ATOM 7859 N N . HIS D 2 3 ? -22.186 22.853 -67.601 1.00 32.26 -1 HIS D N 1
ATOM 7860 C CA . HIS D 2 3 ? -23.007 23.652 -66.710 1.00 35.51 -1 HIS D CA 1
ATOM 7861 C C . HIS D 2 3 ? -24.448 23.691 -67.173 1.00 35.35 -1 HIS D C 1
ATOM 7862 O O . HIS D 2 3 ? -24.936 24.708 -67.629 1.00 35.30 -1 HIS D O 1
ATOM 7869 N N . HIS D 2 4 ? -25.105 22.550 -67.087 1.00 31.88 0 HIS D N 1
ATOM 7870 C CA . HIS D 2 4 ? -26.562 22.501 -67.239 1.00 34.59 0 HIS D CA 1
ATOM 7871 C C . HIS D 2 4 ? -27.199 23.507 -66.280 1.00 37.69 0 HIS D C 1
ATOM 7872 O O . HIS D 2 4 ? -26.644 23.787 -65.217 1.00 31.00 0 HIS D O 1
ATOM 7879 N N . VAL D 2 5 ? -28.425 23.935 -66.579 1.00 34.95 1 VAL D N 1
ATOM 7880 C CA . VAL D 2 5 ? -29.156 24.789 -65.664 1.00 35.13 1 VAL D CA 1
ATOM 7881 C C . VAL D 2 5 ? -29.391 24.010 -64.356 1.00 29.70 1 VAL D C 1
ATOM 7882 O O . VAL D 2 5 ? -29.513 22.773 -64.345 1.00 28.84 1 VAL D O 1
ATOM 7886 N N . LYS D 2 6 ? -29.327 24.722 -63.241 1.00 31.82 2 LYS D N 1
ATOM 7887 C CA . LYS D 2 6 ? -29.592 24.118 -61.923 1.00 29.15 2 LYS D CA 1
ATOM 7888 C C . LYS D 2 6 ? -31.085 23.908 -61.756 1.00 29.64 2 LYS D C 1
ATOM 7889 O O . LYS D 2 6 ? -31.897 24.586 -62.429 1.00 30.14 2 LYS D O 1
ATOM 7895 N N . LEU D 2 7 ? -31.458 23.031 -60.828 1.00 27.06 3 LEU D N 1
ATOM 7896 C CA . LEU D 2 7 ? -32.872 22.766 -60.553 1.00 26.70 3 LEU D CA 1
ATOM 7897 C C . LEU D 2 7 ? -33.233 23.092 -59.109 1.00 24.63 3 LEU D C 1
ATOM 7898 O O . LEU D 2 7 ? -32.476 22.809 -58.168 1.00 19.26 3 LEU D O 1
ATOM 7903 N N . SER D 2 8 ? -34.433 23.627 -58.943 1.00 24.79 4 SER D N 1
ATOM 7904 C CA . SER D 2 8 ? -34.999 23.889 -57.625 1.00 26.74 4 SER D CA 1
ATOM 7905 C C . SER D 2 8 ? -36.457 23.409 -57.611 1.00 27.95 4 SER D C 1
ATOM 7906 O O . SER D 2 8 ? -36.996 22.988 -58.657 1.00 25.82 4 SER D O 1
ATOM 7909 N N . VAL D 2 9 ? -37.095 23.463 -56.441 1.00 25.19 5 VAL D N 1
ATOM 7910 C CA . VAL D 2 9 ? -38.473 22.996 -56.297 1.00 24.48 5 VAL D CA 1
ATOM 7911 C C . VAL D 2 9 ? -39.305 24.159 -55.806 1.00 25.67 5 VAL D C 1
ATOM 7912 O O . VAL D 2 9 ? -38.893 24.903 -54.913 1.00 24.57 5 VAL D O 1
ATOM 7916 N N . VAL D 2 10 ? -40.480 24.328 -56.406 1.00 24.53 6 VAL D N 1
ATOM 7917 C CA . VAL D 2 10 ? -41.476 25.278 -55.913 1.00 24.99 6 VAL D CA 1
ATOM 7918 C C . VAL D 2 10 ? -42.699 24.434 -55.614 1.00 24.33 6 VAL D C 1
ATOM 7919 O O . VAL D 2 10 ? -43.257 23.784 -56.495 1.00 25.06 6 VAL D O 1
ATOM 7923 N N . GLU D 2 11 ? -43.095 24.441 -54.342 1.00 23.99 7 GLU D N 1
ATOM 7924 C CA . GLU D 2 11 ? -44.117 23.542 -53.809 1.00 24.47 7 GLU D CA 1
ATOM 7925 C C . GLU D 2 11 ? -45.352 24.324 -53.358 1.00 25.64 7 GLU D C 1
ATOM 7926 O O . GLU D 2 11 ? -45.289 25.123 -52.437 1.00 24.91 7 GLU D O 1
ATOM 7932 N N . GLN D 2 12 ? -46.472 24.088 -54.018 1.00 25.19 8 GLN D N 1
ATOM 7933 C CA . GLN D 2 12 ? -47.717 24.717 -53.628 1.00 28.23 8 GLN D CA 1
ATOM 7934 C C . GLN D 2 12 ? -48.546 23.751 -52.795 1.00 29.38 8 GLN D C 1
ATOM 7935 O O . GLN D 2 12 ? -49.618 24.113 -52.327 1.00 32.71 8 GLN D O 1
ATOM 7941 N N . ALA D 2 13 ? -48.067 22.508 -52.651 1.00 24.89 9 ALA D N 1
ATOM 7942 C CA . ALA D 2 13 ? -48.726 21.496 -51.870 1.00 25.79 9 ALA D CA 1
ATOM 7943 C C . ALA D 2 13 ? -50.171 21.182 -52.331 1.00 28.13 9 ALA D C 1
ATOM 7944 O O . ALA D 2 13 ? -51.133 21.384 -51.601 1.00 23.62 9 ALA D O 1
ATOM 7946 N N . PRO D 2 14 ? -50.304 20.662 -53.554 1.00 26.99 10 PRO D N 1
ATOM 7947 C CA . PRO D 2 14 ? -51.629 20.324 -54.021 1.00 28.83 10 PRO D CA 1
ATOM 7948 C C . PRO D 2 14 ? -52.286 19.220 -53.225 1.00 26.48 10 PRO D C 1
ATOM 7949 O O . PRO D 2 14 ? -51.613 18.361 -52.651 1.00 28.04 10 PRO D O 1
ATOM 7953 N N . VAL D 2 15 ? -53.612 19.296 -53.124 1.00 26.54 11 VAL D N 1
ATOM 7954 C CA . VAL D 2 15 ? -54.389 18.288 -52.446 1.00 28.45 11 VAL D CA 1
ATOM 7955 C C . VAL D 2 15 ? -55.049 17.452 -53.522 1.00 30.05 11 VAL D C 1
ATOM 7956 O O . VAL D 2 15 ? -55.704 17.989 -54.423 1.00 29.65 11 VAL D O 1
ATOM 7960 N N . VAL D 2 16 ? -54.888 16.146 -53.409 1.00 31.60 12 VAL D N 1
ATOM 7961 C CA . VAL D 2 16 ? -55.245 15.264 -54.484 1.00 36.02 12 VAL D CA 1
ATOM 7962 C C . VAL D 2 16 ? -56.423 14.393 -54.098 1.00 37.27 12 VAL D C 1
ATOM 7963 O O . VAL D 2 16 ? -56.616 14.048 -52.914 1.00 34.02 12 VAL D O 1
ATOM 7967 N N . GLU D 2 17 ? -57.208 14.018 -55.100 1.00 39.84 13 GLU D N 1
ATOM 7968 C CA . GLU D 2 17 ? -58.392 13.186 -54.859 1.00 41.86 13 GLU D CA 1
ATOM 7969 C C . GLU D 2 17 ? -58.038 11.936 -54.074 1.00 39.04 13 GLU D C 1
ATOM 7970 O O . GLU D 2 17 ? -57.105 11.189 -54.440 1.00 40.29 13 GLU D O 1
ATOM 7976 N N . GLY D 2 18 ? -58.794 11.681 -53.008 1.00 33.01 14 GLY D N 1
ATOM 7977 C CA . GLY D 2 18 ? -58.542 10.529 -52.166 1.00 32.99 14 GLY D CA 1
ATOM 7978 C C . GLY D 2 18 ? -57.771 10.831 -50.899 1.00 32.11 14 GLY D C 1
ATOM 7979 O O . GLY D 2 18 ? -57.760 10.017 -49.973 1.00 36.70 14 GLY D O 1
ATOM 7980 N N . LEU D 2 19 ? -57.074 11.959 -50.875 1.00 32.85 15 LEU D N 1
ATOM 7981 C CA . LEU D 2 19 ? -56.185 12.281 -49.752 1.00 32.72 15 LEU D CA 1
ATOM 7982 C C . LEU D 2 19 ? -56.651 13.592 -49.146 1.00 32.43 15 LEU D C 1
ATOM 7983 O O . LEU D 2 19 ? -57.674 14.119 -49.541 1.00 33.03 15 LEU D O 1
ATOM 7988 N N . THR D 2 20 ? -55.875 14.110 -48.190 1.00 33.11 16 THR D N 1
ATOM 7989 C CA . THR D 2 20 ? -56.240 15.269 -47.388 1.00 30.65 16 THR D CA 1
ATOM 7990 C C . THR D 2 20 ? -55.098 16.279 -47.401 1.00 29.07 16 THR D C 1
ATOM 7991 O O . THR D 2 20 ? -53.976 15.936 -47.768 1.00 25.92 16 THR D O 1
ATOM 7995 N N . PRO D 2 21 ? -55.369 17.516 -46.953 1.00 26.42 17 PRO D N 1
ATOM 7996 C CA . PRO D 2 21 ? -54.304 18.502 -46.833 1.00 27.98 17 PRO D CA 1
ATOM 7997 C C . PRO D 2 21 ? -53.121 18.022 -45.973 1.00 28.03 17 PRO D C 1
ATOM 7998 O O . PRO D 2 21 ? -52.003 18.384 -46.244 1.00 26.58 17 PRO D O 1
ATOM 8002 N N . ALA D 2 22 ? -53.387 17.220 -44.952 1.00 27.22 18 ALA D N 1
ATOM 8003 C CA . ALA D 2 22 ? -52.317 16.700 -44.103 1.00 26.72 18 ALA D CA 1
ATOM 8004 C C . ALA D 2 22 ? -51.378 15.802 -44.896 1.00 27.14 18 ALA D C 1
ATOM 8005 O O . ALA D 2 22 ? -50.173 15.809 -44.669 1.00 28.07 18 ALA D O 1
ATOM 8007 N N . HIS D 2 23 ? -51.925 15.011 -45.816 1.00 28.68 19 HIS D N 1
ATOM 8008 C CA . HIS D 2 23 ? -51.072 14.213 -46.702 1.00 30.30 19 HIS D CA 1
ATOM 8009 C C . HIS D 2 23 ? -50.199 15.110 -47.516 1.00 27.57 19 HIS D C 1
ATOM 8010 O O . HIS D 2 23 ? -49.014 14.815 -47.728 1.00 27.93 19 HIS D O 1
ATOM 8017 N N . SER D 2 24 ? -50.775 16.200 -48.014 1.00 24.55 20 SER D N 1
ATOM 8018 C CA . SER D 2 24 ? -50.049 17.104 -48.884 1.00 25.01 20 SER D CA 1
ATOM 8019 C C . SER D 2 24 ? -48.825 17.623 -48.150 1.00 27.02 20 SER D C 1
ATOM 8020 O O . SER D 2 24 ? -47.737 17.717 -48.732 1.00 25.85 20 SER D O 1
ATOM 8023 N N . LEU D 2 25 ? -49.019 18.005 -46.883 1.00 23.50 21 LEU D N 1
ATOM 8024 C CA . LEU D 2 25 ? -47.928 18.594 -46.111 1.00 24.31 21 LEU D CA 1
ATOM 8025 C C . LEU D 2 25 ? -46.831 17.553 -45.850 1.00 22.51 21 LEU D C 1
ATOM 8026 O O . LEU D 2 25 ? -45.653 17.873 -45.971 1.00 24.68 21 LEU D O 1
ATOM 8031 N N . GLN D 2 26 ? -47.223 16.337 -45.525 1.00 24.31 22 GLN D N 1
ATOM 8032 C CA . GLN D 2 26 ? -46.271 15.237 -45.331 1.00 27.26 22 GLN D CA 1
ATOM 8033 C C . GLN D 2 26 ? -45.530 14.970 -46.635 1.00 27.71 22 GLN D C 1
ATOM 8034 O O . GLN D 2 26 ? -44.313 14.791 -46.653 1.00 26.13 22 GLN D O 1
ATOM 8040 N N . HIS D 2 27 ? -46.253 15.017 -47.749 1.00 26.98 23 HIS D N 1
ATOM 8041 C CA . HIS D 2 27 ? -45.609 14.805 -49.035 1.00 27.64 23 HIS D CA 1
ATOM 8042 C C . HIS D 2 27 ? -44.645 15.908 -49.391 1.00 25.67 23 HIS D C 1
ATOM 8043 O O . HIS D 2 27 ? -43.648 15.653 -50.051 1.00 26.14 23 HIS D O 1
ATOM 8050 N N . SER D 2 28 ? -44.919 17.138 -48.935 1.00 24.46 24 SER D N 1
ATOM 8051 C CA . SER D 2 28 ? -43.992 18.239 -49.141 1.00 24.94 24 SER D CA 1
ATOM 8052 C C . SER D 2 28 ? -42.679 17.970 -48.457 1.00 23.94 24 SER D C 1
ATOM 8053 O O . SER D 2 28 ? -41.620 18.212 -49.031 1.00 22.63 24 SER D O 1
ATOM 8056 N N . ILE D 2 29 ? -42.761 17.499 -47.221 1.00 24.86 25 ILE D N 1
ATOM 8057 C CA . ILE D 2 29 ? -41.574 17.190 -46.443 1.00 25.28 25 ILE D CA 1
ATOM 8058 C C . ILE D 2 29 ? -40.754 16.084 -47.128 1.00 25.90 25 ILE D C 1
ATOM 8059 O O . ILE D 2 29 ? -39.546 16.193 -47.278 1.00 26.25 25 ILE D O 1
ATOM 8064 N N . GLU D 2 30 ? -41.440 15.043 -47.554 1.00 25.84 26 GLU D N 1
ATOM 8065 C CA . GLU D 2 30 ? -40.807 13.949 -48.271 1.00 27.00 26 GLU D CA 1
ATOM 8066 C C . GLU D 2 30 ? -40.120 14.418 -49.564 1.00 28.62 26 GLU D C 1
ATOM 8067 O O . GLU D 2 30 ? -38.988 14.022 -49.867 1.00 30.26 26 GLU D O 1
ATOM 8073 N N . LEU D 2 31 ? -40.785 15.282 -50.318 1.00 26.72 27 LEU D N 1
ATOM 8074 C CA . LEU D 2 31 ? -40.194 15.818 -51.557 1.00 24.64 27 LEU D CA 1
ATOM 8075 C C . LEU D 2 31 ? -38.993 16.700 -51.243 1.00 24.09 27 LEU D C 1
ATOM 8076 O O . LEU D 2 31 ? -37.983 16.639 -51.945 1.00 23.93 27 LEU D O 1
ATOM 8081 N N . ALA D 2 32 ? -39.084 17.509 -50.178 1.00 22.11 28 ALA D N 1
ATOM 8082 C CA . ALA D 2 32 ? -37.977 18.323 -49.782 1.00 22.42 28 ALA D CA 1
ATOM 8083 C C . ALA D 2 32 ? -36.744 17.478 -49.378 1.00 22.38 28 ALA D C 1
ATOM 8084 O O . ALA D 2 32 ? -35.627 17.843 -49.719 1.00 23.80 28 ALA D O 1
ATOM 8086 N N . ARG D 2 33 ? -36.956 16.420 -48.640 1.00 22.35 29 ARG D N 1
ATOM 8087 C CA . ARG D 2 33 ? -35.853 15.535 -48.249 1.00 25.50 29 ARG D CA 1
ATOM 8088 C C . ARG D 2 33 ? -35.231 14.929 -49.518 1.00 26.48 29 ARG D C 1
ATOM 8089 O O . ARG D 2 33 ? -34.011 14.879 -49.648 1.00 29.10 29 ARG D O 1
ATOM 8097 N N . LEU D 2 34 ? -36.072 14.497 -50.459 1.00 26.65 30 LEU D N 1
ATOM 8098 C CA . LEU D 2 34 ? -35.568 13.941 -51.739 1.00 28.89 30 LEU D CA 1
ATOM 8099 C C . LEU D 2 34 ? -34.763 14.979 -52.496 1.00 25.51 30 LEU D C 1
ATOM 8100 O O . LEU D 2 34 ? -33.645 14.707 -52.959 1.00 28.77 30 LEU D O 1
ATOM 8105 N N . ALA D 2 35 ? -35.323 16.172 -52.627 1.00 25.46 31 ALA D N 1
ATOM 8106 C CA . ALA D 2 35 ? -34.681 17.247 -53.328 1.00 23.82 31 ALA D CA 1
ATOM 8107 C C . ALA D 2 35 ? -33.329 17.626 -52.672 1.00 24.50 31 ALA D C 1
ATOM 8108 O O . ALA D 2 35 ? -32.367 17.945 -53.359 1.00 25.35 31 ALA D O 1
ATOM 8110 N N . ASP D 2 36 ? -33.287 17.598 -51.336 1.00 24.49 32 ASP D N 1
ATOM 8111 C CA . ASP D 2 36 ? -32.058 17.868 -50.597 1.00 23.07 32 ASP D CA 1
ATOM 8112 C C . ASP D 2 36 ? -31.010 16.811 -51.011 1.00 23.34 32 ASP D C 1
ATOM 8113 O O . ASP D 2 36 ? -29.907 17.164 -51.419 1.00 26.66 32 ASP D O 1
ATOM 8118 N N . ARG D 2 37 ? -31.393 15.537 -50.947 1.00 27.04 33 ARG D N 1
ATOM 8119 C CA . ARG D 2 37 ? -30.481 14.420 -51.277 1.00 30.50 33 ARG D CA 1
ATOM 8120 C C . ARG D 2 37 ? -30.037 14.466 -52.727 1.00 30.63 33 ARG D C 1
ATOM 8121 O O . ARG D 2 37 ? -28.896 14.170 -53.011 1.00 30.20 33 ARG D O 1
ATOM 8129 N N . LEU D 2 38 ? -30.928 14.850 -53.635 1.00 26.88 34 LEU D N 1
ATOM 8130 C CA . LEU D 2 38 ? -30.607 14.825 -55.081 1.00 27.28 34 LEU D CA 1
ATOM 8131 C C . LEU D 2 38 ? -29.774 15.979 -55.584 1.00 26.87 34 LEU D C 1
ATOM 8132 O O . LEU D 2 38 ? -29.241 15.910 -56.697 1.00 26.83 34 LEU D O 1
ATOM 8137 N N . GLY D 2 39 ? -29.685 17.059 -54.820 1.00 24.69 35 GLY D N 1
ATOM 8138 C CA . GLY D 2 39 ? -28.899 18.210 -55.202 1.00 24.02 35 GLY D CA 1
ATOM 8139 C C . GLY D 2 39 ? -29.656 19.385 -55.816 1.00 24.60 35 GLY D C 1
ATOM 8140 O O . GLY D 2 39 ? -29.063 20.241 -56.467 1.00 20.31 35 GLY D O 1
ATOM 8141 N N . TYR D 2 40 ? -30.955 19.480 -55.552 1.00 24.71 36 TYR D N 1
ATOM 8142 C CA . TYR D 2 40 ? -31.668 20.717 -55.902 1.00 23.52 36 TYR D CA 1
ATOM 8143 C C . TYR D 2 40 ? -31.154 21.893 -55.079 1.00 23.28 36 TYR D C 1
ATOM 8144 O O . TYR D 2 40 ? -30.687 21.711 -53.946 1.00 24.76 36 TYR D O 1
ATOM 8153 N N . GLU D 2 41 ? -31.214 23.110 -55.639 1.00 22.28 37 GLU D N 1
ATOM 8154 C CA . GLU D 2 41 ? -30.611 24.288 -55.029 1.00 24.86 37 GLU D CA 1
ATOM 8155 C C . GLU D 2 41 ? -31.440 24.854 -53.883 1.00 23.49 37 GLU D C 1
ATOM 8156 O O . GLU D 2 41 ? -30.899 25.178 -52.828 1.00 21.18 37 GLU D O 1
ATOM 8162 N N . ARG D 2 42 ? -32.735 25.024 -54.134 1.00 24.00 38 ARG D N 1
ATOM 8163 C CA . ARG D 2 42 ? -33.660 25.563 -53.142 1.00 22.84 38 ARG D CA 1
ATOM 8164 C C . ARG D 2 42 ? -35.010 24.903 -53.227 1.00 23.65 38 ARG D C 1
ATOM 8165 O O . ARG D 2 42 ? -35.395 24.352 -54.264 1.00 23.28 38 ARG D O 1
ATOM 8173 N N . PHE D 2 43 ? -35.759 25.011 -52.128 1.00 22.89 39 PHE D N 1
ATOM 8174 C CA . PHE D 2 43 ? -37.088 24.448 -52.024 1.00 22.24 39 PHE D CA 1
ATOM 8175 C C . PHE D 2 43 ? -37.964 25.605 -51.550 1.00 23.20 39 PHE D C 1
ATOM 8176 O O . PHE D 2 43 ? -37.790 26.122 -50.441 1.00 20.07 39 PHE D O 1
ATOM 8184 N N . TRP D 2 44 ? -38.888 26.026 -52.395 1.00 20.58 40 TRP D N 1
ATOM 8185 C CA . TRP D 2 44 ? -39.760 27.162 -52.053 1.00 22.45 40 TRP D CA 1
ATOM 8186 C C . TRP D 2 44 ? -41.165 26.681 -51.832 1.00 21.29 40 TRP D C 1
ATOM 8187 O O . TRP D 2 44 ? -41.611 25.746 -52.484 1.00 23.73 40 TRP D O 1
ATOM 8198 N N . VAL D 2 45 ? -41.871 27.351 -50.917 1.00 21.81 41 VAL D N 1
ATOM 8199 C CA . VAL D 2 45 ? -43.231 27.010 -50.572 1.00 22.69 41 VAL D CA 1
ATOM 8200 C C . VAL D 2 45 ? -44.119 28.221 -50.914 1.00 21.28 41 VAL D C 1
ATOM 8201 O O . VAL D 2 45 ? -43.809 29.358 -50.522 1.00 20.80 41 VAL D O 1
ATOM 8205 N N . ALA D 2 46 ? -45.162 27.975 -51.706 1.00 22.14 42 ALA D N 1
ATOM 8206 C CA . ALA D 2 46 ? -46.011 29.031 -52.221 1.00 23.72 42 ALA D CA 1
ATOM 8207 C C . ALA D 2 46 ? -47.165 29.299 -51.262 1.00 26.77 42 ALA D C 1
ATOM 8208 O O . ALA D 2 46 ? -47.412 28.515 -50.353 1.00 34.87 42 ALA D O 1
ATOM 8210 N N . GLU D 2 47 ? -47.785 30.456 -51.410 1.00 25.42 43 GLU D N 1
ATOM 8211 C CA . GLU D 2 47 ? -48.876 30.877 -50.532 1.00 25.08 43 GLU D CA 1
ATOM 8212 C C . GLU D 2 47 ? -50.147 30.878 -51.337 1.00 24.50 43 GLU D C 1
ATOM 8213 O O . GLU D 2 47 ? -50.240 31.621 -52.330 1.00 26.38 43 GLU D O 1
ATOM 8219 N N . HIS D 2 48 ? -51.108 30.058 -50.912 1.00 23.87 44 HIS D N 1
ATOM 8220 C CA . HIS D 2 48 ? -52.438 29.987 -51.531 1.00 24.19 44 HIS D CA 1
ATOM 8221 C C . HIS D 2 48 ? -53.507 29.967 -50.461 1.00 26.25 44 HIS D C 1
ATOM 8222 O O . HIS D 2 48 ? -53.475 29.113 -49.555 1.00 25.73 44 HIS D O 1
ATOM 8229 N N . HIS D 2 49 ? -54.510 30.827 -50.629 1.00 26.64 45 HIS D N 1
ATOM 8230 C CA . HIS D 2 49 ? -55.573 30.992 -49.633 1.00 25.80 45 HIS D CA 1
ATOM 8231 C C . HIS D 2 49 ? -56.895 30.444 -50.119 1.00 28.66 45 HIS D C 1
ATOM 8232 O O . HIS D 2 49 ? -57.265 30.651 -51.290 1.00 28.99 45 HIS D O 1
ATOM 8239 N N . ALA D 2 50 ? -57.619 29.780 -49.230 1.00 26.04 46 ALA D N 1
ATOM 8240 C CA . ALA D 2 50 ? -59.029 29.428 -49.464 1.00 30.94 46 ALA D CA 1
ATOM 8241 C C . ALA D 2 50 ? -59.252 28.572 -50.724 1.00 34.03 46 ALA D C 1
ATOM 8242 O O . ALA D 2 50 ? -60.269 28.722 -51.424 1.00 31.73 46 ALA D O 1
ATOM 8244 N N . GLU D 2 51 ? -58.298 27.698 -50.997 1.00 33.59 47 GLU D N 1
ATOM 8245 C CA . GLU D 2 51 ? -58.366 26.781 -52.118 1.00 31.19 47 GLU D CA 1
ATOM 8246 C C . GLU D 2 51 ? -58.307 25.397 -51.530 1.00 33.03 47 GLU D C 1
ATOM 8247 O O . GLU D 2 51 ? -57.323 25.034 -50.864 1.00 33.72 47 GLU D O 1
ATOM 8253 N N . ILE D 2 52 ? -59.346 24.601 -51.742 1.00 30.45 48 ILE D N 1
ATOM 8254 C CA . ILE D 2 52 ? -59.330 23.223 -51.224 1.00 31.99 48 ILE D CA 1
ATOM 8255 C C . ILE D 2 52 ? -58.252 22.399 -51.896 1.00 30.17 48 ILE D C 1
ATOM 8256 O O . ILE D 2 52 ? -57.825 21.379 -51.354 1.00 28.11 48 ILE D O 1
ATOM 8261 N N . PHE D 2 53 ? -57.788 22.837 -53.061 1.00 31.62 49 PHE D N 1
ATOM 8262 C CA . PHE D 2 53 ? -56.806 22.038 -53.804 1.00 32.04 49 PHE D CA 1
ATOM 8263 C C . PHE D 2 53 ? -55.345 22.418 -53.548 1.00 30.36 49 PHE D C 1
ATOM 8264 O O . PHE D 2 53 ? -54.471 21.812 -54.136 1.00 31.47 49 PHE D O 1
ATOM 8272 N N . ASN D 2 54 ? -55.093 23.421 -52.710 1.00 30.48 50 ASN D N 1
ATOM 8273 C CA . ASN D 2 54 ? -53.723 23.789 -52.288 1.00 28.67 50 ASN D CA 1
ATOM 8274 C C . ASN D 2 54 ? -53.697 23.884 -50.768 1.00 28.72 50 ASN D C 1
ATOM 8275 O O . ASN D 2 54 ? -54.535 24.544 -50.183 1.00 26.87 50 ASN D O 1
ATOM 8280 N N . ALA D 2 55 ? -52.720 23.238 -50.130 1.00 25.99 51 ALA D N 1
ATOM 8281 C CA . ALA D 2 55 ? -52.757 23.010 -48.674 1.00 25.18 51 ALA D CA 1
ATOM 8282 C C . ALA D 2 55 ? -52.073 24.063 -47.810 1.00 24.69 51 ALA D C 1
ATOM 8283 O O . ALA D 2 55 ? -52.186 23.992 -46.583 1.00 26.47 51 ALA D O 1
ATOM 8285 N N . VAL D 2 56 ? -51.365 25.016 -48.405 1.00 23.39 52 VAL D N 1
ATOM 8286 C CA . VAL D 2 56 ? -50.506 25.955 -47.650 1.00 23.66 52 VAL D CA 1
ATOM 8287 C C . VAL D 2 56 ? -50.814 27.420 -47.848 1.00 24.21 52 VAL D C 1
ATOM 8288 O O . VAL D 2 56 ? -50.353 28.060 -48.802 1.00 25.24 52 VAL D O 1
ATOM 8292 N N . PRO D 2 57 ? -51.568 28.004 -46.900 1.00 22.76 53 PRO D N 1
ATOM 8293 C CA . PRO D 2 57 ? -51.780 29.434 -46.874 1.00 23.28 53 PRO D CA 1
ATOM 8294 C C . PRO D 2 57 ? -50.704 30.207 -46.140 1.00 23.02 53 PRO D C 1
ATOM 8295 O O . PRO D 2 57 ? -50.639 31.439 -46.260 1.00 22.54 53 PRO D O 1
ATOM 8299 N N . ALA D 2 58 ? -49.880 29.480 -45.361 1.00 21.51 54 ALA D N 1
ATOM 8300 C CA . ALA D 2 58 ? -48.875 30.069 -44.486 1.00 20.38 54 ALA D CA 1
ATOM 8301 C C . ALA D 2 58 ? -47.530 29.348 -44.748 1.00 20.97 54 ALA D C 1
ATOM 8302 O O . ALA D 2 58 ? -47.137 28.450 -43.991 1.00 19.83 54 ALA D O 1
ATOM 8304 N N . PRO D 2 59 ? -46.842 29.746 -45.826 1.00 22.06 55 PRO D N 1
ATOM 8305 C CA . PRO D 2 59 ? -45.594 29.064 -46.201 1.00 21.02 55 PRO D CA 1
ATOM 8306 C C . PRO D 2 59 ? -44.554 29.072 -45.079 1.00 23.14 55 PRO D C 1
ATOM 8307 O O . PRO D 2 59 ? -43.801 28.092 -44.918 1.00 21.34 55 PRO D O 1
ATOM 8311 N N . GLU D 2 60 ? -44.519 30.140 -44.301 1.00 21.14 56 GLU D N 1
ATOM 8312 C CA . GLU D 2 60 ? -43.567 30.252 -43.202 1.00 21.12 56 GLU D CA 1
ATOM 8313 C C . GLU D 2 60 ? -43.603 29.035 -42.247 1.00 18.50 56 GLU D C 1
ATOM 8314 O O . GLU D 2 60 ? -42.563 28.663 -41.644 1.00 18.20 56 GLU D O 1
ATOM 8320 N N . ILE D 2 61 ? -44.764 28.442 -42.054 1.00 19.23 57 ILE D N 1
ATOM 8321 C CA . ILE D 2 61 ? -44.897 27.316 -41.111 1.00 19.64 57 ILE D CA 1
ATOM 8322 C C . ILE D 2 61 ? -44.244 26.081 -41.696 1.00 20.10 57 ILE D C 1
ATOM 8323 O O . ILE D 2 61 ? -43.508 25.368 -41.033 1.00 20.36 57 ILE D O 1
ATOM 8328 N N . LEU D 2 62 ? -44.537 25.811 -42.970 1.00 19.54 58 LEU D N 1
ATOM 8329 C CA . LEU D 2 62 ? -43.901 24.690 -43.630 1.00 20.51 58 LEU D CA 1
ATOM 8330 C C . LEU D 2 62 ? -42.391 24.893 -43.815 1.00 19.56 58 LEU D C 1
ATOM 8331 O O . LEU D 2 62 ? -41.621 23.932 -43.690 1.00 22.02 58 LEU D O 1
ATOM 8336 N N . ILE D 2 63 ? -41.960 26.115 -44.077 1.00 19.90 59 ILE D N 1
ATOM 8337 C CA . ILE D 2 63 ? -40.540 26.435 -44.137 1.00 20.44 59 ILE D CA 1
ATOM 8338 C C . ILE D 2 63 ? -39.831 26.112 -42.802 1.00 20.94 59 ILE D C 1
ATOM 8339 O O . ILE D 2 63 ? -38.767 25.480 -42.778 1.00 20.44 59 ILE D O 1
ATOM 8344 N N . ALA D 2 64 ? -40.443 26.516 -41.701 1.00 20.29 60 ALA D N 1
ATOM 8345 C CA . ALA D 2 64 ? -39.869 26.252 -40.355 1.00 20.18 60 ALA D CA 1
ATOM 8346 C C . ALA D 2 64 ? -39.645 24.731 -40.136 1.00 20.65 60 ALA D C 1
ATOM 8347 O O . ALA D 2 64 ? -38.632 24.302 -39.561 1.00 20.46 60 ALA D O 1
ATOM 8349 N N . ARG D 2 65 ? -40.564 23.926 -40.621 1.00 19.96 61 ARG D N 1
ATOM 8350 C CA . ARG D 2 65 ? -40.455 22.476 -40.520 1.00 19.97 61 ARG D CA 1
ATOM 8351 C C . ARG D 2 65 ? -39.442 21.877 -41.512 1.00 21.59 61 ARG D C 1
ATOM 8352 O O . ARG D 2 65 ? -38.566 21.108 -41.123 1.00 22.12 61 ARG D O 1
ATOM 8360 N N . ILE D 2 66 ? -39.551 22.253 -42.778 1.00 21.38 62 ILE D N 1
ATOM 8361 C CA . ILE D 2 66 ? -38.713 21.663 -43.808 1.00 19.80 62 ILE D CA 1
ATOM 8362 C C . ILE D 2 66 ? -37.235 21.986 -43.640 1.00 22.12 62 ILE D C 1
ATOM 8363 O O . ILE D 2 66 ? -36.395 21.138 -43.937 1.00 21.99 62 ILE D O 1
ATOM 8368 N N . ALA D 2 67 ? -36.924 23.177 -43.172 1.00 20.26 63 ALA D N 1
ATOM 8369 C CA . ALA D 2 67 ? -35.538 23.534 -42.913 1.00 22.56 63 ALA D CA 1
ATOM 8370 C C . ALA D 2 67 ? -34.920 22.640 -41.813 1.00 22.19 63 ALA D C 1
ATOM 8371 O O . ALA D 2 67 ? -33.742 22.361 -41.846 1.00 25.05 63 ALA D O 1
ATOM 8373 N N . ALA D 2 68 ? -35.741 22.155 -40.882 1.00 23.64 64 ALA D N 1
ATOM 8374 C CA . ALA D 2 68 ? -35.282 21.212 -39.845 1.00 22.96 64 ALA D CA 1
ATOM 8375 C C . ALA D 2 68 ? -35.087 19.794 -40.367 1.00 23.23 64 ALA D C 1
ATOM 8376 O O . ALA D 2 68 ? -34.396 18.996 -39.741 1.00 26.93 64 ALA D O 1
ATOM 8378 N N . GLU D 2 69 ? -35.740 19.477 -41.497 1.00 23.42 65 GLU D N 1
ATOM 8379 C CA . GLU D 2 69 ? -35.699 18.170 -42.100 1.00 25.30 65 GLU D CA 1
ATOM 8380 C C . GLU D 2 69 ? -34.651 18.019 -43.214 1.00 23.98 65 GLU D C 1
ATOM 8381 O O . GLU D 2 69 ? -34.515 16.941 -43.769 1.00 24.62 65 GLU D O 1
ATOM 8387 N N . THR D 2 70 ? -33.936 19.080 -43.513 1.00 24.44 66 THR D N 1
ATOM 8388 C CA . THR D 2 70 ? -32.956 19.115 -44.599 1.00 26.24 66 THR D CA 1
ATOM 8389 C C . THR D 2 70 ? -31.698 19.827 -44.152 1.00 27.39 66 THR D C 1
ATOM 8390 O O . THR D 2 70 ? -31.694 20.512 -43.145 1.00 26.06 66 THR D O 1
ATOM 8394 N N . SER D 2 71 ? -30.602 19.649 -44.899 1.00 27.99 67 SER D N 1
ATOM 8395 C CA . SER D 2 71 ? -29.294 20.217 -44.505 1.00 27.98 67 SER D CA 1
ATOM 8396 C C . SER D 2 71 ? -28.634 21.107 -45.506 1.00 26.51 67 SER D C 1
ATOM 8397 O O . SER D 2 71 ? -28.009 22.072 -45.137 1.00 28.30 67 SER D O 1
ATOM 8400 N N . GLY D 2 72 ? -28.724 20.770 -46.796 1.00 25.23 68 GLY D N 1
ATOM 8401 C CA . GLY D 2 72 ? -27.987 21.551 -47.815 1.00 26.92 68 GLY D CA 1
ATOM 8402 C C . GLY D 2 72 ? -28.834 22.471 -48.671 1.00 25.25 68 GLY D C 1
ATOM 8403 O O . GLY D 2 72 ? -28.436 23.577 -49.001 1.00 24.53 68 GLY D O 1
ATOM 8404 N N . ILE D 2 73 ? -30.020 22.018 -49.021 1.00 24.30 69 ILE D N 1
ATOM 8405 C CA . ILE D 2 73 ? -30.925 22.807 -49.835 1.00 24.75 69 ILE D CA 1
ATOM 8406 C C . ILE D 2 73 ? -31.363 24.091 -49.108 1.00 23.41 69 ILE D C 1
ATOM 8407 O O . ILE D 2 73 ? -31.566 24.096 -47.902 1.00 24.71 69 ILE D O 1
ATOM 8412 N N . ARG D 2 74 ? -31.436 25.183 -49.824 1.00 22.87 70 ARG D N 1
ATOM 8413 C CA . ARG D 2 74 ? -32.011 26.405 -49.272 1.00 22.60 70 ARG D CA 1
ATOM 8414 C C . ARG D 2 74 ? -33.525 26.189 -49.183 1.00 21.80 70 ARG D C 1
ATOM 8415 O O . ARG D 2 74 ? -34.084 25.362 -49.894 1.00 20.69 70 ARG D O 1
ATOM 8423 N N . VAL D 2 75 ? -34.161 26.857 -48.225 1.00 23.39 71 VAL D N 1
ATOM 8424 C CA . VAL D 2 75 ? -35.602 26.724 -48.004 1.00 21.55 71 VAL D CA 1
ATOM 8425 C C . VAL D 2 75 ? -36.179 28.104 -47.846 1.00 21.45 71 VAL D C 1
ATOM 8426 O O . VAL D 2 75 ? -35.618 28.966 -47.168 1.00 22.45 71 VAL D O 1
ATOM 8430 N N . GLY D 2 76 ? -37.350 28.320 -48.436 1.00 21.87 72 GLY D N 1
ATOM 8431 C CA . GLY D 2 76 ? -37.954 29.631 -48.346 1.00 23.16 72 GLY D CA 1
ATOM 8432 C C . GLY D 2 76 ? -39.332 29.748 -48.961 1.00 19.60 72 GLY D C 1
ATOM 8433 O O . GLY D 2 76 ? -39.956 28.746 -49.315 1.00 19.24 72 GLY D O 1
ATOM 8434 N N . SER D 2 77 ? -39.806 31.002 -49.020 1.00 24.25 73 SER D N 1
ATOM 8435 C CA . SER D 2 77 ? -41.124 31.298 -49.547 1.00 20.98 73 SER D CA 1
ATOM 8436 C C . SER D 2 77 ? -40.995 31.605 -51.058 1.00 22.99 73 SER D C 1
ATOM 8437 O O . SER D 2 77 ? -40.066 32.318 -51.485 1.00 24.74 73 SER D O 1
ATOM 8440 N N . GLY D 2 78 ? -41.946 31.080 -51.813 1.00 24.34 74 GLY D N 1
ATOM 8441 C CA . GLY D 2 78 ? -42.097 31.406 -53.240 1.00 27.02 74 GLY D CA 1
ATOM 8442 C C . GLY D 2 78 ? -43.576 31.501 -53.650 1.00 30.12 74 GLY D C 1
ATOM 8443 O O . GLY D 2 78 ? -44.055 30.677 -54.396 1.00 27.62 74 GLY D O 1
ATOM 8444 N N . GLY D 2 79 ? -44.305 32.513 -53.180 1.00 30.86 75 GLY D N 1
ATOM 8445 C CA . GLY D 2 79 ? -43.779 33.629 -52.413 1.00 29.13 75 GLY D CA 1
ATOM 8446 C C . GLY D 2 79 ? -44.791 34.124 -51.360 1.00 32.98 75 GLY D C 1
ATOM 8447 O O . GLY D 2 79 ? -45.980 33.833 -51.435 1.00 38.61 75 GLY D O 1
ATOM 8448 N N . VAL D 2 80 ? -44.297 34.868 -50.383 1.00 29.15 76 VAL D N 1
ATOM 8449 C CA . VAL D 2 80 ? -45.147 35.528 -49.420 1.00 27.43 76 VAL D CA 1
ATOM 8450 C C . VAL D 2 80 ? -45.868 36.710 -50.088 1.00 27.99 76 VAL D C 1
ATOM 8451 O O . VAL D 2 80 ? -45.247 37.529 -50.752 1.00 27.04 76 VAL D O 1
ATOM 8455 N N . LEU D 2 81 ? -47.165 36.792 -49.863 1.00 27.28 77 LEU D N 1
ATOM 8456 C CA . LEU D 2 81 ? -47.988 37.850 -50.442 1.00 28.01 77 LEU D CA 1
ATOM 8457 C C . LEU D 2 81 ? -47.925 39.140 -49.604 1.00 28.66 77 LEU D C 1
ATOM 8458 O O . LEU D 2 81 ? -48.798 39.430 -48.784 1.00 32.07 77 LEU D O 1
ATOM 8463 N N . LEU D 2 82 ? -46.841 39.866 -49.786 1.00 29.75 78 LEU D N 1
ATOM 8464 C CA . LEU D 2 82 ? -46.462 40.947 -48.908 1.00 32.10 78 LEU D CA 1
ATOM 8465 C C . LEU D 2 82 ? -47.517 42.060 -48.822 1.00 35.23 78 LEU D C 1
ATOM 8466 O O . LEU D 2 82 ? -47.613 42.745 -47.809 1.00 37.08 78 LEU D O 1
ATOM 8471 N N . SER D 2 83 ? -48.305 42.246 -49.881 1.00 35.10 79 SER D N 1
ATOM 8472 C CA . SER D 2 83 ? -49.348 43.302 -49.855 1.00 39.77 79 SER D CA 1
ATOM 8473 C C . SER D 2 83 ? -50.419 43.003 -48.796 1.00 39.88 79 SER D C 1
ATOM 8474 O O . SER D 2 83 ? -51.165 43.887 -48.425 1.00 41.30 79 SER D O 1
ATOM 8477 N N . LEU D 2 84 ? -50.462 41.773 -48.275 1.00 36.94 80 LEU D N 1
ATOM 8478 C CA . LEU D 2 84 ? -51.442 41.405 -47.242 1.00 31.89 80 LEU D CA 1
ATOM 8479 C C . LEU D 2 84 ? -50.971 41.613 -45.810 1.00 28.35 80 LEU D C 1
ATOM 8480 O O . LEU D 2 84 ? -51.767 41.421 -44.898 1.00 27.39 80 LEU D O 1
ATOM 8485 N N . TYR D 2 85 ? -49.687 41.915 -45.622 1.00 27.77 81 TYR D N 1
ATOM 8486 C CA . TYR D 2 85 ? -49.044 41.875 -44.297 1.00 26.95 81 TYR D CA 1
ATOM 8487 C C . TYR D 2 85 ? -48.256 43.097 -43.995 1.00 25.59 81 TYR D C 1
ATOM 8488 O O . TYR D 2 85 ? -47.788 43.787 -44.898 1.00 28.03 81 TYR D O 1
ATOM 8497 N N . SER D 2 86 ? -48.082 43.385 -42.712 1.00 22.77 82 SER D N 1
ATOM 8498 C CA . SER D 2 86 ? -47.117 44.386 -42.286 1.00 25.58 82 SER D CA 1
ATOM 8499 C C . SER D 2 86 ? -45.733 43.943 -42.693 1.00 27.25 82 SER D C 1
ATOM 8500 O O . SER D 2 86 ? -45.342 42.806 -42.407 1.00 27.91 82 SER D O 1
ATOM 8503 N N . PRO D 2 87 ? -44.957 44.825 -43.342 1.00 28.60 83 PRO D N 1
ATOM 8504 C CA . PRO D 2 87 ? -43.587 44.426 -43.651 1.00 28.87 83 PRO D CA 1
ATOM 8505 C C . PRO D 2 87 ? -42.747 44.100 -42.432 1.00 29.10 83 PRO D C 1
ATOM 8506 O O . PRO D 2 87 ? -41.802 43.318 -42.535 1.00 27.96 83 PRO D O 1
ATOM 8510 N N . LEU D 2 88 ? -43.031 44.734 -41.295 1.00 26.93 84 LEU D N 1
ATOM 8511 C CA . LEU D 2 88 ? -42.279 44.436 -40.103 1.00 26.21 84 LEU D CA 1
ATOM 8512 C C . LEU D 2 88 ? -42.568 43.005 -39.649 1.00 24.37 84 LEU D C 1
ATOM 8513 O O . LEU D 2 88 ? -41.656 42.289 -39.235 1.00 27.84 84 LEU D O 1
ATOM 8518 N N . LYS D 2 89 ? -43.829 42.618 -39.679 1.00 25.96 85 LYS D N 1
ATOM 8519 C CA . LYS D 2 89 ? -44.201 41.263 -39.314 1.00 23.56 85 LYS D CA 1
ATOM 8520 C C . LYS D 2 89 ? -43.481 40.250 -40.186 1.00 26.00 85 LYS D C 1
ATOM 8521 O O . LYS D 2 89 ? -42.901 39.287 -39.700 1.00 22.54 85 LYS D O 1
ATOM 8527 N N . VAL D 2 90 ? -43.517 40.455 -41.493 1.00 27.09 86 VAL D N 1
ATOM 8528 C CA . VAL D 2 90 ? -42.806 39.541 -42.394 1.00 25.38 86 VAL D CA 1
ATOM 8529 C C . VAL D 2 90 ? -41.296 39.486 -42.070 1.00 25.20 86 VAL D C 1
ATOM 8530 O O . VAL D 2 90 ? -40.686 38.401 -42.039 1.00 21.79 86 VAL D O 1
ATOM 8534 N N . ALA D 2 91 ? -40.685 40.647 -41.845 1.00 23.76 87 ALA D N 1
ATOM 8535 C CA . ALA D 2 91 ? -39.276 40.696 -41.468 1.00 26.77 87 ALA D CA 1
ATOM 8536 C C . ALA D 2 91 ? -39.001 39.891 -40.199 1.00 24.67 87 ALA D C 1
ATOM 8537 O O . ALA D 2 91 ? -38.015 39.156 -40.129 1.00 23.77 87 ALA D O 1
ATOM 8539 N N . GLU D 2 92 ? -39.855 40.044 -39.199 1.00 24.69 88 GLU D N 1
ATOM 8540 C CA . GLU D 2 92 ? -39.692 39.313 -37.937 1.00 23.18 88 GLU D CA 1
ATOM 8541 C C . GLU D 2 92 ? -39.771 37.800 -38.147 1.00 22.12 88 GLU D C 1
ATOM 8542 O O . GLU D 2 92 ? -38.973 37.045 -37.598 1.00 24.37 88 GLU D O 1
ATOM 8548 N N . VAL D 2 93 ? -40.758 37.369 -38.911 1.00 20.68 89 VAL D N 1
ATOM 8549 C CA . VAL D 2 93 ? -40.967 35.962 -39.190 1.00 20.01 89 VAL D CA 1
ATOM 8550 C C . VAL D 2 93 ? -39.727 35.378 -39.857 1.00 21.78 89 VAL D C 1
ATOM 8551 O O . VAL D 2 93 ? -39.203 34.343 -39.435 1.00 20.54 89 VAL D O 1
ATOM 8555 N N . PHE D 2 94 ? -39.210 36.074 -40.860 1.00 21.87 90 PHE D N 1
ATOM 8556 C CA . PHE D 2 94 ? -38.082 35.540 -41.590 1.00 22.48 90 PHE D CA 1
ATOM 8557 C C . PHE D 2 94 ? -36.747 35.730 -40.886 1.00 22.54 90 PHE D C 1
ATOM 8558 O O . PHE D 2 94 ? -35.851 34.929 -41.083 1.00 24.82 90 PHE D O 1
ATOM 8566 N N . ARG D 2 95 ? -36.626 36.751 -40.036 1.00 21.88 91 ARG D N 1
ATOM 8567 C CA . ARG D 2 95 ? -35.488 36.833 -39.123 1.00 24.85 91 ARG D CA 1
ATOM 8568 C C . ARG D 2 95 ? -35.486 35.685 -38.115 1.00 25.36 91 ARG D C 1
ATOM 8569 O O . ARG D 2 95 ? -34.428 35.169 -37.747 1.00 23.64 91 ARG D O 1
ATOM 8577 N N . THR D 2 96 ? -36.671 35.280 -37.660 1.00 23.47 92 THR D N 1
ATOM 8578 C CA . THR D 2 96 ? -36.765 34.122 -36.741 1.00 22.54 92 THR D CA 1
ATOM 8579 C C . THR D 2 96 ? -36.316 32.855 -37.457 1.00 22.15 92 THR D C 1
ATOM 8580 O O . THR D 2 96 ? -35.479 32.074 -36.948 1.00 22.54 92 THR D O 1
ATOM 8584 N N . LEU D 2 97 ? -36.783 32.663 -38.702 1.00 20.18 93 LEU D N 1
ATOM 8585 C CA . LEU D 2 97 ? -36.315 31.530 -39.511 1.00 19.71 93 LEU D CA 1
ATOM 8586 C C . LEU D 2 97 ? -34.793 31.550 -39.708 1.00 22.09 93 LEU D C 1
ATOM 8587 O O . LEU D 2 97 ? -34.124 30.519 -39.563 1.00 22.51 93 LEU D O 1
ATOM 8592 N N . HIS D 2 98 ? -34.250 32.721 -40.020 1.00 22.17 94 HIS D N 1
ATOM 8593 C CA . HIS D 2 98 ? -32.818 32.886 -40.218 1.00 23.03 94 HIS D CA 1
ATOM 8594 C C . HIS D 2 98 ? -32.038 32.555 -38.947 1.00 25.23 94 HIS D C 1
ATOM 8595 O O . HIS D 2 98 ? -30.986 31.938 -39.011 1.00 24.95 94 HIS D O 1
ATOM 8602 N N . ALA D 2 99 ? -32.591 32.936 -37.785 1.00 23.93 95 ALA D N 1
ATOM 8603 C CA . ALA D 2 99 ? -31.971 32.625 -36.527 1.00 22.93 95 ALA D CA 1
ATOM 8604 C C . ALA D 2 99 ? -31.955 31.135 -36.216 1.00 24.01 95 ALA D C 1
ATOM 8605 O O . ALA D 2 99 ? -31.020 30.644 -35.580 1.00 23.48 95 ALA D O 1
ATOM 8607 N N . LEU D 2 100 ? -32.970 30.408 -36.675 1.00 22.41 96 LEU D N 1
ATOM 8608 C CA . LEU D 2 100 ? -32.994 28.967 -36.587 1.00 20.76 96 LEU D CA 1
ATOM 8609 C C . LEU D 2 100 ? -32.085 28.267 -37.618 1.00 23.44 96 LEU D C 1
ATOM 8610 O O . LEU D 2 100 ? -31.512 27.219 -37.329 1.00 21.68 96 LEU D O 1
ATOM 8615 N N . TYR D 2 101 ? -32.022 28.830 -38.825 1.00 22.25 97 TYR D N 1
ATOM 8616 C CA . TYR D 2 101 ? -31.437 28.173 -39.979 1.00 23.85 97 TYR D CA 1
ATOM 8617 C C . TYR D 2 101 ? -30.495 29.141 -40.682 1.00 23.22 97 TYR D C 1
ATOM 8618 O O . TYR D 2 101 ? -30.806 29.661 -41.781 1.00 27.02 97 TYR D O 1
ATOM 8627 N N . PRO D 2 102 ? -29.342 29.447 -40.036 1.00 25.42 98 PRO D N 1
ATOM 8628 C CA . PRO D 2 102 ? -28.529 30.557 -40.470 1.00 23.62 98 PRO D CA 1
ATOM 8629 C C . PRO D 2 102 ? -28.078 30.452 -41.936 1.00 23.61 98 PRO D C 1
ATOM 8630 O O . PRO D 2 102 ? -27.612 29.419 -42.366 1.00 23.49 98 PRO D O 1
ATOM 8634 N N . ASP D 2 103 ? -28.368 31.501 -42.669 1.00 26.03 99 ASP D N 1
ATOM 8635 C CA . ASP D 2 103 ? -28.011 31.672 -44.083 1.00 27.66 99 ASP D CA 1
ATOM 8636 C C . ASP D 2 103 ? -28.618 30.655 -45.033 1.00 28.26 99 ASP D C 1
ATOM 8637 O O . ASP D 2 103 ? -28.057 30.418 -46.125 1.00 29.25 99 ASP D O 1
ATOM 8642 N N . ARG D 2 104 ? -29.724 30.016 -44.649 1.00 22.73 100 ARG D N 1
ATOM 8643 C CA . ARG D 2 104 ? -30.356 29.037 -45.535 1.00 22.41 100 ARG D CA 1
ATOM 8644 C C . ARG D 2 104 ? -31.709 29.485 -46.103 1.00 20.59 100 ARG D C 1
ATOM 8645 O O . ARG D 2 104 ? -32.326 28.747 -46.880 1.00 22.94 100 ARG D O 1
ATOM 8653 N N . ILE D 2 105 ? -32.196 30.649 -45.678 1.00 22.26 101 ILE D N 1
ATOM 8654 C CA . ILE D 2 105 ? -33.609 31.023 -45.871 1.00 22.20 101 ILE D CA 1
ATOM 8655 C C . ILE D 2 105 ? -33.753 32.059 -46.986 1.00 23.97 101 ILE D C 1
ATOM 8656 O O . ILE D 2 105 ? -33.032 33.079 -47.022 1.00 22.64 101 ILE D O 1
ATOM 8661 N N . ASP D 2 106 ? -34.689 31.766 -47.889 1.00 24.73 102 ASP D N 1
ATOM 8662 C CA . ASP D 2 106 ? -35.090 32.669 -48.937 1.00 25.11 102 ASP D CA 1
ATOM 8663 C C . ASP D 2 106 ? -36.436 33.304 -48.592 1.00 26.87 102 ASP D C 1
ATOM 8664 O O . ASP D 2 106 ? -37.372 32.616 -48.207 1.00 25.65 102 ASP D O 1
ATOM 8669 N N . LEU D 2 107 ? -36.499 34.623 -48.672 1.00 23.96 103 LEU D N 1
ATOM 8670 C CA . LEU D 2 107 ? -37.749 35.333 -48.561 1.00 24.93 103 LEU D CA 1
ATOM 8671 C C . LEU D 2 107 ? -38.171 35.794 -49.970 1.00 25.98 103 LEU D C 1
ATOM 8672 O O . LEU D 2 107 ? -37.888 36.925 -50.367 1.00 27.18 103 LEU D O 1
ATOM 8677 N N . GLY D 2 108 ? -38.820 34.892 -50.692 1.00 24.69 104 GLY D N 1
ATOM 8678 C CA . GLY D 2 108 ? -39.445 35.236 -51.946 1.00 28.04 104 GLY D CA 1
ATOM 8679 C C . GLY D 2 108 ? -40.757 35.951 -51.689 1.00 27.93 104 GLY D C 1
ATOM 8680 O O . GLY D 2 108 ? -41.570 35.520 -50.861 1.00 25.16 104 GLY D O 1
ATOM 8681 N N . ILE D 2 109 ? -40.948 37.065 -52.399 1.00 28.62 105 ILE D N 1
ATOM 8682 C CA . ILE D 2 109 ? -42.141 37.923 -52.265 1.00 28.53 105 ILE D CA 1
ATOM 8683 C C . ILE D 2 109 ? -42.915 37.859 -53.558 1.00 30.31 105 ILE D C 1
ATOM 8684 O O . ILE D 2 109 ? -42.320 38.006 -54.626 1.00 34.20 105 ILE D O 1
ATOM 8689 N N . GLY D 2 110 ? -44.220 37.626 -53.476 1.00 32.69 106 GLY D N 1
ATOM 8690 C CA . GLY D 2 110 ? -45.074 37.576 -54.653 1.00 34.41 106 GLY D CA 1
ATOM 8691 C C . GLY D 2 110 ? -46.249 38.549 -54.603 1.00 39.74 106 GLY D C 1
ATOM 8692 O O . GLY D 2 110 ? -46.609 39.059 -53.527 1.00 38.44 106 GLY D O 1
ATOM 8693 N N . ARG D 2 111 ? -46.869 38.772 -55.765 1.00 39.54 107 ARG D N 1
ATOM 8694 C CA . ARG D 2 111 ? -48.028 39.677 -55.901 1.00 42.01 107 ARG D CA 1
ATOM 8695 C C . ARG D 2 111 ? -49.315 39.050 -55.449 1.00 34.88 107 ARG D C 1
ATOM 8696 O O . ARG D 2 111 ? -49.574 37.857 -55.697 1.00 35.96 107 ARG D O 1
ATOM 8704 N N . ALA D 2 112 ? -50.183 39.877 -54.854 1.00 34.29 108 ALA D N 1
ATOM 8705 C CA . ALA D 2 112 ? -51.454 39.406 -54.327 1.00 33.00 108 ALA D CA 1
ATOM 8706 C C . ALA D 2 112 ? -52.608 39.754 -55.287 1.00 36.79 108 ALA D C 1
ATOM 8707 O O . ALA D 2 112 ? -53.787 39.699 -54.901 1.00 41.09 108 ALA D O 1
ATOM 8709 N N . ASN D 2 113 ? -52.259 40.054 -56.540 1.00 37.45 109 ASN D N 1
ATOM 8710 C CA . ASN D 2 113 ? -53.249 40.468 -57.542 1.00 40.71 109 ASN D CA 1
ATOM 8711 C C . ASN D 2 113 ? -54.212 39.369 -57.958 1.00 41.67 109 ASN D C 1
ATOM 8712 O O . ASN D 2 113 ? -55.233 39.657 -58.577 1.00 40.80 109 ASN D O 1
ATOM 8717 N N . ARG D 2 114 ? -53.913 38.109 -57.628 1.00 36.20 110 ARG D N 1
ATOM 8718 C CA . ARG D 2 114 ? -54.852 37.031 -57.939 1.00 36.56 110 ARG D CA 1
ATOM 8719 C C . ARG D 2 114 ? -55.631 36.538 -56.723 1.00 30.85 110 ARG D C 1
ATOM 8720 O O . ARG D 2 114 ? -56.473 35.654 -56.845 1.00 35.22 110 ARG D O 1
ATOM 8728 N N . VAL D 2 115 ? -55.360 37.116 -55.554 1.00 32.06 111 VAL D N 1
ATOM 8729 C CA . VAL D 2 115 ? -56.129 36.795 -54.357 1.00 32.84 111 VAL D CA 1
ATOM 8730 C C . VAL D 2 115 ? -57.577 37.254 -54.526 1.00 31.82 111 VAL D C 1
ATOM 8731 O O . VAL D 2 115 ? -57.863 38.409 -54.924 1.00 27.76 111 VAL D O 1
ATOM 8735 N N . LYS D 2 116 ? -58.461 36.315 -54.242 1.00 31.91 112 LYS D N 1
ATOM 8736 C CA . LYS D 2 116 ? -59.879 36.510 -54.353 1.00 34.25 112 LYS D CA 1
ATOM 8737 C C . LYS D 2 116 ? -60.349 37.571 -53.362 1.00 30.44 112 LYS D C 1
ATOM 8738 O O . LYS D 2 116 ? -59.775 37.755 -52.270 1.00 27.17 112 LYS D O 1
ATOM 8744 N N . LEU D 2 117 ? -61.402 38.278 -53.734 1.00 25.35 113 LEU D N 1
ATOM 8745 C CA . LEU D 2 117 ? -61.836 39.393 -52.936 1.00 22.90 113 LEU D CA 1
ATOM 8746 C C . LEU D 2 117 ? -62.188 39.062 -51.483 1.00 23.35 113 LEU D C 1
ATOM 8747 O O . LEU D 2 117 ? -61.849 39.849 -50.619 1.00 26.27 113 LEU D O 1
ATOM 8752 N N . PRO D 2 118 ? -62.942 37.995 -51.234 1.00 24.78 114 PRO D N 1
ATOM 8753 C CA . PRO D 2 118 ? -63.332 37.743 -49.832 1.00 28.49 114 PRO D CA 1
ATOM 8754 C C . PRO D 2 118 ? -62.113 37.479 -48.944 1.00 30.69 114 PRO D C 1
ATOM 8755 O O . PRO D 2 118 ? -62.078 37.893 -47.787 1.00 27.60 114 PRO D O 1
ATOM 8759 N N . VAL D 2 119 ? -61.079 36.879 -49.531 1.00 31.24 115 VAL D N 1
ATOM 8760 C CA . VAL D 2 119 ? -59.850 36.624 -48.817 1.00 29.07 115 VAL D CA 1
ATOM 8761 C C . VAL D 2 119 ? -59.098 37.895 -48.573 1.00 29.23 115 VAL D C 1
ATOM 8762 O O . VAL D 2 119 ? -58.685 38.158 -47.454 1.00 28.82 115 VAL D O 1
ATOM 8766 N N . PHE D 2 120 ? -58.949 38.709 -49.623 1.00 27.19 116 PHE D N 1
ATOM 8767 C CA . PHE D 2 120 ? -58.335 40.001 -49.515 1.00 27.12 116 PHE D CA 1
ATOM 8768 C C . PHE D 2 120 ? -59.015 40.839 -48.419 1.00 27.10 116 PHE D C 1
ATOM 8769 O O . PHE D 2 120 ? -58.338 41.466 -47.601 1.00 26.97 116 PHE D O 1
ATOM 8777 N N . ALA D 2 121 ? -60.345 40.865 -48.432 1.00 26.13 117 ALA D N 1
ATOM 8778 C CA . ALA D 2 121 ? -61.107 41.649 -47.455 1.00 25.04 117 ALA D CA 1
ATOM 8779 C C . ALA D 2 121 ? -60.805 41.146 -46.023 1.00 24.55 117 ALA D C 1
ATOM 8780 O O . ALA D 2 121 ? -60.581 41.944 -45.122 1.00 25.44 117 ALA D O 1
ATOM 8782 N N . ALA D 2 122 ? -60.831 39.829 -45.845 1.00 27.46 118 ALA D N 1
ATOM 8783 C CA . ALA D 2 122 ? -60.576 39.187 -44.537 1.00 29.34 118 ALA D CA 1
ATOM 8784 C C . ALA D 2 122 ? -59.126 39.390 -44.039 1.00 30.80 118 ALA D C 1
ATOM 8785 O O . ALA D 2 122 ? -58.896 39.571 -42.848 1.00 28.60 118 ALA D O 1
ATOM 8787 N N . LEU D 2 123 ? -58.161 39.414 -44.961 1.00 31.09 119 LEU D N 1
ATOM 8788 C CA . LEU D 2 123 ? -56.754 39.608 -44.602 1.00 31.84 119 LEU D CA 1
ATOM 8789 C C . LEU D 2 123 ? -56.412 41.052 -44.381 1.00 36.75 119 LEU D C 1
ATOM 8790 O O . LEU D 2 123 ? -55.564 41.373 -43.523 1.00 31.78 119 LEU D O 1
ATOM 8795 N N . ARG D 2 124 ? -57.105 41.953 -45.083 1.00 38.87 120 ARG D N 1
ATOM 8796 C CA . ARG D 2 124 ? -56.926 43.393 -44.865 1.00 45.59 120 ARG D CA 1
ATOM 8797 C C . ARG D 2 124 ? -57.550 43.810 -43.527 1.00 46.61 120 ARG D C 1
ATOM 8798 O O . ARG D 2 124 ? -57.013 44.668 -42.807 1.00 48.98 120 ARG D O 1
ATOM 8806 N N . ASP D 2 125 ? -58.691 43.202 -43.212 1.00 50.67 121 ASP D N 1
ATOM 8807 C CA . ASP D 2 125 ? -59.377 43.436 -41.938 1.00 55.14 121 ASP D CA 1
ATOM 8808 C C . ASP D 2 125 ? -59.640 44.947 -41.639 1.00 57.61 121 ASP D C 1
ATOM 8809 O O . ASP D 2 125 ? -59.941 45.765 -42.540 1.00 59.08 121 ASP D O 1
ATOM 8814 N N . SER D 2 133 ? -55.608 51.722 -49.621 1.00 67.84 129 SER D N 1
ATOM 8815 C CA . SER D 2 133 ? -55.812 51.083 -50.937 1.00 70.01 129 SER D CA 1
ATOM 8816 C C . SER D 2 133 ? -54.583 50.298 -51.406 1.00 71.16 129 SER D C 1
ATOM 8817 O O . SER D 2 133 ? -53.456 50.598 -51.004 1.00 78.59 129 SER D O 1
ATOM 8820 N N . SER D 2 134 ? -54.830 49.304 -52.264 1.00 71.14 130 SER D N 1
ATOM 8821 C CA . SER D 2 134 ? -53.802 48.347 -52.758 1.00 69.13 130 SER D CA 1
ATOM 8822 C C . SER D 2 134 ? -52.721 48.860 -53.773 1.00 68.08 130 SER D C 1
ATOM 8823 O O . SER D 2 134 ? -52.665 50.034 -54.151 1.00 71.52 130 SER D O 1
ATOM 8826 N N . ASP D 2 135 ? -51.848 47.930 -54.165 1.00 71.83 131 ASP D N 1
ATOM 8827 C CA . ASP D 2 135 ? -50.728 48.160 -55.090 1.00 69.52 131 ASP D CA 1
ATOM 8828 C C . ASP D 2 135 ? -49.733 49.196 -54.613 1.00 73.34 131 ASP D C 1
ATOM 8829 O O . ASP D 2 135 ? -49.417 50.154 -55.328 1.00 77.98 131 ASP D O 1
ATOM 8834 N N . ASP D 2 136 ? -49.283 48.972 -53.380 1.00 68.08 132 ASP D N 1
ATOM 8835 C CA . ASP D 2 136 ? -48.102 49.571 -52.758 1.00 65.08 132 ASP D CA 1
ATOM 8836 C C . ASP D 2 136 ? -47.012 48.519 -52.563 1.00 63.41 132 ASP D C 1
ATOM 8837 O O . ASP D 2 136 ? -46.218 48.620 -51.631 1.00 69.60 132 ASP D O 1
ATOM 8842 N N . LEU D 2 137 ? -46.931 47.539 -53.453 1.00 59.28 133 LEU D N 1
ATOM 8843 C CA . LEU D 2 137 ? -46.032 46.424 -53.220 1.00 62.42 133 LEU D CA 1
ATOM 8844 C C . LEU D 2 137 ? -44.567 46.853 -53.183 1.00 66.12 133 LEU D C 1
ATOM 8845 O O . LEU D 2 137 ? -43.830 46.451 -52.274 1.00 68.38 133 LEU D O 1
ATOM 8850 N N . TRP D 2 138 ? -44.137 47.660 -54.153 1.00 67.74 134 TRP D N 1
ATOM 8851 C CA . TRP D 2 138 ? -42.711 48.044 -54.222 1.00 69.82 134 TRP D CA 1
ATOM 8852 C C . TRP D 2 138 ? -42.327 48.911 -53.034 1.00 63.47 134 TRP D C 1
ATOM 8853 O O . TRP D 2 138 ? -41.214 48.809 -52.538 1.00 58.06 134 TRP D O 1
ATOM 8864 N N . ARG D 2 139 ? -43.270 49.726 -52.562 1.00 59.17 135 ARG D N 1
ATOM 8865 C CA . ARG D 2 139 ? -43.081 50.476 -51.324 1.00 61.94 135 ARG D CA 1
ATOM 8866 C C . ARG D 2 139 ? -42.936 49.553 -50.097 1.00 59.89 135 ARG D C 1
ATOM 8867 O O . ARG D 2 139 ? -42.070 49.763 -49.256 1.00 53.79 135 ARG D O 1
ATOM 8875 N N . ARG D 2 140 ? -43.817 48.560 -49.988 1.00 52.36 136 ARG D N 1
ATOM 8876 C CA . ARG D 2 140 ? -43.724 47.553 -48.904 1.00 50.95 136 ARG D CA 1
ATOM 8877 C C . ARG D 2 140 ? -42.409 46.809 -48.968 1.00 46.04 136 ARG D C 1
ATOM 8878 O O . ARG D 2 140 ? -41.787 46.521 -47.956 1.00 47.53 136 ARG D O 1
ATOM 8886 N N . LEU D 2 141 ? -41.983 46.501 -50.180 1.00 50.13 137 LEU D N 1
ATOM 8887 C CA . LEU D 2 141 ? -40.742 45.777 -50.406 1.00 51.27 137 LEU D CA 1
ATOM 8888 C C . LEU D 2 141 ? -39.533 46.587 -49.936 1.00 54.11 137 LEU D C 1
ATOM 8889 O O . LEU D 2 141 ? -38.589 46.041 -49.359 1.00 48.33 137 LEU D O 1
ATOM 8894 N N . GLU D 2 142 ? -39.570 47.893 -50.162 1.00 52.03 138 GLU D N 1
ATOM 8895 C CA . GLU D 2 142 ? -38.521 48.763 -49.673 1.00 52.81 138 GLU D CA 1
ATOM 8896 C C . GLU D 2 142 ? -38.560 48.875 -48.147 1.00 47.74 138 GLU D C 1
ATOM 8897 O O . GLU D 2 142 ? -37.526 48.863 -47.514 1.00 44.53 138 GLU D O 1
ATOM 8903 N N A GLN D 2 143 ? -39.759 48.952 -47.580 0.50 47.54 139 GLN D N 1
ATOM 8904 N N B GLN D 2 143 ? -39.756 48.969 -47.562 0.50 46.49 139 GLN D N 1
ATOM 8905 C CA A GLN D 2 143 ? -39.916 48.929 -46.131 0.50 45.61 139 GLN D CA 1
ATOM 8906 C CA B GLN D 2 143 ? -39.888 48.953 -46.096 0.50 44.01 139 GLN D CA 1
ATOM 8907 C C A GLN D 2 143 ? -39.350 47.629 -45.546 0.50 42.74 139 GLN D C 1
ATOM 8908 C C B GLN D 2 143 ? -39.358 47.625 -45.520 0.50 41.81 139 GLN D C 1
ATOM 8909 O O A GLN D 2 143 ? -38.664 47.638 -44.528 0.50 39.64 139 GLN D O 1
ATOM 8910 O O B GLN D 2 143 ? -38.637 47.621 -44.515 0.50 38.66 139 GLN D O 1
ATOM 8921 N N . LEU D 2 144 ? -39.674 46.514 -46.185 1.00 39.15 140 LEU D N 1
ATOM 8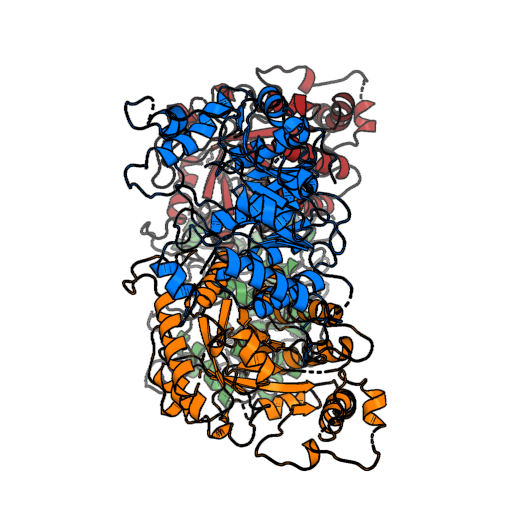922 C CA . LEU D 2 144 ? -39.182 45.186 -45.749 1.00 38.03 140 LEU D CA 1
ATOM 8923 C C . LEU D 2 144 ? -37.672 45.150 -45.778 1.00 37.37 140 LEU D C 1
ATOM 8924 O O . LEU D 2 144 ? -37.025 44.728 -44.825 1.00 35.78 140 LEU D O 1
ATOM 8929 N N . ARG D 2 145 ? -37.089 45.625 -46.868 1.00 40.41 141 ARG D N 1
ATOM 8930 C CA . ARG D 2 145 ? -35.648 45.628 -46.979 1.00 39.95 141 ARG D CA 1
ATOM 8931 C C . ARG D 2 145 ? -35.015 46.481 -45.883 1.00 37.69 141 ARG D C 1
ATOM 8932 O O . ARG D 2 145 ? -33.971 46.106 -45.313 1.00 37.20 141 ARG D O 1
ATOM 8940 N N . ALA D 2 146 ? -35.648 47.615 -45.566 1.00 38.35 142 ALA D N 1
ATOM 8941 C CA . ALA D 2 146 ? -35.151 48.484 -44.518 1.00 38.83 142 ALA D CA 1
ATOM 8942 C C . ALA D 2 146 ? -35.243 47.788 -43.152 1.00 40.90 142 ALA D C 1
ATOM 8943 O O . ALA D 2 146 ? -34.334 47.888 -42.336 1.00 41.77 142 ALA D O 1
ATOM 8945 N N . TYR D 2 147 ? -36.333 47.070 -42.910 1.00 38.70 143 TYR D N 1
ATOM 8946 C CA . TYR D 2 147 ? -36.477 46.368 -41.634 1.00 37.64 143 TYR D CA 1
ATOM 8947 C C . TYR D 2 147 ? -35.429 45.266 -41.498 1.00 36.73 143 TYR D C 1
ATOM 8948 O O . TYR D 2 147 ? -34.960 44.993 -40.401 1.00 38.82 143 TYR D O 1
ATOM 8957 N N . LEU D 2 148 ? -35.036 44.675 -42.621 1.00 34.79 144 LEU D N 1
ATOM 8958 C CA . LEU D 2 148 ? -33.994 43.654 -42.646 1.00 36.95 144 LEU D CA 1
ATOM 8959 C C . LEU D 2 148 ? -32.574 44.203 -42.571 1.00 39.60 144 LEU D C 1
ATOM 8960 O O . LEU D 2 148 ? -31.626 43.440 -42.514 1.00 40.21 144 LEU D O 1
ATOM 8965 N N . ASP D 2 149 ? -32.430 45.523 -42.591 1.00 43.77 145 ASP D N 1
ATOM 8966 C CA . ASP D 2 149 ? -31.121 46.155 -42.445 1.00 48.85 145 ASP D CA 1
ATOM 8967 C C . ASP D 2 149 ? -31.012 46.722 -41.027 1.00 47.46 145 ASP D C 1
ATOM 8968 O O . ASP D 2 149 ? -31.653 47.717 -40.712 1.00 45.83 145 ASP D O 1
ATOM 8973 N N . PRO D 2 150 ? -30.206 46.074 -40.164 1.00 48.82 146 PRO D N 1
ATOM 8974 C CA . PRO D 2 150 ? -30.178 46.502 -38.766 1.00 52.74 146 PRO D CA 1
ATOM 8975 C C . PRO D 2 150 ? -29.458 47.852 -38.545 1.00 59.32 146 PRO D C 1
ATOM 8976 O O . PRO D 2 150 ? -29.520 48.407 -37.445 1.00 55.79 146 PRO D O 1
ATOM 8980 N N . ASP D 2 151 ? -28.828 48.394 -39.590 1.00 63.01 147 ASP D N 1
ATOM 8981 C CA . ASP D 2 151 ? -28.185 49.708 -39.508 1.00 69.52 147 ASP D CA 1
ATOM 8982 C C . ASP D 2 151 ? -29.021 50.819 -40.146 1.00 71.73 147 ASP D C 1
ATOM 8983 O O . ASP D 2 151 ? -28.498 51.892 -40.426 1.00 81.95 147 ASP D O 1
ATOM 8988 N N . SER D 2 152 ? -30.317 50.591 -40.350 1.00 70.04 148 SER D N 1
ATOM 8989 C CA . SER D 2 152 ? -31.122 51.542 -41.111 1.00 67.15 148 SER D CA 1
ATOM 8990 C C . SER D 2 152 ? -31.603 52.742 -40.282 1.00 66.64 148 SER D C 1
ATOM 8991 O O . SER D 2 152 ? -32.258 53.643 -40.820 1.00 72.22 148 SER D O 1
ATOM 8994 N N . GLY D 2 153 ? -31.274 52.770 -38.988 1.00 66.48 149 GLY D N 1
ATOM 8995 C CA . GLY D 2 153 ? -31.571 53.937 -38.146 1.00 62.67 149 GLY D CA 1
ATOM 8996 C C . GLY D 2 153 ? -33.017 54.037 -37.682 1.00 61.20 149 GLY D C 1
ATOM 8997 O O . GLY D 2 153 ? -33.507 55.121 -37.378 1.00 56.61 149 GLY D O 1
ATOM 8998 N N . LEU D 2 154 ? -33.696 52.898 -37.600 1.00 57.86 150 LEU D N 1
ATOM 8999 C CA . LEU D 2 154 ? -35.062 52.862 -37.100 1.00 56.37 150 LEU D CA 1
ATOM 9000 C C . LEU D 2 154 ? -35.063 53.091 -35.595 1.00 50.63 150 LEU D C 1
ATOM 9001 O O . LEU D 2 154 ? -34.105 52.744 -34.914 1.00 51.35 150 LEU D O 1
ATOM 9006 N N . PRO D 2 155 ? -36.149 53.663 -35.061 1.00 52.26 151 PRO D N 1
ATOM 9007 C CA . PRO D 2 155 ? -36.202 53.902 -33.616 1.00 51.94 151 PRO D CA 1
ATOM 9008 C C . PRO D 2 155 ? -36.326 52.628 -32.750 1.00 50.25 151 PRO D C 1
ATOM 9009 O O . PRO D 2 155 ? -36.345 52.731 -31.525 1.00 51.86 151 PRO D O 1
ATOM 9013 N N . PHE D 2 156 ? -36.413 51.448 -33.369 1.00 47.55 152 PHE D N 1
ATOM 9014 C CA . PHE D 2 156 ? -36.522 50.198 -32.603 1.00 47.94 152 PHE D CA 1
ATOM 9015 C C . PHE D 2 156 ? -35.809 49.072 -33.324 1.00 43.33 152 PHE D C 1
ATOM 9016 O O . PHE D 2 156 ? -35.469 49.207 -34.479 1.00 45.92 152 PHE D O 1
ATOM 9024 N N . THR D 2 157 ? -35.574 47.968 -32.628 1.00 43.66 153 THR D N 1
ATOM 9025 C CA . THR D 2 157 ? -34.886 46.813 -33.210 1.00 45.07 153 THR D CA 1
ATOM 9026 C C . THR D 2 157 ? -35.864 45.789 -33.786 1.00 43.09 153 THR D C 1
ATOM 9027 O O . THR D 2 157 ? -37.005 45.652 -33.324 1.00 47.57 153 THR D O 1
ATOM 9031 N N . VAL D 2 158 ? -35.409 45.061 -34.794 1.00 40.37 154 VAL D N 1
ATOM 9032 C CA . VAL D 2 158 ? -36.197 44.021 -35.402 1.00 38.84 154 VAL D CA 1
ATOM 9033 C C . VAL D 2 158 ? -35.684 42.674 -34.884 1.00 41.75 154 VAL D C 1
ATOM 9034 O O . VAL D 2 158 ? -34.639 42.180 -35.313 1.00 37.65 154 VAL D O 1
ATOM 9038 N N . SER D 2 159 ? -36.429 42.093 -33.953 1.00 39.85 155 SER D N 1
ATOM 9039 C CA . SER D 2 159 ? -36.047 40.830 -33.337 1.00 38.91 155 SER D CA 1
ATOM 9040 C C . SER D 2 159 ? -36.331 39.657 -34.223 1.00 35.90 155 SER D C 1
ATOM 9041 O O . SER D 2 159 ? -37.251 39.696 -35.048 1.00 37.63 155 SER D O 1
ATOM 9044 N N . PRO D 2 160 ? -35.554 38.580 -34.074 1.00 31.03 156 PRO D N 1
ATOM 9045 C CA . PRO D 2 160 ? -34.280 38.477 -33.385 1.00 30.13 156 PRO D CA 1
ATOM 9046 C C . PRO D 2 160 ? -33.146 38.976 -34.285 1.00 30.86 156 PRO D C 1
ATOM 9047 O O . PRO D 2 160 ? -33.070 38.574 -35.450 1.00 30.83 156 PRO D O 1
ATOM 9051 N N . ARG D 2 161 ? -32.255 39.800 -33.735 1.00 33.40 157 ARG D N 1
ATOM 9052 C CA . ARG D 2 161 ? -31.076 40.264 -34.456 1.00 36.55 157 ARG D CA 1
ATOM 9053 C C . ARG D 2 161 ? -30.023 39.171 -34.522 1.00 32.32 157 ARG D C 1
ATOM 9054 O O . ARG D 2 161 ? -29.703 38.556 -33.521 1.00 34.11 157 ARG D O 1
ATOM 9070 N N . PRO D 2 163 ? -26.319 38.261 -37.272 1.00 33.28 159 PRO D N 1
ATOM 9071 C CA . PRO D 2 163 ? -25.608 38.643 -38.505 1.00 34.75 159 PRO D CA 1
ATOM 9072 C C . PRO D 2 163 ? -26.271 38.049 -39.731 1.00 33.72 159 PRO D C 1
ATOM 9073 O O . PRO D 2 163 ? -26.744 36.884 -39.704 1.00 31.10 159 PRO D O 1
ATOM 9077 N N . GLY D 2 164 ? -26.254 38.810 -40.811 1.00 33.14 160 GLY D N 1
ATOM 9078 C CA . GLY D 2 164 ? -26.822 38.362 -42.091 1.00 33.16 160 GLY D CA 1
ATOM 9079 C C . GLY D 2 164 ? -28.344 38.375 -42.037 1.00 31.02 160 GLY D C 1
ATOM 9080 O O . GLY D 2 164 ? -28.952 39.000 -41.178 1.00 31.04 160 GLY D O 1
ATOM 9081 N N . GLY D 2 165 ? -28.968 37.674 -42.963 1.00 30.44 161 GLY D N 1
ATOM 9082 C CA . GLY D 2 165 ? -30.416 37.663 -43.023 1.00 26.93 161 GLY D CA 1
ATOM 9083 C C . GLY D 2 165 ? -30.914 36.811 -44.164 1.00 27.37 161 GLY D C 1
ATOM 9084 O O . GLY D 2 165 ? -30.112 36.238 -44.914 1.00 26.88 161 GLY D O 1
ATOM 9085 N N . PRO D 2 166 ? -32.239 36.708 -44.305 1.00 26.35 162 PRO D N 1
ATOM 9086 C CA . PRO D 2 166 ? -32.832 35.925 -45.390 1.00 27.63 162 PRO D CA 1
ATOM 9087 C C . PRO D 2 166 ? -32.602 36.614 -46.725 1.00 28.45 162 PRO D C 1
ATOM 9088 O O . PRO D 2 166 ? -32.493 37.832 -46.752 1.00 28.82 162 PRO D O 1
ATOM 9092 N N . ALA D 2 167 ? -32.521 35.822 -47.788 1.00 29.15 163 ALA D N 1
ATOM 9093 C CA . ALA D 2 167 ? -32.266 36.335 -49.141 1.00 28.61 163 ALA D CA 1
ATOM 9094 C C . ALA D 2 167 ? -33.569 36.723 -49.779 1.00 29.11 163 ALA D C 1
ATOM 9095 O O . ALA D 2 167 ? -34.456 35.881 -49.981 1.00 26.23 163 ALA D O 1
ATOM 9097 N N . LEU D 2 168 ? -33.692 38.006 -50.088 1.00 31.11 164 LEU D N 1
ATOM 9098 C CA . LEU D 2 168 ? -34.877 38.574 -50.693 1.00 34.19 164 LEU D CA 1
ATOM 9099 C C . LEU D 2 168 ? -34.936 38.256 -52.208 1.00 35.06 164 LEU D C 1
ATOM 9100 O O . LEU D 2 168 ? -33.966 38.489 -52.947 1.00 35.70 164 LEU D O 1
ATOM 9105 N N . TRP D 2 169 ? -36.056 37.694 -52.636 1.00 34.08 165 TRP D N 1
ATOM 9106 C CA . TRP D 2 169 ? -36.326 37.405 -54.035 1.00 31.73 165 TRP D CA 1
ATOM 9107 C C . TRP D 2 169 ? -37.669 37.992 -54.407 1.00 32.73 165 TRP D C 1
ATOM 9108 O O . TRP D 2 169 ? -38.616 37.985 -53.612 1.00 32.75 165 TRP D O 1
ATOM 9119 N N . LEU D 2 170 ? -37.779 38.486 -55.631 1.00 34.93 166 LEU D N 1
ATOM 9120 C CA . LEU D 2 170 ? -39.059 38.941 -56.144 1.00 33.98 166 LEU D CA 1
ATOM 9121 C C . LEU D 2 170 ? -39.548 37.939 -57.147 1.00 35.22 166 LEU D C 1
ATOM 9122 O O . LEU D 2 170 ? -38.820 37.586 -58.093 1.00 34.57 166 LEU D O 1
ATOM 9127 N N . LEU D 2 171 ? -40.768 37.450 -56.933 1.00 30.48 167 LEU D N 1
ATOM 9128 C CA . LEU D 2 171 ? -41.432 36.562 -57.861 1.00 32.10 167 LEU D CA 1
ATOM 9129 C C . LEU D 2 171 ? -42.392 37.393 -58.666 1.00 37.01 167 LEU D C 1
ATOM 9130 O O . LEU D 2 171 ? -43.138 38.209 -58.121 1.00 31.53 167 LEU D O 1
ATOM 9135 N N . GLY D 2 172 ? -42.378 37.212 -59.972 1.00 40.42 168 GLY D N 1
ATOM 9136 C CA . GLY D 2 172 ? -43.304 37.961 -60.809 1.00 41.55 168 GLY D CA 1
ATOM 9137 C C . GLY D 2 172 ? -43.834 37.138 -61.928 1.00 39.10 168 GLY D C 1
ATOM 9138 O O . GLY D 2 172 ? -43.341 36.033 -62.218 1.00 35.95 168 GLY D O 1
ATOM 9139 N N . ALA D 2 173 ? -44.899 37.654 -62.515 1.00 38.53 169 ALA D N 1
ATOM 9140 C CA . ALA D 2 173 ? -45.538 37.024 -63.626 1.00 39.42 169 ALA D CA 1
ATOM 9141 C C . ALA D 2 173 ? -46.031 38.139 -64.588 1.00 42.58 169 ALA D C 1
ATOM 9142 O O . ALA D 2 173 ? -47.114 38.031 -65.130 1.00 44.88 169 ALA D O 1
ATOM 9144 N N . SER D 2 174 ? -45.209 39.185 -64.743 1.00 45.73 170 SER D N 1
ATOM 9145 C CA . SER D 2 174 ? -45.517 40.382 -65.535 1.00 46.58 170 SER D CA 1
ATOM 9146 C C . SER D 2 174 ? -44.241 41.138 -65.904 1.00 48.78 170 SER D C 1
ATOM 9147 O O . SER D 2 174 ? -43.213 41.020 -65.237 1.00 47.43 170 SER D O 1
ATOM 9150 N N . VAL D 2 175 ? -44.288 41.901 -66.990 1.00 43.65 171 VAL D N 1
ATOM 9151 C CA . VAL D 2 175 ? -43.119 42.695 -67.399 1.00 41.60 171 VAL D CA 1
ATOM 9152 C C . VAL D 2 175 ? -42.858 43.783 -66.388 1.00 44.11 171 VAL D C 1
ATOM 9153 O O . VAL D 2 175 ? -41.699 44.100 -66.088 1.00 41.54 171 VAL D O 1
ATOM 9157 N N . SER D 2 176 ? -43.929 44.361 -65.844 1.00 46.51 172 SER D N 1
ATOM 9158 C CA . SER D 2 176 ? -43.773 45.415 -64.852 1.00 48.48 172 SER D CA 1
ATOM 9159 C C . SER D 2 176 ? -43.018 44.903 -63.612 1.00 48.05 172 SER D C 1
ATOM 9160 O O . SER D 2 176 ? -42.159 45.601 -63.094 1.00 47.15 172 SER D O 1
ATOM 9163 N N . SER D 2 177 ? -43.276 43.661 -63.191 1.00 48.35 173 SER D N 1
ATOM 9164 C CA . SER D 2 177 ? -42.527 43.086 -62.050 1.00 46.88 173 SER D CA 1
ATOM 9165 C C . SER D 2 177 ? -41.045 42.954 -62.359 1.00 47.06 173 SER D C 1
ATOM 9166 O O . SER D 2 177 ? -40.192 43.183 -61.499 1.00 48.97 173 SER D O 1
ATOM 9169 N N . ALA D 2 178 ? -40.739 42.591 -63.595 1.00 51.59 174 ALA D N 1
ATOM 9170 C CA . ALA D 2 178 ? -39.364 42.445 -64.023 1.00 48.43 174 ALA D CA 1
ATOM 9171 C C . ALA D 2 178 ? -38.638 43.798 -64.024 1.00 50.63 174 ALA D C 1
ATOM 9172 O O . ALA D 2 178 ? -37.461 43.870 -63.637 1.00 44.96 174 ALA D O 1
ATOM 9174 N N . ASP D 2 179 ? -39.351 44.865 -64.428 1.00 53.39 175 ASP D N 1
ATOM 9175 C CA . ASP D 2 179 ? -38.829 46.249 -64.346 1.00 58.10 175 ASP D CA 1
ATOM 9176 C C . ASP D 2 179 ? -38.540 46.634 -62.901 1.00 54.27 175 ASP D C 1
ATOM 9177 O O . ASP D 2 179 ? -37.510 47.239 -62.598 1.00 53.38 175 ASP D O 1
ATOM 9182 N N . ALA D 2 180 ? -39.468 46.301 -62.012 1.00 53.95 176 ALA D N 1
ATOM 9183 C CA . ALA D 2 180 ? -39.302 46.618 -60.597 1.00 51.71 176 ALA D CA 1
ATOM 9184 C C . ALA D 2 180 ? -38.114 45.869 -59.992 1.00 47.01 176 ALA D C 1
ATOM 9185 O O . ALA D 2 180 ? -37.287 46.466 -59.298 1.00 47.67 176 ALA D O 1
ATOM 9187 N N . ALA D 2 181 ? -38.000 44.575 -60.287 1.00 48.24 177 ALA D N 1
ATOM 9188 C CA . ALA D 2 181 ? -36.872 43.778 -59.790 1.00 43.61 177 ALA D CA 1
ATOM 9189 C C . ALA D 2 181 ? -35.561 44.339 -60.290 1.00 44.02 177 ALA D C 1
ATOM 9190 O O . ALA D 2 181 ? -34.576 44.395 -59.555 1.00 45.37 177 ALA D O 1
ATOM 9192 N N . ALA D 2 182 ? -35.539 44.715 -61.568 1.00 46.41 178 ALA D N 1
ATOM 9193 C CA . ALA D 2 182 ? -34.354 45.326 -62.163 1.00 45.28 178 ALA D CA 1
ATOM 9194 C C . ALA D 2 182 ? -33.997 46.624 -61.443 1.00 45.02 178 ALA D C 1
ATOM 9195 O O . ALA D 2 182 ? -32.845 46.837 -61.050 1.00 42.52 178 ALA D O 1
ATOM 9197 N N . ARG D 2 183 ? -34.997 47.487 -61.288 1.00 47.09 179 ARG D N 1
ATOM 9198 C CA . ARG D 2 183 ? -34.816 48.796 -60.668 1.00 53.02 179 ARG D CA 1
ATOM 9199 C C . ARG D 2 183 ? -34.244 48.650 -59.252 1.00 53.56 179 ARG D C 1
ATOM 9200 O O . ARG D 2 183 ? -33.363 49.402 -58.846 1.00 47.23 179 ARG D O 1
ATOM 9208 N N . LEU D 2 184 ? -34.730 47.643 -58.527 1.00 55.50 180 LEU D N 1
ATOM 9209 C CA . LEU D 2 184 ? -34.377 47.463 -57.119 1.00 54.84 180 LEU D CA 1
ATOM 9210 C C . LEU D 2 184 ? -33.143 46.588 -56.928 1.00 54.09 180 LEU D C 1
ATOM 9211 O O . LEU D 2 184 ? -32.662 46.423 -55.812 1.00 54.67 180 LEU D O 1
ATOM 9216 N N . GLY D 2 185 ? -32.616 46.035 -58.013 1.00 52.86 181 GLY D N 1
ATOM 9217 C CA . GLY D 2 185 ? -31.439 45.168 -57.934 1.00 51.33 181 GLY D CA 1
ATOM 9218 C C . GLY D 2 185 ? -31.716 43.863 -57.200 1.00 50.25 181 GLY D C 1
ATOM 9219 O O . GLY D 2 185 ? -30.861 43.363 -56.475 1.00 50.82 181 GLY D O 1
ATOM 9220 N N . LEU D 2 186 ? -32.902 43.300 -57.405 1.00 48.96 182 LEU D N 1
ATOM 9221 C CA . LEU D 2 186 ? -33.291 42.061 -56.718 1.00 46.63 182 LEU D CA 1
ATOM 9222 C C . LEU D 2 186 ? -33.163 40.842 -57.600 1.00 44.77 182 LEU D C 1
ATOM 9223 O O . LEU D 2 186 ? -33.454 40.909 -58.792 1.00 44.58 182 LEU D O 1
ATOM 9228 N N . PRO D 2 187 ? -32.778 39.702 -57.005 1.00 39.12 183 PRO D N 1
ATOM 9229 C CA . PRO D 2 187 ? -32.975 38.431 -57.682 1.00 39.14 183 PRO D CA 1
ATOM 9230 C C . PRO D 2 187 ? -34.444 38.256 -58.058 1.00 38.00 183 PRO D C 1
ATOM 9231 O O . PRO D 2 187 ? -35.327 38.730 -57.342 1.00 35.01 183 PRO D O 1
ATOM 9235 N N . TYR D 2 188 ? -34.696 37.598 -59.187 1.00 37.28 184 TYR D N 1
ATOM 9236 C CA . TYR D 2 188 ? -36.016 37.611 -59.805 1.00 35.47 184 TYR D CA 1
ATOM 9237 C C . TYR D 2 188 ? -36.370 36.256 -60.308 1.00 32.92 184 TYR D C 1
ATOM 9238 O O . TYR D 2 188 ? -35.552 35.596 -60.946 1.00 32.23 184 TYR D O 1
ATOM 9247 N N . ALA D 2 189 ? -37.574 35.801 -59.993 1.00 28.88 185 ALA D N 1
ATOM 9248 C CA . ALA D 2 189 ? -38.074 34.517 -60.461 1.00 29.82 185 ALA D CA 1
ATOM 9249 C C . ALA D 2 189 ? -39.353 34.755 -61.220 1.00 30.85 185 ALA D C 1
ATOM 9250 O O . ALA D 2 189 ? -40.331 35.266 -60.673 1.00 31.38 185 ALA D O 1
ATOM 9252 N N . TYR D 2 190 ? -39.353 34.395 -62.494 1.00 32.89 186 TYR D N 1
ATOM 9253 C CA . TYR D 2 190 ? -40.523 34.613 -63.354 1.00 31.34 186 TYR D CA 1
ATOM 9254 C C . TYR D 2 190 ? -41.344 33.365 -63.472 1.00 29.17 186 TYR D C 1
ATOM 9255 O O . TYR D 2 190 ? -40.831 32.302 -63.838 1.00 29.45 186 TYR D O 1
ATOM 9264 N N . ALA D 2 191 ? -42.645 33.487 -63.197 1.00 29.86 187 ALA D N 1
ATOM 9265 C CA . ALA D 2 191 ? -43.573 32.341 -63.295 1.00 32.68 187 ALA D CA 1
ATOM 9266 C C . ALA D 2 191 ? -44.069 32.148 -64.717 1.00 37.53 187 ALA D C 1
ATOM 9267 O O . ALA D 2 191 ? -45.181 32.570 -65.084 1.00 30.63 187 ALA D O 1
ATOM 9269 N N . HIS D 2 192 ? -43.263 31.451 -65.505 1.00 32.97 188 HIS D N 1
ATOM 9270 C CA . HIS D 2 192 ? -43.621 31.154 -66.859 1.00 35.36 188 HIS D CA 1
ATOM 9271 C C . HIS D 2 192 ? -44.970 30.425 -66.935 1.00 34.89 188 HIS D C 1
ATOM 9272 O O . HIS D 2 192 ? -45.757 30.668 -67.860 1.00 36.32 188 HIS D O 1
ATOM 9279 N N . PHE D 2 193 ? -45.222 29.521 -65.983 1.00 34.12 189 PHE D N 1
ATOM 9280 C CA . PHE D 2 193 ? -46.412 28.686 -66.022 1.00 33.29 189 PHE D CA 1
ATOM 9281 C C . PHE D 2 193 ? -47.677 29.514 -65.744 1.00 32.56 189 PHE D C 1
ATOM 9282 O O . PHE D 2 193 ? -48.777 29.036 -65.980 1.00 33.72 189 PHE D O 1
ATOM 9290 N N . ILE D 2 194 ? -47.496 30.719 -65.223 1.00 30.63 190 ILE D N 1
ATOM 9291 C CA . ILE D 2 194 ? -48.612 31.638 -64.944 1.00 36.87 190 ILE D CA 1
ATOM 9292 C C . ILE D 2 194 ? -48.857 32.571 -66.134 1.00 38.27 190 ILE D C 1
ATOM 9293 O O . ILE D 2 194 ? -49.985 32.721 -66.575 1.00 38.37 190 ILE D O 1
ATOM 9298 N N . THR D 2 195 ? -47.786 33.182 -66.645 1.00 38.60 191 THR D N 1
ATOM 9299 C CA . THR D 2 195 ? -47.885 34.186 -67.713 1.00 37.72 191 THR D CA 1
ATOM 9300 C C . THR D 2 195 ? -46.886 33.857 -68.845 1.00 32.84 191 THR D C 1
ATOM 9301 O O . THR D 2 195 ? -45.901 34.567 -69.066 1.00 36.95 191 THR D O 1
ATOM 9305 N N . PRO D 2 196 ? -47.130 32.749 -69.532 1.00 35.02 192 PRO D N 1
ATOM 9306 C CA . PRO D 2 196 ? -46.216 32.311 -70.580 1.00 37.09 192 PRO D CA 1
ATOM 9307 C C . PRO D 2 196 ? -46.176 33.259 -71.801 1.00 43.64 192 PRO D C 1
ATOM 9308 O O . PRO D 2 196 ? -45.255 33.188 -72.595 1.00 40.88 192 PRO D O 1
ATOM 9312 N N . ASP D 2 197 ? -47.153 34.152 -71.916 1.00 45.32 193 ASP D N 1
ATOM 9313 C CA . ASP D 2 197 ? -47.198 35.125 -73.016 1.00 51.74 193 ASP D CA 1
ATOM 9314 C C . ASP D 2 197 ? -46.046 36.118 -72.992 1.00 47.36 193 ASP D C 1
ATOM 9315 O O . ASP D 2 197 ? -45.635 36.630 -74.042 1.00 48.86 193 ASP D O 1
ATOM 9320 N N . PHE D 2 198 ? -45.526 36.407 -71.809 1.00 40.33 194 PHE D N 1
ATOM 9321 C CA . PHE D 2 198 ? -44.527 37.460 -71.677 1.00 41.33 194 PHE D CA 1
ATOM 9322 C C . PHE D 2 198 ? -43.168 36.993 -71.123 1.00 37.16 194 PHE D C 1
ATOM 9323 O O . PHE D 2 198 ? -42.338 37.817 -70.781 1.00 40.85 194 PHE D O 1
ATOM 9331 N N . THR D 2 199 ? -42.949 35.688 -71.054 1.00 39.25 195 THR D N 1
ATOM 9332 C CA . THR D 2 199 ? -41.730 35.155 -70.450 1.00 38.97 195 THR D CA 1
ATOM 9333 C C . THR D 2 199 ? -40.469 35.746 -71.074 1.00 41.71 195 THR D C 1
ATOM 9334 O O . THR D 2 199 ? -39.605 36.281 -70.370 1.00 38.05 195 THR D O 1
ATOM 9338 N N . ARG D 2 200 ? -40.350 35.670 -72.397 1.00 41.32 196 ARG D N 1
ATOM 9339 C CA . ARG D 2 200 ? -39.148 36.192 -73.058 1.00 40.58 196 ARG D CA 1
ATOM 9340 C C . ARG D 2 200 ? -38.942 37.680 -72.791 1.00 41.68 196 ARG D C 1
ATOM 9341 O O . ARG D 2 200 ? -37.851 38.108 -72.404 1.00 43.59 196 ARG D O 1
ATOM 9349 N N . GLU D 2 201 ? -39.996 38.479 -72.973 1.00 42.15 197 GLU D N 1
ATOM 9350 C CA . GLU D 2 201 ? -39.872 39.916 -72.804 1.00 44.61 197 GLU D CA 1
ATOM 9351 C C . GLU D 2 201 ? -39.515 40.271 -71.364 1.00 46.45 197 GLU D C 1
ATOM 9352 O O . GLU D 2 201 ? -38.653 41.124 -71.114 1.00 44.86 197 GLU D O 1
ATOM 9358 N N . ALA D 2 202 ? -40.193 39.618 -70.421 1.00 41.92 198 ALA D N 1
ATOM 9359 C CA . ALA D 2 202 ? -39.940 39.874 -69.000 1.00 42.08 198 ALA D CA 1
ATOM 9360 C C . ALA D 2 202 ? -38.500 39.585 -68.618 1.00 37.22 198 ALA D C 1
ATOM 9361 O O . ALA D 2 202 ? -37.851 40.407 -67.982 1.00 34.22 198 ALA D O 1
ATOM 9371 N N . ASP D 2 204 ? -35.894 39.302 -70.616 1.00 45.95 200 ASP D N 1
ATOM 9372 C CA . ASP D 2 204 ? -35.051 40.275 -71.327 1.00 43.79 200 ASP D CA 1
ATOM 9373 C C . ASP D 2 204 ? -34.995 41.593 -70.587 1.00 42.65 200 ASP D C 1
ATOM 9374 O O . ASP D 2 204 ? -33.908 42.167 -70.386 1.00 41.19 200 ASP D O 1
ATOM 9379 N N . THR D 2 205 ? -36.167 42.085 -70.209 1.00 43.41 201 THR D N 1
ATOM 9380 C CA . THR D 2 205 ? -36.299 43.382 -69.551 1.00 44.43 201 THR D CA 1
ATOM 9381 C C . THR D 2 205 ? -35.578 43.411 -68.201 1.00 46.85 201 THR D C 1
ATOM 9382 O O . THR D 2 205 ? -34.877 44.390 -67.873 1.00 42.23 201 THR D O 1
ATOM 9386 N N . TYR D 2 206 ? -35.722 42.329 -67.436 1.00 49.84 202 TYR D N 1
ATOM 9387 C CA . TYR D 2 206 ? -35.017 42.195 -66.162 1.00 48.42 202 TYR D CA 1
ATOM 9388 C C . TYR D 2 206 ? -33.515 42.397 -66.329 1.00 48.67 202 TYR D C 1
ATOM 9389 O O . TYR D 2 206 ? -32.891 43.179 -65.602 1.00 46.94 202 TYR D O 1
ATOM 9398 N N . ARG D 2 207 ? -32.941 41.676 -67.283 1.00 49.31 203 ARG D N 1
ATOM 9399 C CA . ARG D 2 207 ? -31.511 41.730 -67.532 1.00 52.10 203 ARG D CA 1
ATOM 9400 C C . ARG D 2 207 ? -31.076 43.075 -68.080 1.00 55.80 203 ARG D C 1
ATOM 9401 O O . ARG D 2 207 ? -30.088 43.629 -67.623 1.00 50.31 203 ARG D O 1
ATOM 9409 N N . ALA D 2 208 ? -31.828 43.606 -69.040 1.00 57.55 204 ALA D N 1
ATOM 9410 C CA . ALA D 2 208 ? -31.461 44.875 -69.693 1.00 60.64 204 ALA D CA 1
ATOM 9411 C C . ALA D 2 208 ? -31.505 46.064 -68.731 1.00 61.71 204 ALA D C 1
ATOM 9412 O O . ALA D 2 208 ? -30.589 46.885 -68.707 1.00 58.54 204 ALA D O 1
ATOM 9414 N N . ALA D 2 209 ? -32.569 46.140 -67.934 1.00 63.58 205 ALA D N 1
ATOM 9415 C CA . ALA D 2 209 ? -32.791 47.273 -67.024 1.00 61.09 205 ALA D CA 1
ATOM 9416 C C . ALA D 2 209 ? -32.092 47.122 -65.658 1.00 60.98 205 ALA D C 1
ATOM 9417 O O . ALA D 2 209 ? -32.171 48.018 -64.814 1.00 54.79 205 ALA D O 1
ATOM 9419 N N . PHE D 2 210 ? -31.402 46.004 -65.439 1.00 62.00 206 PHE D N 1
ATOM 9420 C CA . PHE D 2 210 ? -30.887 45.696 -64.110 1.00 63.76 206 PHE D CA 1
ATOM 9421 C C . PHE D 2 210 ? -29.976 46.791 -63.564 1.00 63.14 206 PHE D C 1
ATOM 9422 O O . PHE D 2 210 ? -29.021 47.196 -64.224 1.00 62.46 206 PHE D O 1
ATOM 9430 N N . VAL D 2 211 ? -30.276 47.246 -62.346 1.00 62.92 207 VAL D N 1
ATOM 9431 C CA . VAL D 2 211 ? -29.412 48.166 -61.603 1.00 67.46 207 VAL D CA 1
ATOM 9432 C C . VAL D 2 211 ? -28.895 47.450 -60.361 1.00 69.48 207 VAL D C 1
ATOM 9433 O O . VAL D 2 211 ? -29.686 47.093 -59.488 1.00 69.22 207 VAL D O 1
ATOM 9437 N N . PRO D 2 212 ? -27.571 47.248 -60.269 1.00 73.11 208 PRO D N 1
ATOM 9438 C CA . PRO D 2 212 ? -27.009 46.519 -59.138 1.00 80.23 208 PRO D CA 1
ATOM 9439 C C . PRO D 2 212 ? -27.506 47.002 -57.780 1.00 85.47 208 PRO D C 1
ATOM 9440 O O . PRO D 2 212 ? -27.685 48.200 -57.572 1.00 83.07 208 PRO D O 1
ATOM 9444 N N . GLY D 2 213 ? -27.758 46.059 -56.878 1.00 88.72 209 GLY D N 1
ATOM 9445 C CA . GLY D 2 213 ? -27.846 46.385 -55.464 1.00 91.68 209 GLY D CA 1
ATOM 9446 C C . GLY D 2 213 ? -26.498 46.033 -54.863 1.00 92.88 209 GLY D C 1
ATOM 9447 O O . GLY D 2 213 ? -25.697 45.380 -55.524 1.00 86.72 209 GLY D O 1
ATOM 9448 N N . PRO D 2 214 ? -26.234 46.470 -53.612 1.00 96.38 210 PRO D N 1
ATOM 9449 C CA . PRO D 2 214 ? -24.954 46.201 -52.916 1.00 95.09 210 PRO D CA 1
ATOM 9450 C C . PRO D 2 214 ? -24.517 44.731 -52.999 1.00 92.70 210 PRO D C 1
ATOM 9451 O O . PRO D 2 214 ? -23.397 44.434 -53.404 1.00 88.98 210 PRO D O 1
ATOM 9455 N N . ASP D 2 215 ? -25.431 43.832 -52.642 1.00 91.12 211 ASP D N 1
ATOM 9456 C CA . ASP D 2 215 ? -25.136 42.386 -52.547 1.00 85.65 211 ASP D CA 1
ATOM 9457 C C . ASP D 2 215 ? -25.369 41.663 -53.875 1.00 78.93 211 ASP D C 1
ATOM 9458 O O . ASP D 2 215 ? -24.858 40.566 -54.106 1.00 77.48 211 ASP D O 1
ATOM 9463 N N . THR D 2 216 ? -26.197 42.265 -54.715 1.00 73.97 212 THR D N 1
ATOM 9464 C CA . THR D 2 216 ? -26.606 41.668 -55.966 1.00 71.36 212 THR D CA 1
ATOM 9465 C C . THR D 2 216 ? -25.999 42.500 -57.112 1.00 70.54 212 THR D C 1
ATOM 9466 O O . THR D 2 216 ? -26.678 43.343 -57.695 1.00 69.08 212 THR D O 1
ATOM 9470 N N . PRO D 2 217 ? -24.709 42.264 -57.424 1.00 68.25 213 PRO D N 1
ATOM 9471 C CA . PRO D 2 217 ? -24.024 43.046 -58.446 1.00 68.57 213 PRO D CA 1
ATOM 9472 C C . PRO D 2 217 ? -24.484 42.759 -59.876 1.00 69.02 213 PRO D C 1
ATOM 9473 O O . PRO D 2 217 ? -24.298 43.594 -60.749 1.00 66.66 213 PRO D O 1
ATOM 9477 N N . SER D 2 218 ? -25.063 41.580 -60.101 1.00 68.07 214 SER D N 1
ATOM 9478 C CA . SER D 2 218 ? -25.473 41.144 -61.432 1.00 65.98 214 SER D CA 1
ATOM 9479 C C . SER D 2 218 ? -26.894 40.512 -61.382 1.00 61.21 214 SER D C 1
ATOM 9480 O O . SER D 2 218 ? -27.347 40.092 -60.308 1.00 51.87 214 SER D O 1
ATOM 9483 N N . PRO D 2 219 ? -27.609 40.466 -62.538 1.00 59.28 215 PRO D N 1
ATOM 9484 C CA . PRO D 2 219 ? -28.951 39.854 -62.546 1.00 55.06 215 PRO D CA 1
ATOM 9485 C C . PRO D 2 219 ? -28.902 38.414 -62.051 1.00 49.68 215 PRO D C 1
ATOM 9486 O O . PRO D 2 219 ? -27.934 37.701 -62.313 1.00 44.84 215 PRO D O 1
ATOM 9490 N N . ARG D 2 220 ? -29.911 38.007 -61.296 1.00 43.71 216 ARG D N 1
ATOM 9491 C CA . ARG D 2 220 ? -29.995 36.631 -60.820 1.00 42.63 216 ARG D CA 1
ATOM 9492 C C . ARG D 2 220 ? -31.364 36.078 -61.187 1.00 41.69 216 ARG D C 1
ATOM 9493 O O . ARG D 2 220 ? -32.286 36.143 -60.372 1.00 38.84 216 ARG D O 1
ATOM 9501 N N . PRO D 2 221 ? -31.524 35.581 -62.440 1.00 38.22 217 PRO D N 1
ATOM 9502 C CA . PRO D 2 221 ? -32.840 35.146 -62.905 1.00 35.89 217 PRO D CA 1
ATOM 9503 C C . PRO D 2 221 ? -33.123 33.659 -62.721 1.00 35.25 217 PRO D C 1
ATOM 9504 O O . PRO D 2 221 ? -32.268 32.811 -62.972 1.00 32.41 217 PRO D O 1
ATOM 9508 N N . ILE D 2 222 ? -34.321 33.358 -62.237 1.00 32.94 218 ILE D N 1
ATOM 9509 C CA . ILE D 2 222 ? -34.832 32.005 -62.110 1.00 32.15 218 ILE D CA 1
ATOM 9510 C C . ILE D 2 222 ? -36.085 31.944 -62.940 1.00 30.96 218 ILE D C 1
ATOM 9511 O O . ILE D 2 222 ? -36.858 32.893 -62.952 1.00 30.31 218 ILE D O 1
ATOM 9516 N N . LEU D 2 223 ? -36.302 30.818 -63.585 1.00 31.27 219 LEU D N 1
ATOM 9517 C CA . LEU D 2 223 ? -37.527 30.594 -64.307 1.00 35.22 219 LEU D CA 1
ATOM 9518 C C . LEU D 2 223 ? -38.317 29.534 -63.593 1.00 35.36 219 LEU D C 1
ATOM 9519 O O . LEU D 2 223 ? -37.874 28.380 -63.492 1.00 36.84 219 LEU D O 1
ATOM 9524 N N . SER D 2 224 ? -39.511 29.887 -63.101 1.00 34.55 220 SER D N 1
ATOM 9525 C CA . SER D 2 224 ? -40.413 28.872 -62.552 1.00 34.02 220 SER D CA 1
ATOM 9526 C C . SER D 2 224 ? -41.305 28.253 -63.609 1.00 33.13 220 SER D C 1
ATOM 9527 O O . SER D 2 224 ? -41.976 28.971 -64.369 1.00 35.34 220 SER D O 1
ATOM 9530 N N . VAL D 2 225 ? -41.330 26.920 -63.619 1.00 30.29 221 VAL D N 1
ATOM 9531 C CA . VAL D 2 225 ? -41.952 26.136 -64.658 1.00 29.97 221 VAL D CA 1
ATOM 9532 C C . VAL D 2 225 ? -42.639 24.955 -64.059 1.00 31.03 221 VAL D C 1
ATOM 9533 O O . VAL D 2 225 ? -42.146 24.347 -63.101 1.00 32.03 221 VAL D O 1
ATOM 9537 N N . VAL D 2 226 ? -43.787 24.596 -64.625 1.00 28.54 222 VAL D N 1
ATOM 9538 C CA . VAL D 2 226 ? -44.420 23.324 -64.357 1.00 27.28 222 VAL D CA 1
ATOM 9539 C C . VAL D 2 226 ? -43.806 22.286 -65.260 1.00 31.37 222 VAL D C 1
ATOM 9540 O O . VAL D 2 226 ? -43.655 22.511 -66.477 1.00 33.74 222 VAL D O 1
ATOM 9544 N N . VAL D 2 227 ? -43.447 21.144 -64.674 1.00 31.74 223 VAL D N 1
ATOM 9545 C CA . VAL D 2 227 ? -42.901 20.041 -65.432 1.00 31.94 223 VAL D CA 1
ATOM 9546 C C . VAL D 2 227 ? -43.580 18.765 -65.038 1.00 33.30 223 VAL D C 1
ATOM 9547 O O . VAL D 2 227 ? -43.815 18.502 -63.845 1.00 30.64 223 VAL D O 1
ATOM 9551 N N . CYS D 2 228 ? -43.917 17.966 -66.041 1.00 32.92 224 CYS D N 1
ATOM 9552 C CA . CYS D 2 228 ? -44.449 16.651 -65.825 1.00 36.06 224 CYS D CA 1
ATOM 9553 C C . CYS D 2 228 ? -43.599 15.684 -66.631 1.00 40.61 224 CYS D C 1
ATOM 9554 O O . CYS D 2 228 ? -43.755 15.566 -67.860 1.00 41.58 224 CYS D O 1
ATOM 9557 N N . CYS D 2 229 ? -42.672 15.013 -65.941 1.00 40.67 225 CYS D N 1
ATOM 9558 C CA . CYS D 2 229 ? -41.690 14.143 -66.594 1.00 40.91 225 CYS D CA 1
ATOM 9559 C C . CYS D 2 229 ? -41.901 12.679 -66.192 1.00 41.64 225 CYS D C 1
ATOM 9560 O O . CYS D 2 229 ? -42.178 12.364 -65.038 1.00 42.66 225 CYS D O 1
ATOM 9563 N N . ALA D 2 230 ? -41.793 11.782 -67.172 1.00 42.64 226 ALA D N 1
ATOM 9564 C CA . ALA D 2 230 ? -41.847 10.351 -66.911 1.00 40.71 226 ALA D CA 1
ATOM 9565 C C . ALA D 2 230 ? -40.902 9.676 -67.891 1.00 42.39 226 ALA D C 1
ATOM 9566 O O . ALA D 2 230 ? -40.357 10.334 -68.758 1.00 39.73 226 ALA D O 1
ATOM 9568 N N . GLU D 2 231 ? -40.708 8.378 -67.741 1.00 45.48 227 GLU D N 1
ATOM 9569 C CA . GLU D 2 231 ? -39.708 7.654 -68.509 1.00 50.76 227 GLU D CA 1
ATOM 9570 C C . GLU D 2 231 ? -39.935 7.780 -70.018 1.00 52.25 227 GLU D C 1
ATOM 9571 O O . GLU D 2 231 ? -38.980 7.847 -70.770 1.00 54.15 227 GLU D O 1
ATOM 9577 N N . THR D 2 232 ? -41.200 7.792 -70.446 1.00 48.83 228 THR D N 1
ATOM 9578 C CA . THR D 2 232 ? -41.557 7.878 -71.869 1.00 49.71 228 THR D CA 1
ATOM 9579 C C . THR D 2 232 ? -42.556 8.994 -72.073 1.00 52.27 228 THR D C 1
ATOM 9580 O O . THR D 2 232 ? -43.249 9.375 -71.119 1.00 53.21 228 THR D O 1
ATOM 9584 N N . ASP D 2 233 ? -42.650 9.511 -73.305 1.00 51.30 229 ASP D N 1
ATOM 9585 C CA . ASP D 2 233 ? -43.640 10.544 -73.639 1.00 52.15 229 ASP D CA 1
ATOM 9586 C C . ASP D 2 233 ? -45.069 10.067 -73.320 1.00 55.53 229 ASP D C 1
ATOM 9587 O O . ASP D 2 233 ? -45.892 10.851 -72.826 1.00 52.58 229 ASP D O 1
ATOM 9592 N N . ALA D 2 234 ? -45.358 8.783 -73.559 1.00 54.03 230 ALA D N 1
ATOM 9593 C CA . ALA D 2 234 ? -46.710 8.253 -73.323 1.00 53.58 230 ALA D CA 1
ATOM 9594 C C . ALA D 2 234 ? -47.055 8.257 -71.835 1.00 53.71 230 ALA D C 1
ATOM 9595 O O . ALA D 2 234 ? -48.166 8.603 -71.452 1.00 48.29 230 ALA D O 1
ATOM 9597 N N . GLU D 2 235 ? -46.115 7.830 -71.005 1.00 53.70 231 GLU D N 1
ATOM 9598 C CA . GLU D 2 235 ? -46.338 7.835 -69.567 1.00 52.31 231 GLU D CA 1
ATOM 9599 C C . GLU D 2 235 ? -46.463 9.278 -69.055 1.00 48.61 231 GLU D C 1
ATOM 9600 O O . GLU D 2 235 ? -47.318 9.571 -68.231 1.00 47.77 231 GLU D O 1
ATOM 9606 N N . ALA D 2 236 ? -45.648 10.185 -69.594 1.00 46.57 232 ALA D N 1
ATOM 9607 C CA . ALA D 2 236 ? -45.738 11.592 -69.222 1.00 44.82 232 ALA D CA 1
ATOM 9608 C C . ALA D 2 236 ? -47.120 12.153 -69.535 1.00 48.78 232 ALA D C 1
ATOM 9609 O O . ALA D 2 236 ? -47.684 12.900 -68.738 1.00 38.40 232 ALA D O 1
ATOM 9611 N N . GLN D 2 237 ? -47.671 11.801 -70.700 1.00 45.18 233 GLN D N 1
ATOM 9612 C CA . GLN D 2 237 ? -48.978 12.321 -71.093 1.00 45.63 233 GLN D CA 1
ATOM 9613 C C . GLN D 2 237 ? -50.079 11.811 -70.168 1.00 39.80 233 GLN D C 1
ATOM 9614 O O . GLN D 2 237 ? -51.017 12.543 -69.860 1.00 43.58 233 GLN D O 1
ATOM 9620 N N . ARG D 2 238 ? -49.963 10.561 -69.739 1.00 41.37 234 ARG D N 1
ATOM 9621 C CA . ARG D 2 238 ? -50.934 9.980 -68.802 1.00 41.58 234 ARG D CA 1
ATOM 9622 C C . ARG D 2 238 ? -50.915 10.773 -67.474 1.00 48.81 234 ARG D C 1
ATOM 9623 O O . ARG D 2 238 ? -51.957 11.205 -66.984 1.00 49.92 234 ARG D O 1
ATOM 9631 N N . VAL D 2 239 ? -49.718 11.018 -66.946 1.00 43.73 235 VAL D N 1
ATOM 9632 C CA . VAL D 2 239 ? -49.571 11.741 -65.685 1.00 42.65 235 VAL D CA 1
ATOM 9633 C C . VAL D 2 239 ? -50.103 13.187 -65.852 1.00 42.98 235 VAL D C 1
ATOM 9634 O O . VAL D 2 239 ? -50.720 13.736 -64.937 1.00 45.67 235 VAL D O 1
ATOM 9638 N N . TYR D 2 240 ? -49.890 13.774 -67.034 1.00 38.64 236 TYR D N 1
ATOM 9639 C CA . TYR D 2 240 ? -50.292 15.147 -67.348 1.00 39.11 236 TYR D CA 1
ATOM 9640 C C . TYR D 2 240 ? -51.808 15.317 -67.451 1.00 38.03 236 TYR D C 1
ATOM 9641 O O . TYR D 2 240 ? -52.315 16.425 -67.303 1.00 37.84 236 TYR D O 1
ATOM 9650 N N . ALA D 2 241 ? -52.526 14.226 -67.680 1.00 40.35 237 ALA D N 1
ATOM 9651 C CA . ALA D 2 241 ? -53.988 14.291 -67.886 1.00 43.80 237 ALA D CA 1
ATOM 9652 C C . ALA D 2 241 ? -54.694 14.889 -66.660 1.00 42.31 237 ALA D C 1
ATOM 9653 O O . ALA D 2 241 ? -55.686 15.602 -66.784 1.00 42.33 237 ALA D O 1
ATOM 9655 N N . THR D 2 242 ? -54.170 14.576 -65.481 1.00 40.65 238 THR D N 1
ATOM 9656 C CA . THR D 2 242 ? -54.625 15.190 -64.230 1.00 37.84 238 THR D CA 1
ATOM 9657 C C . THR D 2 242 ? -54.722 16.708 -64.354 1.00 36.61 238 THR D C 1
ATOM 9658 O O . THR D 2 242 ? -55.751 17.326 -64.033 1.00 41.94 238 THR D O 1
ATOM 9662 N N . HIS D 2 243 ? -53.655 17.318 -64.839 1.00 36.02 239 HIS D N 1
ATOM 9663 C CA . HIS D 2 243 ? -53.597 18.752 -64.941 1.00 34.66 239 HIS D CA 1
ATOM 9664 C C . HIS D 2 243 ? -54.555 19.283 -66.016 1.00 40.11 239 HIS D C 1
ATOM 9665 O O . HIS D 2 243 ? -55.197 20.343 -65.861 1.00 42.84 239 HIS D O 1
ATOM 9672 N N . ARG D 2 244 ? -54.626 18.567 -67.122 1.00 43.03 240 ARG D N 1
ATOM 9673 C CA . ARG D 2 244 ? -55.521 18.935 -68.219 1.00 43.79 240 ARG D CA 1
ATOM 9674 C C . ARG D 2 244 ? -56.984 18.955 -67.751 1.00 41.99 240 ARG D C 1
ATOM 9675 O O . ARG D 2 244 ? -57.713 19.923 -68.014 1.00 45.06 240 ARG D O 1
ATOM 9683 N N . LEU D 2 245 ? -57.381 17.910 -67.024 1.00 39.59 241 LEU D N 1
ATOM 9684 C CA . LEU D 2 245 ? -58.754 17.803 -66.494 1.00 40.86 241 LEU D CA 1
ATOM 9685 C C . LEU D 2 245 ? -59.020 18.843 -65.419 1.00 42.82 241 LEU D C 1
ATOM 9686 O O . LEU D 2 245 ? -60.113 19.408 -65.345 1.00 37.87 241 LEU D O 1
ATOM 9691 N N . PHE D 2 246 ? -58.004 19.146 -64.617 1.00 41.60 242 PHE D N 1
ATOM 9692 C CA . PHE D 2 246 ? -58.155 20.172 -63.633 1.00 37.75 242 PHE D CA 1
ATOM 9693 C C . PHE D 2 246 ? -58.527 21.477 -64.330 1.00 38.99 242 PHE D C 1
ATOM 9694 O O . PHE D 2 246 ? -59.403 22.222 -63.861 1.00 36.09 242 PHE D O 1
ATOM 9702 N N . HIS D 2 247 ? -57.881 21.769 -65.455 1.00 40.30 243 HIS D N 1
ATOM 9703 C CA . HIS D 2 247 ? -58.189 23.004 -66.159 1.00 41.70 243 HIS D CA 1
ATOM 9704 C C . HIS D 2 247 ? -59.581 22.979 -66.795 1.00 38.98 243 HIS D C 1
ATOM 9705 O O . HIS D 2 247 ? -60.282 23.993 -66.791 1.00 43.79 243 HIS D O 1
ATOM 9712 N N . ARG D 2 248 ? -59.969 21.843 -67.361 1.00 43.59 244 ARG D N 1
ATOM 9713 C CA . ARG D 2 248 ? -61.332 21.712 -67.918 1.00 46.14 244 ARG D CA 1
ATOM 9714 C C . ARG D 2 248 ? -62.358 22.029 -66.830 1.00 48.08 244 ARG D C 1
ATOM 9715 O O . ARG D 2 248 ? -63.303 22.809 -67.037 1.00 44.29 244 ARG D O 1
ATOM 9723 N N . ARG D 2 249 ? -62.156 21.410 -65.668 1.00 47.97 245 ARG D N 1
ATOM 9724 C CA . ARG D 2 249 ? -63.093 21.539 -64.564 1.00 44.50 245 ARG D CA 1
ATOM 9725 C C . ARG D 2 249 ? -63.152 22.961 -64.078 1.00 45.00 245 ARG D C 1
ATOM 9726 O O . ARG D 2 249 ? -64.237 23.492 -63.851 1.00 45.00 245 ARG D O 1
ATOM 9742 N N . SER D 2 251 ? -62.550 25.653 -65.707 1.00 47.27 247 SER D N 1
ATOM 9743 C CA . SER D 2 251 ? -63.206 26.514 -66.700 1.00 49.08 247 SER D CA 1
ATOM 9744 C C . SER D 2 251 ? -64.748 26.385 -66.626 1.00 51.57 247 SER D C 1
ATOM 9745 O O . SER D 2 251 ? -65.459 27.285 -67.054 1.00 49.74 247 SER D O 1
ATOM 9748 N N . GLN D 2 252 ? -65.233 25.293 -66.032 1.00 51.71 248 GLN D N 1
ATOM 9749 C CA . GLN D 2 252 ? -66.662 25.070 -65.830 1.00 57.03 248 GLN D CA 1
ATOM 9750 C C . GLN D 2 252 ? -67.160 25.429 -64.413 1.00 57.96 248 GLN D C 1
ATOM 9751 O O . GLN D 2 252 ? -68.333 25.179 -64.074 1.00 53.27 248 GLN D O 1
ATOM 9757 N N . GLY D 2 253 ? -66.284 26.023 -63.600 1.00 54.23 249 GLY D N 1
ATOM 9758 C CA . GLY D 2 253 ? -66.610 26.364 -62.206 1.00 52.99 249 GLY D CA 1
ATOM 9759 C C . GLY D 2 253 ? -66.673 25.154 -61.284 1.00 51.00 249 GLY D C 1
ATOM 9760 O O . GLY D 2 253 ? -67.245 25.227 -60.198 1.00 55.91 249 GLY D O 1
ATOM 9761 N N . ASP D 2 254 ? -66.069 24.049 -61.720 1.00 47.32 250 ASP D N 1
ATOM 9762 C CA . ASP D 2 254 ? -66.039 22.809 -60.977 1.00 42.47 250 ASP D CA 1
ATOM 9763 C C . ASP D 2 254 ? -64.695 22.773 -60.208 1.00 49.71 250 ASP D C 1
ATOM 9764 O O . ASP D 2 254 ? -63.647 22.457 -60.776 1.00 40.86 250 ASP D O 1
ATOM 9769 N N . VAL D 2 255 ? -64.751 23.138 -58.928 1.00 49.80 251 VAL D N 1
ATOM 9770 C CA . VAL D 2 255 ? -63.553 23.284 -58.090 1.00 50.29 251 VAL D CA 1
ATOM 9771 C C . VAL D 2 255 ? -63.406 22.047 -57.213 1.00 48.47 251 VAL D C 1
ATOM 9772 O O . VAL D 2 255 ? -64.158 21.863 -56.261 1.00 49.07 251 VAL D O 1
ATOM 9776 N N . ARG D 2 256 ? -62.477 21.163 -57.579 1.00 44.55 252 ARG D N 1
ATOM 9777 C CA . ARG D 2 256 ? -62.270 19.914 -56.861 1.00 44.38 252 ARG D CA 1
ATOM 9778 C C . ARG D 2 256 ? -60.779 19.606 -56.728 1.00 41.36 252 ARG D C 1
ATOM 9779 O O . ARG D 2 256 ? -59.942 20.286 -57.319 1.00 39.44 252 ARG D O 1
ATOM 9787 N N . LEU D 2 257 ? -60.471 18.570 -55.958 1.00 40.37 253 LEU D N 1
ATOM 9788 C CA . LEU D 2 257 ? -59.091 18.122 -55.760 1.00 39.60 253 LEU D CA 1
ATOM 9789 C C . LEU D 2 257 ? -58.505 17.610 -57.070 1.00 42.99 253 LEU D C 1
ATOM 9790 O O . LEU D 2 257 ? -59.261 17.272 -57.990 1.00 41.99 253 LEU D O 1
ATOM 9795 N N . LEU D 2 258 ? -57.164 17.537 -57.159 1.00 37.98 254 LEU D N 1
ATOM 9796 C CA . LEU D 2 258 ? -56.520 17.007 -58.364 1.00 40.02 254 LEU D CA 1
ATOM 9797 C C . LEU D 2 258 ? -57.010 15.593 -58.665 1.00 37.55 254 LEU D C 1
ATOM 9798 O O . LEU D 2 258 ? -56.963 14.711 -57.809 1.00 35.13 254 LEU D O 1
ATOM 9803 N N . PRO D 2 259 ? -57.479 15.362 -59.903 1.00 39.27 255 PRO D N 1
ATOM 9804 C CA . PRO D 2 259 ? -58.034 14.045 -60.212 1.00 39.07 255 PRO D CA 1
ATOM 9805 C C . PRO D 2 259 ? -56.968 12.972 -60.529 1.00 39.45 255 PRO D C 1
ATOM 9806 O O . PRO D 2 259 ? -55.871 13.311 -61.010 1.00 42.16 255 PRO D O 1
ATOM 9810 N N . PRO D 2 260 ? -57.295 11.688 -60.290 1.00 37.66 256 PRO D N 1
ATOM 9811 C CA . PRO D 2 260 ? -56.363 10.621 -60.661 1.00 41.15 256 PRO D CA 1
ATOM 9812 C C . PRO D 2 260 ? -56.114 10.541 -62.169 1.00 42.52 256 PRO D C 1
ATOM 9813 O O . PRO D 2 260 ? -56.985 10.911 -62.964 1.00 47.65 256 PRO D O 1
ATOM 9817 N N . ALA D 2 261 ? -54.930 10.062 -62.541 1.00 45.20 257 ALA D N 1
ATOM 9818 C CA . ALA D 2 261 ? -54.442 10.159 -63.925 1.00 50.33 257 ALA D CA 1
ATOM 9819 C C . ALA D 2 261 ? -55.314 9.353 -64.897 1.00 54.18 257 ALA D C 1
ATOM 9820 O O . ALA D 2 261 ? -55.725 9.864 -65.927 1.00 52.23 257 ALA D O 1
ATOM 9822 N N . ASP D 2 262 ? -55.603 8.103 -64.547 1.00 57.60 258 ASP D N 1
ATOM 9823 C CA . ASP D 2 262 ? -56.367 7.222 -65.442 1.00 62.78 258 ASP D CA 1
ATOM 9824 C C . ASP D 2 262 ? -57.793 7.728 -65.678 1.00 62.17 258 ASP D C 1
ATOM 9825 O O . ASP D 2 262 ? -58.239 7.810 -66.814 1.00 59.49 258 ASP D O 1
ATOM 9830 N N . LEU D 2 263 ? -58.465 8.145 -64.615 1.00 62.27 259 LEU D N 1
ATOM 9831 C CA . LEU D 2 263 ? -59.751 8.820 -64.747 1.00 61.73 259 LEU D CA 1
ATOM 9832 C C . LEU D 2 263 ? -59.632 10.042 -65.652 1.00 61.19 259 LEU D C 1
ATOM 9833 O O . LEU D 2 263 ? -60.504 10.292 -66.493 1.00 59.47 259 LEU D O 1
ATOM 9838 N N . ALA D 2 264 ? -58.578 10.838 -65.449 1.00 59.60 260 ALA D N 1
ATOM 9839 C CA . ALA D 2 264 ? -58.395 12.066 -66.231 1.00 56.68 260 ALA D CA 1
ATOM 9840 C C . ALA D 2 264 ? -58.151 11.762 -67.712 1.00 56.26 260 ALA D C 1
ATOM 9841 O O . ALA D 2 264 ? -58.666 12.456 -68.571 1.00 52.47 260 ALA D O 1
ATOM 9843 N N . VAL D 2 265 ? -57.403 10.703 -68.004 1.00 54.77 261 VAL D N 1
ATOM 9844 C CA . VAL D 2 265 ? -57.163 10.314 -69.395 1.00 57.84 261 VAL D CA 1
ATOM 9845 C C . VAL D 2 265 ? -58.519 10.051 -70.070 1.00 61.93 261 VAL D C 1
ATOM 9846 O O . VAL D 2 265 ? -58.813 10.613 -71.129 1.00 62.78 261 VAL D O 1
ATOM 9850 N N . ALA D 2 266 ? -59.347 9.235 -69.414 1.00 59.06 262 ALA D N 1
ATOM 9851 C CA . ALA D 2 266 ? -60.685 8.890 -69.916 1.00 61.42 262 ALA D CA 1
ATOM 9852 C C . ALA D 2 266 ? -61.544 10.126 -70.155 1.00 59.72 262 ALA D C 1
ATOM 9853 O O . ALA D 2 266 ? -62.149 10.262 -71.212 1.00 61.31 262 ALA D O 1
ATOM 9855 N N . GLU D 2 267 ? -61.597 11.024 -69.176 1.00 59.99 263 GLU D N 1
ATOM 9856 C CA . GLU D 2 267 ? -62.389 12.247 -69.310 1.00 58.70 263 GLU D CA 1
ATOM 9857 C C . GLU D 2 267 ? -61.927 13.124 -70.457 1.00 61.53 263 GLU D C 1
ATOM 9858 O O . GLU D 2 267 ? -62.752 13.689 -71.177 1.00 59.65 263 GLU D O 1
ATOM 9872 N N . ASP D 2 269 ? -60.468 12.319 -73.165 1.00 60.39 265 ASP D N 1
ATOM 9873 C CA . ASP D 2 269 ? -60.824 11.705 -74.460 1.00 64.27 265 ASP D CA 1
ATOM 9874 C C . ASP D 2 269 ? -62.279 11.999 -74.887 1.00 67.56 265 ASP D C 1
ATOM 9875 O O . ASP D 2 269 ? -62.635 11.797 -76.043 1.00 63.35 265 ASP D O 1
ATOM 9880 N N . LYS D 2 270 ? -63.104 12.489 -73.962 1.00 70.45 266 LYS D N 1
ATOM 9881 C CA . LYS D 2 270 ? -64.471 12.887 -74.291 1.00 69.32 266 LYS D CA 1
ATOM 9882 C C . LYS D 2 270 ? -64.519 14.353 -74.693 1.00 71.55 266 LYS D C 1
ATOM 9883 O O . LYS D 2 270 ? -63.658 15.144 -74.281 1.00 75.68 266 LYS D O 1
ATOM 9889 N N . PRO D 2 271 ? -65.533 14.727 -75.497 1.00 70.79 267 PRO D N 1
ATOM 9890 C CA . PRO D 2 271 ? -65.699 16.116 -75.911 1.00 71.89 267 PRO D CA 1
ATOM 9891 C C . PRO D 2 271 ? -65.826 17.034 -74.709 1.00 69.08 267 PRO D C 1
ATOM 9892 O O . PRO D 2 271 ? -66.355 16.627 -73.669 1.00 71.04 267 PRO D O 1
ATOM 9896 N N . GLY D 2 272 ? -65.337 18.257 -74.841 1.00 66.89 268 GLY D N 1
ATOM 9897 C CA . GLY D 2 272 ? -65.419 19.209 -73.753 1.00 67.32 268 GLY D CA 1
ATOM 9898 C C . GLY D 2 272 ? -64.328 20.252 -73.794 1.00 65.62 268 GLY D C 1
ATOM 9899 O O . GLY D 2 272 ? -63.430 20.196 -74.641 1.00 67.15 268 GLY D O 1
ATOM 9900 N N . PRO D 2 273 ? -64.400 21.227 -72.879 1.00 62.13 269 PRO D N 1
ATOM 9901 C CA . PRO D 2 273 ? -63.367 22.254 -72.835 1.00 62.07 269 PRO D CA 1
ATOM 9902 C C . PRO D 2 273 ? -61.965 21.637 -72.658 1.00 58.56 269 PRO D C 1
ATOM 9903 O O . PRO D 2 273 ? -61.798 20.636 -71.942 1.00 52.27 269 PRO D O 1
ATOM 9907 N N . ASP D 2 274 ? -60.999 22.185 -73.384 1.00 57.81 270 ASP D N 1
ATOM 9908 C CA . ASP D 2 274 ? -59.594 21.872 -73.174 1.00 52.85 270 ASP D CA 1
ATOM 9909 C C . ASP D 2 274 ? -58.832 23.190 -73.289 1.00 49.62 270 ASP D C 1
ATOM 9910 O O . ASP D 2 274 ? -58.200 23.481 -74.315 1.00 47.96 270 ASP D O 1
ATOM 9915 N N . PRO D 2 275 ? -58.915 24.017 -72.234 1.00 44.67 271 PRO D N 1
ATOM 9916 C CA . PRO D 2 275 ? -58.272 25.333 -72.242 1.00 47.07 271 PRO D CA 1
ATOM 9917 C C . PRO D 2 275 ? -56.779 25.261 -72.595 1.00 43.93 271 PRO D C 1
ATOM 9918 O O . PRO D 2 275 ? -56.267 26.155 -73.246 1.00 51.10 271 PRO D O 1
ATOM 9922 N N . LEU D 2 276 ? -56.086 24.204 -72.155 1.00 49.77 272 LEU D N 1
ATOM 9923 C CA . LEU D 2 276 ? -54.637 24.103 -72.382 1.00 48.47 272 LEU D CA 1
ATOM 9924 C C . LEU D 2 276 ? -54.322 23.823 -73.849 1.00 55.61 272 LEU D C 1
ATOM 9925 O O . LEU D 2 276 ? -53.285 24.257 -74.355 1.00 52.90 272 LEU D O 1
ATOM 9930 N N . ALA D 2 277 ? -55.220 23.102 -74.522 1.00 59.15 273 ALA D N 1
ATOM 9931 C CA . ALA D 2 277 ? -55.068 22.824 -75.956 1.00 60.62 273 ALA D CA 1
ATOM 9932 C C . ALA D 2 277 ? -55.390 24.047 -76.814 1.00 62.52 273 ALA D C 1
ATOM 9933 O O . ALA D 2 277 ? -54.871 24.193 -77.902 1.00 69.09 273 ALA D O 1
ATOM 9935 N N . GLU D 2 278 ? -56.215 24.946 -76.301 1.00 64.50 274 GLU D N 1
ATOM 9936 C CA . GLU D 2 278 ? -56.713 26.074 -77.083 1.00 66.95 274 GLU D CA 1
ATOM 9937 C C . GLU D 2 278 ? -55.690 27.193 -77.230 1.00 65.17 274 GLU D C 1
ATOM 9938 O O . GLU D 2 278 ? -55.749 28.017 -78.156 1.00 71.48 274 GLU D O 1
ATOM 9944 N N . GLU D 2 279 ? -54.749 27.230 -76.309 1.00 59.75 275 GLU D N 1
ATOM 9945 C CA . GLU D 2 279 ? -53.922 28.415 -76.146 1.00 54.19 275 GLU D CA 1
ATOM 9946 C C . GLU D 2 279 ? -52.570 28.091 -76.733 1.00 49.84 275 GLU D C 1
ATOM 9947 O O . GLU D 2 279 ? -52.250 26.923 -76.958 1.00 44.28 275 GLU D O 1
ATOM 9953 N N . SER D 2 280 ? -51.822 29.132 -77.049 1.00 50.22 276 SER D N 1
ATOM 9954 C CA . SER D 2 280 ? -50.555 28.966 -77.715 1.00 49.73 276 SER D CA 1
ATOM 9955 C C . SER D 2 280 ? -49.586 30.052 -77.310 1.00 49.58 276 SER D C 1
ATOM 9956 O O . SER D 2 280 ? -49.915 31.237 -77.330 1.00 49.60 276 SER D O 1
ATOM 9959 N N . PHE D 2 281 ? -48.362 29.645 -76.987 1.00 47.38 277 PHE D N 1
ATOM 9960 C CA . PHE D 2 281 ? -47.304 30.583 -76.657 1.00 42.69 277 PHE D CA 1
ATOM 9961 C C . PHE D 2 281 ? -46.006 30.117 -77.319 1.00 39.85 277 PHE D C 1
ATOM 9962 O O . PHE D 2 281 ? -45.941 29.033 -77.891 1.00 40.30 277 PHE D O 1
ATOM 9970 N N . GLU D 2 282 ? -44.973 30.924 -77.212 1.00 40.93 278 GLU D N 1
ATOM 9971 C CA . GLU D 2 282 ? -43.671 30.513 -77.731 1.00 46.40 278 GLU D CA 1
ATOM 9972 C C . GLU D 2 282 ? -43.242 29.183 -77.117 1.00 46.15 278 GLU D C 1
ATOM 9973 O O . GLU D 2 282 ? -42.841 28.247 -77.818 1.00 46.81 278 GLU D O 1
ATOM 9979 N N . TRP D 2 283 ? -43.370 29.093 -75.794 1.00 44.90 279 TRP D N 1
ATOM 9980 C CA . TRP D 2 283 ? -43.046 27.867 -75.082 1.00 43.04 279 TRP D CA 1
ATOM 9981 C C . TRP D 2 283 ? -44.297 27.322 -74.408 1.00 38.92 279 TRP D C 1
ATOM 9982 O O . TRP D 2 283 ? -45.147 28.094 -73.979 1.00 41.14 279 TRP D O 1
ATOM 9993 N N . PRO D 2 284 ? -44.421 25.987 -74.329 1.00 38.17 280 PRO D N 1
ATOM 9994 C CA . PRO D 2 284 ? -45.610 25.441 -73.698 1.00 42.70 280 PRO D CA 1
ATOM 9995 C C . PRO D 2 284 ? -45.777 25.912 -72.251 1.00 44.63 280 PRO D C 1
ATOM 9996 O O . PRO D 2 284 ? -44.784 26.055 -71.518 1.00 41.01 280 PRO D O 1
ATOM 10000 N N . ARG D 2 285 ? -47.019 26.191 -71.853 1.00 38.57 281 ARG D N 1
ATOM 10001 C CA . ARG D 2 285 ? -47.273 26.674 -70.502 1.00 37.34 281 ARG D CA 1
ATOM 10002 C C . ARG D 2 285 ? -46.731 25.673 -69.492 1.00 32.36 281 ARG D C 1
ATOM 10003 O O . ARG D 2 285 ? -46.093 26.064 -68.513 1.00 32.58 281 ARG D O 1
ATOM 10011 N N . TYR D 2 286 ? -47.069 24.409 -69.719 1.00 35.29 282 TYR D N 1
ATOM 10012 C CA . TYR D 2 286 ? -46.625 23.294 -68.909 1.00 35.63 282 TYR D CA 1
ATOM 10013 C C . TYR D 2 286 ? -45.750 22.373 -69.754 1.00 38.82 282 TYR D C 1
ATOM 10014 O O . TYR D 2 286 ? -46.121 21.994 -70.870 1.00 34.91 282 TYR D O 1
ATOM 10023 N N . VAL D 2 287 ? -44.582 22.024 -69.224 1.00 38.09 283 VAL D N 1
ATOM 10024 C CA . VAL D 2 287 ? -43.600 21.234 -69.970 1.00 36.94 283 VAL D CA 1
ATOM 10025 C C . VAL D 2 287 ? -43.736 19.771 -69.620 1.00 37.10 283 VAL D C 1
ATOM 10026 O O . VAL D 2 287 ? -43.571 19.377 -68.463 1.00 37.28 283 VAL D O 1
ATOM 10030 N N . VAL D 2 288 ? -44.001 18.950 -70.645 1.00 35.27 284 VAL D N 1
ATOM 10031 C CA . VAL D 2 288 ? -44.370 17.546 -70.453 1.00 37.74 284 VAL D CA 1
ATOM 10032 C C . VAL D 2 288 ? -43.556 16.673 -71.378 1.00 40.75 284 VAL D C 1
ATOM 10033 O O . VAL D 2 288 ? -43.331 17.041 -72.538 1.00 39.85 284 VAL D O 1
ATOM 10037 N N . GLY D 2 289 ? -43.119 15.522 -70.880 1.00 38.81 285 GLY D N 1
ATOM 10038 C CA . GLY D 2 289 ? -42.488 14.526 -71.739 1.00 40.45 285 GLY D CA 1
ATOM 10039 C C . GLY D 2 289 ? -41.461 13.630 -71.081 1.00 41.35 285 GLY D C 1
ATOM 10040 O O . GLY D 2 289 ? -41.334 13.583 -69.848 1.00 41.03 285 GLY D O 1
ATOM 10041 N N . SER D 2 290 ? -40.735 12.896 -71.926 1.00 39.46 286 SER D N 1
ATOM 10042 C CA . SER D 2 290 ? -39.619 12.058 -71.508 1.00 38.03 286 SER D CA 1
ATOM 10043 C C . SER D 2 290 ? -38.480 12.940 -70.986 1.00 33.73 286 SER D C 1
ATOM 10044 O O . SER D 2 290 ? -38.496 14.154 -71.204 1.00 33.73 286 SER D O 1
ATOM 10047 N N . PRO D 2 291 ? -37.473 12.331 -70.329 1.00 35.36 287 PRO D N 1
ATOM 10048 C CA . PRO D 2 291 ? -36.393 13.133 -69.763 1.00 37.76 287 PRO D CA 1
ATOM 10049 C C . PRO D 2 291 ? -35.673 13.939 -70.812 1.00 36.33 287 PRO D C 1
ATOM 10050 O O . PRO D 2 291 ? -35.446 15.131 -70.616 1.00 34.38 287 PRO D O 1
ATOM 10054 N N . ASP D 2 292 ? -35.339 13.303 -71.941 1.00 40.12 288 ASP D N 1
ATOM 10055 C CA . ASP D 2 292 ? -34.667 14.002 -73.029 1.00 37.66 288 ASP D CA 1
ATOM 10056 C C . ASP D 2 292 ? -35.500 15.127 -73.586 1.00 37.19 288 ASP D C 1
ATOM 10057 O O . ASP D 2 292 ? -34.992 16.206 -73.809 1.00 40.66 288 ASP D O 1
ATOM 10062 N N . ARG D 2 293 ? -36.788 14.896 -73.803 1.00 38.94 289 ARG D N 1
ATOM 10063 C CA . ARG D 2 293 ? -37.633 15.934 -74.378 1.00 41.86 289 ARG D CA 1
ATOM 10064 C C . ARG D 2 293 ? -37.737 17.126 -73.445 1.00 37.79 289 ARG D C 1
ATOM 10065 O O . ARG D 2 293 ? -37.599 18.279 -73.864 1.00 35.05 289 ARG D O 1
ATOM 10073 N N . VAL D 2 294 ? -38.019 16.856 -72.181 1.00 37.42 290 VAL D N 1
ATOM 10074 C CA . VAL D 2 294 ? -38.164 17.928 -71.204 1.00 36.04 290 VAL D CA 1
ATOM 10075 C C . VAL D 2 294 ? -36.846 18.665 -71.017 1.00 30.78 290 VAL D C 1
ATOM 10076 O O . VAL D 2 294 ? -36.823 19.881 -70.954 1.00 32.56 290 VAL D O 1
ATOM 10080 N N . ARG D 2 295 ? -35.738 17.927 -70.983 1.00 31.97 291 ARG D N 1
ATOM 10081 C CA . ARG D 2 295 ? -34.424 18.544 -70.807 1.00 33.31 291 ARG D CA 1
ATOM 10082 C C . ARG D 2 295 ? -34.162 19.525 -71.939 1.00 33.77 291 ARG D C 1
ATOM 10083 O O . ARG D 2 295 ? -33.761 20.672 -71.720 1.00 31.90 291 ARG D O 1
ATOM 10091 N N . ASP D 2 296 ? -34.405 19.075 -73.171 1.00 36.61 292 ASP D N 1
ATOM 10092 C CA . ASP D 2 296 ? -34.136 19.914 -74.339 1.00 37.91 292 ASP D CA 1
ATOM 10093 C C . ASP D 2 296 ? -35.020 21.153 -74.367 1.00 35.74 292 ASP D C 1
ATOM 10094 O O . ASP D 2 296 ? -34.552 22.264 -74.632 1.00 34.04 292 ASP D O 1
ATOM 10099 N N . GLN D 2 297 ? -36.306 20.969 -74.082 1.00 34.85 293 GLN D N 1
ATOM 10100 C CA . GLN D 2 297 ? -37.231 22.101 -74.058 1.00 34.35 293 GLN D CA 1
ATOM 10101 C C . GLN D 2 297 ? -36.813 23.116 -72.996 1.00 33.27 293 GLN D C 1
ATOM 10102 O O . GLN D 2 297 ? -36.796 24.338 -73.236 1.00 30.58 293 GLN D O 1
ATOM 10108 N N . LEU D 2 298 ? -36.535 22.612 -71.795 1.00 33.62 294 LEU D N 1
ATOM 10109 C CA . LEU D 2 298 ? -36.234 23.509 -70.682 1.00 31.44 294 LEU D CA 1
ATOM 10110 C C . LEU D 2 298 ? -34.921 24.229 -70.917 1.00 32.26 294 LEU D C 1
ATOM 10111 O O . LEU D 2 298 ? -34.777 25.397 -70.572 1.00 37.44 294 LEU D O 1
ATOM 10116 N N . THR D 2 299 ? -33.960 23.544 -71.524 1.00 34.68 295 THR D N 1
ATOM 10117 C CA . THR D 2 299 ? -32.658 24.149 -71.795 1.00 36.16 295 THR D CA 1
ATOM 10118 C C . THR D 2 299 ? -32.776 25.302 -72.794 1.00 34.08 295 THR D C 1
ATOM 10119 O O . THR D 2 299 ? -32.166 26.341 -72.615 1.00 35.88 295 THR D O 1
ATOM 10123 N N . LYS D 2 300 ? -33.591 25.126 -73.837 1.00 37.09 296 LYS D N 1
ATOM 10124 C CA . LYS D 2 300 ? -33.883 26.219 -74.785 1.00 36.66 296 LYS D CA 1
ATOM 10125 C C . LYS D 2 300 ? -34.439 27.429 -74.071 1.00 35.48 296 LYS D C 1
ATOM 10126 O O . LYS D 2 300 ? -34.014 28.573 -74.302 1.00 34.09 296 LYS D O 1
ATOM 10140 N N . ALA D 2 302 ? -34.158 28.141 -70.844 1.00 36.14 298 ALA D N 1
ATOM 10141 C CA . ALA D 2 302 ? -33.153 28.708 -69.954 1.00 35.37 298 ALA D CA 1
ATOM 10142 C C . ALA D 2 302 ? -32.116 29.541 -70.730 1.00 35.64 298 ALA D C 1
ATOM 10143 O O . ALA D 2 302 ? -31.725 30.614 -70.294 1.00 34.33 298 ALA D O 1
ATOM 10145 N N . ASP D 2 303 ? -31.677 29.034 -71.876 1.00 40.23 299 ASP D N 1
ATOM 10146 C CA . ASP D 2 303 ? -30.719 29.766 -72.735 1.00 40.68 299 ASP D CA 1
ATOM 10147 C C . ASP D 2 303 ? -31.292 31.100 -73.176 1.00 39.32 299 ASP D C 1
ATOM 10148 O O . ASP D 2 303 ? -30.625 32.127 -73.084 1.00 40.93 299 ASP D O 1
ATOM 10153 N N . ALA D 2 304 ? -32.537 31.088 -73.632 1.00 39.92 300 ALA D N 1
ATOM 10154 C CA . ALA D 2 304 ? -33.186 32.305 -74.133 1.00 44.09 300 ALA D CA 1
ATOM 10155 C C . ALA D 2 304 ? -33.413 33.344 -73.045 1.00 43.80 300 ALA D C 1
ATOM 10156 O O . ALA D 2 304 ? -33.317 34.543 -73.311 1.00 44.41 300 ALA D O 1
ATOM 10158 N N . THR D 2 305 ? -33.715 32.890 -71.827 1.00 39.97 301 THR D N 1
ATOM 10159 C CA . THR D 2 305 ? -34.071 33.797 -70.737 1.00 41.27 301 THR D CA 1
ATOM 10160 C C . THR D 2 305 ? -32.900 34.162 -69.826 1.00 44.52 301 THR D C 1
ATOM 10161 O O . THR D 2 305 ? -33.024 35.058 -68.998 1.00 41.84 301 THR D O 1
ATOM 10165 N N . GLY D 2 306 ? -31.770 33.478 -69.987 1.00 43.81 302 GLY D N 1
ATOM 10166 C CA . GLY D 2 306 ? -30.631 33.669 -69.095 1.00 42.38 302 GLY D CA 1
ATOM 10167 C C . GLY D 2 306 ? -30.868 33.092 -67.696 1.00 39.48 302 GLY D C 1
ATOM 10168 O O . GLY D 2 306 ? -30.161 33.448 -66.757 1.00 41.08 302 GLY D O 1
ATOM 10169 N N . ALA D 2 307 ? -31.817 32.163 -67.566 1.00 34.89 303 ALA D N 1
ATOM 10170 C CA . ALA D 2 307 ? -32.145 31.588 -66.264 1.00 37.15 303 ALA D CA 1
ATOM 10171 C C . ALA D 2 307 ? -30.999 30.724 -65.723 1.00 39.41 303 ALA D C 1
ATOM 10172 O O . ALA D 2 307 ? -30.447 29.905 -66.450 1.00 37.03 303 ALA D O 1
ATOM 10174 N N . GLU D 2 308 ? -30.659 30.920 -64.449 1.00 36.96 304 GLU D N 1
ATOM 10175 C CA . GLU D 2 308 ? -29.589 30.152 -63.759 1.00 39.95 304 GLU D CA 1
ATOM 10176 C C . GLU D 2 308 ? -30.138 28.847 -63.169 1.00 38.40 304 GLU D C 1
ATOM 10177 O O . GLU D 2 308 ? -29.422 27.831 -63.031 1.00 35.33 304 GLU D O 1
ATOM 10183 N N . GLU D 2 309 ? -31.427 28.879 -62.847 1.00 33.27 305 GLU D N 1
ATOM 10184 C CA . GLU D 2 309 ? -32.115 27.740 -62.227 1.00 30.74 305 GLU D CA 1
ATOM 10185 C C . GLU D 2 309 ? -33.505 27.698 -62.762 1.00 26.74 305 GLU D C 1
ATOM 10186 O O . GLU D 2 309 ? -34.065 28.732 -63.124 1.00 27.41 305 GLU D O 1
ATOM 10192 N N . LEU D 2 310 ? -34.067 26.500 -62.716 1.00 29.77 306 LEU D N 1
ATOM 10193 C CA . LEU D 2 310 ? -35.453 26.276 -62.967 1.00 31.11 306 LEU D CA 1
ATOM 10194 C C . LEU D 2 310 ? -36.128 25.886 -61.674 1.00 31.92 306 LEU D C 1
ATOM 10195 O O . LEU D 2 310 ? -35.692 24.953 -60.991 1.00 31.42 306 LEU D O 1
ATOM 10200 N N . GLY D 2 311 ? -37.150 26.645 -61.319 1.00 30.21 307 GLY D N 1
ATOM 10201 C CA . GLY D 2 311 ? -37.984 26.338 -60.162 1.00 29.37 307 GLY D CA 1
ATOM 10202 C C . GLY D 2 311 ? -39.101 25.435 -60.596 1.00 28.06 307 GLY D C 1
ATOM 10203 O O . GLY D 2 311 ? -40.043 25.887 -61.273 1.00 33.01 307 GLY D O 1
ATOM 10204 N N . VAL D 2 312 ? -39.022 24.168 -60.227 1.00 26.07 308 VAL D N 1
ATOM 10205 C CA . VAL D 2 312 ? -39.872 23.152 -60.819 1.00 27.32 308 VAL D CA 1
ATOM 10206 C C . VAL D 2 312 ? -41.112 22.900 -59.975 1.00 28.00 308 VAL D C 1
ATOM 10207 O O . VAL D 2 312 ? -41.028 22.382 -58.839 1.00 25.46 308 VAL D O 1
ATOM 10211 N N . VAL D 2 313 ? -42.254 23.287 -60.568 1.00 29.66 309 VAL D N 1
ATOM 10212 C CA . VAL D 2 313 ? -43.583 23.135 -59.997 1.00 28.03 309 VAL D CA 1
ATOM 10213 C C . VAL D 2 313 ? -44.207 21.883 -60.600 1.00 29.06 309 VAL D C 1
ATOM 10214 O O . VAL D 2 313 ? -43.903 21.509 -61.754 1.00 35.17 309 VAL D O 1
ATOM 10218 N N . SER D 2 314 ? -45.042 21.196 -59.839 1.00 29.72 310 SER D N 1
ATOM 10219 C CA . SER D 2 314 ? -45.749 20.024 -60.328 1.00 31.78 310 SER D CA 1
ATOM 10220 C C . SER D 2 314 ? -47.203 19.965 -59.850 1.00 34.00 310 SER D C 1
ATOM 10221 O O . SER D 2 314 ? -47.542 20.468 -58.764 1.00 28.31 310 SER D O 1
ATOM 10240 N N . ILE D 2 316 ? -49.271 16.855 -59.892 1.00 31.27 312 ILE D N 1
ATOM 10241 C CA . ILE D 2 316 ? -49.317 15.420 -60.150 1.00 31.72 312 ILE D CA 1
ATOM 10242 C C . ILE D 2 316 ? -50.084 14.707 -59.046 1.00 32.34 312 ILE D C 1
ATOM 10243 O O . ILE D 2 316 ? -49.882 14.962 -57.858 1.00 30.19 312 ILE D O 1
ATOM 10248 N N . HIS D 2 317 ? -51.008 13.834 -59.441 1.00 31.74 313 HIS D N 1
ATOM 10249 C CA . HIS D 2 317 ? -51.937 13.222 -58.499 1.00 34.37 313 HIS D CA 1
ATOM 10250 C C . HIS D 2 317 ? -51.277 12.210 -57.555 1.00 33.81 313 HIS D C 1
ATOM 10251 O O . HIS D 2 317 ? -51.516 12.232 -56.335 1.00 36.32 313 HIS D O 1
ATOM 10258 N N . ASP D 2 318 ? -50.463 11.319 -58.132 1.00 33.39 314 ASP D N 1
ATOM 10259 C CA . ASP D 2 318 ? -49.895 10.196 -57.406 1.00 35.09 314 ASP D CA 1
ATOM 10260 C C . ASP D 2 318 ? -48.459 10.486 -56.958 1.00 34.52 314 ASP D C 1
ATOM 10261 O O . ASP D 2 318 ? -47.598 10.834 -57.776 1.00 34.42 314 ASP D O 1
ATOM 10266 N N . GLN D 2 319 ? -48.211 10.376 -55.654 1.00 34.09 315 GLN D N 1
ATOM 10267 C CA . GLN D 2 319 ? -46.905 10.776 -55.090 1.00 36.08 315 GLN D CA 1
ATOM 10268 C C . GLN D 2 319 ? -45.739 9.981 -55.723 1.00 35.47 315 GLN D C 1
ATOM 10269 O O . GLN D 2 319 ? -44.660 10.534 -55.914 1.00 34.24 315 GLN D O 1
ATOM 10275 N N . ARG D 2 320 ? -45.957 8.716 -56.078 1.00 37.95 316 ARG D N 1
ATOM 10276 C CA . ARG D 2 320 ? -44.872 7.952 -56.690 1.00 39.39 316 ARG D CA 1
ATOM 10277 C C . ARG D 2 320 ? -44.548 8.462 -58.100 1.00 37.83 316 ARG D C 1
ATOM 10278 O O . ARG D 2 320 ? -43.382 8.517 -58.476 1.00 38.60 316 ARG D O 1
ATOM 10286 N N . ASP D 2 321 ? -45.568 8.884 -58.854 1.00 34.29 317 ASP D N 1
ATOM 10287 C CA . ASP D 2 321 ? -45.351 9.531 -60.145 1.00 35.47 317 ASP D CA 1
ATOM 10288 C C . ASP D 2 321 ? -44.614 10.868 -59.959 1.00 36.12 317 ASP D C 1
ATOM 10289 O O . ASP D 2 321 ? -43.748 11.239 -60.753 1.00 33.38 317 ASP D O 1
ATOM 10294 N N . ARG D 2 322 ? -44.976 11.601 -58.913 1.00 32.64 318 ARG D N 1
ATOM 10295 C CA . ARG D 2 322 ? -44.361 12.891 -58.653 1.00 31.09 318 ARG D CA 1
ATOM 10296 C C . ARG D 2 322 ? -42.870 12.759 -58.306 1.00 28.86 318 ARG D C 1
ATOM 10297 O O . ARG D 2 322 ? -42.048 13.472 -58.854 1.00 32.64 318 ARG D O 1
ATOM 10305 N N . LEU D 2 323 ? -42.555 11.915 -57.346 1.00 30.36 319 LEU D N 1
ATOM 10306 C CA . LEU D 2 323 ? -41.173 11.738 -56.934 1.00 32.21 319 LEU D CA 1
ATOM 10307 C C . LEU D 2 323 ? -40.330 11.257 -58.128 1.00 37.19 319 LEU D C 1
ATOM 10308 O O . LEU D 2 323 ? -39.221 11.735 -58.336 1.00 38.35 319 LEU D O 1
ATOM 10313 N N . ARG D 2 324 ? -40.904 10.375 -58.936 1.00 36.29 320 ARG D N 1
ATOM 10314 C CA . ARG D 2 324 ? -40.252 9.902 -60.154 1.00 40.46 320 ARG D CA 1
ATOM 10315 C C . ARG D 2 324 ? -39.918 11.038 -61.125 1.00 37.23 320 ARG D C 1
ATOM 10316 O O . ARG D 2 324 ? -38.806 11.105 -61.654 1.00 37.56 320 ARG D O 1
ATOM 10324 N N . SER D 2 325 ? -40.862 11.949 -61.338 1.00 31.62 321 SER D N 1
ATOM 10325 C CA . SER D 2 325 ? -40.612 13.124 -62.182 1.00 31.61 321 SER D CA 1
ATOM 10326 C C . SER D 2 325 ? -39.362 13.873 -61.691 1.00 31.10 321 SER D C 1
ATOM 10327 O O . SER D 2 325 ? -38.486 14.220 -62.475 1.00 31.50 321 SER D O 1
ATOM 10330 N N . TYR D 2 326 ? -39.297 14.157 -60.388 1.00 29.86 322 TYR D N 1
ATOM 10331 C CA . TYR D 2 326 ? -38.200 14.945 -59.851 1.00 27.16 322 TYR D CA 1
ATOM 10332 C C . TYR D 2 326 ? -36.877 14.160 -59.853 1.00 26.97 322 TYR D C 1
ATOM 10333 O O . TYR D 2 326 ? -35.824 14.761 -60.017 1.00 29.57 322 TYR D O 1
ATOM 10342 N N . ARG D 2 327 ? -36.948 12.857 -59.655 1.00 28.43 323 ARG D N 1
ATOM 10343 C CA . ARG D 2 327 ? -35.771 11.982 -59.775 1.00 34.12 323 ARG D CA 1
ATOM 10344 C C . ARG D 2 327 ? -35.230 11.981 -61.203 1.00 33.83 323 ARG D C 1
ATOM 10345 O O . ARG D 2 327 ? -34.053 12.162 -61.414 1.00 36.97 323 ARG D O 1
ATOM 10353 N N . LEU D 2 328 ? -36.116 11.804 -62.184 1.00 33.29 324 LEU D N 1
ATOM 10354 C CA . LEU D 2 328 ? -35.722 11.795 -63.596 1.00 33.52 324 LEU D CA 1
ATOM 10355 C C . LEU D 2 328 ? -35.109 13.111 -64.014 1.00 35.26 324 LEU D C 1
ATOM 10356 O O . LEU D 2 328 ? -34.138 13.139 -64.788 1.00 36.22 324 LEU D O 1
ATOM 10361 N N . LEU D 2 329 ? -35.675 14.223 -63.532 1.00 31.92 325 LEU D N 1
ATOM 10362 C CA . LEU D 2 329 ? -35.145 15.519 -63.855 1.00 30.84 325 LEU D CA 1
ATOM 10363 C C . LEU D 2 329 ? -33.719 15.701 -63.287 1.00 29.78 325 LEU D C 1
ATOM 10364 O O . LEU D 2 329 ? -32.866 16.276 -63.957 1.00 30.99 325 LEU D O 1
ATOM 10369 N N . ALA D 2 330 ? -33.502 15.277 -62.037 1.00 29.87 326 ALA D N 1
ATOM 10370 C CA . ALA D 2 330 ? -32.191 15.410 -61.404 1.00 29.16 326 ALA D CA 1
ATOM 10371 C C . ALA D 2 330 ? -31.137 14.646 -62.240 1.00 31.37 326 ALA D C 1
ATOM 10372 O O . ALA D 2 330 ? -30.050 15.146 -62.454 1.00 28.78 326 ALA D O 1
ATOM 10374 N N . GLU D 2 331 ? -31.510 13.457 -62.699 1.00 30.71 327 GLU D N 1
ATOM 10375 C CA . GLU D 2 331 ? -30.661 12.638 -63.625 1.00 38.40 327 GLU D CA 1
ATOM 10376 C C . GLU D 2 331 ? -30.426 13.336 -64.952 1.00 37.17 327 GLU D C 1
ATOM 10377 O O . GLU D 2 331 ? -29.295 13.478 -65.395 1.00 33.95 327 GLU D O 1
ATOM 10383 N N . ALA D 2 332 ? -31.495 13.827 -65.578 1.00 33.29 328 ALA D N 1
ATOM 10384 C CA . ALA D 2 332 ? -31.359 14.511 -66.866 1.00 32.40 328 ALA D CA 1
ATOM 10385 C C . ALA D 2 332 ? -30.468 15.723 -66.786 1.00 32.48 328 ALA D C 1
ATOM 10386 O O . ALA D 2 332 ? -29.787 16.074 -67.773 1.00 29.79 328 ALA D O 1
ATOM 10388 N N . PHE D 2 333 ? -30.480 16.411 -65.639 1.00 28.88 329 PHE D N 1
ATOM 10389 C CA . PHE D 2 333 ? -29.703 17.621 -65.514 1.00 27.92 329 PHE D CA 1
ATOM 10390 C C . PHE D 2 333 ? -28.372 17.385 -64.771 1.00 26.82 329 PHE D C 1
ATOM 10391 O O . PHE D 2 333 ? -27.689 18.331 -64.422 1.00 29.26 329 PHE D O 1
ATOM 10399 N N . GLU D 2 334 ? -28.028 16.109 -64.581 1.00 30.10 330 GLU D N 1
ATOM 10400 C CA . GLU D 2 334 ? -26.747 15.709 -64.017 1.00 31.44 330 GLU D CA 1
ATOM 10401 C C . GLU D 2 334 ? -26.476 16.332 -62.637 1.00 32.24 330 GLU D C 1
ATOM 10402 O O . GLU D 2 334 ? -25.376 16.842 -62.356 1.00 29.63 330 GLU D O 1
ATOM 10408 N N . LEU D 2 335 ? -27.500 16.363 -61.802 1.00 29.58 331 LEU D N 1
ATOM 10409 C CA . LEU D 2 335 ? -27.325 16.955 -60.463 1.00 26.83 331 LEU D CA 1
ATOM 10410 C C . LEU D 2 335 ? -26.371 16.077 -59.668 1.00 27.39 331 LEU D C 1
ATOM 10411 O O . LEU D 2 335 ? -26.454 14.842 -59.731 1.00 25.98 331 LEU D O 1
ATOM 10416 N N . THR D 2 336 ? -25.521 16.711 -58.875 1.00 28.79 332 THR D N 1
ATOM 10417 C CA . THR D 2 336 ? -24.685 16.003 -57.906 1.00 28.77 332 THR D CA 1
ATOM 10418 C C . THR D 2 336 ? -25.432 15.828 -56.565 1.00 27.46 332 THR D C 1
ATOM 10419 O O . THR D 2 336 ? -25.804 16.823 -55.948 1.00 30.67 332 THR D O 1
ATOM 10423 N N . PRO D 2 337 ? -25.640 14.582 -56.123 1.00 27.71 333 PRO D N 1
ATOM 10424 C CA . PRO D 2 337 ? -26.336 14.352 -54.855 1.00 27.99 333 PRO D CA 1
ATOM 10425 C C . PRO D 2 337 ? -25.546 14.835 -53.674 1.00 30.35 333 PRO D C 1
ATOM 10426 O O . PRO D 2 337 ? -24.318 15.043 -53.760 1.00 27.57 333 PRO D O 1
ATOM 10430 N N . ARG D 2 338 ? -26.248 15.081 -52.588 1.00 29.43 334 ARG D N 1
ATOM 10431 C CA . ARG D 2 338 ? -25.629 15.486 -51.374 1.00 32.67 334 ARG D CA 1
ATOM 10432 C C . ARG D 2 338 ? -25.460 14.146 -50.649 1.00 34.16 334 ARG D C 1
ATOM 10433 O O . ARG D 2 338 ? -24.992 14.114 -49.532 1.00 40.00 334 ARG D O 1
#